Protein 2YHF (pdb70)

Organism: Homo sapiens (NCBI:txid9606)

Structure (mmCIF, N/CA/C/O backbone):
data_2YHF
#
_entry.id   2YHF
#
_cell.length_a   109.109
_cell.length_b   109.109
_cell.length_c   84.879
_cell.angle_alpha   90.00
_cell.angle_beta   90.00
_cell.angle_gamma   120.00
#
_symmetry.space_group_name_H-M   'P 31'
#
loop_
_entity.id
_entity.type
_entity.pdbx_description
1 polymer 'C-TYPE LECTIN DOMAIN FAMILY 5 MEMBER A'
2 water water
#
loop_
_atom_site.group_PDB
_atom_site.id
_atom_site.type_symbol
_atom_site.label_atom_id
_atom_site.label_alt_id
_atom_site.label_comp_id
_atom_site.label_asym_id
_atom_site.label_entity_id
_atom_site.label_seq_id
_atom_site.pdbx_PDB_ins_code
_atom_site.Cartn_x
_atom_site.Cartn_y
_atom_site.Cartn_z
_atom_site.occupancy
_atom_site.B_iso_or_equiv
_atom_site.auth_seq_id
_atom_site.auth_comp_id
_atom_site.auth_asym_id
_atom_site.auth_atom_id
_atom_site.pdbx_PDB_model_num
ATOM 1 N N . MET A 1 1 ? 15.292 -36.086 28.320 1.00 19.44 70 MET A N 1
ATOM 2 C CA . MET A 1 1 ? 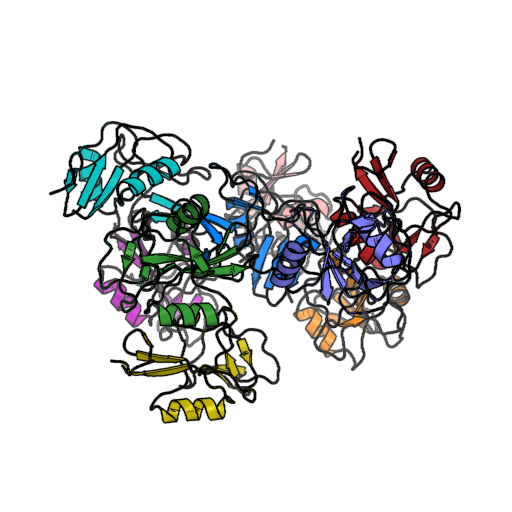16.311 -35.096 27.870 1.00 19.56 70 MET A CA 1
ATOM 3 C C . MET A 1 1 ? 17.565 -35.799 27.357 1.00 18.57 70 MET A C 1
ATOM 4 O O . MET A 1 1 ? 17.743 -37.009 27.559 1.00 18.15 70 MET A O 1
ATOM 9 N N . CYS A 1 2 ? 18.434 -35.032 26.700 1.00 17.72 71 CYS A N 1
ATOM 10 C CA . CYS A 1 2 ? 19.698 -35.551 26.198 1.00 17.06 71 CYS A CA 1
ATOM 11 C C . CYS A 1 2 ? 20.703 -35.673 27.343 1.00 16.67 71 CYS A C 1
ATOM 12 O O . CYS A 1 2 ? 20.471 -35.118 28.416 1.00 16.68 71 CYS A O 1
ATOM 15 N N . PRO A 1 3 ? 21.805 -36.425 27.138 1.00 16.29 72 PRO A N 1
ATOM 16 C CA . PRO A 1 3 ? 22.915 -36.398 28.098 1.00 15.91 72 PRO A CA 1
ATOM 17 C C . PRO A 1 3 ? 23.485 -34.989 28.280 1.00 15.56 72 PRO A C 1
ATOM 18 O O . PRO A 1 3 ? 23.267 -34.123 27.433 1.00 14.78 72 PRO A O 1
ATOM 22 N N . LYS A 1 4 ? 24.209 -34.768 29.376 1.00 15.26 73 LYS A N 1
ATOM 23 C CA . LYS A 1 4 ? 24.887 -33.490 29.602 1.00 15.17 73 LYS A CA 1
ATOM 24 C C . LYS A 1 4 ? 25.818 -33.157 28.435 1.00 15.02 73 LYS A C 1
ATOM 25 O O . LYS A 1 4 ? 26.545 -34.032 27.946 1.00 15.06 73 LYS A O 1
ATOM 31 N N . ASP A 1 5 ? 25.775 -31.893 28.007 1.00 15.00 74 ASP A N 1
ATOM 32 C CA . ASP A 1 5 ? 26.582 -31.353 26.893 1.00 15.01 74 ASP A CA 1
ATOM 33 C C . ASP A 1 5 ? 26.032 -31.660 25.489 1.00 14.69 74 ASP A C 1
ATOM 34 O O . ASP A 1 5 ? 26.603 -31.224 24.483 1.00 14.28 74 ASP A O 1
ATOM 39 N N . TRP A 1 6 ? 24.923 -32.400 25.434 1.00 14.34 75 TRP A N 1
ATOM 40 C CA . TRP A 1 6 ? 24.236 -32.711 24.175 1.00 14.25 75 TRP A CA 1
ATOM 41 C C . TRP A 1 6 ? 22.969 -31.869 24.052 1.00 14.49 75 TRP A C 1
ATOM 42 O O . TRP A 1 6 ? 22.415 -31.417 25.056 1.00 14.54 75 TRP A O 1
ATOM 53 N N . GLU A 1 7 ? 22.517 -31.649 22.823 1.00 14.79 76 GLU A N 1
ATOM 54 C CA . GLU A 1 7 ? 21.428 -30.716 22.570 1.00 15.18 76 GLU A CA 1
ATOM 55 C C . GLU A 1 7 ? 20.279 -31.376 21.813 1.00 15.84 76 GLU A C 1
ATOM 56 O O . GLU A 1 7 ? 20.486 -32.055 20.802 1.00 15.62 76 GLU A O 1
ATOM 62 N N . PHE A 1 8 ? 19.073 -31.166 22.334 1.00 16.08 77 PHE A N 1
ATOM 63 C CA . PHE A 1 8 ? 17.854 -31.806 21.849 1.00 16.81 77 PHE A CA 1
ATOM 64 C C . PHE A 1 8 ? 17.236 -31.095 20.650 1.00 16.85 77 PHE A C 1
ATOM 65 O O . PHE A 1 8 ? 17.136 -29.867 20.620 1.00 16.96 77 PHE A O 1
ATOM 73 N N . TYR A 1 9 ? 16.822 -31.887 19.665 1.00 17.43 78 TYR A N 1
ATOM 74 C CA . TYR A 1 9 ? 16.003 -31.402 18.562 1.00 18.18 78 TYR A CA 1
ATOM 75 C C . TYR A 1 9 ? 15.229 -32.568 17.958 1.00 18.40 78 TYR A C 1
ATOM 76 O O . TYR A 1 9 ? 15.820 -33.509 17.421 1.00 17.77 78 TYR A O 1
ATOM 85 N N . GLN A 1 10 ? 13.907 -32.501 18.096 1.00 18.92 79 GLN A N 1
ATOM 86 C CA . GLN A 1 10 ? 12.974 -33.474 17.532 1.00 19.50 79 GLN A CA 1
ATOM 87 C C . GLN A 1 10 ? 13.394 -34.936 17.743 1.00 19.35 79 GLN A C 1
ATOM 88 O O . GLN A 1 10 ? 13.695 -35.659 16.786 1.00 19.56 79 GLN A O 1
ATOM 94 N N . ALA A 1 11 ? 13.411 -35.346 19.011 1.00 18.73 80 ALA A N 1
ATOM 95 C CA . ALA A 1 11 ? 13.699 -36.730 19.435 1.00 18.32 80 ALA A CA 1
ATOM 96 C C . ALA A 1 11 ? 15.144 -37.195 19.204 1.00 18.07 80 ALA A C 1
ATOM 97 O O . ALA A 1 11 ? 15.466 -38.372 19.404 1.00 18.05 80 ALA A O 1
ATOM 99 N N . ARG A 1 12 ? 16.018 -36.273 18.807 1.00 17.70 81 ARG A N 1
ATOM 100 C CA . ARG A 1 12 ? 17.424 -36.601 18.609 1.00 17.39 81 ARG A CA 1
ATOM 101 C C . ARG A 1 12 ? 18.350 -35.699 19.419 1.00 16.82 81 ARG A C 1
ATOM 102 O O . ARG A 1 12 ? 17.981 -34.579 19.772 1.00 16.36 81 ARG A O 1
ATOM 110 N N . CYS A 1 13 ? 19.552 -36.201 19.703 1.00 15.79 82 CYS A N 1
ATOM 111 C CA . CYS A 1 13 ? 20.522 -35.488 20.527 1.00 15.39 82 CYS A CA 1
ATOM 112 C C . CYS A 1 13 ? 21.801 -35.182 19.749 1.00 14.96 82 CYS A C 1
ATOM 113 O O . CYS A 1 13 ? 22.406 -36.089 19.167 1.00 14.65 82 CYS A O 1
ATOM 116 N N . PHE A 1 14 ? 22.214 -33.915 19.763 1.00 14.52 83 PHE A N 1
ATOM 117 C CA . PHE A 1 14 ? 23.390 -33.480 19.009 1.00 14.62 83 PHE A CA 1
ATOM 118 C C . PHE A 1 14 ? 24.533 -32.988 19.898 1.00 14.38 83 PHE A C 1
ATOM 119 O O . PHE A 1 14 ? 24.307 -32.325 20.911 1.00 14.66 83 PHE A O 1
ATOM 127 N N . PHE A 1 15 ? 25.759 -33.315 19.493 1.00 14.10 84 PHE A N 1
ATOM 128 C CA . PHE A 1 15 ? 26.966 -32.895 20.191 1.00 13.83 84 PHE A CA 1
ATOM 129 C C . PHE A 1 15 ? 27.924 -32.170 19.252 1.00 13.68 84 PHE A C 1
ATOM 130 O O . PHE A 1 15 ? 28.321 -32.710 18.216 1.00 13.24 84 PHE A O 1
ATOM 138 N N . LEU A 1 16 ? 28.289 -30.946 19.628 1.00 13.59 85 LEU A N 1
ATOM 139 C CA . LEU A 1 16 ? 29.246 -30.141 18.876 1.00 13.43 85 LEU A CA 1
ATOM 140 C C . LEU A 1 16 ? 30.602 -30.146 19.578 1.00 13.59 85 LEU A C 1
ATOM 141 O O . LEU A 1 16 ? 30.744 -29.605 20.673 1.00 13.52 85 LEU A O 1
ATOM 146 N N . SER A 1 17 ? 31.600 -30.762 18.952 1.00 13.95 86 SER A N 1
ATOM 147 C CA . SER A 1 17 ? 32.920 -30.863 19.565 1.00 14.40 86 SER A CA 1
ATOM 148 C C . SER A 1 17 ? 33.627 -29.510 19.579 1.00 14.85 86 SER A C 1
ATOM 149 O O . SER A 1 17 ? 33.279 -28.604 18.818 1.00 14.49 86 SER A O 1
ATOM 152 N N . THR A 1 18 ? 34.596 -29.379 20.480 1.00 15.76 87 THR A N 1
ATOM 153 C CA . THR A 1 18 ? 35.521 -28.256 20.455 1.00 16.41 87 THR A CA 1
ATOM 154 C C . THR A 1 18 ? 36.819 -28.731 19.809 1.00 16.66 87 THR A C 1
ATOM 155 O O . THR A 1 18 ? 37.474 -27.976 19.087 1.00 16.81 87 THR A O 1
ATOM 159 N N . SER A 1 19 ? 37.158 -29.997 20.052 1.00 16.87 88 SER A N 1
ATOM 160 C CA . SER A 1 19 ? 38.343 -30.636 19.474 1.00 17.03 88 SER A CA 1
ATOM 161 C C . SER A 1 19 ? 38.189 -30.906 17.973 1.00 17.15 88 SER A C 1
ATOM 162 O O . SER A 1 19 ? 37.076 -31.164 17.494 1.00 16.91 88 SER A O 1
ATOM 165 N N . GLU A 1 20 ? 39.312 -30.853 17.251 1.00 17.00 89 GLU A N 1
ATOM 166 C CA . GLU A 1 20 ? 39.349 -31.126 15.814 1.00 17.24 89 GLU A CA 1
ATOM 167 C C . GLU A 1 20 ? 40.100 -32.424 15.533 1.00 16.51 89 GLU A C 1
ATOM 168 O O . GLU A 1 20 ? 41.076 -32.742 16.209 1.00 16.29 89 GLU A O 1
ATOM 174 N N . SER A 1 21 ? 39.633 -33.172 14.538 1.00 16.00 90 SER A N 1
ATOM 175 C CA . SER A 1 21 ? 40.322 -34.374 14.068 1.00 15.40 90 SER A CA 1
ATOM 176 C C . SER A 1 21 ? 39.860 -34.717 12.652 1.00 15.30 90 SER A C 1
ATOM 177 O O . SER A 1 21 ? 38.980 -34.051 12.106 1.00 15.11 90 SER A O 1
ATOM 180 N N . SER A 1 22 ? 40.453 -35.757 12.067 1.00 15.02 91 SER A N 1
ATOM 181 C CA . SER A 1 22 ? 40.090 -36.209 10.724 1.00 14.68 91 SER A CA 1
ATOM 182 C C . SER A 1 22 ? 38.685 -36.828 10.703 1.00 14.47 91 SER A C 1
ATOM 183 O O . SER A 1 22 ? 38.085 -37.033 11.762 1.00 14.20 91 SER A O 1
ATOM 186 N N . TRP A 1 23 ? 38.148 -37.121 9.515 1.00 13.87 92 TRP A N 1
ATOM 187 C CA . TRP A 1 23 ? 36.796 -37.692 9.448 1.00 13.61 92 TRP A CA 1
ATOM 188 C C . TRP A 1 23 ? 36.722 -39.028 10.184 1.00 13.78 92 TRP A C 1
ATOM 189 O O . TRP A 1 23 ? 35.818 -39.235 10.992 1.00 14.22 92 TRP A O 1
ATOM 200 N N . ASN A 1 24 ? 37.673 -39.924 9.914 1.00 14.41 93 ASN A N 1
ATOM 201 C CA . ASN A 1 24 ? 37.695 -41.251 10.545 1.00 14.36 93 ASN A CA 1
ATOM 202 C C . ASN A 1 24 ? 37.846 -41.177 12.058 1.00 14.88 93 ASN A C 1
ATOM 203 O O . ASN A 1 24 ? 37.184 -41.909 12.797 1.00 14.60 93 ASN A O 1
ATOM 208 N N . GLU A 1 25 ? 38.722 -40.281 12.499 1.00 14.97 94 GLU A N 1
ATOM 209 C CA . GLU A 1 25 ? 38.921 -40.017 13.913 1.00 15.50 94 GLU A CA 1
ATOM 210 C C . GLU A 1 25 ? 37.638 -39.464 14.541 1.00 14.93 94 GLU A C 1
ATOM 211 O O . GLU A 1 25 ? 37.319 -39.798 15.679 1.00 14.70 94 GLU A O 1
ATOM 217 N N . SER A 1 26 ? 36.905 -38.641 13.785 1.00 14.75 95 SER A N 1
ATOM 218 C CA . SER A 1 26 ? 35.624 -38.073 14.228 1.00 14.43 95 SER A CA 1
ATOM 219 C C . SER A 1 26 ? 34.559 -39.162 14.342 1.00 14.27 95 SER A C 1
ATOM 220 O O . SER A 1 26 ? 33.770 -39.177 15.289 1.00 13.78 95 SER A O 1
ATOM 223 N N . ARG A 1 27 ? 34.537 -40.054 13.351 1.00 14.50 96 ARG A N 1
ATOM 224 C CA . ARG A 1 27 ? 33.703 -41.257 13.373 1.00 14.94 96 ARG A CA 1
ATOM 225 C C . ARG A 1 27 ? 33.982 -42.076 14.643 1.00 15.12 96 ARG A C 1
ATOM 226 O O . ARG A 1 27 ? 33.052 -42.533 15.310 1.00 15.01 96 ARG A O 1
ATOM 234 N N . ASP A 1 28 ? 35.267 -42.253 14.961 1.00 15.48 97 ASP A N 1
ATOM 235 C CA . ASP A 1 28 ? 35.694 -42.977 16.163 1.00 15.87 97 ASP A CA 1
ATOM 236 C C . ASP A 1 28 ? 35.317 -42.262 17.464 1.00 16.01 97 ASP A C 1
ATOM 237 O O . ASP A 1 28 ? 34.890 -42.908 18.423 1.00 16.16 97 ASP A O 1
ATOM 242 N N . PHE A 1 29 ? 35.472 -40.937 17.495 1.00 16.12 98 PHE A N 1
ATOM 243 C CA . PHE A 1 29 ? 35.026 -40.148 18.650 1.00 16.73 98 PHE A CA 1
ATOM 244 C C . PHE A 1 29 ? 33.516 -40.272 18.890 1.00 16.45 98 PHE A C 1
ATOM 245 O O . PHE A 1 29 ? 33.093 -40.549 20.011 1.00 16.54 98 PHE A O 1
ATOM 253 N N . CYS A 1 30 ? 32.712 -40.086 17.842 1.00 16.23 99 CYS A N 1
ATOM 254 C CA . CYS A 1 30 ? 31.252 -40.193 17.967 1.00 15.80 99 CYS A CA 1
ATOM 255 C C . CYS A 1 30 ? 30.822 -41.581 18.420 1.00 16.18 99 CYS A C 1
ATOM 256 O O . CYS A 1 30 ? 29.959 -41.706 19.293 1.00 15.96 99 CYS A O 1
ATOM 259 N N . LYS A 1 31 ? 31.429 -42.618 17.838 1.00 16.52 100 LYS A N 1
ATOM 260 C CA . LYS A 1 31 ? 31.189 -43.998 18.259 1.00 17.47 100 LYS A CA 1
ATOM 261 C C . LYS A 1 31 ? 31.538 -44.188 19.740 1.00 17.47 100 LYS A C 1
ATOM 262 O O . LYS A 1 31 ? 30.847 -44.917 20.459 1.00 17.85 100 LYS A O 1
ATOM 268 N N . GLY A 1 32 ? 32.599 -43.516 20.185 1.00 17.84 101 GLY A N 1
ATOM 269 C CA . GLY A 1 32 ? 33.022 -43.545 21.586 1.00 18.17 101 GLY A CA 1
ATOM 270 C C . GLY A 1 32 ? 31.955 -43.039 22.541 1.00 18.32 101 GLY A C 1
ATOM 271 O O . GLY A 1 32 ? 32.027 -43.294 23.743 1.00 18.65 101 GLY A O 1
ATOM 272 N N . LYS A 1 33 ? 30.972 -42.323 21.996 1.00 18.14 102 LYS A N 1
ATOM 273 C CA . LYS A 1 33 ? 29.829 -41.812 22.753 1.00 18.47 102 LYS A CA 1
ATOM 274 C C . LYS A 1 33 ? 28.530 -42.483 22.303 1.00 17.78 102 LYS A C 1
ATOM 275 O O . LYS A 1 33 ? 27.434 -41.973 22.562 1.00 18.04 102 LYS A O 1
ATOM 281 N N . GLY A 1 34 ? 28.650 -43.616 21.612 1.00 16.98 103 GLY A N 1
ATOM 282 C CA . GLY A 1 34 ? 27.486 -44.369 21.150 1.00 16.24 103 GLY A CA 1
ATOM 283 C C . GLY A 1 34 ? 26.632 -43.595 20.162 1.00 16.05 103 GLY A C 1
ATOM 284 O O . GLY A 1 34 ? 25.401 -43.699 20.171 1.00 16.04 103 GLY A O 1
ATOM 285 N N . SER A 1 35 ? 27.298 -42.817 19.311 1.00 15.44 104 SER A N 1
ATOM 286 C CA . SER A 1 35 ? 26.632 -41.973 18.326 1.00 15.01 104 SER A CA 1
ATOM 287 C C . SER A 1 35 ? 27.281 -42.117 16.952 1.00 14.79 104 SER A C 1
ATOM 288 O O . SER A 1 35 ? 28.259 -42.852 16.786 1.00 14.57 104 SER A O 1
ATOM 291 N N . THR A 1 36 ? 26.732 -41.394 15.979 1.00 14.54 105 THR A N 1
ATOM 292 C CA . THR A 1 36 ? 27.280 -41.335 14.630 1.00 14.60 105 THR A CA 1
ATOM 293 C C . THR A 1 36 ? 27.360 -39.882 14.184 1.00 14.22 105 THR A C 1
ATOM 294 O O . THR A 1 36 ? 26.719 -39.011 14.773 1.00 14.59 105 THR A O 1
ATOM 298 N N . LEU A 1 37 ? 28.148 -39.613 13.149 1.00 13.90 106 LEU A N 1
ATOM 299 C CA . LEU A 1 37 ? 28.225 -38.261 12.602 1.00 13.45 106 LEU A CA 1
ATOM 300 C C . LEU A 1 37 ? 26.857 -37.841 12.050 1.00 12.86 106 LEU A C 1
ATOM 301 O O . LEU A 1 37 ? 26.149 -38.650 11.451 1.00 12.76 106 LEU A O 1
ATOM 306 N N . ALA A 1 38 ? 26.493 -36.584 12.287 1.00 12.05 107 ALA A N 1
ATOM 307 C CA . ALA A 1 38 ? 25.120 -36.095 12.108 1.00 11.43 107 ALA A CA 1
ATOM 308 C C . ALA A 1 38 ? 24.575 -36.215 10.687 1.00 11.29 107 ALA A C 1
ATOM 309 O O . ALA A 1 38 ? 25.266 -35.899 9.713 1.00 10.42 107 ALA A O 1
ATOM 311 N N . ILE A 1 39 ? 23.333 -36.678 10.590 1.00 11.40 108 ILE A N 1
ATOM 312 C CA . ILE A 1 39 ? 22.596 -36.687 9.324 1.00 11.95 108 ILE A CA 1
ATOM 313 C C . ILE A 1 39 ? 21.703 -35.449 9.280 1.00 12.25 108 ILE A C 1
ATOM 314 O O . ILE A 1 39 ? 20.786 -35.289 10.084 1.00 12.67 108 ILE A O 1
ATOM 319 N N . VAL A 1 40 ? 22.006 -34.571 8.336 1.00 12.38 109 VAL A N 1
ATOM 320 C CA . VAL A 1 40 ? 21.409 -33.244 8.267 1.00 12.57 109 VAL A CA 1
ATOM 321 C C . VAL A 1 40 ? 20.545 -33.180 7.000 1.00 13.15 109 VAL A C 1
ATOM 322 O O . VAL A 1 40 ? 20.801 -32.366 6.100 1.00 13.08 109 VAL A O 1
ATOM 326 N N . ASN A 1 41 ? 19.527 -34.045 6.942 1.00 13.61 110 ASN A N 1
ATOM 327 C CA . ASN A 1 41 ? 18.772 -34.298 5.697 1.00 14.52 110 ASN A CA 1
ATOM 328 C C . ASN A 1 41 ? 17.423 -33.575 5.507 1.00 15.15 110 ASN A C 1
ATOM 329 O O . ASN A 1 41 ? 16.631 -33.950 4.633 1.00 15.11 110 ASN A O 1
ATOM 334 N N . THR A 1 42 ? 17.169 -32.545 6.310 1.00 15.72 111 THR A N 1
ATOM 335 C CA . THR A 1 42 ? 15.974 -31.708 6.151 1.00 16.61 111 THR A CA 1
ATOM 336 C C . THR A 1 42 ? 16.351 -30.243 6.335 1.00 16.91 111 THR A C 1
ATOM 337 O O . THR A 1 42 ? 17.356 -29.953 6.991 1.00 17.23 111 THR A O 1
ATOM 341 N N . PRO A 1 43 ? 15.566 -29.314 5.742 1.00 17.14 112 PRO A N 1
ATOM 342 C CA . PRO A 1 43 ? 15.736 -27.875 5.972 1.00 17.44 112 PRO A CA 1
ATOM 343 C C . PRO A 1 43 ? 15.793 -27.523 7.458 1.00 17.68 112 PRO A C 1
ATOM 344 O O . PRO A 1 43 ? 16.627 -26.720 7.876 1.00 17.63 112 PRO A O 1
ATOM 348 N N . GLU A 1 44 ? 14.921 -28.150 8.242 1.00 17.61 113 GLU A N 1
ATOM 349 C CA . GLU A 1 44 ? 14.781 -27.861 9.669 1.00 17.89 113 GLU A CA 1
ATOM 350 C C . GLU A 1 44 ? 16.039 -28.238 10.459 1.00 17.35 113 GLU A C 1
ATOM 351 O O . GLU A 1 44 ? 16.493 -27.473 11.320 1.00 17.35 113 GLU A O 1
ATOM 357 N N . LYS A 1 45 ? 16.598 -29.408 10.150 1.00 16.97 114 LYS A N 1
ATOM 358 C CA . LYS A 1 45 ? 17.842 -29.895 10.761 1.00 16.44 114 LYS A CA 1
ATOM 359 C C . LYS A 1 45 ? 19.048 -29.043 10.373 1.00 16.33 114 LYS A C 1
ATOM 360 O O . LYS A 1 45 ? 19.861 -28.685 11.226 1.00 15.91 114 LYS A O 1
ATOM 366 N N . LEU A 1 46 ? 19.166 -28.718 9.085 1.00 16.02 115 LEU A N 1
ATOM 367 C CA . LEU A 1 46 ? 20.266 -27.865 8.628 1.00 16.14 115 LEU A CA 1
ATOM 368 C C . LEU A 1 46 ? 20.247 -26.523 9.360 1.00 16.23 115 LEU A C 1
ATOM 369 O O . LEU A 1 46 ? 21.278 -26.041 9.822 1.00 16.19 115 LEU A O 1
ATOM 374 N N . LYS A 1 47 ? 19.056 -25.949 9.483 1.00 16.30 116 LYS A N 1
ATOM 375 C CA . LYS A 1 47 ? 18.872 -24.669 10.149 1.00 16.55 116 LYS A CA 1
ATOM 376 C C . LYS A 1 47 ? 19.144 -24.749 11.660 1.00 16.04 116 LYS A C 1
ATOM 377 O O . LYS A 1 47 ? 19.792 -23.860 12.222 1.00 15.64 116 LYS A O 1
ATOM 383 N N . PHE A 1 48 ? 18.646 -25.804 12.306 1.00 15.63 117 PHE A N 1
ATOM 384 C CA . PHE A 1 48 ? 18.901 -26.013 13.737 1.00 15.52 117 PHE A CA 1
ATOM 385 C C . PHE A 1 48 ? 20.396 -26.015 14.048 1.00 15.27 117 PHE A C 1
ATOM 386 O O . PHE A 1 48 ? 20.840 -25.353 14.987 1.00 15.27 117 PHE A O 1
ATOM 394 N N . LEU A 1 49 ? 21.165 -26.749 13.248 1.00 14.72 118 LEU A N 1
ATOM 395 C CA . LEU A 1 49 ? 22.604 -26.860 13.466 1.00 14.90 118 LEU A CA 1
ATOM 396 C C . LEU A 1 49 ? 23.372 -25.597 13.082 1.00 15.29 118 LEU A C 1
ATOM 397 O O . LEU A 1 49 ? 24.223 -25.144 13.843 1.00 15.01 118 LEU A O 1
ATOM 402 N N . GLN A 1 50 ? 23.059 -25.012 11.924 1.00 16.06 119 GLN A N 1
ATOM 403 C CA . GLN A 1 50 ? 23.734 -23.775 11.491 1.00 16.50 119 GLN A CA 1
ATOM 404 C C . GLN A 1 50 ? 23.561 -22.647 12.509 1.00 17.44 119 GLN A C 1
ATOM 405 O O . GLN A 1 50 ? 24.460 -21.821 12.701 1.00 17.47 119 GLN A O 1
ATOM 411 N N . ASP A 1 51 ? 22.410 -22.635 13.172 1.00 18.12 120 ASP A N 1
ATOM 412 C CA . ASP A 1 51 ? 22.119 -21.628 14.192 1.00 19.29 120 ASP A CA 1
ATOM 413 C C . ASP A 1 51 ? 23.025 -21.693 15.422 1.00 19.79 120 ASP A C 1
ATOM 414 O O . ASP A 1 51 ? 23.192 -20.688 16.111 1.00 19.96 120 ASP A O 1
ATOM 419 N N . ILE A 1 52 ? 23.618 -22.859 15.686 1.00 20.46 121 ILE A N 1
ATOM 420 C CA . ILE A 1 52 ? 24.450 -23.048 16.883 1.00 20.91 121 ILE A CA 1
ATOM 421 C C . ILE A 1 52 ? 25.929 -23.359 16.605 1.00 21.82 121 ILE A C 1
ATOM 422 O O . ILE A 1 52 ? 26.752 -23.311 17.520 1.00 22.05 121 ILE A O 1
ATOM 427 N N . THR A 1 53 ? 26.269 -23.690 15.361 1.00 22.73 122 THR A N 1
ATOM 428 C CA . THR A 1 53 ? 27.676 -23.901 15.000 1.00 23.84 122 THR A CA 1
ATOM 429 C C . THR A 1 53 ? 28.417 -22.564 14.981 1.00 24.74 122 THR A C 1
ATOM 430 O O . THR A 1 53 ? 29.529 -22.449 15.508 1.00 25.32 122 THR A O 1
ATOM 434 N N . ASP A 1 54 ? 27.766 -21.564 14.387 1.00 25.47 123 ASP A N 1
ATOM 435 C CA . ASP A 1 54 ? 28.295 -20.207 14.205 1.00 26.15 123 ASP A CA 1
ATOM 436 C C . ASP A 1 54 ? 29.492 -20.127 13.241 1.00 25.94 123 ASP A C 1
ATOM 437 O O . ASP A 1 54 ? 29.313 -20.342 12.037 1.00 26.37 123 ASP A O 1
ATOM 442 N N . ALA A 1 55 ? 30.690 -19.846 13.760 1.00 25.59 124 ALA A N 1
ATOM 443 C CA . ALA A 1 55 ? 31.838 -19.462 12.916 1.00 24.97 124 ALA A CA 1
ATOM 444 C C . ALA A 1 55 ? 32.984 -20.480 12.820 1.00 24.50 124 ALA A C 1
ATOM 445 O O . ALA A 1 55 ? 34.148 -20.108 12.634 1.00 24.48 124 ALA A O 1
ATOM 447 N N . GLU A 1 56 ? 32.655 -21.762 12.939 1.00 23.77 125 GLU A N 1
ATOM 448 C CA . GLU A 1 56 ? 33.636 -22.829 12.725 1.00 22.90 125 GLU A CA 1
ATOM 449 C C . GLU A 1 56 ? 33.014 -23.925 11.847 1.00 21.77 125 GLU A C 1
ATOM 450 O O . GLU A 1 56 ? 31.788 -24.016 11.738 1.00 21.53 125 GLU A O 1
ATOM 456 N N . LYS A 1 57 ? 33.860 -24.746 11.222 1.00 20.79 126 LYS A N 1
ATOM 457 C CA . LYS A 1 57 ? 33.393 -25.802 10.310 1.00 19.68 126 LYS A CA 1
ATOM 458 C C . LYS A 1 57 ? 33.373 -27.179 10.981 1.00 18.52 126 LYS A C 1
ATOM 459 O O . LYS A 1 57 ? 34.276 -27.507 11.755 1.00 18.57 126 LYS A O 1
ATOM 465 N N . TYR A 1 58 ? 32.339 -27.969 10.684 1.00 16.75 127 TYR A N 1
ATOM 466 C CA . TYR A 1 58 ? 32.103 -29.255 11.352 1.00 15.45 127 TYR A CA 1
ATOM 467 C C . TYR A 1 58 ? 31.847 -30.404 10.369 1.00 14.56 127 TYR A C 1
ATOM 468 O O . TYR A 1 58 ? 30.959 -30.308 9.525 1.00 14.34 127 TYR A O 1
ATOM 477 N N . PHE A 1 59 ? 32.597 -31.498 10.508 1.00 13.87 128 PHE A N 1
ATOM 478 C CA . PHE A 1 59 ? 32.294 -32.736 9.784 1.00 13.24 128 PHE A CA 1
ATOM 479 C C . PHE A 1 59 ? 30.905 -33.232 10.161 1.00 12.66 128 PHE A C 1
ATOM 480 O O . PHE A 1 59 ? 30.523 -33.197 11.330 1.00 12.54 128 PHE A O 1
ATOM 488 N N . ILE A 1 60 ? 30.144 -33.667 9.162 1.00 12.32 129 ILE A N 1
ATOM 489 C CA . ILE A 1 60 ? 28.880 -34.366 9.404 1.00 11.81 129 ILE A CA 1
ATOM 490 C C . ILE A 1 60 ? 28.906 -35.726 8.699 1.00 11.46 129 ILE A C 1
ATOM 491 O O . ILE A 1 60 ? 29.910 -36.078 8.080 1.00 11.55 129 ILE A O 1
ATOM 496 N N . GLY A 1 61 ? 27.817 -36.482 8.812 1.00 10.91 130 GLY A N 1
ATOM 497 C CA . GLY A 1 61 ? 27.741 -37.842 8.281 1.00 11.13 130 GLY A CA 1
ATOM 498 C C . GLY A 1 61 ? 27.355 -37.869 6.815 1.00 11.17 130 GLY A C 1
ATOM 499 O O . GLY A 1 61 ? 26.343 -38.463 6.444 1.00 11.18 130 GLY A O 1
ATOM 500 N N . LEU A 1 62 ? 28.164 -37.204 5.994 1.00 11.10 131 LEU A N 1
ATOM 501 C CA . LEU A 1 62 ? 27.910 -37.061 4.563 1.00 11.47 131 LEU A CA 1
ATOM 502 C C . LEU A 1 62 ? 29.213 -37.299 3.829 1.00 11.53 131 LEU A C 1
ATOM 503 O O . LEU A 1 62 ? 30.206 -36.589 4.047 1.00 11.50 131 LEU A O 1
ATOM 508 N N . ILE A 1 63 ? 29.220 -38.311 2.967 1.00 11.79 132 ILE A N 1
ATOM 509 C CA . ILE A 1 63 ? 30.452 -38.706 2.284 1.00 12.24 132 ILE A CA 1
ATOM 510 C C . ILE A 1 63 ? 30.184 -39.006 0.818 1.00 12.40 132 ILE A C 1
ATOM 511 O O . ILE A 1 63 ? 29.059 -39.330 0.447 1.00 12.34 132 ILE A O 1
ATOM 516 N N . TYR A 1 64 ? 31.221 -38.871 -0.006 1.00 13.11 133 TYR A N 1
ATOM 517 C CA . TYR A 1 64 ? 31.122 -39.143 -1.438 1.00 13.70 133 TYR A CA 1
ATOM 518 C C . TYR A 1 64 ? 31.374 -40.617 -1.721 1.00 13.81 133 TYR A C 1
ATOM 519 O O . TYR A 1 64 ? 32.307 -41.213 -1.179 1.00 13.79 133 TYR A O 1
ATOM 528 N N . HIS A 1 65 ? 30.548 -41.188 -2.591 1.00 14.08 134 HIS A N 1
ATOM 529 C CA . HIS A 1 65 ? 30.691 -42.577 -3.000 1.00 14.45 134 HIS A CA 1
ATOM 530 C C . HIS A 1 65 ? 31.208 -42.695 -4.435 1.00 14.76 134 HIS A C 1
ATOM 531 O O . HIS A 1 65 ? 30.454 -42.620 -5.404 1.00 14.16 134 HIS A O 1
ATOM 538 N N . ARG A 1 66 ? 32.523 -42.849 -4.512 1.00 15.23 135 ARG A N 1
ATOM 539 C CA . ARG A 1 66 ? 33.303 -43.152 -5.709 1.00 16.43 135 ARG A CA 1
ATOM 540 C C . ARG A 1 66 ? 32.602 -44.062 -6.730 1.00 16.53 135 ARG A C 1
ATOM 541 O O . ARG A 1 66 ? 32.590 -43.783 -7.937 1.00 16.51 135 ARG A O 1
ATOM 549 N N . GLU A 1 67 ? 32.039 -45.153 -6.220 1.00 16.61 136 GLU A N 1
ATOM 550 C CA . GLU A 1 67 ? 31.463 -46.222 -7.023 1.00 17.07 136 GLU A CA 1
ATOM 551 C C . GLU A 1 67 ? 30.050 -45.907 -7.524 1.00 17.07 136 GLU A C 1
ATOM 552 O O . GLU A 1 67 ? 29.514 -46.629 -8.365 1.00 17.59 136 GLU A O 1
ATOM 558 N N . GLU A 1 68 ? 29.463 -44.833 -7.004 1.00 16.74 137 GLU A N 1
ATOM 559 C CA . GLU A 1 68 ? 28.084 -44.449 -7.312 1.00 16.76 137 GLU A CA 1
ATOM 560 C C . GLU A 1 68 ? 28.017 -43.109 -8.043 1.00 16.10 137 GLU A C 1
ATOM 561 O O . GLU A 1 68 ? 26.989 -42.778 -8.651 1.00 15.77 137 GLU A O 1
ATOM 567 N N . LYS A 1 69 ? 29.115 -42.350 -7.970 1.00 15.62 138 LYS A N 1
ATOM 568 C CA . LYS A 1 69 ? 29.182 -40.958 -8.454 1.00 15.27 138 LYS A CA 1
ATOM 569 C C . LYS A 1 69 ? 28.117 -40.063 -7.806 1.00 14.46 138 LYS A C 1
ATOM 570 O O . LYS A 1 69 ? 27.518 -39.193 -8.445 1.00 13.63 138 LYS A O 1
ATOM 576 N N . ARG A 1 70 ? 27.895 -40.300 -6.519 1.00 14.48 139 ARG A N 1
ATOM 577 C CA . ARG A 1 70 ? 27.005 -39.468 -5.713 1.00 13.90 139 ARG A CA 1
ATOM 578 C C . ARG A 1 70 ? 27.471 -39.417 -4.263 1.00 13.66 139 ARG A C 1
ATOM 579 O O . ARG A 1 70 ? 28.252 -40.267 -3.807 1.00 13.68 139 ARG A O 1
ATOM 587 N N . TRP A 1 71 ? 26.979 -38.408 -3.552 1.00 13.13 140 TRP A N 1
ATOM 588 C CA . TRP A 1 71 ? 27.135 -38.319 -2.113 1.00 12.86 140 TRP A CA 1
ATOM 589 C C . TRP A 1 71 ? 26.000 -39.118 -1.473 1.00 12.80 140 TRP A C 1
ATOM 590 O O . TRP A 1 71 ? 24.910 -39.234 -2.048 1.00 12.39 140 TRP A O 1
ATOM 601 N N . ARG A 1 72 ? 26.276 -39.690 -0.302 1.00 13.01 141 ARG A N 1
ATOM 602 C CA . ARG A 1 72 ? 25.276 -40.382 0.499 1.00 13.34 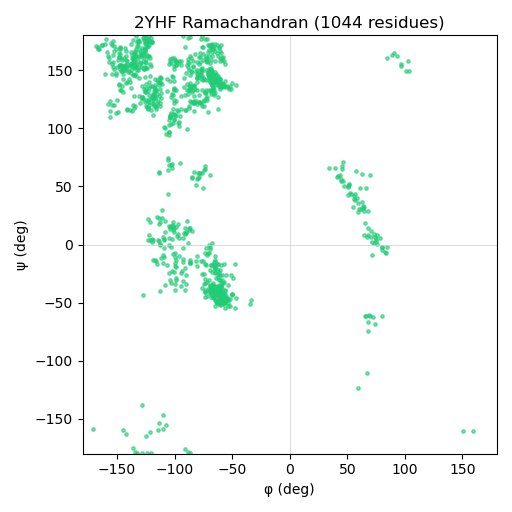141 ARG A CA 1
ATOM 603 C C . ARG A 1 72 ? 25.411 -39.984 1.959 1.00 13.07 141 ARG A C 1
ATOM 604 O O . ARG A 1 72 ? 26.516 -39.714 2.446 1.00 13.02 141 ARG A O 1
ATOM 612 N N . TRP A 1 73 ? 24.271 -39.930 2.642 1.00 12.61 142 TRP A N 1
ATOM 613 C CA . TRP A 1 73 ? 24.220 -39.898 4.097 1.00 12.58 142 TRP A CA 1
ATOM 614 C C . TRP A 1 73 ? 24.704 -41.243 4.650 1.00 12.96 142 TRP A C 1
ATOM 615 O O . TRP A 1 73 ? 24.493 -42.291 4.019 1.00 12.92 142 TRP A O 1
ATOM 626 N N . ILE A 1 74 ? 25.348 -41.216 5.818 1.00 13.17 143 ILE A N 1
ATOM 627 C CA . ILE A 1 74 ? 25.930 -42.445 6.390 1.00 13.64 143 ILE A CA 1
ATOM 628 C C . ILE A 1 74 ? 24.891 -43.438 6.945 1.00 14.20 143 ILE A C 1
ATOM 629 O O . ILE A 1 74 ? 25.251 -44.531 7.379 1.00 14.47 143 ILE A O 1
ATOM 634 N N . ASN A 1 75 ? 23.611 -43.062 6.916 1.00 14.79 144 ASN A N 1
ATOM 635 C CA . ASN A 1 75 ? 22.531 -44.015 7.182 1.00 15.61 144 ASN A CA 1
ATOM 636 C C . ASN A 1 75 ? 22.093 -44.753 5.904 1.00 16.27 144 ASN A C 1
ATOM 637 O O . ASN A 1 75 ? 21.043 -45.406 5.881 1.00 16.57 144 ASN A O 1
ATOM 642 N N . ASN A 1 76 ? 22.899 -44.626 4.848 1.00 16.68 145 ASN A N 1
ATOM 643 C CA . ASN A 1 76 ? 22.619 -45.249 3.554 1.00 17.09 145 ASN A CA 1
ATOM 644 C C . ASN A 1 76 ? 21.320 -44.712 2.946 1.00 17.12 145 ASN A C 1
ATOM 645 O O . ASN A 1 76 ? 20.344 -45.450 2.741 1.00 17.68 145 ASN A O 1
ATOM 650 N N . SER A 1 77 ? 21.304 -43.406 2.714 1.00 16.21 146 SER A N 1
ATOM 651 C CA . SER A 1 77 ? 20.304 -42.773 1.872 1.00 15.94 146 SER A CA 1
ATOM 652 C C . SER A 1 77 ? 21.060 -41.832 0.950 1.00 15.55 146 SER A C 1
ATOM 653 O O . SER A 1 77 ? 22.148 -41.366 1.308 1.00 15.50 146 SER A O 1
ATOM 656 N N . VAL A 1 78 ? 20.500 -41.561 -0.227 1.00 15.21 147 VAL A N 1
ATOM 657 C CA . VAL A 1 78 ? 21.136 -40.642 -1.176 1.00 15.01 147 VAL A CA 1
ATOM 658 C C . VAL A 1 78 ? 21.145 -39.226 -0.605 1.00 14.88 147 VAL A C 1
ATOM 659 O O . VAL A 1 78 ? 20.236 -38.846 0.136 1.00 14.93 147 VAL A O 1
ATOM 663 N N . PHE A 1 79 ? 22.183 -38.461 -0.931 1.00 14.82 148 PHE A N 1
ATOM 664 C CA . PHE A 1 79 ? 22.265 -37.066 -0.517 1.00 14.79 148 PHE A CA 1
ATOM 665 C C . PHE A 1 79 ? 21.206 -36.262 -1.254 1.00 14.87 148 PHE A C 1
ATOM 666 O O . PHE A 1 79 ? 21.064 -36.390 -2.468 1.00 14.96 148 PHE A O 1
ATOM 674 N N . ASN A 1 80 ? 20.473 -35.438 -0.511 1.00 14.94 149 ASN A N 1
ATOM 675 C CA . ASN A 1 80 ? 19.346 -34.680 -1.052 1.00 15.00 149 ASN A CA 1
ATOM 676 C C . ASN A 1 80 ? 19.585 -33.176 -1.190 1.00 15.23 149 ASN A C 1
ATOM 677 O O . ASN A 1 80 ? 18.650 -32.419 -1.459 1.00 15.41 149 ASN A O 1
ATOM 682 N N . GLY A 1 81 ? 20.833 -32.744 -1.018 1.00 15.60 150 GLY A N 1
ATOM 683 C CA . GLY A 1 81 ? 21.178 -31.325 -1.141 1.00 15.82 150 GLY A CA 1
ATOM 684 C C . GLY A 1 81 ? 22.233 -31.063 -2.200 1.00 16.33 150 GLY A C 1
ATOM 685 O O . GLY A 1 81 ? 22.466 -31.898 -3.077 1.00 16.45 150 GLY A O 1
ATOM 686 N N . ASN A 1 82 ? 22.868 -29.895 -2.115 1.00 16.94 151 ASN A N 1
ATOM 687 C CA . ASN A 1 82 ? 23.995 -29.555 -2.967 1.00 17.31 151 ASN A CA 1
ATOM 688 C C . ASN A 1 82 ? 25.248 -29.326 -2.133 1.00 17.52 151 ASN A C 1
ATOM 689 O O . ASN A 1 82 ? 25.210 -28.616 -1.133 1.00 17.47 151 ASN A O 1
ATOM 694 N N . VAL A 1 83 ? 26.351 -29.943 -2.550 1.00 18.00 152 VAL A N 1
ATOM 695 C CA . VAL A 1 83 ? 27.656 -29.745 -1.926 1.00 18.33 152 VAL A CA 1
ATOM 696 C C . VAL A 1 83 ? 28.439 -28.772 -2.809 1.00 18.90 152 VAL A C 1
ATOM 697 O O . VAL A 1 83 ? 28.469 -28.928 -4.032 1.00 18.93 152 VAL A O 1
ATOM 701 N N . THR A 1 84 ? 29.061 -27.772 -2.194 1.00 19.58 153 THR A N 1
ATOM 702 C CA . THR A 1 84 ? 29.866 -26.795 -2.933 1.00 20.51 153 THR A CA 1
ATOM 703 C C . THR A 1 84 ? 31.318 -27.243 -3.117 1.00 21.65 153 THR A C 1
ATOM 704 O O . THR A 1 84 ? 31.832 -28.061 -2.347 1.00 21.31 153 THR A O 1
ATOM 708 N N . ASN A 1 85 ? 31.961 -26.698 -4.153 1.00 22.98 154 ASN A N 1
ATOM 709 C CA . ASN A 1 85 ? 33.407 -26.812 -4.368 1.00 24.53 154 ASN A CA 1
ATOM 710 C C . ASN A 1 85 ? 33.939 -28.242 -4.432 1.00 25.04 154 ASN A C 1
ATOM 711 O O . ASN A 1 85 ? 34.981 -28.560 -3.849 1.00 25.04 154 ASN A O 1
ATOM 716 N N . GLN A 1 86 ? 33.213 -29.090 -5.155 1.00 25.80 155 GLN A N 1
ATOM 717 C CA . GLN A 1 86 ? 33.613 -30.474 -5.364 1.00 26.43 155 GLN A CA 1
ATOM 718 C C . GLN A 1 86 ? 34.830 -30.562 -6.283 1.00 27.32 155 GLN A C 1
ATOM 719 O O . GLN A 1 86 ? 34.988 -29.758 -7.207 1.00 27.72 155 GLN A O 1
ATOM 725 N N . ASN A 1 87 ? 35.702 -31.524 -5.996 1.00 28.04 156 ASN A N 1
ATOM 726 C CA . ASN A 1 87 ? 36.861 -31.816 -6.841 1.00 28.63 156 ASN A CA 1
ATOM 727 C C . ASN A 1 87 ? 37.278 -33.277 -6.675 1.00 28.85 156 ASN A C 1
ATOM 728 O O . ASN A 1 87 ? 36.978 -33.897 -5.649 1.00 29.17 156 ASN A O 1
ATOM 733 N N . GLN A 1 88 ? 37.969 -33.814 -7.678 1.00 28.87 157 GLN A N 1
ATOM 734 C CA . GLN A 1 88 ? 38.368 -35.228 -7.703 1.00 29.14 157 GLN A CA 1
ATOM 735 C C . GLN A 1 88 ? 39.012 -35.730 -6.398 1.00 28.48 157 GLN A C 1
ATOM 736 O O . GLN A 1 88 ? 39.083 -36.938 -6.163 1.00 28.67 157 GLN A O 1
ATOM 742 N N . ASN A 1 89 ? 39.453 -34.806 -5.546 1.00 27.76 158 ASN A N 1
ATOM 743 C CA . ASN A 1 89 ? 40.164 -35.170 -4.319 1.00 26.87 158 ASN A CA 1
ATOM 744 C C . ASN A 1 89 ? 39.313 -35.289 -3.043 1.00 25.64 158 ASN A C 1
ATOM 745 O O . ASN A 1 89 ? 39.599 -36.146 -2.203 1.00 25.86 158 ASN A O 1
ATOM 750 N N . PHE A 1 90 ? 38.293 -34.440 -2.883 1.00 23.81 159 PHE A N 1
ATOM 751 C CA . PHE A 1 90 ? 37.559 -34.373 -1.598 1.00 21.98 159 PHE A CA 1
ATOM 752 C C . PHE A 1 90 ? 36.355 -35.303 -1.532 1.00 20.89 159 PHE A C 1
ATOM 753 O O . PHE A 1 90 ? 35.486 -35.274 -2.405 1.00 20.48 159 PHE A O 1
ATOM 761 N N . ASN A 1 91 ? 36.300 -36.100 -0.466 1.00 19.57 160 ASN A N 1
ATOM 762 C CA . ASN A 1 91 ? 35.288 -37.138 -0.312 1.00 18.47 160 ASN A CA 1
ATOM 763 C C . ASN A 1 91 ? 34.445 -36.967 0.957 1.00 17.37 160 ASN A C 1
ATOM 764 O O . ASN A 1 91 ? 33.585 -37.798 1.273 1.00 16.39 160 ASN A O 1
ATOM 769 N N . CYS A 1 92 ? 34.703 -35.875 1.670 1.00 15.96 161 CYS A N 1
ATOM 770 C CA . CYS A 1 92 ? 33.982 -35.543 2.885 1.00 15.44 161 CYS A CA 1
ATOM 771 C C . CYS A 1 92 ? 33.340 -34.152 2.778 1.00 14.85 161 CYS A C 1
ATOM 772 O O . CYS A 1 92 ? 33.484 -33.470 1.758 1.00 14.66 161 CYS A O 1
ATOM 775 N N . ALA A 1 93 ? 32.599 -33.754 3.809 1.00 14.15 162 ALA A N 1
ATOM 776 C CA . ALA A 1 93 ? 31.889 -32.473 3.797 1.00 13.88 162 ALA A CA 1
ATOM 777 C C . ALA A 1 93 ? 31.681 -31.904 5.194 1.00 13.67 162 ALA A C 1
ATOM 778 O O . ALA A 1 93 ? 31.572 -32.654 6.171 1.00 13.51 162 ALA A O 1
ATOM 780 N N . THR A 1 94 ? 31.622 -30.574 5.265 1.00 13.35 163 THR A N 1
ATOM 781 C CA . THR A 1 94 ? 31.364 -29.851 6.510 1.00 13.27 163 THR A CA 1
ATOM 782 C C . THR A 1 94 ? 30.130 -28.940 6.388 1.00 13.41 163 THR A C 1
ATOM 783 O O . THR A 1 94 ? 29.675 -28.642 5.278 1.00 13.34 163 THR A O 1
ATOM 787 N N . ILE A 1 95 ? 29.579 -28.529 7.533 1.00 13.79 164 ILE A N 1
ATOM 788 C CA . ILE A 1 95 ? 28.672 -27.368 7.600 1.00 14.37 164 ILE A CA 1
ATOM 789 C C . ILE A 1 95 ? 29.215 -26.373 8.632 1.00 14.99 164 ILE A C 1
ATOM 790 O O . ILE A 1 95 ? 30.234 -26.645 9.262 1.00 14.88 164 ILE A O 1
ATOM 795 N N . GLY A 1 96 ? 28.541 -25.233 8.800 1.00 15.71 165 GLY A N 1
ATOM 796 C CA . GLY A 1 96 ? 29.002 -24.180 9.712 1.00 16.88 165 GLY A CA 1
ATOM 797 C C . GLY A 1 96 ? 29.778 -23.095 8.978 1.00 17.62 165 GLY A C 1
ATOM 798 O O . GLY A 1 96 ? 30.361 -23.355 7.923 1.00 17.81 165 GLY A O 1
ATOM 799 N N . LEU A 1 97 ? 29.777 -21.884 9.540 1.00 18.36 166 LEU A N 1
ATOM 800 C CA . LEU A 1 97 ? 30.384 -20.679 8.933 1.00 18.73 166 LEU A CA 1
ATOM 801 C C . LEU A 1 97 ? 29.647 -20.200 7.670 1.00 18.89 166 LEU A C 1
ATOM 802 O O . LEU A 1 97 ? 29.031 -19.127 7.672 1.00 19.16 166 LEU A O 1
ATOM 807 N N . THR A 1 98 ? 29.703 -20.998 6.606 1.00 18.58 167 THR A N 1
ATOM 808 C CA . THR A 1 98 ? 28.969 -20.720 5.373 1.00 18.52 167 THR A CA 1
ATOM 809 C C . THR A 1 98 ? 27.487 -21.049 5.543 1.00 18.55 167 THR A C 1
ATOM 810 O O . THR A 1 98 ? 27.059 -21.518 6.603 1.00 18.60 167 THR A O 1
ATOM 814 N N . LYS A 1 99 ? 26.712 -20.824 4.485 1.00 18.40 168 LYS A N 1
ATOM 815 C CA . LYS A 1 99 ? 25.291 -21.151 4.498 1.00 18.31 168 LYS A CA 1
ATOM 816 C C . LYS A 1 99 ? 25.018 -22.502 3.835 1.00 17.75 168 LYS A C 1
ATOM 817 O O . LYS A 1 99 ? 23.865 -22.898 3.687 1.00 17.73 168 LYS A O 1
ATOM 823 N N . THR A 1 100 ? 26.086 -23.221 3.495 1.00 17.15 169 THR A N 1
ATOM 824 C CA . THR A 1 100 ? 26.015 -24.374 2.588 1.00 16.49 169 THR A CA 1
ATOM 825 C C . THR A 1 100 ? 26.699 -25.643 3.112 1.00 15.90 169 THR A C 1
ATOM 826 O O . THR A 1 100 ? 27.436 -25.605 4.105 1.00 15.79 169 THR A O 1
ATOM 830 N N . PHE A 1 101 ? 26.425 -26.763 2.439 1.00 15.11 170 PHE A N 1
ATOM 831 C CA . PHE A 1 101 ? 27.221 -27.987 2.563 1.00 14.84 170 PHE A CA 1
ATOM 832 C C . PHE A 1 101 ? 28.473 -27.804 1.715 1.00 14.36 170 PHE A C 1
ATOM 833 O O . PHE A 1 101 ? 28.372 -27.454 0.536 1.00 14.33 170 PHE A O 1
ATOM 841 N N . ASP A 1 102 ? 29.645 -28.039 2.300 1.00 14.05 171 ASP A N 1
ATOM 842 C CA . ASP A 1 102 ? 30.914 -27.761 1.606 1.00 13.90 171 ASP A CA 1
ATOM 843 C C . ASP A 1 102 ? 31.866 -28.948 1.590 1.00 13.99 171 ASP A C 1
ATOM 844 O O . ASP A 1 102 ? 32.214 -29.488 2.641 1.00 14.09 171 ASP A O 1
ATOM 849 N N . ALA A 1 103 ? 32.314 -29.333 0.397 1.00 13.78 172 ALA A N 1
ATOM 850 C CA . ALA A 1 103 ? 33.280 -30.424 0.257 1.00 14.01 172 ALA A CA 1
ATOM 851 C C . ALA A 1 103 ? 34.556 -30.175 1.065 1.00 13.94 172 ALA A C 1
ATOM 852 O O . ALA A 1 103 ? 35.040 -29.047 1.164 1.00 14.19 172 ALA A O 1
ATOM 854 N N . ALA A 1 104 ? 35.080 -31.234 1.666 1.00 14.31 173 ALA A N 1
ATOM 855 C CA . ALA A 1 104 ? 36.300 -31.140 2.458 1.00 14.81 173 ALA A CA 1
ATOM 856 C C . ALA A 1 104 ? 37.129 -32.409 2.334 1.00 15.03 173 ALA A C 1
ATOM 857 O O . ALA A 1 104 ? 36.593 -33.490 2.065 1.00 15.41 173 ALA A O 1
ATOM 859 N N . SER A 1 105 ? 38.439 -32.269 2.523 1.00 15.20 174 SER A N 1
ATOM 860 C CA . SER A 1 105 ? 39.336 -33.415 2.583 1.00 15.66 174 SER A CA 1
ATOM 861 C C . SER A 1 105 ? 39.049 -34.206 3.846 1.00 15.85 174 SER A C 1
ATOM 862 O O . SER A 1 105 ? 38.959 -33.637 4.940 1.00 16.08 174 SER A O 1
ATOM 865 N N . CYS A 1 106 ? 38.914 -35.520 3.687 1.00 16.36 175 CYS A N 1
ATOM 866 C CA . CYS A 1 106 ? 38.651 -36.419 4.811 1.00 16.51 175 CYS A CA 1
ATOM 867 C C . CYS A 1 106 ? 39.822 -36.473 5.790 1.00 16.74 175 CYS A C 1
ATOM 868 O O . CYS A 1 106 ? 39.644 -36.849 6.951 1.00 16.68 175 CYS A O 1
ATOM 871 N N . ASP A 1 107 ? 41.000 -36.069 5.311 1.00 16.86 176 ASP A N 1
ATOM 872 C CA . ASP A 1 107 ? 42.263 -36.164 6.050 1.00 17.32 176 ASP A CA 1
ATOM 873 C C . ASP A 1 107 ? 42.613 -34.906 6.852 1.00 17.19 176 ASP A C 1
ATOM 874 O O . ASP A 1 107 ? 43.502 -34.936 7.709 1.00 16.92 176 ASP A O 1
ATOM 879 N N . ILE A 1 108 ? 41.927 -33.802 6.556 1.00 17.09 177 ILE A N 1
ATOM 880 C CA . ILE A 1 108 ? 42.106 -32.536 7.272 1.00 17.28 177 ILE A CA 1
ATOM 881 C C . ILE A 1 108 ? 41.296 -32.562 8.575 1.00 17.31 177 ILE A C 1
ATOM 882 O O . ILE A 1 108 ? 40.254 -33.221 8.657 1.00 16.91 177 ILE A O 1
ATOM 887 N N . SER A 1 109 ? 41.797 -31.857 9.588 1.00 17.45 178 SER A N 1
ATOM 888 C CA . SER A 1 109 ? 41.183 -31.817 10.913 1.00 17.70 178 SER A CA 1
ATOM 889 C C . SER A 1 109 ? 40.056 -30.795 11.009 1.00 17.43 178 SER A C 1
ATOM 890 O O . SER A 1 109 ? 40.249 -29.605 10.740 1.00 17.08 178 SER A O 1
ATOM 893 N N . TYR A 1 110 ? 38.875 -31.269 11.397 1.00 17.32 179 TYR A N 1
ATOM 894 C CA . TYR A 1 110 ? 37.752 -30.387 11.691 1.00 17.08 179 TYR A CA 1
ATOM 895 C C . TYR A 1 110 ? 37.084 -30.822 12.983 1.00 16.65 179 TYR A C 1
ATOM 896 O O . TYR A 1 110 ? 37.272 -31.954 13.436 1.00 16.00 179 TYR A O 1
ATOM 905 N N . ARG A 1 111 ? 36.295 -29.916 13.557 1.00 16.18 180 ARG A N 1
ATOM 906 C CA . ARG A 1 111 ? 35.349 -30.272 14.616 1.00 15.85 180 ARG A CA 1
ATOM 907 C C . ARG A 1 111 ? 34.285 -31.209 14.024 1.00 15.56 180 ARG A C 1
ATOM 908 O O . ARG A 1 111 ? 34.251 -31.434 12.813 1.00 15.27 180 ARG A O 1
ATOM 916 N N . ARG A 1 112 ? 33.423 -31.751 14.877 1.00 15.26 181 ARG A N 1
ATOM 917 C CA . ARG A 1 112 ? 32.451 -32.751 14.453 1.00 15.05 181 ARG A CA 1
ATOM 918 C C . ARG A 1 112 ? 31.121 -32.537 15.153 1.00 14.61 181 ARG A C 1
ATOM 919 O O . ARG A 1 112 ? 31.071 -31.990 16.265 1.00 14.80 181 ARG A O 1
ATOM 927 N N . ILE A 1 113 ? 30.048 -32.974 14.503 1.00 14.20 182 ILE A N 1
ATOM 928 C CA . ILE A 1 113 ? 28.739 -33.045 15.140 1.00 14.01 182 ILE A CA 1
ATOM 929 C C . ILE A 1 113 ? 28.322 -34.509 15.197 1.00 14.18 182 ILE A C 1
ATOM 930 O O . ILE A 1 113 ? 28.139 -35.159 14.151 1.00 13.41 182 ILE A O 1
ATOM 935 N N . CYS A 1 114 ? 28.181 -35.020 16.419 1.00 14.20 183 CYS A N 1
ATOM 936 C CA . CYS A 1 114 ? 27.676 -36.367 16.635 1.00 14.42 183 CYS A CA 1
ATOM 937 C C . CYS A 1 114 ? 26.177 -36.317 16.882 1.00 14.81 183 CYS A C 1
ATOM 938 O O . CYS A 1 114 ? 25.634 -35.287 17.288 1.00 14.75 183 CYS A O 1
ATOM 941 N N . GLU A 1 115 ? 25.514 -37.442 16.649 1.00 15.19 184 GLU A N 1
ATOM 942 C CA . GLU A 1 115 ? 24.070 -37.527 16.781 1.00 15.88 184 GLU A CA 1
ATOM 943 C C . GLU A 1 115 ? 23.667 -38.920 17.244 1.00 16.01 184 GLU A C 1
ATOM 944 O O . GLU A 1 115 ? 24.155 -39.930 16.719 1.00 15.76 184 GLU A O 1
ATOM 950 N N . LYS A 1 116 ? 22.786 -38.964 18.237 1.00 16.24 185 LYS A N 1
ATOM 951 C CA . LYS A 1 116 ? 22.139 -40.207 18.636 1.00 16.67 185 LYS A CA 1
ATOM 952 C C . LYS A 1 116 ? 20.686 -39.943 19.036 1.00 17.36 185 LYS A C 1
ATOM 953 O O . LYS A 1 116 ? 20.269 -38.791 19.159 1.00 17.09 185 LYS A O 1
ATOM 959 N N . ASN A 1 117 ? 19.918 -41.017 19.212 1.00 18.25 186 ASN A N 1
ATOM 960 C CA . ASN A 1 117 ? 18.541 -40.924 19.680 1.00 19.42 186 ASN A CA 1
ATOM 961 C C . ASN A 1 117 ? 18.434 -40.472 21.129 1.00 19.64 186 ASN A C 1
ATOM 962 O O . ASN A 1 117 ? 19.247 -40.859 21.966 1.00 19.41 186 ASN A O 1
ATOM 967 N N . ALA A 1 118 ? 17.433 -39.639 21.406 1.00 20.56 187 ALA A N 1
ATOM 968 C CA . ALA A 1 118 ? 17.098 -39.242 22.771 1.00 21.12 187 ALA A CA 1
ATOM 969 C C . ALA A 1 118 ? 16.468 -40.432 23.494 1.00 21.36 187 ALA A C 1
ATOM 970 O O . ALA A 1 118 ? 15.815 -41.268 22.870 1.00 21.48 187 ALA A O 1
ATOM 973 N N . MET B 1 1 ? 23.852 -33.843 56.108 1.00 18.73 70 MET B N 1
ATOM 974 C CA . MET B 1 1 ? 22.467 -33.305 56.186 1.00 18.86 70 MET B CA 1
ATOM 975 C C . MET B 1 1 ? 22.433 -31.857 55.702 1.00 17.94 70 MET B C 1
ATOM 976 O O . MET B 1 1 ? 23.362 -31.087 55.943 1.00 17.91 70 MET B O 1
ATOM 981 N N . CYS B 1 2 ? 21.366 -31.513 54.984 1.00 17.33 71 CYS B N 1
ATOM 982 C CA . CYS B 1 2 ? 21.169 -30.159 54.468 1.00 16.41 71 CYS B CA 1
ATOM 983 C C . CYS B 1 2 ? 20.797 -29.194 55.589 1.00 16.02 71 CYS B C 1
ATOM 984 O O . CYS B 1 2 ? 20.361 -29.633 56.653 1.00 15.64 71 CYS B O 1
ATOM 987 N N . PRO B 1 3 ? 20.974 -27.876 55.363 1.00 15.64 72 PRO B N 1
ATOM 988 C CA . PRO B 1 3 ? 20.456 -26.890 56.325 1.00 15.48 72 PRO B CA 1
ATOM 989 C C . PRO B 1 3 ? 18.943 -27.017 56.516 1.00 15.09 72 PRO B C 1
ATOM 990 O O . PRO B 1 3 ? 18.265 -27.578 55.654 1.00 14.18 72 PRO B O 1
ATOM 994 N N . LYS B 1 4 ? 18.433 -26.510 57.645 1.00 15.06 73 LYS B N 1
ATOM 995 C CA . LYS B 1 4 ? 16.988 -26.469 57.904 1.00 14.97 73 LYS B CA 1
ATOM 996 C C . LYS B 1 4 ? 16.228 -25.849 56.733 1.00 14.57 73 LYS B C 1
ATOM 997 O O . LYS B 1 4 ? 16.629 -24.808 56.204 1.00 14.61 73 LYS B O 1
ATOM 1003 N N . ASP B 1 5 ? 15.136 -26.508 56.347 1.00 14.46 74 ASP B N 1
ATOM 1004 C CA . ASP B 1 5 ? 14.251 -26.099 55.240 1.00 14.17 74 ASP B CA 1
ATOM 1005 C C . ASP B 1 5 ? 14.769 -26.462 53.839 1.00 13.85 74 ASP B C 1
ATOM 1006 O O . ASP B 1 5 ? 14.070 -26.237 52.847 1.00 13.52 74 ASP B O 1
ATOM 1011 N N . TRP B 1 6 ? 15.980 -27.012 53.761 1.00 13.40 75 TRP B N 1
ATOM 1012 C CA . TRP B 1 6 ? 16.523 -27.498 52.482 1.00 13.06 75 TRP B CA 1
ATOM 1013 C C . TRP B 1 6 ? 16.353 -29.014 52.367 1.00 12.98 75 TRP B C 1
ATOM 1014 O O . TRP B 1 6 ? 16.183 -29.705 53.373 1.00 12.87 75 TRP B O 1
ATOM 1025 N N . GLU B 1 7 ? 16.382 -29.524 51.138 1.00 12.50 76 GLU B N 1
ATOM 1026 C CA . GLU B 1 7 ? 16.092 -30.928 50.882 1.00 12.87 76 GLU B CA 1
ATOM 1027 C C . GLU B 1 7 ? 17.204 -31.624 50.099 1.00 13.38 76 GLU B C 1
ATOM 1028 O O . GLU B 1 7 ? 17.680 -31.112 49.077 1.00 13.29 76 GLU B O 1
ATOM 1034 N N . PHE B 1 8 ? 17.595 -32.795 50.592 1.00 13.60 77 PHE B N 1
ATOM 1035 C CA . PHE B 1 8 ? 18.737 -33.545 50.075 1.00 14.28 77 PHE B CA 1
ATOM 1036 C C . PHE B 1 8 ? 18.383 -34.370 48.847 1.00 14.66 77 PHE B C 1
ATOM 1037 O O . PHE B 1 8 ? 17.351 -35.050 48.816 1.00 14.18 77 PHE B O 1
ATOM 1045 N N . TYR B 1 9 ? 19.246 -34.294 47.835 1.00 15.19 78 TYR B N 1
ATOM 1046 C CA . TYR B 1 9 ? 19.214 -35.238 46.729 1.00 16.48 78 TYR B CA 1
ATOM 1047 C C . TYR B 1 9 ? 20.602 -35.374 46.124 1.00 16.78 78 TYR B C 1
ATOM 1048 O O . TYR B 1 9 ? 21.194 -34.384 45.693 1.00 16.31 78 TYR B O 1
ATOM 1057 N N . GLN B 1 10 ? 21.116 -36.603 46.160 1.00 17.54 79 GLN B N 1
ATOM 1058 C CA . GLN B 1 10 ? 22.394 -36.982 45.545 1.00 18.77 79 GLN B CA 1
ATOM 1059 C C . GLN B 1 10 ? 23.527 -35.972 45.780 1.00 18.56 79 GLN B C 1
ATOM 1060 O O . GLN B 1 10 ? 24.097 -35.414 44.835 1.00 18.76 79 GLN B O 1
ATOM 1066 N N . ALA B 1 11 ? 23.832 -35.760 47.061 1.00 18.32 80 ALA B N 1
ATOM 1067 C CA . ALA B 1 11 ? 24.923 -34.885 47.517 1.00 18.17 80 ALA B CA 1
ATOM 1068 C C . ALA B 1 11 ? 24.669 -33.387 47.305 1.00 17.91 80 ALA B C 1
ATOM 1069 O O . ALA B 1 11 ? 25.579 -32.576 47.456 1.00 18.06 80 ALA B O 1
ATOM 1071 N N . ARG B 1 12 ? 23.431 -33.025 46.967 1.00 17.45 81 ARG B N 1
ATOM 1072 C CA . ARG B 1 12 ? 23.055 -31.628 46.773 1.00 17.11 81 ARG B CA 1
ATOM 1073 C C . ARG B 1 12 ? 21.844 -31.254 47.615 1.00 16.52 81 ARG B C 1
ATOM 1074 O O . ARG B 1 12 ? 21.021 -32.110 47.948 1.00 15.90 81 ARG B O 1
ATOM 1082 N N . CYS B 1 13 ? 21.756 -29.976 47.968 1.00 15.87 82 CYS B N 1
ATOM 1083 C CA . CYS B 1 13 ? 20.652 -29.468 48.782 1.00 15.56 82 CYS B CA 1
ATOM 1084 C C . CYS B 1 13 ? 19.798 -28.476 47.993 1.00 15.31 82 CYS B C 1
ATOM 1085 O O . CYS B 1 13 ? 20.329 -27.538 47.398 1.00 15.03 82 CYS B O 1
ATOM 1088 N N . PHE B 1 14 ? 18.483 -28.695 47.996 1.00 14.97 83 PHE B N 1
ATOM 1089 C CA . PHE B 1 14 ? 17.532 -27.837 47.273 1.00 14.82 83 PHE B CA 1
ATOM 1090 C C . PHE B 1 14 ? 16.576 -27.075 48.200 1.00 14.60 83 PHE B C 1
ATOM 1091 O O . PHE B 1 14 ? 16.087 -27.623 49.188 1.00 14.31 83 PHE B O 1
ATOM 1099 N N . PHE B 1 15 ? 16.309 -25.815 47.863 1.00 14.50 84 PHE B N 1
ATOM 1100 C CA . PHE B 1 15 ? 15.303 -24.999 48.553 1.00 14.62 84 PHE B CA 1
ATOM 1101 C C . PHE B 1 15 ? 14.171 -24.570 47.615 1.00 14.77 84 PHE B C 1
ATOM 1102 O O . PHE B 1 15 ? 14.403 -23.885 46.619 1.00 14.58 84 PHE B O 1
ATOM 1110 N N . LEU B 1 16 ? 12.949 -24.985 47.933 1.00 15.16 85 LEU B N 1
ATOM 1111 C CA . LEU B 1 16 ? 11.770 -24.553 47.188 1.00 15.91 85 LEU B CA 1
ATOM 1112 C C . LEU B 1 16 ? 11.102 -23.438 47.970 1.00 16.07 85 LEU B C 1
ATOM 1113 O O . LEU B 1 16 ? 10.558 -23.669 49.054 1.00 15.83 85 LEU B O 1
ATOM 1118 N N . SER B 1 17 ? 11.161 -22.228 47.427 1.00 16.54 86 SER B N 1
ATOM 1119 C CA . SER B 1 17 ? 10.629 -21.063 48.123 1.00 17.08 86 SER B CA 1
ATOM 1120 C C . SER B 1 17 ? 9.107 -21.032 48.071 1.00 17.80 86 SER B C 1
ATOM 1121 O O . SER B 1 17 ? 8.489 -21.676 47.214 1.00 17.90 86 SER B O 1
ATOM 1124 N N . THR B 1 18 ? 8.510 -20.294 49.004 1.00 18.46 87 THR B N 1
ATOM 1125 C CA . THR B 1 18 ? 7.079 -19.980 48.929 1.00 19.05 87 THR B CA 1
ATOM 1126 C C . THR B 1 18 ? 6.884 -18.578 48.346 1.00 18.87 87 THR B C 1
ATOM 1127 O O . THR B 1 18 ? 5.892 -18.319 47.666 1.00 18.85 87 THR B O 1
ATOM 1131 N N . SER B 1 19 ? 7.847 -17.693 48.598 1.00 18.75 88 SER B N 1
ATOM 1132 C CA . SER B 1 19 ? 7.812 -16.331 48.057 1.00 18.95 88 SER B CA 1
ATOM 1133 C C . SER B 1 19 ? 8.069 -16.308 46.549 1.00 19.01 88 SER B C 1
ATOM 1134 O O . SER B 1 19 ? 8.855 -17.104 46.027 1.00 18.52 88 SER B O 1
ATOM 1137 N N . GLU B 1 20 ? 7.402 -15.375 45.874 1.00 19.07 89 GLU B N 1
ATOM 1138 C CA . GLU B 1 20 ? 7.434 -15.248 44.421 1.00 19.78 89 GLU B CA 1
ATOM 1139 C C . GLU B 1 20 ? 8.141 -13.944 44.033 1.00 19.30 89 GLU B C 1
ATOM 1140 O O . GLU B 1 20 ? 7.956 -12.917 44.678 1.00 19.22 89 GLU B O 1
ATOM 1146 N N . SER B 1 21 ? 8.968 -13.997 42.991 1.00 19.06 90 SER B N 1
ATOM 1147 C CA . SER B 1 21 ? 9.718 -12.822 42.531 1.00 18.58 90 SER B CA 1
ATOM 1148 C C . SER B 1 21 ? 10.246 -13.046 41.117 1.00 18.32 90 SER B C 1
ATOM 1149 O O . SER B 1 21 ? 10.145 -14.154 40.586 1.00 18.17 90 SER B O 1
ATOM 1152 N N . SER B 1 22 ? 10.797 -11.992 40.516 1.00 18.01 91 SER B N 1
ATOM 1153 C CA . SER B 1 22 ? 11.359 -12.062 39.169 1.00 17.83 91 SER B CA 1
ATOM 1154 C C . SER B 1 22 ? 12.615 -12.937 39.145 1.00 17.52 91 SER B C 1
ATOM 1155 O O . SER B 1 22 ? 13.109 -13.348 40.201 1.00 17.38 91 SER B O 1
ATOM 1158 N N . TRP B 1 23 ? 13.137 -13.211 37.949 1.00 17.11 92 TRP B N 1
ATOM 1159 C CA . TRP B 1 23 ? 14.301 -14.087 37.834 1.00 16.90 92 TRP B CA 1
ATOM 1160 C C . TRP B 1 23 ? 15.542 -13.468 38.472 1.00 16.86 92 TRP B C 1
ATOM 1161 O O . TRP B 1 23 ? 16.255 -14.141 39.214 1.00 17.17 92 TRP B O 1
ATOM 1172 N N . ASN B 1 24 ? 15.796 -12.193 38.185 1.00 17.21 93 ASN B N 1
ATOM 1173 C CA . ASN B 1 24 ? 16.938 -11.482 38.768 1.00 17.08 93 ASN B CA 1
ATOM 1174 C C . ASN B 1 24 ? 16.859 -11.461 40.289 1.00 17.42 93 ASN B C 1
ATOM 1175 O O . ASN B 1 24 ? 17.863 -11.641 40.977 1.00 17.55 93 ASN B O 1
ATOM 1180 N N . GLU B 1 25 ? 15.649 -11.240 40.795 1.00 17.74 94 GLU B N 1
ATOM 1181 C CA . GLU B 1 25 ? 15.372 -11.238 42.226 1.00 18.25 94 GLU B CA 1
ATOM 1182 C C . GLU B 1 25 ? 15.516 -12.650 42.809 1.00 17.60 94 GLU B C 1
ATOM 1183 O O . GLU B 1 25 ? 15.989 -12.809 43.929 1.00 17.56 94 GLU B O 1
ATOM 1189 N N . SER B 1 26 ? 15.105 -13.660 42.045 1.00 17.03 95 SER B N 1
ATOM 1190 C CA . SER B 1 26 ? 15.278 -15.055 42.453 1.00 16.78 95 SER B CA 1
ATOM 1191 C C . SER B 1 26 ? 16.761 -15.429 42.535 1.00 17.08 95 SER B C 1
ATOM 1192 O O . SER B 1 26 ? 17.200 -16.067 43.503 1.00 16.90 95 SER B O 1
ATOM 1195 N N . ARG B 1 27 ? 17.520 -15.008 41.520 1.00 16.86 96 ARG B N 1
ATOM 1196 C CA . ARG B 1 27 ? 18.973 -15.171 41.469 1.00 17.03 96 ARG B CA 1
ATOM 1197 C C . ARG B 1 27 ? 19.667 -14.599 42.706 1.00 17.03 96 ARG B C 1
ATOM 1198 O O . ARG B 1 27 ? 20.538 -15.246 43.287 1.00 17.04 96 ARG B O 1
ATOM 1206 N N . ASP B 1 28 ? 19.289 -13.380 43.086 1.00 17.23 97 ASP B N 1
ATOM 1207 C CA . ASP B 1 28 ? 19.922 -12.698 44.207 1.00 17.34 97 ASP B CA 1
ATOM 1208 C C . ASP B 1 28 ? 19.595 -13.387 45.541 1.00 17.31 97 ASP B C 1
ATOM 1209 O O . ASP B 1 28 ? 20.477 -13.558 46.378 1.00 16.69 97 ASP B O 1
ATOM 1214 N N . PHE B 1 29 ? 18.343 -13.814 45.700 1.00 17.66 98 PHE B N 1
ATOM 1215 C CA . PHE B 1 29 ? 17.908 -14.576 46.883 1.00 18.03 98 PHE B CA 1
ATOM 1216 C C . PHE B 1 29 ? 18.701 -15.872 47.082 1.00 17.92 98 PHE B C 1
ATOM 1217 O O . PHE B 1 29 ? 19.197 -16.138 48.184 1.00 17.84 98 PHE B O 1
ATOM 1225 N N . CYS B 1 30 ? 18.824 -16.673 46.022 1.00 17.78 99 CYS B N 1
ATOM 1226 C CA . CYS B 1 30 ? 19.640 -17.886 46.073 1.00 17.66 99 CYS B CA 1
ATOM 1227 C C . CYS B 1 30 ? 21.098 -17.554 46.410 1.00 18.42 99 CYS B C 1
ATOM 1228 O O . CYS B 1 30 ? 21.712 -18.219 47.252 1.00 17.98 99 CYS B O 1
ATOM 1231 N N . LYS B 1 31 ? 21.636 -16.523 45.748 1.00 19.08 100 LYS B N 1
ATOM 1232 C CA . LYS B 1 31 ? 23.001 -16.034 45.992 1.00 20.40 100 LYS B CA 1
ATOM 1233 C C . LYS B 1 31 ? 23.204 -15.663 47.463 1.00 19.98 100 LYS B C 1
ATOM 1234 O O . LYS B 1 31 ? 24.256 -15.949 48.047 1.00 20.44 100 LYS B O 1
ATOM 1240 N N . GLY B 1 32 ? 22.185 -15.044 48.053 1.00 19.81 101 GLY B N 1
ATOM 1241 C CA . GLY B 1 32 ? 22.218 -14.657 49.456 1.00 19.72 101 GLY B CA 1
ATOM 1242 C C . GLY B 1 32 ? 22.183 -15.821 50.432 1.00 19.71 101 GLY B C 1
ATOM 1243 O O . GLY B 1 32 ? 22.243 -15.610 51.647 1.00 20.01 101 GLY B O 1
ATOM 1244 N N . LYS B 1 33 ? 22.081 -17.044 49.908 1.00 19.34 102 LYS B N 1
ATOM 1245 C CA . LYS B 1 33 ? 22.147 -18.254 50.735 1.00 18.95 102 LYS B CA 1
ATOM 1246 C C . LYS B 1 33 ? 23.279 -19.179 50.300 1.00 18.47 102 LYS B C 1
ATOM 1247 O O . LYS B 1 33 ? 23.281 -20.363 50.624 1.00 18.41 102 LYS B O 1
ATOM 1253 N N . GLY B 1 34 ? 24.248 -18.630 49.570 1.00 18.36 103 GLY B N 1
ATOM 1254 C CA . GLY B 1 34 ? 25.404 -19.405 49.107 1.00 17.68 103 GLY B CA 1
ATOM 1255 C C . GLY B 1 34 ? 25.032 -20.456 48.079 1.00 17.46 103 GLY B C 1
ATOM 1256 O O . GLY B 1 34 ? 25.703 -21.488 47.966 1.00 17.42 103 GLY B O 1
ATOM 1257 N N . SER B 1 35 ? 23.965 -20.182 47.324 1.00 17.01 104 SER B N 1
ATOM 1258 C CA . SER B 1 35 ? 23.434 -21.114 46.331 1.00 16.30 104 SER B CA 1
ATOM 1259 C C . SER B 1 35 ? 23.171 -20.445 44.986 1.00 16.00 104 SER B C 1
ATOM 1260 O O . SER B 1 35 ? 23.329 -19.228 44.833 1.00 16.20 104 SER B O 1
ATOM 1263 N N . THR B 1 36 ? 22.766 -21.259 44.016 1.00 15.36 105 THR B N 1
ATOM 1264 C CA . THR B 1 36 ? 22.372 -20.776 42.700 1.00 15.07 105 THR B CA 1
ATOM 1265 C C . THR B 1 36 ? 21.012 -21.349 42.359 1.00 14.47 105 THR B C 1
ATOM 1266 O O . THR B 1 36 ? 20.558 -22.312 42.979 1.00 14.68 105 THR B O 1
ATOM 1270 N N . LEU B 1 37 ? 20.363 -20.766 41.362 1.00 14.12 106 LEU B N 1
ATOM 1271 C CA . LEU B 1 37 ? 19.140 -21.347 40.834 1.00 13.46 106 LEU B CA 1
ATOM 1272 C C . LEU B 1 37 ? 19.474 -22.733 40.276 1.00 12.98 106 LEU B C 1
ATOM 1273 O O . LEU B 1 37 ? 20.545 -22.937 39.675 1.00 12.72 106 LEU B O 1
ATOM 1278 N N . ALA B 1 38 ? 18.589 -23.692 40.529 1.00 12.25 107 ALA B N 1
ATOM 1279 C CA . ALA B 1 38 ? 18.905 -25.113 40.326 1.00 12.02 107 ALA B CA 1
ATOM 1280 C C . ALA B 1 38 ? 19.259 -25.475 38.891 1.00 11.79 107 ALA B C 1
ATOM 1281 O O . ALA B 1 38 ? 18.672 -24.962 37.937 1.00 11.38 107 ALA B O 1
ATOM 1283 N N . ILE B 1 39 ? 20.225 -26.374 38.762 1.00 12.08 108 ILE B N 1
ATOM 1284 C CA . ILE B 1 39 ? 20.611 -26.929 37.475 1.00 12.53 108 ILE B CA 1
ATOM 1285 C C . ILE B 1 39 ? 19.964 -28.308 37.360 1.00 12.80 108 ILE B C 1
ATOM 1286 O O . ILE B 1 39 ? 20.348 -29.259 38.045 1.00 12.92 108 ILE B O 1
ATOM 1291 N N . VAL B 1 40 ? 18.952 -28.391 36.503 1.00 12.57 109 VAL B N 1
ATOM 1292 C CA . VAL B 1 40 ? 18.097 -29.573 36.431 1.00 12.84 109 VAL B CA 1
ATOM 1293 C C . VAL B 1 40 ? 18.430 -30.378 35.163 1.00 13.26 109 VAL B C 1
ATOM 1294 O O . VAL B 1 40 ? 17.591 -30.533 34.264 1.00 13.75 109 VAL B O 1
ATOM 1298 N N . ASN B 1 41 ? 19.655 -30.899 35.114 1.00 13.60 110 ASN B N 1
ATOM 1299 C CA . ASN B 1 41 ? 20.240 -31.417 33.865 1.00 14.23 110 ASN B CA 1
ATOM 1300 C C . ASN B 1 41 ? 20.298 -32.939 33.704 1.00 14.57 110 ASN B C 1
ATOM 1301 O O . ASN B 1 41 ? 20.998 -33.457 32.819 1.00 14.70 110 ASN B O 1
ATOM 1306 N N . THR B 1 42 ? 19.573 -33.655 34.559 1.00 14.86 111 THR B N 1
ATOM 1307 C CA . THR B 1 42 ? 19.399 -35.103 34.410 1.00 15.33 111 THR B CA 1
ATOM 1308 C C . THR B 1 42 ? 17.922 -35.467 34.586 1.00 16.39 111 THR B C 1
ATOM 1309 O O . THR B 1 42 ? 17.179 -34.726 35.237 1.00 16.47 111 THR B O 1
ATOM 1313 N N . PRO B 1 43 ? 17.485 -36.600 33.994 1.00 17.04 112 PRO B N 1
ATOM 1314 C CA . PRO B 1 43 ? 16.116 -37.081 34.196 1.00 17.55 112 PRO B CA 1
ATOM 1315 C C . PRO B 1 43 ? 15.771 -37.295 35.679 1.00 17.69 112 PRO B C 1
ATOM 1316 O O . PRO B 1 43 ? 14.659 -36.983 36.098 1.00 17.47 112 PRO B O 1
ATOM 1320 N N . GLU B 1 44 ? 16.728 -37.817 36.444 1.00 18.08 113 GLU B N 1
ATOM 1321 C CA . GLU B 1 44 ? 16.561 -38.081 37.877 1.00 18.39 113 GLU B CA 1
ATOM 1322 C C . GLU B 1 44 ? 16.304 -36.795 38.668 1.00 17.88 113 GLU B C 1
ATOM 1323 O O . GLU B 1 44 ? 15.382 -36.741 39.490 1.00 17.85 113 GLU B O 1
ATOM 1329 N N . LYS B 1 45 ? 17.133 -35.778 38.424 1.00 17.36 114 LYS B N 1
ATOM 1330 C CA . LYS B 1 45 ? 16.997 -34.461 39.062 1.00 17.09 114 LYS B CA 1
ATOM 1331 C C . LYS B 1 45 ? 15.669 -33.797 38.730 1.00 16.67 114 LYS B C 1
ATOM 1332 O O . LYS B 1 45 ? 15.039 -33.183 39.593 1.00 16.32 114 LYS B O 1
ATOM 1338 N N . LEU B 1 46 ? 15.264 -33.898 37.465 1.00 16.20 115 LEU B N 1
ATOM 1339 C CA . LEU B 1 46 ? 13.993 -33.340 37.034 1.00 15.87 115 LEU B CA 1
ATOM 1340 C C . LEU B 1 46 ? 12.837 -34.058 37.719 1.00 15.58 115 LEU B C 1
ATOM 1341 O O . LEU B 1 46 ? 11.899 -33.418 38.169 1.00 15.58 115 LEU B O 1
ATOM 1346 N N . LYS B 1 47 ? 12.919 -35.387 37.786 1.00 15.55 116 LYS B N 1
ATOM 1347 C CA . LYS B 1 47 ? 11.895 -36.204 38.428 1.00 15.12 116 LYS B CA 1
ATOM 1348 C C . LYS B 1 47 ? 11.770 -35.866 39.917 1.00 14.57 116 LYS B C 1
ATOM 1349 O O . LYS B 1 47 ? 10.667 -35.639 40.408 1.00 14.29 116 LYS B O 1
ATOM 1355 N N . PHE B 1 48 ? 12.906 -35.821 40.611 1.00 14.29 117 PHE B N 1
ATOM 1356 C CA . PHE B 1 48 ? 12.952 -35.488 42.039 1.00 14.11 117 PHE B CA 1
ATOM 1357 C C . PHE B 1 48 ? 12.255 -34.163 42.346 1.00 13.97 117 PHE B C 1
ATOM 1358 O O . PHE B 1 48 ? 11.440 -34.085 43.267 1.00 13.96 117 PHE B O 1
ATOM 1366 N N . LEU B 1 49 ? 12.561 -33.129 41.567 1.00 13.91 118 LEU B N 1
ATOM 1367 C CA . LEU B 1 49 ? 12.006 -31.795 41.815 1.00 13.64 118 LEU B CA 1
ATOM 1368 C C . LEU B 1 49 ? 10.540 -31.685 41.423 1.00 14.42 118 LEU B C 1
ATOM 1369 O O . LEU B 1 49 ? 9.748 -31.057 42.130 1.00 13.97 118 LEU B O 1
ATOM 1374 N N . GLN B 1 50 ? 10.172 -32.313 40.307 1.00 14.78 119 GLN B N 1
ATOM 1375 C CA . GLN B 1 50 ? 8.783 -32.315 39.862 1.00 15.38 119 GLN B CA 1
ATOM 1376 C C . GLN B 1 50 ? 7.868 -32.960 40.894 1.00 16.01 119 GLN B C 1
ATOM 1377 O O . GLN B 1 50 ? 6.768 -32.464 41.148 1.00 15.92 119 GLN B O 1
ATOM 1383 N N . ASP B 1 51 ? 8.339 -34.055 41.486 1.00 16.50 120 ASP B N 1
ATOM 1384 C CA . ASP B 1 51 ? 7.595 -34.765 42.521 1.00 17.37 120 ASP B CA 1
ATOM 1385 C C . ASP B 1 51 ? 7.270 -33.922 43.752 1.00 18.00 120 ASP B C 1
ATOM 1386 O O . ASP B 1 51 ? 6.209 -34.097 44.348 1.00 17.72 120 ASP B O 1
ATOM 1391 N N . ILE B 1 52 ? 8.172 -33.017 44.134 1.00 18.73 121 ILE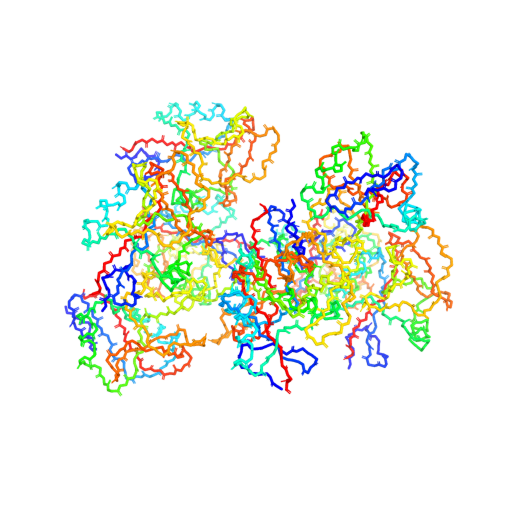 B N 1
ATOM 1392 C CA . ILE B 1 52 ? 7.961 -32.212 45.347 1.00 19.74 121 ILE B CA 1
ATOM 1393 C C . ILE B 1 52 ? 7.437 -30.799 45.099 1.00 20.68 121 ILE B C 1
ATOM 1394 O O . ILE B 1 52 ? 7.042 -30.117 46.049 1.00 20.87 121 ILE B O 1
ATOM 1399 N N . THR B 1 53 ? 7.437 -30.353 43.844 1.00 21.69 122 THR B N 1
ATOM 1400 C CA . THR B 1 53 ? 6.880 -29.039 43.529 1.00 22.94 122 THR B CA 1
ATOM 1401 C C . THR B 1 53 ? 5.381 -29.034 43.782 1.00 23.78 122 THR B C 1
ATOM 1402 O O . THR B 1 53 ? 4.699 -30.037 43.551 1.00 24.27 122 THR B O 1
ATOM 1406 N N . ASP B 1 54 ? 4.881 -27.908 44.285 1.00 24.42 123 ASP B N 1
ATOM 1407 C CA . ASP B 1 54 ? 3.450 -27.672 44.372 1.00 24.93 123 ASP B CA 1
ATOM 1408 C C . ASP B 1 54 ? 2.952 -27.524 42.948 1.00 25.09 123 ASP B C 1
ATOM 1409 O O . ASP B 1 54 ? 3.763 -27.438 42.017 1.00 25.51 123 ASP B O 1
ATOM 1414 N N . ALA B 1 55 ? 1.633 -27.504 42.767 1.00 24.92 124 ALA B N 1
ATOM 1415 C CA . ALA B 1 55 ? 1.044 -27.168 41.473 1.00 24.56 124 ALA B CA 1
ATOM 1416 C C . ALA B 1 55 ? 1.284 -25.680 41.202 1.00 24.31 124 ALA B C 1
ATOM 1417 O O . ALA B 1 55 ? 0.351 -24.883 41.067 1.00 24.28 124 ALA B O 1
ATOM 1419 N N . GLU B 1 56 ? 2.565 -25.320 41.162 1.00 23.74 125 GLU B N 1
ATOM 1420 C CA . GLU B 1 56 ? 3.015 -23.958 40.899 1.00 23.34 125 GLU B CA 1
ATOM 1421 C C . GLU B 1 56 ? 4.260 -24.057 40.040 1.00 22.51 125 GLU B C 1
ATOM 1422 O O . GLU B 1 56 ? 4.922 -25.099 40.016 1.00 22.71 125 GLU B O 1
ATOM 1428 N N . LYS B 1 57 ? 4.572 -22.973 39.341 1.00 21.64 126 LYS B N 1
ATOM 1429 C CA . LYS B 1 57 ? 5.759 -22.898 38.502 1.00 20.69 126 LYS B CA 1
ATOM 1430 C C . LYS B 1 57 ? 6.925 -22.324 39.310 1.00 19.45 126 LYS B C 1
ATOM 1431 O O . LYS B 1 57 ? 6.731 -21.444 40.155 1.00 19.18 126 LYS B O 1
ATOM 1437 N N . TYR B 1 58 ? 8.126 -22.841 39.061 1.00 17.96 127 TYR B N 1
ATOM 1438 C CA . TYR B 1 58 ? 9.330 -22.418 39.784 1.00 16.57 127 TYR B CA 1
ATOM 1439 C C . TYR B 1 58 ? 10.433 -22.034 38.801 1.00 15.93 127 TYR B C 1
ATOM 1440 O O . TYR B 1 58 ? 10.809 -22.851 37.960 1.00 15.13 127 TYR B O 1
ATOM 1449 N N . PHE B 1 59 ? 10.972 -20.822 38.927 1.00 15.09 128 PHE B N 1
ATOM 1450 C CA . PHE B 1 59 ? 12.211 -20.455 38.222 1.00 14.61 128 PHE B CA 1
ATOM 1451 C C . PHE B 1 59 ? 13.354 -21.393 38.613 1.00 14.15 128 PHE B C 1
ATOM 1452 O O . PHE B 1 59 ? 13.525 -21.708 39.798 1.00 13.80 128 PHE B O 1
ATOM 1460 N N . ILE B 1 60 ? 14.124 -21.829 37.616 1.00 13.36 129 ILE B N 1
ATOM 1461 C CA . ILE B 1 60 ? 15.371 -22.577 37.824 1.00 12.70 129 ILE B CA 1
ATOM 1462 C C . ILE B 1 60 ? 16.532 -21.876 37.100 1.00 12.74 129 ILE B C 1
ATOM 1463 O O . ILE B 1 60 ? 16.323 -20.863 36.432 1.00 11.83 129 ILE B O 1
ATOM 1468 N N . GLY B 1 61 ? 17.739 -22.419 37.242 1.00 12.55 130 GLY B N 1
ATOM 1469 C CA . GLY B 1 61 ? 18.945 -21.844 36.631 1.00 13.03 130 GLY B CA 1
ATOM 1470 C C . GLY B 1 61 ? 19.089 -22.169 35.157 1.00 13.12 130 GLY B C 1
ATOM 1471 O O . GLY B 1 61 ? 20.049 -22.819 34.746 1.00 13.45 130 GLY B O 1
ATOM 1472 N N . LEU B 1 62 ? 18.122 -21.712 34.369 1.00 13.43 131 LEU B N 1
ATOM 1473 C CA . LEU B 1 62 ? 18.054 -21.997 32.940 1.00 13.64 131 LEU B CA 1
ATOM 1474 C C . LEU B 1 62 ? 17.577 -20.761 32.182 1.00 13.80 131 LEU B C 1
ATOM 1475 O O . LEU B 1 62 ? 16.440 -20.303 32.368 1.00 13.77 131 LEU B O 1
ATOM 1480 N N . ILE B 1 63 ? 18.440 -20.228 31.323 1.00 14.13 132 ILE B N 1
ATOM 1481 C CA . ILE B 1 63 ? 18.127 -18.991 30.616 1.00 14.83 132 ILE B CA 1
ATOM 1482 C C . ILE B 1 63 ? 18.490 -19.046 29.124 1.00 14.98 132 ILE B C 1
ATOM 1483 O O . ILE B 1 63 ? 19.337 -19.847 28.705 1.00 14.82 132 ILE B O 1
ATOM 1488 N N . TYR B 1 64 ? 17.828 -18.200 28.335 1.00 15.55 133 TYR B N 1
ATOM 1489 C CA . TYR B 1 64 ? 18.063 -18.126 26.892 1.00 15.81 133 TYR B CA 1
ATOM 1490 C C . TYR B 1 64 ? 19.202 -17.166 26.577 1.00 16.20 133 TYR B C 1
ATOM 1491 O O . TYR B 1 64 ? 19.257 -16.057 27.113 1.00 16.27 133 TYR B O 1
ATOM 1500 N N . HIS B 1 65 ? 20.114 -17.607 25.713 1.00 16.52 134 HIS B N 1
ATOM 1501 C CA . HIS B 1 65 ? 21.224 -16.784 25.252 1.00 16.62 134 HIS B CA 1
ATOM 1502 C C . HIS B 1 65 ? 20.960 -16.302 23.820 1.00 17.10 134 HIS B C 1
ATOM 1503 O O . HIS B 1 65 ? 21.218 -17.027 22.855 1.00 16.19 134 HIS B O 1
ATOM 1510 N N . ARG B 1 66 ? 20.445 -15.078 23.701 1.00 17.45 135 ARG B N 1
ATOM 1511 C CA . ARG B 1 66 ? 20.106 -14.481 22.399 1.00 18.54 135 ARG B CA 1
ATOM 1512 C C . ARG B 1 66 ? 21.318 -14.337 21.464 1.00 18.40 135 ARG B C 1
ATOM 1513 O O . ARG B 1 66 ? 21.171 -14.327 20.238 1.00 18.58 135 ARG B O 1
ATOM 1521 N N . GLU B 1 67 ? 22.506 -14.237 22.054 1.00 18.48 136 GLU B N 1
ATOM 1522 C CA . GLU B 1 67 ? 23.754 -14.123 21.306 1.00 18.48 136 GLU B CA 1
ATOM 1523 C C . GLU B 1 67 ? 24.225 -15.464 20.712 1.00 18.19 136 GLU B C 1
ATOM 1524 O O . GLU B 1 67 ? 25.096 -15.490 19.838 1.00 18.38 136 GLU B O 1
ATOM 1530 N N . GLU B 1 68 ? 23.637 -16.565 21.181 1.00 17.71 137 GLU B N 1
ATOM 1531 C CA . GLU B 1 68 ? 24.025 -17.917 20.760 1.00 17.36 137 GLU B CA 1
ATOM 1532 C C . GLU B 1 68 ? 22.878 -18.679 20.081 1.00 16.60 137 GLU B C 1
ATOM 1533 O O . GLU B 1 68 ? 23.101 -19.727 19.462 1.00 16.52 137 GLU B O 1
ATOM 1539 N N . LYS B 1 69 ? 21.662 -18.151 20.213 1.00 15.51 138 LYS B N 1
ATOM 1540 C CA . LYS B 1 69 ? 20.435 -18.826 19.766 1.00 15.31 138 LYS B CA 1
ATOM 1541 C C . LYS B 1 69 ? 20.266 -20.216 20.392 1.00 14.53 138 LYS B C 1
ATOM 1542 O O . LYS B 1 69 ? 19.829 -21.168 19.747 1.00 14.45 138 LYS B O 1
ATOM 1548 N N . ARG B 1 70 ? 20.627 -20.307 21.668 1.00 14.08 139 ARG B N 1
ATOM 1549 C CA . ARG B 1 70 ? 20.380 -21.496 22.466 1.00 13.05 139 ARG B CA 1
ATOM 1550 C C . ARG B 1 70 ? 20.136 -21.126 23.918 1.00 13.04 139 ARG B C 1
ATOM 1551 O O . ARG B 1 70 ? 20.444 -20.007 24.355 1.00 12.55 139 ARG B O 1
ATOM 1559 N N . TRP B 1 71 ? 19.571 -22.080 24.652 1.00 12.43 140 TRP B N 1
ATOM 1560 C CA . TRP B 1 71 ? 19.447 -21.988 26.103 1.00 12.52 140 TRP B CA 1
ATOM 1561 C C . TRP B 1 71 ? 20.713 -22.540 26.767 1.00 12.30 140 TRP B C 1
ATOM 1562 O O . TRP B 1 71 ? 21.391 -23.422 26.208 1.00 12.25 140 TRP B O 1
ATOM 1573 N N . ARG B 1 72 ? 21.043 -22.002 27.942 1.00 12.57 141 ARG B N 1
ATOM 1574 C CA . ARG B 1 72 ? 22.137 -22.516 28.764 1.00 13.13 141 ARG B CA 1
ATOM 1575 C C . ARG B 1 72 ? 21.763 -22.614 30.239 1.00 12.93 141 ARG B C 1
ATOM 1576 O O . ARG B 1 72 ? 21.015 -21.777 30.776 1.00 12.56 141 ARG B O 1
ATOM 1584 N N . TRP B 1 73 ? 22.306 -23.637 30.890 1.00 12.54 142 TRP B N 1
ATOM 1585 C CA . TRP B 1 73 ? 22.302 -23.711 32.346 1.00 12.71 142 TRP B CA 1
ATOM 1586 C C . TRP B 1 73 ? 23.224 -22.615 32.888 1.00 12.95 142 TRP B C 1
ATOM 1587 O O . TRP B 1 73 ? 24.187 -22.213 32.215 1.00 12.74 142 TRP B O 1
ATOM 1598 N N . ILE B 1 74 ? 22.939 -22.136 34.095 1.00 13.50 143 ILE B N 1
ATOM 1599 C CA . ILE B 1 74 ? 23.689 -21.005 34.656 1.00 14.07 143 ILE B CA 1
ATOM 1600 C C . ILE B 1 74 ? 25.111 -21.329 35.130 1.00 14.33 143 ILE B C 1
ATOM 1601 O O . ILE B 1 74 ? 25.863 -20.416 35.464 1.00 14.14 143 ILE B O 1
ATOM 1606 N N . ASN B 1 75 ? 25.482 -22.613 35.133 1.00 15.23 144 ASN B N 1
ATOM 1607 C CA . ASN B 1 75 ? 26.885 -23.003 35.318 1.00 16.21 144 ASN B CA 1
ATOM 1608 C C . ASN B 1 75 ? 27.660 -22.966 33.994 1.00 16.49 144 ASN B C 1
ATOM 1609 O O . ASN B 1 75 ? 28.779 -23.483 33.898 1.00 16.69 144 ASN B O 1
ATOM 1614 N N . ASN B 1 76 ? 27.036 -22.369 32.981 1.00 16.92 145 ASN B N 1
ATOM 1615 C CA . ASN B 1 76 ? 27.622 -22.199 31.649 1.00 17.21 145 ASN B CA 1
ATOM 1616 C C . ASN B 1 76 ? 27.838 -23.526 30.920 1.00 17.20 145 ASN B C 1
ATOM 1617 O O . ASN B 1 76 ? 28.930 -23.807 30.410 1.00 18.04 145 ASN B O 1
ATOM 1622 N N . SER B 1 77 ? 26.803 -24.362 30.914 1.00 16.39 146 SER B N 1
ATOM 1623 C CA . SER B 1 77 ? 26.772 -25.545 30.063 1.00 15.88 146 SER B CA 1
ATOM 1624 C C . SER B 1 77 ? 25.522 -25.476 29.200 1.00 15.33 146 SER B C 1
ATOM 1625 O O . SER B 1 77 ? 24.526 -24.869 29.600 1.00 14.93 146 SER B O 1
ATOM 1628 N N . VAL B 1 78 ? 25.578 -26.085 28.021 1.00 14.37 147 VAL B N 1
ATOM 1629 C CA . VAL B 1 78 ? 24.441 -26.051 27.107 1.00 14.23 147 VAL B CA 1
ATOM 1630 C C . VAL B 1 78 ? 23.225 -26.762 27.694 1.00 14.02 147 VAL B C 1
ATOM 1631 O O . VAL B 1 78 ? 23.354 -27.775 28.389 1.00 13.50 147 VAL B O 1
ATOM 1635 N N . PHE B 1 79 ? 22.047 -26.207 27.428 1.00 14.04 148 PHE B N 1
ATOM 1636 C CA . PHE B 1 79 ? 20.799 -26.848 27.818 1.00 14.34 148 PHE B CA 1
ATOM 1637 C C . PHE B 1 79 ? 20.630 -28.165 27.068 1.00 14.83 148 PHE B C 1
ATOM 1638 O O . PHE B 1 79 ? 20.786 -28.215 25.842 1.00 15.23 148 PHE B O 1
ATOM 1646 N N . ASN B 1 80 ? 20.325 -29.227 27.813 1.00 15.20 149 ASN B N 1
ATOM 1647 C CA . ASN B 1 80 ? 20.251 -30.574 27.243 1.00 15.18 149 ASN B CA 1
ATOM 1648 C C . ASN B 1 80 ? 18.832 -31.109 27.042 1.00 15.61 149 ASN B C 1
ATOM 1649 O O . ASN B 1 80 ? 18.654 -32.217 26.534 1.00 15.67 149 ASN B O 1
ATOM 1654 N N . GLY B 1 81 ? 17.828 -30.313 27.408 1.00 15.96 150 GLY B N 1
ATOM 1655 C CA . GLY B 1 81 ? 16.431 -30.708 27.235 1.00 16.90 150 GLY B CA 1
ATOM 1656 C C . GLY B 1 81 ? 15.684 -29.933 26.159 1.00 17.47 150 GLY B C 1
ATOM 1657 O O . GLY B 1 81 ? 16.292 -29.363 25.244 1.00 17.42 150 GLY B O 1
ATOM 1658 N N . ASN B 1 82 ? 14.358 -29.930 26.270 1.00 18.07 151 ASN B N 1
ATOM 1659 C CA . ASN B 1 82 ? 13.484 -29.147 25.401 1.00 18.72 151 ASN B CA 1
ATOM 1660 C C . ASN B 1 82 ? 12.721 -28.125 26.231 1.00 18.99 151 ASN B C 1
ATOM 1661 O O . ASN B 1 82 ? 12.206 -28.453 27.298 1.00 19.22 151 ASN B O 1
ATOM 1666 N N . VAL B 1 83 ? 12.661 -26.886 25.750 1.00 19.27 152 VAL B N 1
ATOM 1667 C CA . VAL B 1 83 ? 11.832 -25.852 26.371 1.00 19.71 152 VAL B CA 1
ATOM 1668 C C . VAL B 1 83 ? 10.564 -25.691 25.530 1.00 20.28 152 VAL B C 1
ATOM 1669 O O . VAL B 1 83 ? 10.645 -25.530 24.311 1.00 19.84 152 VAL B O 1
ATOM 1673 N N . THR B 1 84 ? 9.402 -25.734 26.181 1.00 20.92 153 THR B N 1
ATOM 1674 C CA . THR B 1 84 ? 8.120 -25.603 25.481 1.00 22.08 153 THR B CA 1
ATOM 1675 C C . THR B 1 84 ? 7.680 -24.148 25.337 1.00 23.02 153 THR B C 1
ATOM 1676 O O . THR B 1 84 ? 8.125 -23.278 26.085 1.00 22.88 153 THR B O 1
ATOM 1680 N N . ASN B 1 85 ? 6.786 -23.916 24.377 1.00 24.31 154 ASN B N 1
ATOM 1681 C CA . ASN B 1 85 ? 6.181 -22.604 24.098 1.00 25.70 154 ASN B CA 1
ATOM 1682 C C . ASN B 1 85 ? 7.160 -21.423 24.079 1.00 26.18 154 ASN B C 1
ATOM 1683 O O . ASN B 1 85 ? 6.983 -20.427 24.788 1.00 26.13 154 ASN B O 1
ATOM 1688 N N . GLN B 1 86 ? 8.190 -21.557 23.250 1.00 26.99 155 GLN B N 1
ATOM 1689 C CA . GLN B 1 86 ? 9.194 -20.514 23.070 1.00 27.90 155 GLN B CA 1
ATOM 1690 C C . GLN B 1 86 ? 8.688 -19.413 22.136 1.00 28.62 155 GLN B C 1
ATOM 1691 O O . GLN B 1 86 ? 7.917 -19.680 21.207 1.00 28.73 155 GLN B O 1
ATOM 1697 N N . ASN B 1 87 ? 9.108 -18.177 22.398 1.00 29.39 156 ASN B N 1
ATOM 1698 C CA . ASN B 1 87 ? 8.847 -17.057 21.486 1.00 29.99 156 ASN B CA 1
ATOM 1699 C C . ASN B 1 87 ? 10.011 -16.053 21.463 1.00 30.34 156 ASN B C 1
ATOM 1700 O O . ASN B 1 87 ? 11.138 -16.403 21.825 1.00 30.57 156 ASN B O 1
ATOM 1705 N N . GLN B 1 88 ? 9.745 -14.822 21.027 1.00 30.58 157 GLN B N 1
ATOM 1706 C CA . GLN B 1 88 ? 10.779 -13.792 20.910 1.00 30.67 157 GLN B CA 1
ATOM 1707 C C . GLN B 1 88 ? 10.978 -13.033 22.223 1.00 30.00 157 GLN B C 1
ATOM 1708 O O . GLN B 1 88 ? 11.993 -12.358 22.407 1.00 30.19 157 GLN B O 1
ATOM 1714 N N . ASN B 1 89 ? 10.013 -13.157 23.133 1.00 29.20 158 ASN B N 1
ATOM 1715 C CA . ASN B 1 89 ? 9.977 -12.334 24.342 1.00 28.25 158 ASN B CA 1
ATOM 1716 C C . ASN B 1 89 ? 10.345 -13.042 25.645 1.00 27.13 158 ASN B C 1
ATOM 1717 O O . ASN B 1 89 ? 10.640 -12.375 26.640 1.00 27.28 158 ASN B O 1
ATOM 1722 N N . PHE B 1 90 ? 10.312 -14.377 25.654 1.00 25.58 159 PHE B N 1
ATOM 1723 C CA . PHE B 1 90 ? 10.610 -15.135 26.883 1.00 23.76 159 PHE B CA 1
ATOM 1724 C C . PHE B 1 90 ? 12.032 -15.687 26.891 1.00 22.65 159 PHE B C 1
ATOM 1725 O O . PHE B 1 90 ? 12.435 -16.415 25.978 1.00 22.05 159 PHE B O 1
ATOM 1733 N N . ASN B 1 91 ? 12.776 -15.346 27.940 1.00 21.07 160 ASN B N 1
ATOM 1734 C CA . ASN B 1 91 ? 14.190 -15.677 28.029 1.00 20.09 160 ASN B CA 1
ATOM 1735 C C . ASN B 1 91 ? 14.530 -16.493 29.277 1.00 19.24 160 ASN B C 1
ATOM 1736 O O . ASN B 1 91 ? 15.698 -16.802 29.534 1.00 18.84 160 ASN B O 1
ATOM 1741 N N . CYS B 1 92 ? 13.491 -16.837 30.034 1.00 18.37 161 CYS B N 1
ATOM 1742 C CA . CYS B 1 92 ? 13.612 -17.648 31.243 1.00 17.76 161 CYS B CA 1
ATOM 1743 C C . CYS B 1 92 ? 12.710 -18.877 31.159 1.00 17.56 161 CYS B C 1
ATOM 1744 O O . CYS B 1 92 ? 11.936 -19.028 30.205 1.00 17.69 161 CYS B O 1
ATOM 1747 N N . ALA B 1 93 ? 12.817 -19.764 32.146 1.00 16.89 162 ALA B N 1
ATOM 1748 C CA . ALA B 1 93 ? 12.107 -21.038 32.104 1.00 16.49 162 ALA B CA 1
ATOM 1749 C C . ALA B 1 93 ? 11.765 -21.562 33.498 1.00 16.42 162 ALA B C 1
ATOM 1750 O O . ALA B 1 93 ? 12.509 -21.345 34.455 1.00 16.28 162 ALA B O 1
ATOM 1752 N N . THR B 1 94 ? 10.621 -22.234 33.595 1.00 16.41 163 THR B N 1
ATOM 1753 C CA . THR B 1 94 ? 10.148 -22.797 34.862 1.00 16.63 163 THR B CA 1
ATOM 1754 C C . THR B 1 94 ? 9.930 -24.308 34.759 1.00 16.70 163 THR B C 1
ATOM 1755 O O . THR B 1 94 ? 9.841 -24.871 33.655 1.00 16.49 163 THR B O 1
ATOM 1759 N N . ILE B 1 95 ? 9.869 -24.959 35.919 1.00 16.74 164 ILE B N 1
ATOM 1760 C CA . ILE B 1 95 ? 9.340 -26.316 36.027 1.00 17.03 164 ILE B CA 1
ATOM 1761 C C . ILE B 1 95 ? 8.251 -26.314 37.106 1.00 17.49 164 ILE B C 1
ATOM 1762 O O . ILE B 1 95 ? 8.115 -25.340 37.851 1.00 17.29 164 ILE B O 1
ATOM 1767 N N . GLY B 1 96 ? 7.489 -27.399 37.187 1.00 17.92 165 GLY B N 1
ATOM 1768 C CA . GLY B 1 96 ? 6.366 -27.480 38.109 1.00 19.26 165 GLY B CA 1
ATOM 1769 C C . GLY B 1 96 ? 5.074 -27.293 37.347 1.00 19.95 165 GLY B C 1
ATOM 1770 O O . GLY B 1 96 ? 5.043 -26.594 36.328 1.00 19.94 165 GLY B O 1
ATOM 1771 N N . LEU B 1 97 ? 4.014 -27.937 37.832 1.00 20.68 166 LEU B N 1
ATOM 1772 C CA . LEU B 1 97 ? 2.696 -27.895 37.194 1.00 21.56 166 LEU B CA 1
ATOM 1773 C C . LEU B 1 97 ? 2.631 -28.861 36.004 1.00 21.50 166 LEU B C 1
ATOM 1774 O O . LEU B 1 97 ? 1.838 -29.797 36.012 1.00 21.75 166 LEU B O 1
ATOM 1779 N N . THR B 1 98 ? 3.474 -28.632 34.999 1.00 21.68 167 THR B N 1
ATOM 1780 C CA . THR B 1 98 ? 3.591 -29.511 33.835 1.00 21.73 167 THR B CA 1
ATOM 1781 C C . THR B 1 98 ? 4.686 -30.554 34.046 1.00 21.74 167 THR B C 1
ATOM 1782 O O . THR B 1 98 ? 5.356 -30.558 35.079 1.00 21.44 167 THR B O 1
ATOM 1786 N N . LYS B 1 99 ? 4.869 -31.424 33.051 1.00 21.70 168 LYS B N 1
ATOM 1787 C CA . LYS B 1 99 ? 5.946 -32.415 33.055 1.00 21.66 168 LYS B CA 1
ATOM 1788 C C . LYS B 1 99 ? 7.183 -31.876 32.329 1.00 21.05 168 LYS B C 1
ATOM 1789 O O . LYS B 1 99 ? 8.163 -32.598 32.151 1.00 20.98 168 LYS B O 1
ATOM 1795 N N . THR B 1 100 ? 7.134 -30.603 31.937 1.00 20.25 169 THR B N 1
ATOM 1796 C CA . THR B 1 100 ? 8.067 -30.046 30.956 1.00 19.57 169 THR B CA 1
ATOM 1797 C C . THR B 1 100 ? 8.775 -28.768 31.427 1.00 18.94 169 THR B C 1
ATOM 1798 O O . THR B 1 100 ? 8.287 -28.073 32.329 1.00 18.80 169 THR B O 1
ATOM 1802 N N . PHE B 1 101 ? 9.925 -28.468 30.816 1.00 18.06 170 PHE B N 1
ATOM 1803 C CA . PHE B 1 101 ? 10.557 -27.158 30.966 1.00 17.33 170 PHE B CA 1
ATOM 1804 C C . PHE B 1 101 ? 9.746 -26.180 30.129 1.00 17.31 170 PHE B C 1
ATOM 1805 O O . PHE B 1 101 ? 9.566 -26.393 28.926 1.00 16.84 170 PHE B O 1
ATOM 1813 N N . ASP B 1 102 ? 9.260 -25.110 30.749 1.00 17.11 171 ASP B N 1
ATOM 1814 C CA . ASP B 1 102 ? 8.346 -24.197 30.056 1.00 17.24 171 ASP B CA 1
ATOM 1815 C C . ASP B 1 102 ? 8.884 -22.780 30.018 1.00 17.04 171 ASP B C 1
ATOM 1816 O O . ASP B 1 102 ? 9.260 -22.238 31.049 1.00 17.45 171 ASP B O 1
ATOM 1821 N N . ALA B 1 103 ? 8.916 -22.178 28.829 1.00 17.23 172 ALA B N 1
ATOM 1822 C CA . ALA B 1 103 ? 9.385 -20.796 28.674 1.00 17.25 172 ALA B CA 1
ATOM 1823 C C . ALA B 1 103 ? 8.526 -19.815 29.474 1.00 17.13 172 ALA B C 1
ATOM 1824 O O . ALA B 1 103 ? 7.307 -19.974 29.569 1.00 17.43 172 ALA B O 1
ATOM 1826 N N . ALA B 1 104 ? 9.181 -18.813 30.051 1.00 16.94 173 ALA B N 1
ATOM 1827 C CA . ALA B 1 104 ? 8.530 -17.812 30.898 1.00 17.02 173 ALA B CA 1
ATOM 1828 C C . ALA B 1 104 ? 9.223 -16.458 30.764 1.00 17.08 173 ALA B C 1
ATOM 1829 O O . ALA B 1 104 ? 10.422 -16.394 30.482 1.00 16.97 173 ALA B O 1
ATOM 1831 N N . SER B 1 105 ? 8.466 -15.379 30.959 1.00 17.09 174 SER B N 1
ATOM 1832 C CA . SER B 1 105 ? 9.054 -14.048 31.061 1.00 17.30 174 SER B CA 1
ATOM 1833 C C . SER B 1 105 ? 9.896 -13.970 32.326 1.00 17.34 174 SER B C 1
ATOM 1834 O O . SER B 1 105 ? 9.461 -14.386 33.400 1.00 17.13 174 SER B O 1
ATOM 1837 N N . CYS B 1 106 ? 11.106 -13.443 32.181 1.00 17.71 175 CYS B N 1
ATOM 1838 C CA . CYS B 1 106 ? 12.024 -13.255 33.298 1.00 18.38 175 CYS B CA 1
ATOM 1839 C C . CYS B 1 106 ? 11.508 -12.231 34.311 1.00 18.91 175 CYS B C 1
ATOM 1840 O O . CYS B 1 106 ? 12.011 -12.148 35.432 1.00 18.83 175 CYS B O 1
ATOM 1843 N N . ASP B 1 107 ? 10.501 -11.460 33.904 1.00 19.93 176 ASP B N 1
ATOM 1844 C CA . ASP B 1 107 ? 10.005 -10.330 34.695 1.00 20.57 176 ASP B CA 1
ATOM 1845 C C . ASP B 1 107 ? 8.710 -10.625 35.464 1.00 20.91 176 ASP B C 1
ATOM 1846 O O . ASP B 1 107 ? 8.269 -9.813 36.278 1.00 21.13 176 ASP B O 1
ATOM 1851 N N . ILE B 1 108 ? 8.111 -11.786 35.200 1.00 21.06 177 ILE B N 1
ATOM 1852 C CA . ILE B 1 108 ? 6.953 -12.281 35.963 1.00 21.23 177 ILE B CA 1
ATOM 1853 C C . ILE B 1 108 ? 7.466 -12.904 37.265 1.00 20.88 177 ILE B C 1
ATOM 1854 O O . ILE B 1 108 ? 8.535 -13.529 37.282 1.00 20.57 177 ILE B O 1
ATOM 1859 N N . SER B 1 109 ? 6.714 -12.717 38.348 1.00 20.40 178 SER B N 1
ATOM 1860 C CA . SER B 1 109 ? 7.078 -13.258 39.655 1.00 19.81 178 SER B CA 1
ATOM 1861 C C . SER B 1 109 ? 6.633 -14.706 39.811 1.00 19.31 178 SER B C 1
ATOM 1862 O O . SER B 1 109 ? 5.450 -15.019 39.678 1.00 19.49 178 SER B O 1
ATOM 1865 N N . TYR B 1 110 ? 7.600 -15.581 40.079 1.00 18.68 179 TYR B N 1
ATOM 1866 C CA . TYR B 1 110 ? 7.340 -16.986 40.383 1.00 18.15 179 TYR B CA 1
ATOM 1867 C C . TYR B 1 110 ? 8.159 -17.388 41.603 1.00 17.50 179 TYR B C 1
ATOM 1868 O O . TYR B 1 110 ? 9.050 -16.649 42.027 1.00 17.28 179 TYR B O 1
ATOM 1877 N N . ARG B 1 111 ? 7.864 -18.563 42.156 1.00 17.23 180 ARG B N 1
ATOM 1878 C CA . ARG B 1 111 ? 8.714 -19.176 43.174 1.00 16.66 180 ARG B CA 1
ATOM 1879 C C . ARG B 1 111 ? 10.041 -19.597 42.534 1.00 16.48 180 ARG B C 1
ATOM 1880 O O . ARG B 1 111 ? 10.196 -19.556 41.310 1.00 15.80 180 ARG B O 1
ATOM 1888 N N . ARG B 1 112 ? 10.991 -20.013 43.362 1.00 15.96 181 ARG B N 1
ATOM 1889 C CA . ARG B 1 112 ? 12.306 -20.398 42.869 1.00 15.88 181 ARG B CA 1
ATOM 1890 C C . ARG B 1 112 ? 12.784 -21.689 43.528 1.00 15.32 181 ARG B C 1
ATOM 1891 O O . ARG B 1 112 ? 12.294 -22.077 44.586 1.00 15.50 181 ARG B O 1
ATOM 1899 N N . ILE B 1 113 ? 13.722 -22.365 42.875 1.00 14.67 182 ILE B N 1
ATOM 1900 C CA . ILE B 1 113 ? 14.453 -23.453 43.506 1.00 13.95 182 ILE B CA 1
ATOM 1901 C C . ILE B 1 113 ? 15.918 -23.066 43.526 1.00 13.56 182 ILE B C 1
ATOM 1902 O O . ILE B 1 113 ? 16.511 -22.796 42.467 1.00 12.89 182 ILE B O 1
ATOM 1907 N N . CYS B 1 114 ? 16.483 -23.006 44.729 1.00 13.02 183 CYS B N 1
ATOM 1908 C CA . CYS B 1 114 ? 17.913 -22.799 44.902 1.00 13.22 183 CYS B CA 1
ATOM 1909 C C . CYS B 1 114 ? 18.603 -24.130 45.144 1.00 13.40 183 CYS B C 1
ATOM 1910 O O . CYS B 1 114 ? 17.977 -25.091 45.603 1.00 12.76 183 CYS B O 1
ATOM 1913 N N . GLU B 1 115 ? 19.897 -24.171 44.846 1.00 13.82 184 GLU B N 1
ATOM 1914 C CA . GLU B 1 115 ? 20.666 -25.397 44.912 1.00 15.06 184 GLU B CA 1
ATOM 1915 C C . GLU B 1 115 ? 22.099 -25.112 45.340 1.00 15.50 184 GLU B C 1
ATOM 1916 O O . GLU B 1 115 ? 22.744 -24.209 44.805 1.00 15.36 184 GLU B O 1
ATOM 1922 N N . LYS B 1 116 ? 22.588 -25.895 46.299 1.00 16.33 185 LYS B N 1
ATOM 1923 C CA . LYS B 1 116 ? 24.007 -25.878 46.669 1.00 17.40 185 LYS B CA 1
ATOM 1924 C C . LYS B 1 116 ? 24.470 -27.259 47.123 1.00 18.20 185 LYS B C 1
ATOM 1925 O O . LYS B 1 116 ? 23.652 -28.159 47.331 1.00 18.76 185 LYS B O 1
ATOM 1931 N N . ASN B 1 117 ? 25.781 -27.432 47.249 1.00 19.05 186 ASN B N 1
ATOM 1932 C CA . ASN B 1 117 ? 26.345 -28.696 47.711 1.00 19.95 186 ASN B CA 1
ATOM 1933 C C . ASN B 1 117 ? 25.995 -29.024 49.158 1.00 19.80 186 ASN B C 1
ATOM 1934 O O . ASN B 1 117 ? 25.900 -28.134 50.006 1.00 19.58 186 ASN B O 1
ATOM 1939 N N . ALA B 1 118 ? 25.795 -30.312 49.420 1.00 20.41 187 ALA B N 1
ATOM 1940 C CA . ALA B 1 118 ? 25.609 -30.814 50.779 1.00 20.61 187 ALA B CA 1
ATOM 1941 C C . ALA B 1 118 ? 26.932 -30.769 51.539 1.00 20.84 187 ALA B C 1
ATOM 1942 O O . ALA B 1 118 ? 28.009 -30.814 50.940 1.00 20.68 187 ALA B O 1
ATOM 1945 N N . MET C 1 1 ? 17.115 -27.537 -0.001 1.00 19.05 70 MET C N 1
ATOM 1946 C CA . MET C 1 1 ? 17.422 -28.938 -0.394 1.00 19.15 70 MET C CA 1
ATOM 1947 C C . MET C 1 1 ? 16.182 -29.665 -0.904 1.00 18.07 70 MET C C 1
ATOM 1948 O O . MET C 1 1 ? 15.051 -29.218 -0.705 1.00 18.05 70 MET C O 1
ATOM 1953 N N . CYS C 1 2 ? 16.410 -30.792 -1.566 1.00 17.41 71 CYS C N 1
ATOM 1954 C CA . CYS C 1 2 ? 15.330 -31.642 -2.038 1.00 16.32 71 CYS C CA 1
ATOM 1955 C C . CYS C 1 2 ? 14.764 -32.468 -0.890 1.00 16.42 71 CYS C C 1
ATOM 1956 O O . CYS C 1 2 ? 15.420 -32.608 0.151 1.00 16.01 71 CYS C O 1
ATOM 1959 N N . PRO C 1 3 ? 13.539 -33.008 -1.067 1.00 15.94 72 PRO C N 1
ATOM 1960 C CA . PRO C 1 3 ? 12.989 -33.971 -0.118 1.00 15.90 72 PRO C CA 1
ATOM 1961 C C . PRO C 1 3 ? 13.883 -35.208 0.005 1.00 15.95 72 PRO C C 1
ATOM 1962 O O . PRO C 1 3 ? 14.710 -35.465 -0.874 1.00 15.47 72 PRO C O 1
ATOM 1966 N N . LYS C 1 4 ? 13.717 -35.950 1.095 1.00 15.82 73 LYS C N 1
ATOM 1967 C CA . LYS C 1 4 ? 14.470 -37.180 1.319 1.00 15.97 73 LYS C CA 1
ATOM 1968 C C . LYS C 1 4 ? 14.274 -38.145 0.149 1.00 15.80 73 LYS C C 1
ATOM 1969 O O . LYS C 1 4 ? 13.153 -38.317 -0.336 1.00 15.83 73 LYS C O 1
ATOM 1975 N N . ASP C 1 5 ? 15.375 -38.748 -0.297 1.00 16.02 74 ASP C N 1
ATOM 1976 C CA . ASP C 1 5 ? 15.397 -39.703 -1.422 1.00 16.27 74 ASP C CA 1
ATOM 1977 C C . ASP C 1 5 ? 15.442 -39.055 -2.802 1.00 15.94 74 ASP C C 1
ATOM 1978 O O . ASP C 1 5 ? 15.590 -39.751 -3.813 1.00 16.20 74 ASP C O 1
ATOM 1983 N N . TRP C 1 6 ? 15.315 -37.732 -2.839 1.00 15.89 75 TRP C N 1
ATOM 1984 C CA . TRP C 1 6 ? 15.396 -36.959 -4.083 1.00 15.32 75 TRP C CA 1
ATOM 1985 C C . TRP C 1 6 ? 16.775 -36.324 -4.215 1.00 15.48 75 TRP C C 1
ATOM 1986 O O . TRP C 1 6 ? 17.424 -36.040 -3.216 1.00 15.22 75 TRP C O 1
ATOM 1997 N N . GLU C 1 7 ? 17.214 -36.111 -5.456 1.00 15.67 76 GLU C N 1
ATOM 1998 C CA . GLU C 1 7 ? 18.583 -35.684 -5.740 1.00 15.52 76 GLU C CA 1
ATOM 1999 C C . GLU C 1 7 ? 18.614 -34.377 -6.525 1.00 16.12 76 GLU C C 1
ATOM 2000 O O . GLU C 1 7 ? 17.908 -34.218 -7.532 1.00 15.62 76 GLU C O 1
ATOM 2006 N N . PHE C 1 8 ? 19.443 -33.451 -6.049 1.00 16.33 77 PHE C N 1
ATOM 2007 C CA . PHE C 1 8 ? 19.479 -32.077 -6.540 1.00 17.20 77 PHE C CA 1
ATOM 2008 C C . PHE C 1 8 ? 20.401 -31.909 -7.736 1.00 17.61 77 PHE C C 1
ATOM 2009 O O . PHE C 1 8 ? 21.514 -32.433 -7.754 1.00 17.61 77 PHE C O 1
ATOM 2017 N N . TYR C 1 9 ? 19.922 -31.167 -8.728 1.00 18.42 78 TYR C N 1
ATOM 2018 C CA . TYR C 1 9 ? 20.743 -30.742 -9.853 1.00 19.39 78 TYR C CA 1
ATOM 2019 C C . TYR C 1 9 ? 20.132 -29.503 -10.509 1.00 19.77 78 TYR C C 1
ATOM 2020 O O . TYR C 1 9 ? 18.983 -29.526 -10.937 1.00 19.85 78 TYR C O 1
ATOM 2029 N N . GLN C 1 10 ? 20.905 -28.418 -10.537 1.00 20.41 79 GLN C N 1
ATOM 2030 C CA . GLN C 1 10 ? 20.531 -27.154 -11.192 1.00 21.08 79 GLN C CA 1
ATOM 2031 C C . GLN C 1 10 ? 19.102 -26.655 -10.887 1.00 20.66 79 GLN C C 1
ATOM 2032 O O . GLN C 1 10 ? 18.314 -26.394 -11.802 1.00 20.62 79 GLN C O 1
ATOM 2038 N N . ALA C 1 11 ? 18.792 -26.524 -9.596 1.00 20.37 80 ALA C N 1
ATOM 2039 C CA . ALA C 1 11 ? 17.502 -25.993 -9.104 1.00 20.09 80 ALA C CA 1
ATOM 2040 C C . ALA C 1 11 ? 16.308 -26.962 -9.218 1.00 19.86 80 ALA C C 1
ATOM 2041 O O . ALA C 1 11 ? 15.172 -26.596 -8.909 1.00 19.92 80 ALA C O 1
ATOM 2043 N N . ARG C 1 12 ? 16.581 -28.193 -9.645 1.00 19.43 81 ARG C N 1
ATOM 2044 C CA . ARG C 1 12 ? 15.549 -29.213 -9.846 1.00 18.98 81 ARG C CA 1
ATOM 2045 C C . ARG C 1 12 ? 15.855 -30.410 -8.956 1.00 18.35 81 ARG C C 1
ATOM 2046 O O . ARG C 1 12 ? 17.014 -30.641 -8.620 1.00 17.91 81 ARG C O 1
ATOM 2054 N N . CYS C 1 13 ? 14.818 -31.161 -8.582 1.00 17.90 82 CYS C N 1
ATOM 2055 C CA . CYS C 1 13 ? 14.960 -32.350 -7.731 1.00 17.43 82 CYS C CA 1
ATOM 2056 C C . CYS C 1 13 ? 14.515 -33.591 -8.506 1.00 17.43 82 CYS C C 1
ATOM 2057 O O . CYS C 1 13 ? 13.457 -33.565 -9.130 1.00 17.43 82 CYS C O 1
ATOM 2060 N N . PHE C 1 14 ? 15.316 -34.661 -8.467 1.00 17.21 83 PHE C N 1
ATOM 2061 C CA . PHE C 1 14 ? 15.031 -35.887 -9.232 1.00 17.22 83 PHE C CA 1
ATOM 2062 C C . PHE C 1 14 ? 14.800 -37.119 -8.353 1.00 17.09 83 PHE C C 1
ATOM 2063 O O . PHE C 1 14 ? 15.469 -37.298 -7.335 1.00 16.70 83 PHE C O 1
ATOM 2071 N N . PHE C 1 15 ? 13.862 -37.970 -8.768 1.00 16.76 84 PHE C N 1
ATOM 2072 C CA . PHE C 1 15 ? 13.569 -39.211 -8.060 1.00 16.39 84 PHE C CA 1
ATOM 2073 C C . PHE C 1 15 ? 13.725 -40.416 -8.978 1.00 16.47 84 PHE C C 1
ATOM 2074 O O . PHE C 1 15 ? 12.987 -40.555 -9.958 1.00 15.80 84 PHE C O 1
ATOM 2082 N N . LEU C 1 16 ? 14.684 -41.281 -8.646 1.00 16.48 85 LEU C N 1
ATOM 2083 C CA . LEU C 1 16 ? 14.904 -42.531 -9.371 1.00 17.02 85 LEU C CA 1
ATOM 2084 C C . LEU C 1 16 ? 14.193 -43.674 -8.649 1.00 17.19 85 LEU C C 1
ATOM 2085 O O . LEU C 1 16 ? 14.639 -44.128 -7.588 1.00 16.74 85 LEU C O 1
ATOM 2090 N N . SER C 1 17 ? 13.075 -44.119 -9.219 1.00 17.29 86 SER C N 1
ATOM 2091 C CA . SER C 1 17 ? 12.253 -45.159 -8.598 1.00 17.68 86 SER C CA 1
ATOM 2092 C C . SER C 1 17 ? 12.913 -46.532 -8.657 1.00 18.16 86 SER C C 1
ATOM 2093 O O . SER C 1 17 ? 13.807 -46.776 -9.469 1.00 18.02 86 SER C O 1
ATOM 2096 N N . THR C 1 18 ? 12.464 -47.415 -7.773 1.00 18.84 87 THR C N 1
ATOM 2097 C CA . THR C 1 18 ? 12.877 -48.809 -7.780 1.00 19.59 87 THR C CA 1
ATOM 2098 C C . THR C 1 18 ? 11.751 -49.667 -8.353 1.00 19.79 87 THR C C 1
ATOM 2099 O O . THR C 1 18 ? 12.007 -50.703 -8.969 1.00 20.12 87 THR C O 1
ATOM 2103 N N . SER C 1 19 ? 10.509 -49.230 -8.146 1.00 20.06 88 SER C N 1
ATOM 2104 C CA . SER C 1 19 ? 9.352 -49.897 -8.743 1.00 20.35 88 SER C CA 1
ATOM 2105 C C . SER C 1 19 ? 9.261 -49.643 -10.255 1.00 20.57 88 SER C C 1
ATOM 2106 O O . SER C 1 19 ? 9.714 -48.606 -10.751 1.00 20.38 88 SER C O 1
ATOM 2109 N N . GLU C 1 20 ? 8.689 -50.612 -10.965 1.00 20.61 89 GLU C N 1
ATOM 2110 C CA . GLU C 1 20 ? 8.489 -50.539 -12.408 1.00 21.20 89 GLU C CA 1
ATOM 2111 C C . GLU C 1 20 ? 6.999 -50.452 -12.708 1.00 20.60 89 GLU C C 1
ATOM 2112 O O . GLU C 1 20 ? 6.189 -51.067 -12.013 1.00 20.57 89 GLU C O 1
ATOM 2118 N N . SER C 1 21 ? 6.651 -49.683 -13.738 1.00 20.36 90 SER C N 1
ATOM 2119 C CA . SER C 1 21 ? 5.291 -49.643 -14.282 1.00 20.12 90 SER C CA 1
ATOM 2120 C C . SER C 1 21 ? 5.289 -49.076 -15.704 1.00 19.77 90 SER C C 1
ATOM 2121 O O . SER C 1 21 ? 6.319 -48.591 -16.185 1.00 19.72 90 SER C O 1
ATOM 2124 N N . SER C 1 22 ? 4.126 -49.131 -16.355 1.00 19.11 91 SER C N 1
ATOM 2125 C CA . SER C 1 22 ? 3.901 -48.522 -17.676 1.00 18.82 91 SER C CA 1
ATOM 2126 C C . SER C 1 22 ? 4.137 -47.001 -17.661 1.00 18.60 91 SER C C 1
ATOM 2127 O O . SER C 1 22 ? 4.309 -46.407 -16.591 1.00 18.83 91 SER C O 1
ATOM 2130 N N . TRP C 1 23 ? 4.133 -46.369 -18.837 1.00 18.00 92 TRP C N 1
ATOM 2131 C CA . TRP C 1 23 ? 4.405 -44.930 -18.908 1.00 17.27 92 TRP C CA 1
ATOM 2132 C C . TRP C 1 23 ? 3.334 -44.126 -18.181 1.00 17.48 92 TRP C C 1
ATOM 2133 O O . TRP C 1 23 ? 3.653 -43.267 -17.361 1.00 17.39 92 TRP C O 1
ATOM 2144 N N . ASN C 1 24 ? 2.067 -44.409 -18.483 1.00 17.85 93 ASN C N 1
ATOM 2145 C CA . ASN C 1 24 ? 0.944 -43.685 -17.880 1.00 17.67 93 ASN C CA 1
ATOM 2146 C C . ASN C 1 24 ? 0.906 -43.837 -16.364 1.00 17.72 93 ASN C C 1
ATOM 2147 O O . ASN C 1 24 ? 0.629 -42.879 -15.641 1.00 17.09 93 ASN C O 1
ATOM 2152 N N . GLU C 1 25 ? 1.197 -45.049 -15.900 1.00 17.94 94 GLU C N 1
ATOM 2153 C CA . GLU C 1 25 ? 1.276 -45.348 -14.474 1.00 18.29 94 GLU C CA 1
ATOM 2154 C C . GLU C 1 25 ? 2.440 -44.591 -13.831 1.00 17.97 94 GLU C C 1
ATOM 2155 O O . GLU C 1 25 ? 2.328 -44.129 -12.690 1.00 18.00 94 GLU C O 1
ATOM 2161 N N . SER C 1 26 ? 3.540 -44.444 -14.577 1.00 17.45 95 SER C N 1
ATOM 2162 C CA . SER C 1 26 ? 4.698 -43.671 -14.118 1.00 17.09 95 SER C CA 1
ATOM 2163 C C . SER C 1 26 ? 4.380 -42.175 -14.062 1.00 16.84 95 SER C C 1
ATOM 2164 O O . SER C 1 26 ? 4.798 -41.487 -13.133 1.00 17.00 95 SER C O 1
ATOM 2167 N N . ARG C 1 27 ? 3.646 -41.686 -15.062 1.00 16.63 96 ARG C N 1
ATOM 2168 C CA . ARG C 1 27 ? 3.087 -40.328 -15.051 1.00 16.53 96 ARG C CA 1
ATOM 2169 C C . ARG C 1 27 ? 2.283 -40.112 -13.767 1.00 16.24 96 ARG C C 1
ATOM 2170 O O . ARG C 1 27 ? 2.459 -39.106 -13.082 1.00 16.40 96 ARG C O 1
ATOM 2178 N N . ASP C 1 28 ? 1.426 -41.078 -13.438 1.00 15.83 97 ASP C N 1
ATOM 2179 C CA . ASP C 1 28 ? 0.577 -41.010 -12.249 1.00 15.70 97 ASP C CA 1
ATOM 2180 C C . ASP C 1 28 ? 1.361 -41.084 -10.943 1.00 15.50 97 ASP C C 1
ATOM 2181 O O . ASP C 1 28 ? 1.041 -40.379 -9.985 1.00 15.23 97 ASP C O 1
ATOM 2186 N N . PHE C 1 29 ? 2.368 -41.955 -10.909 1.00 15.29 98 PHE C N 1
ATOM 2187 C CA . PHE C 1 29 ? 3.261 -42.071 -9.759 1.00 15.78 98 PHE C CA 1
ATOM 2188 C C . PHE C 1 29 ? 4.002 -40.762 -9.479 1.00 15.15 98 PHE C C 1
ATOM 2189 O O . PHE C 1 29 ? 4.009 -40.289 -8.344 1.00 15.27 98 PHE C O 1
ATOM 2197 N N . CYS C 1 30 ? 4.614 -40.175 -10.511 1.00 14.67 99 CYS C N 1
ATOM 2198 C CA . CYS C 1 30 ? 5.276 -38.872 -10.375 1.00 14.20 99 CYS C CA 1
ATOM 2199 C C . CYS C 1 30 ? 4.288 -37.791 -9.937 1.00 14.09 99 CYS C C 1
ATOM 2200 O O . CYS C 1 30 ? 4.627 -36.938 -9.110 1.00 13.75 99 CYS C O 1
ATOM 2203 N N . LYS C 1 31 ? 3.064 -37.845 -10.467 1.00 14.10 100 LYS C N 1
ATOM 2204 C CA . LYS C 1 31 ? 2.003 -36.902 -10.084 1.00 14.42 100 LYS C CA 1
ATOM 2205 C C . LYS C 1 31 ? 1.674 -36.989 -8.587 1.00 14.30 100 LYS C C 1
ATOM 2206 O O . LYS C 1 31 ? 1.454 -35.971 -7.929 1.00 14.27 100 LYS C O 1
ATOM 2212 N N . GLY C 1 32 ? 1.649 -38.210 -8.058 1.00 14.12 101 GLY C N 1
ATOM 2213 C CA . GLY C 1 32 ? 1.380 -38.447 -6.646 1.00 14.36 101 GLY C CA 1
ATOM 2214 C C . GLY C 1 32 ? 2.407 -37.831 -5.716 1.00 14.64 101 GLY C C 1
ATOM 2215 O O . GLY C 1 32 ? 2.154 -37.677 -4.519 1.00 14.85 101 GLY C O 1
ATOM 2216 N N . LYS C 1 33 ? 3.566 -37.478 -6.271 1.00 14.59 102 LYS C N 1
ATOM 2217 C CA . LYS C 1 33 ? 4.622 -36.815 -5.515 1.00 14.93 102 LYS C CA 1
ATOM 2218 C C . LYS C 1 33 ? 4.855 -35.385 -6.012 1.00 14.60 102 LYS C C 1
ATOM 2219 O O . LYS C 1 33 ? 5.937 -34.811 -5.819 1.00 14.91 102 LYS C O 1
ATOM 2225 N N . GLY C 1 34 ? 3.835 -34.819 -6.654 1.00 14.26 103 GLY C N 1
ATOM 2226 C CA . GLY C 1 34 ? 3.858 -33.433 -7.109 1.00 13.80 103 GLY C CA 1
ATOM 2227 C C . GLY C 1 34 ? 4.920 -33.148 -8.154 1.00 13.72 103 GLY C C 1
ATOM 2228 O O . GLY C 1 34 ? 5.449 -32.032 -8.217 1.00 13.88 103 GLY C O 1
ATOM 2229 N N . SER C 1 35 ? 5.217 -34.158 -8.975 1.00 13.13 104 SER C N 1
ATOM 2230 C CA . SER C 1 35 ? 6.292 -34.094 -9.961 1.00 12.81 104 SER C CA 1
ATOM 2231 C C . SER C 1 35 ? 5.849 -34.588 -11.342 1.00 12.55 104 SER C C 1
ATOM 2232 O O . SER C 1 35 ? 4.741 -35.093 -11.512 1.00 12.90 104 SER C O 1
ATOM 2235 N N . THR C 1 36 ? 6.742 -34.453 -12.315 1.00 12.57 105 THR C N 1
ATOM 2236 C CA . THR C 1 36 ? 6.502 -34.920 -13.681 1.00 12.57 105 THR C CA 1
ATOM 2237 C C . THR C 1 36 ? 7.679 -35.782 -14.126 1.00 12.07 105 THR C C 1
ATOM 2238 O O . THR C 1 36 ? 8.744 -35.762 -13.502 1.00 11.62 105 THR C O 1
ATOM 2242 N N . LEU C 1 37 ? 7.485 -36.543 -15.198 1.00 11.86 106 LEU C N 1
ATOM 2243 C CA . LEU C 1 37 ? 8.561 -37.356 -15.753 1.00 11.38 106 LEU C CA 1
ATOM 2244 C C . LEU C 1 37 ? 9.634 -36.434 -16.344 1.00 11.26 106 LEU C C 1
ATOM 2245 O O . LEU C 1 37 ? 9.323 -35.420 -16.979 1.00 10.97 106 LEU C O 1
ATOM 2250 N N . ALA C 1 38 ? 10.895 -36.774 -16.085 1.00 11.03 107 ALA C N 1
ATOM 2251 C CA . ALA C 1 38 ? 12.010 -35.833 -16.229 1.00 10.59 107 ALA C CA 1
ATOM 2252 C C . ALA C 1 38 ? 12.266 -35.374 -17.662 1.00 10.77 107 ALA C C 1
ATOM 2253 O O . ALA C 1 38 ? 12.168 -36.162 -18.606 1.00 9.82 107 ALA C O 1
ATOM 2255 N N . ILE C 1 39 ? 12.567 -34.082 -17.796 1.00 10.98 108 ILE C N 1
ATOM 2256 C CA . ILE C 1 39 ? 12.977 -33.496 -19.067 1.00 11.66 108 ILE C CA 1
ATOM 2257 C C . ILE C 1 39 ? 14.502 -33.387 -19.129 1.00 11.89 108 ILE C C 1
ATOM 2258 O O . ILE C 1 39 ? 15.136 -32.673 -18.346 1.00 12.37 108 ILE C O 1
ATOM 2263 N N . VAL C 1 40 ? 15.074 -34.123 -20.069 1.00 12.05 109 VAL C N 1
ATOM 2264 C CA . VAL C 1 40 ? 16.508 -34.341 -20.137 1.00 12.08 109 VAL C CA 1
ATOM 2265 C C . VAL C 1 40 ? 17.040 -33.660 -21.405 1.00 12.64 109 VAL C C 1
ATOM 2266 O O . VAL C 1 40 ? 17.577 -34.326 -22.296 1.00 12.21 109 VAL C O 1
ATOM 2270 N N . ASN C 1 41 ? 16.890 -32.331 -21.467 1.00 13.25 110 ASN C N 1
ATOM 2271 C CA . ASN C 1 41 ? 17.118 -31.554 -22.705 1.00 13.81 110 ASN C CA 1
ATOM 2272 C C . ASN C 1 41 ? 18.455 -30.809 -22.849 1.00 14.20 110 ASN C C 1
ATOM 2273 O O . ASN C 1 41 ? 18.598 -29.946 -23.731 1.00 13.83 110 ASN C O 1
ATOM 2278 N N . THR C 1 42 ? 19.428 -31.134 -21.997 1.00 14.66 111 THR C N 1
ATOM 2279 C CA . THR C 1 42 ? 20.809 -30.663 -22.183 1.00 15.10 111 THR C CA 1
ATOM 2280 C C . THR C 1 42 ? 21.790 -31.835 -22.028 1.00 15.77 111 THR C C 1
ATOM 2281 O O . THR C 1 42 ? 21.445 -32.843 -21.402 1.00 15.54 111 THR C O 1
ATOM 2285 N N . PRO C 1 43 ? 23.011 -31.716 -22.598 1.00 16.23 112 PRO C N 1
ATOM 2286 C CA . PRO C 1 43 ? 24.016 -32.762 -22.374 1.00 16.83 112 PRO C CA 1
ATOM 2287 C C . PRO C 1 43 ? 24.388 -32.910 -20.900 1.00 17.14 112 PRO C C 1
ATOM 2288 O O . PRO C 1 43 ? 24.645 -34.025 -20.441 1.00 17.39 112 PRO C O 1
ATOM 2292 N N . GLU C 1 44 ? 24.397 -31.789 -20.179 1.00 17.57 113 GLU C N 1
ATOM 2293 C CA . GLU C 1 44 ? 24.681 -31.746 -18.746 1.00 17.86 113 GLU C CA 1
ATOM 2294 C C . GLU C 1 44 ? 23.661 -32.571 -17.948 1.00 17.64 113 GLU C C 1
ATOM 2295 O O . GLU C 1 44 ? 24.035 -33.350 -17.060 1.00 17.84 113 GLU C O 1
ATOM 2301 N N . LYS C 1 45 ? 22.379 -32.405 -18.275 1.00 17.28 114 LYS C N 1
ATOM 2302 C CA . LYS C 1 45 ? 21.297 -33.154 -17.612 1.00 16.87 114 LYS C CA 1
ATOM 2303 C C . LYS C 1 45 ? 21.359 -34.649 -17.925 1.00 16.27 114 LYS C C 1
ATOM 2304 O O . LYS C 1 45 ? 21.226 -35.484 -17.026 1.00 15.54 114 LYS C O 1
ATOM 2310 N N . LEU C 1 46 ? 21.562 -34.984 -19.199 1.00 15.78 115 LEU C N 1
ATOM 2311 C CA . LEU C 1 46 ? 21.733 -36.380 -19.595 1.00 15.79 115 LEU C CA 1
ATOM 2312 C C . LEU C 1 46 ? 22.864 -37.069 -18.838 1.00 16.16 115 LEU C C 1
ATOM 2313 O O . LEU C 1 46 ? 22.674 -38.173 -18.335 1.00 16.21 115 LEU C O 1
ATOM 2318 N N . LYS C 1 47 ? 24.026 -36.417 -18.756 1.00 16.55 116 LYS C N 1
ATOM 2319 C CA . LYS C 1 47 ? 25.185 -36.992 -18.062 1.00 16.90 116 LYS C CA 1
ATOM 2320 C C . LYS C 1 47 ? 24.903 -37.189 -16.581 1.00 16.56 116 LYS C C 1
ATOM 2321 O O . LYS C 1 47 ? 25.124 -38.272 -16.044 1.00 16.56 116 LYS C O 1
ATOM 2327 N N . PHE C 1 48 ? 24.404 -36.146 -15.926 1.00 16.72 117 PHE C N 1
ATOM 2328 C CA . PHE C 1 48 ? 24.033 -36.253 -14.517 1.00 16.52 117 PHE C CA 1
ATOM 2329 C C . PHE C 1 48 ? 23.186 -37.507 -14.277 1.00 16.53 117 PHE C C 1
ATOM 2330 O O . PHE C 1 48 ? 23.529 -38.350 -13.443 1.00 16.62 117 PHE C O 1
ATOM 2338 N N . LEU C 1 49 ? 22.097 -37.637 -15.029 1.00 16.26 118 LEU C N 1
ATOM 2339 C CA . LEU C 1 49 ? 21.153 -38.732 -14.829 1.00 16.39 118 LEU C CA 1
ATOM 2340 C C . LEU C 1 49 ? 21.723 -40.100 -15.194 1.00 16.76 118 LEU C C 1
ATOM 2341 O O . LEU C 1 49 ? 21.425 -41.085 -14.520 1.00 16.81 118 LEU C O 1
ATOM 2346 N N . GLN C 1 50 ? 22.557 -40.153 -16.233 1.00 16.90 119 GLN C N 1
ATOM 2347 C CA . GLN C 1 50 ? 23.204 -41.407 -16.642 1.00 17.25 119 GLN C CA 1
ATOM 2348 C C . GLN C 1 50 ? 24.212 -41.877 -15.600 1.00 17.92 119 GLN C C 1
ATOM 2349 O O . GLN C 1 50 ? 24.366 -43.079 -15.379 1.00 17.88 119 GLN C O 1
ATOM 2355 N N . ASP C 1 51 ? 24.888 -40.923 -14.963 1.00 18.36 120 ASP C N 1
ATOM 2356 C CA . ASP C 1 51 ? 25.866 -41.233 -13.926 1.00 19.59 120 ASP C CA 1
ATOM 2357 C C . ASP C 1 51 ? 25.263 -41.935 -12.712 1.00 20.11 120 ASP C C 1
ATOM 2358 O O . ASP C 1 51 ? 25.951 -42.705 -12.037 1.00 20.26 120 ASP C O 1
ATOM 2363 N N . ILE C 1 52 ? 23.984 -41.679 -12.445 1.00 21.03 121 ILE C N 1
ATOM 2364 C CA . ILE C 1 52 ? 23.326 -42.193 -11.231 1.00 22.13 121 ILE C CA 1
ATOM 2365 C C . ILE C 1 52 ? 22.294 -43.284 -11.489 1.00 23.07 121 ILE C C 1
ATOM 2366 O O . ILE C 1 52 ? 21.891 -43.988 -10.560 1.00 23.60 121 ILE C O 1
ATOM 2371 N N . THR C 1 53 ? 21.863 -43.418 -12.742 1.00 23.90 122 THR C N 1
ATOM 2372 C CA . THR C 1 53 ? 20.965 -44.501 -13.143 1.00 24.97 122 THR C CA 1
ATOM 2373 C C . THR C 1 53 ? 21.692 -45.847 -13.221 1.00 25.79 122 THR C C 1
ATOM 2374 O O . THR C 1 53 ? 21.102 -46.889 -12.917 1.00 26.44 122 THR C O 1
ATOM 2378 N N . ASP C 1 54 ? 22.963 -45.810 -13.628 1.00 26.42 123 ASP C N 1
ATOM 2379 C CA . ASP C 1 54 ? 23.785 -47.013 -13.841 1.00 27.14 123 ASP C CA 1
ATOM 2380 C C . ASP C 1 54 ? 23.199 -47.968 -14.893 1.00 26.93 123 ASP C C 1
ATOM 2381 O O . ASP C 1 54 ? 22.945 -47.560 -16.038 1.00 27.08 123 ASP C O 1
ATOM 2386 N N . ALA C 1 55 ? 22.967 -49.219 -14.480 1.00 26.48 124 ALA C N 1
ATOM 2387 C CA . ALA C 1 55 ? 22.604 -50.324 -15.377 1.00 25.80 124 ALA C CA 1
ATOM 2388 C C . ALA C 1 55 ? 21.128 -50.740 -15.317 1.00 25.35 124 ALA C C 1
ATOM 2389 O O . ALA C 1 55 ? 20.808 -51.934 -15.294 1.00 25.31 124 ALA C O 1
ATOM 2391 N N . GLU C 1 56 ? 20.236 -49.756 -15.288 1.00 24.65 125 GLU C N 1
ATOM 2392 C CA . GLU C 1 56 ? 18.800 -50.002 -15.404 1.00 24.06 125 GLU C CA 1
ATOM 2393 C C . GLU C 1 56 ? 18.213 -48.950 -16.333 1.00 23.11 125 GLU C C 1
ATOM 2394 O O . GLU C 1 56 ? 18.761 -47.858 -16.457 1.00 23.01 125 GLU C O 1
ATOM 2400 N N . LYS C 1 57 ? 17.101 -49.285 -16.980 1.00 22.26 126 LYS C N 1
ATOM 2401 C CA . LYS C 1 57 ? 16.438 -48.373 -17.910 1.00 21.16 126 LYS C CA 1
ATOM 2402 C C . LYS C 1 57 ? 15.239 -47.685 -17.251 1.00 20.09 126 LYS C C 1
ATOM 2403 O O . LYS C 1 57 ? 14.443 -48.334 -16.566 1.00 19.87 126 LYS C O 1
ATOM 2409 N N . TYR C 1 58 ? 15.136 -46.369 -17.454 1.00 18.41 127 TYR C N 1
ATOM 2410 C CA . TYR C 1 58 ? 14.102 -45.535 -16.828 1.00 17.15 127 TYR C CA 1
ATOM 2411 C C . TYR C 1 58 ? 13.310 -44.719 -17.851 1.00 16.25 127 TYR C C 1
ATOM 2412 O O . TYR C 1 58 ? 13.898 -44.066 -18.727 1.00 15.26 127 TYR C O 1
ATOM 2421 N N . PHE C 1 59 ? 11.984 -44.733 -17.710 1.00 15.21 128 PHE C N 1
ATOM 2422 C CA . PHE C 1 59 ? 11.116 -43.799 -18.430 1.00 14.38 128 PHE C CA 1
ATOM 2423 C C . PHE C 1 59 ? 11.438 -42.350 -18.046 1.00 13.82 128 PHE C C 1
ATOM 2424 O O . PHE C 1 59 ? 11.732 -42.052 -16.884 1.00 13.23 128 PHE C O 1
ATOM 2432 N N . ILE C 1 60 ? 11.373 -41.464 -19.038 1.00 13.22 129 ILE C N 1
ATOM 2433 C CA . ILE C 1 60 ? 11.478 -40.014 -18.839 1.00 12.58 129 ILE C CA 1
ATOM 2434 C C . ILE C 1 60 ? 10.332 -39.320 -19.587 1.00 12.12 129 ILE C C 1
ATOM 2435 O O . ILE C 1 60 ? 9.565 -39.981 -20.283 1.00 12.05 129 ILE C O 1
ATOM 2440 N N . GLY C 1 61 ? 10.218 -37.999 -19.438 1.00 11.70 130 GLY C N 1
ATOM 2441 C CA . GLY C 1 61 ? 9.128 -37.228 -20.041 1.00 11.00 130 GLY C CA 1
ATOM 2442 C C . GLY C 1 61 ? 9.335 -36.923 -21.512 1.00 10.86 130 GLY C C 1
ATOM 2443 O O . GLY C 1 61 ? 9.395 -35.754 -21.912 1.00 10.30 130 GLY C O 1
ATOM 2444 N N . LEU C 1 62 ? 9.425 -37.982 -22.313 1.00 10.68 131 LEU C N 1
ATOM 2445 C CA . LEU C 1 62 ? 9.722 -37.882 -23.737 1.00 10.88 131 LEU C CA 1
ATOM 2446 C C . LEU C 1 62 ? 8.846 -38.863 -24.507 1.00 11.16 131 LEU C C 1
ATOM 2447 O O . LEU C 1 62 ? 8.960 -40.079 -24.330 1.00 11.20 131 LEU C O 1
ATOM 2452 N N . ILE C 1 63 ? 7.966 -38.337 -25.351 1.00 11.31 132 ILE C N 1
ATOM 2453 C CA . ILE C 1 63 ? 7.019 -39.190 -26.072 1.00 11.58 132 ILE C CA 1
ATOM 2454 C C . ILE C 1 63 ? 6.892 -38.801 -27.541 1.00 12.13 132 ILE C C 1
ATOM 2455 O O . ILE C 1 63 ? 7.175 -37.657 -27.921 1.00 11.85 132 ILE C O 1
ATOM 2460 N N . TYR C 1 64 ? 6.472 -39.765 -28.357 1.00 13.01 133 TYR C N 1
ATOM 2461 C CA . TYR C 1 64 ? 6.353 -39.553 -29.791 1.00 13.37 133 TYR C CA 1
ATOM 2462 C C . TYR C 1 64 ? 4.998 -38.973 -30.134 1.00 13.77 133 TYR C C 1
ATOM 2463 O O . TYR C 1 64 ? 3.974 -39.456 -29.652 1.00 13.53 133 TYR C O 1
ATOM 2472 N N . HIS C 1 65 ? 5.002 -37.942 -30.978 1.00 14.34 134 HIS C N 1
ATOM 2473 C CA . HIS C 1 65 ? 3.767 -37.292 -31.413 1.00 14.56 134 HIS C CA 1
ATOM 2474 C C . HIS C 1 65 ? 3.380 -37.651 -32.848 1.00 14.79 134 HIS C C 1
ATOM 2475 O O . HIS C 1 65 ? 3.879 -37.081 -33.820 1.00 14.26 134 HIS C O 1
ATOM 2482 N N . ARG C 1 66 ? 2.490 -38.633 -32.923 1.00 15.05 135 ARG C N 1
ATOM 2483 C CA . ARG C 1 66 ? 1.798 -39.097 -34.121 1.00 15.87 135 ARG C CA 1
ATOM 2484 C C . ARG C 1 66 ? 1.467 -37.985 -35.123 1.00 15.55 135 ARG C C 1
ATOM 2485 O O . ARG C 1 66 ? 1.784 -38.076 -36.315 1.00 15.34 135 ARG C O 1
ATOM 2493 N N . GLU C 1 67 ? 0.837 -36.935 -34.609 1.00 15.37 136 GLU C N 1
ATOM 2494 C CA . GLU C 1 67 ? 0.289 -35.846 -35.405 1.00 15.49 136 GLU C CA 1
ATOM 2495 C C . GLU C 1 67 ? 1.353 -34.876 -35.938 1.00 15.27 136 GLU C C 1
ATOM 2496 O O . GLU C 1 67 ? 1.073 -34.062 -36.829 1.00 15.52 136 GLU C O 1
ATOM 2502 N N . GLU C 1 68 ? 2.561 -34.974 -35.391 1.00 14.71 137 GLU C N 1
ATOM 2503 C CA . GLU C 1 68 ? 3.659 -34.076 -35.728 1.00 14.30 137 GLU C CA 1
ATOM 2504 C C . GLU C 1 68 ? 4.826 -34.798 -36.401 1.00 13.37 137 GLU C C 1
ATOM 2505 O O . GLU C 1 68 ? 5.710 -34.157 -36.977 1.00 13.53 137 GLU C O 1
ATOM 2511 N N . LYS C 1 69 ? 4.825 -36.127 -36.319 1.00 13.06 138 LYS C N 1
ATOM 2512 C CA . LYS C 1 69 ? 5.932 -36.966 -36.803 1.00 12.61 138 LYS C CA 1
ATOM 2513 C C . LYS C 1 69 ? 7.253 -36.620 -36.126 1.00 12.03 138 LYS C C 1
ATOM 2514 O O . LYS C 1 69 ? 8.316 -36.595 -36.752 1.00 12.04 138 LYS C O 1
ATOM 2520 N N . ARG C 1 70 ? 7.176 -36.352 -34.834 1.00 11.84 139 ARG C N 1
ATOM 2521 C CA . ARG C 1 70 ? 8.368 -36.064 -34.054 1.00 11.18 139 ARG C CA 1
ATOM 2522 C C . ARG C 1 70 ? 8.140 -36.440 -32.591 1.00 10.93 139 ARG C C 1
ATOM 2523 O O . ARG C 1 70 ? 7.002 -36.639 -32.158 1.00 9.76 139 ARG C O 1
ATOM 2531 N N . TRP C 1 71 ? 9.238 -36.562 -31.853 1.00 10.65 140 TRP C N 1
ATOM 2532 C CA . TRP C 1 71 ? 9.187 -36.702 -30.407 1.00 10.77 140 TRP C CA 1
ATOM 2533 C C . TRP C 1 71 ? 9.082 -35.306 -29.771 1.00 10.86 140 TRP C C 1
ATOM 2534 O O . TRP C 1 71 ? 9.527 -34.316 -30.355 1.00 10.74 140 TRP C O 1
ATOM 2545 N N . ARG C 1 72 ? 8.479 -35.232 -28.588 1.00 11.41 141 ARG C N 1
ATOM 2546 C CA . ARG C 1 72 ? 8.368 -33.979 -27.840 1.00 12.14 141 ARG C CA 1
ATOM 2547 C C . ARG C 1 72 ? 8.597 -34.208 -26.353 1.00 12.08 141 ARG C C 1
ATOM 2548 O O . ARG C 1 72 ? 8.182 -35.235 -25.797 1.00 12.71 141 ARG C O 1
ATOM 2556 N N . TRP C 1 73 ? 9.266 -33.250 -25.717 1.00 11.80 142 TRP C N 1
ATOM 2557 C CA . TRP C 1 73 ? 9.364 -33.201 -24.261 1.00 11.84 142 TRP C CA 1
ATOM 2558 C C . TRP C 1 73 ? 7.992 -32.887 -23.686 1.00 12.17 142 TRP C C 1
ATOM 2559 O O . TRP C 1 73 ? 7.228 -32.107 -24.276 1.00 11.59 142 TRP C O 1
ATOM 2570 N N . ILE C 1 74 ? 7.666 -33.482 -22.537 1.00 12.81 143 ILE C N 1
ATOM 2571 C CA . ILE C 1 74 ? 6.319 -33.313 -21.967 1.00 13.52 143 ILE C CA 1
ATOM 2572 C C . ILE C 1 74 ? 6.034 -31.902 -21.425 1.00 13.87 143 ILE C C 1
ATOM 2573 O O . ILE C 1 74 ? 4.927 -31.629 -20.959 1.00 14.23 143 ILE C O 1
ATOM 2578 N N . ASN C 1 75 ? 7.020 -31.005 -21.511 1.00 14.56 144 ASN C N 1
ATOM 2579 C CA . ASN C 1 75 ? 6.793 -29.576 -21.255 1.00 15.17 144 ASN C CA 1
ATOM 2580 C C . ASN C 1 75 ? 6.405 -28.806 -22.517 1.00 15.52 144 ASN C C 1
ATOM 2581 O O . ASN C 1 75 ? 6.382 -27.570 -22.513 1.00 15.78 144 ASN C O 1
ATOM 2586 N N . ASN C 1 76 ? 6.104 -29.544 -23.588 1.00 15.48 145 ASN C N 1
ATOM 2587 C CA . ASN C 1 76 ? 5.638 -28.966 -24.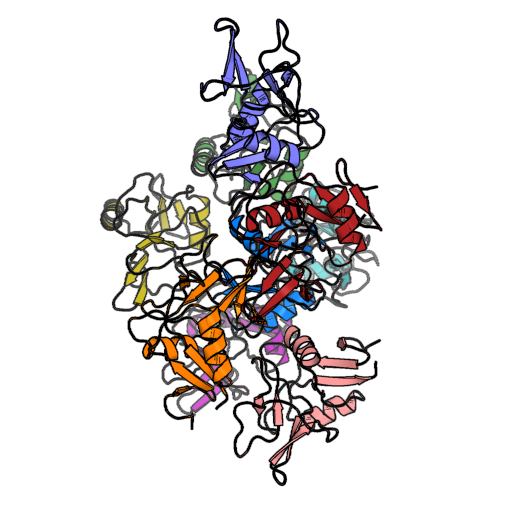848 1.00 15.53 145 ASN C CA 1
ATOM 2588 C C . ASN C 1 76 ? 6.783 -28.201 -25.510 1.00 14.74 145 ASN C C 1
ATOM 2589 O O . ASN C 1 76 ? 6.721 -26.991 -25.714 1.00 15.23 145 ASN C O 1
ATOM 2594 N N . SER C 1 77 ? 7.853 -28.927 -25.792 1.00 13.67 146 SER C N 1
ATOM 2595 C CA . SER C 1 77 ? 8.957 -28.425 -26.596 1.00 12.68 146 SER C CA 1
ATOM 2596 C C . SER C 1 77 ? 9.444 -29.590 -27.440 1.00 11.80 146 SER C C 1
ATOM 2597 O O . SER C 1 77 ? 9.336 -30.747 -27.017 1.00 11.17 146 SER C O 1
ATOM 2600 N N . VAL C 1 78 ? 9.978 -29.292 -28.624 1.00 11.08 147 VAL C N 1
ATOM 2601 C CA . VAL C 1 78 ? 10.461 -30.344 -29.522 1.00 10.37 147 VAL C CA 1
ATOM 2602 C C . VAL C 1 78 ? 11.648 -31.081 -28.912 1.00 10.45 147 VAL C C 1
ATOM 2603 O O . VAL C 1 78 ? 12.428 -30.495 -28.161 1.00 10.39 147 VAL C O 1
ATOM 2607 N N . PHE C 1 79 ? 11.771 -32.367 -29.230 1.00 10.47 148 PHE C N 1
ATOM 2608 C CA . PHE C 1 79 ? 12.880 -33.176 -28.749 1.00 10.99 148 PHE C CA 1
ATOM 2609 C C . PHE C 1 79 ? 14.160 -32.803 -29.492 1.00 11.45 148 PHE C C 1
ATOM 2610 O O . PHE C 1 79 ? 14.176 -32.761 -30.721 1.00 11.41 148 PHE C O 1
ATOM 2618 N N . ASN C 1 80 ? 15.228 -32.554 -28.740 1.00 11.87 149 ASN C N 1
ATOM 2619 C CA . ASN C 1 80 ? 16.462 -32.011 -29.313 1.00 12.26 149 ASN C CA 1
ATOM 2620 C C . ASN C 1 80 ? 17.612 -33.014 -29.468 1.00 12.98 149 ASN C C 1
ATOM 2621 O O . ASN C 1 80 ? 18.725 -32.640 -29.851 1.00 12.85 149 ASN C O 1
ATOM 2626 N N . GLY C 1 81 ? 17.337 -34.289 -29.184 1.00 13.51 150 GLY C N 1
ATOM 2627 C CA . GLY C 1 81 ? 18.342 -35.338 -29.336 1.00 14.06 150 GLY C CA 1
ATOM 2628 C C . GLY C 1 81 ? 18.028 -36.360 -30.416 1.00 14.54 150 GLY C C 1
ATOM 2629 O O . GLY C 1 81 ? 17.228 -36.111 -31.316 1.00 14.05 150 GLY C O 1
ATOM 2630 N N . ASN C 1 82 ? 18.667 -37.522 -30.311 1.00 15.69 151 ASN C N 1
ATOM 2631 C CA . ASN C 1 82 ? 18.379 -38.655 -31.179 1.00 16.69 151 ASN C CA 1
ATOM 2632 C C . ASN C 1 82 ? 17.823 -39.812 -30.352 1.00 17.32 151 ASN C C 1
ATOM 2633 O O . ASN C 1 82 ? 18.374 -40.144 -29.292 1.00 17.03 151 ASN C O 1
ATOM 2638 N N . VAL C 1 83 ? 16.717 -40.393 -30.819 1.00 17.62 152 VAL C N 1
ATOM 2639 C CA . VAL C 1 83 ? 16.176 -41.611 -30.221 1.00 18.49 152 VAL C CA 1
ATOM 2640 C C . VAL C 1 83 ? 16.598 -42.790 -31.090 1.00 19.26 152 VAL C C 1
ATOM 2641 O O . VAL C 1 83 ? 16.474 -42.737 -32.320 1.00 19.36 152 VAL C O 1
ATOM 2645 N N . THR C 1 84 ? 17.085 -43.845 -30.447 1.00 19.94 153 THR C N 1
ATOM 2646 C CA . THR C 1 84 ? 17.544 -45.041 -31.145 1.00 21.38 153 THR C CA 1
ATOM 2647 C C . THR C 1 84 ? 16.406 -46.028 -31.360 1.00 22.52 153 THR C C 1
ATOM 2648 O O . THR C 1 84 ? 15.410 -46.013 -30.626 1.00 22.32 153 THR C O 1
ATOM 2652 N N . ASN C 1 85 ? 16.580 -46.895 -32.356 1.00 24.11 154 ASN C N 1
ATOM 2653 C CA . ASN C 1 85 ? 15.665 -48.008 -32.626 1.00 25.83 154 ASN C CA 1
ATOM 2654 C C . ASN C 1 85 ? 14.183 -47.626 -32.566 1.00 26.46 154 ASN C C 1
ATOM 2655 O O . ASN C 1 85 ? 13.402 -48.209 -31.809 1.00 26.66 154 ASN C O 1
ATOM 2660 N N . GLN C 1 86 ? 13.815 -46.636 -33.372 1.00 27.18 155 GLN C N 1
ATOM 2661 C CA . GLN C 1 86 ? 12.430 -46.208 -33.497 1.00 27.86 155 GLN C CA 1
ATOM 2662 C C . GLN C 1 86 ? 11.639 -47.180 -34.373 1.00 28.79 155 GLN C C 1
ATOM 2663 O O . GLN C 1 86 ? 12.200 -47.824 -35.266 1.00 28.81 155 GLN C O 1
ATOM 2669 N N . ASN C 1 87 ? 10.340 -47.296 -34.093 1.00 29.80 156 ASN C N 1
ATOM 2670 C CA . ASN C 1 87 ? 9.412 -48.031 -34.965 1.00 30.54 156 ASN C CA 1
ATOM 2671 C C . ASN C 1 87 ? 7.971 -47.510 -34.866 1.00 30.93 156 ASN C C 1
ATOM 2672 O O . ASN C 1 87 ? 7.653 -46.685 -33.999 1.00 31.17 156 ASN C O 1
ATOM 2677 N N . GLN C 1 88 ? 7.114 -47.995 -35.762 1.00 31.16 157 GLN C N 1
ATOM 2678 C CA . GLN C 1 88 ? 5.716 -47.557 -35.858 1.00 31.39 157 GLN C CA 1
ATOM 2679 C C . GLN C 1 88 ? 4.920 -47.731 -34.555 1.00 30.79 157 GLN C C 1
ATOM 2680 O O . GLN C 1 88 ? 3.852 -47.131 -34.386 1.00 30.84 157 GLN C O 1
ATOM 2686 N N . ASN C 1 89 ? 5.446 -48.537 -33.635 1.00 30.11 158 ASN C N 1
ATOM 2687 C CA . ASN C 1 89 ? 4.684 -48.943 -32.454 1.00 29.18 158 ASN C CA 1
ATOM 2688 C C . ASN C 1 89 ? 5.129 -48.318 -31.127 1.00 27.90 158 ASN C C 1
ATOM 2689 O O . ASN C 1 89 ? 4.284 -48.046 -30.267 1.00 28.30 158 ASN C O 1
ATOM 2694 N N . PHE C 1 90 ? 6.434 -48.082 -30.959 1.00 25.86 159 PHE C N 1
ATOM 2695 C CA . PHE C 1 90 ? 6.948 -47.502 -29.708 1.00 23.61 159 PHE C CA 1
ATOM 2696 C C . PHE C 1 90 ? 6.818 -45.982 -29.697 1.00 22.29 159 PHE C C 1
ATOM 2697 O O . PHE C 1 90 ? 7.359 -45.290 -30.567 1.00 21.70 159 PHE C O 1
ATOM 2705 N N . ASN C 1 91 ? 6.114 -45.473 -28.692 1.00 20.38 160 ASN C N 1
ATOM 2706 C CA . ASN C 1 91 ? 5.813 -44.048 -28.593 1.00 19.02 160 ASN C CA 1
ATOM 2707 C C . ASN C 1 91 ? 6.401 -43.409 -27.339 1.00 17.93 160 ASN C C 1
ATOM 2708 O O . ASN C 1 91 ? 6.163 -42.234 -27.064 1.00 16.95 160 ASN C O 1
ATOM 2713 N N . CYS C 1 92 ? 7.154 -44.206 -26.582 1.00 16.61 161 CYS C N 1
ATOM 2714 C CA . CYS C 1 92 ? 7.830 -43.743 -25.374 1.00 16.02 161 CYS C CA 1
ATOM 2715 C C . CYS C 1 92 ? 9.343 -43.972 -25.481 1.00 15.47 161 CYS C C 1
ATOM 2716 O O . CYS C 1 92 ? 9.833 -44.475 -26.502 1.00 15.28 161 CYS C O 1
ATOM 2719 N N . ALA C 1 93 ? 10.083 -43.576 -24.446 1.00 14.95 162 ALA C N 1
ATOM 2720 C CA . ALA C 1 93 ? 11.544 -43.587 -24.496 1.00 14.82 162 ALA C CA 1
ATOM 2721 C C . ALA C 1 93 ? 12.177 -43.714 -23.112 1.00 14.78 162 ALA C C 1
ATOM 2722 O O . ALA C 1 93 ? 11.641 -43.203 -22.131 1.00 14.88 162 ALA C O 1
ATOM 2724 N N . THR C 1 94 ? 13.323 -44.394 -23.049 1.00 14.58 163 THR C N 1
ATOM 2725 C CA . THR C 1 94 ? 14.075 -44.542 -21.801 1.00 14.49 163 THR C CA 1
ATOM 2726 C C . THR C 1 94 ? 15.503 -43.981 -21.895 1.00 14.76 163 THR C C 1
ATOM 2727 O O . THR C 1 94 ? 16.036 -43.783 -22.996 1.00 15.27 163 THR C O 1
ATOM 2731 N N . ILE C 1 95 ? 16.101 -43.709 -20.735 1.00 14.66 164 ILE C N 1
ATOM 2732 C CA . ILE C 1 95 ? 17.554 -43.539 -20.627 1.00 15.05 164 ILE C CA 1
ATOM 2733 C C . ILE C 1 95 ? 18.100 -44.525 -19.594 1.00 15.66 164 ILE C C 1
ATOM 2734 O O . ILE C 1 95 ? 17.328 -45.196 -18.901 1.00 15.44 164 ILE C O 1
ATOM 2739 N N . GLY C 1 96 ? 19.423 -44.628 -19.507 1.00 16.37 165 GLY C N 1
ATOM 2740 C CA . GLY C 1 96 ? 20.053 -45.565 -18.585 1.00 17.52 165 GLY C CA 1
ATOM 2741 C C . GLY C 1 96 ? 20.536 -46.824 -19.283 1.00 18.45 165 GLY C C 1
ATOM 2742 O O . GLY C 1 96 ? 19.939 -47.264 -20.277 1.00 18.73 165 GLY C O 1
ATOM 2743 N N . LEU C 1 97 ? 21.610 -47.399 -18.737 1.00 18.98 166 LEU C N 1
ATOM 2744 C CA . LEU C 1 97 ? 22.314 -48.573 -19.286 1.00 19.25 166 LEU C CA 1
ATOM 2745 C C . LEU C 1 97 ? 23.138 -48.198 -20.512 1.00 19.06 166 LEU C C 1
ATOM 2746 O O . LEU C 1 97 ? 24.370 -48.212 -20.466 1.00 19.26 166 LEU C O 1
ATOM 2751 N N . THR C 1 98 ? 22.454 -47.853 -21.599 1.00 18.63 167 THR C N 1
ATOM 2752 C CA . THR C 1 98 ? 23.097 -47.316 -22.794 1.00 18.49 167 THR C CA 1
ATOM 2753 C C . THR C 1 98 ? 23.551 -45.869 -22.558 1.00 18.52 167 THR C C 1
ATOM 2754 O O . THR C 1 98 ? 23.299 -45.290 -21.491 1.00 18.61 167 THR C O 1
ATOM 2758 N N . LYS C 1 99 ? 24.209 -45.287 -23.559 1.00 18.39 168 LYS C N 1
ATOM 2759 C CA . LYS C 1 99 ? 24.591 -43.876 -23.518 1.00 18.33 168 LYS C CA 1
ATOM 2760 C C . LYS C 1 99 ? 23.576 -42.986 -24.263 1.00 17.89 168 LYS C C 1
ATOM 2761 O O . LYS C 1 99 ? 23.794 -41.782 -24.432 1.00 17.27 168 LYS C O 1
ATOM 2767 N N . THR C 1 100 ? 22.451 -43.580 -24.657 1.00 17.66 169 THR C N 1
ATOM 2768 C CA . THR C 1 100 ? 21.530 -42.961 -25.617 1.00 17.53 169 THR C CA 1
ATOM 2769 C C . THR C 1 100 ? 20.087 -42.855 -25.119 1.00 16.99 169 THR C C 1
ATOM 2770 O O . THR C 1 100 ? 19.735 -43.462 -24.108 1.00 16.92 169 THR C O 1
ATOM 2774 N N . PHE C 1 101 ? 19.270 -42.071 -25.832 1.00 16.56 170 PHE C N 1
ATOM 2775 C CA . PHE C 1 101 ? 17.811 -42.105 -25.691 1.00 15.92 170 PHE C CA 1
ATOM 2776 C C . PHE C 1 101 ? 17.296 -43.277 -26.522 1.00 15.55 170 PHE C C 1
ATOM 2777 O O . PHE C 1 101 ? 17.555 -43.348 -27.729 1.00 15.21 170 PHE C O 1
ATOM 2785 N N . ASP C 1 102 ? 16.564 -44.185 -25.883 1.00 14.86 171 ASP C N 1
ATOM 2786 C CA . ASP C 1 102 ? 16.124 -45.424 -26.530 1.00 14.84 171 ASP C CA 1
ATOM 2787 C C . ASP C 1 102 ? 14.602 -45.549 -26.573 1.00 14.77 171 ASP C C 1
ATOM 2788 O O . ASP C 1 102 ? 13.936 -45.444 -25.538 1.00 14.45 171 ASP C O 1
ATOM 2793 N N . ALA C 1 103 ? 14.050 -45.785 -27.763 1.00 14.64 172 ALA C N 1
ATOM 2794 C CA . ALA C 1 103 ? 12.598 -45.933 -27.912 1.00 14.92 172 ALA C CA 1
ATOM 2795 C C . ALA C 1 103 ? 12.087 -47.149 -27.145 1.00 15.04 172 ALA C C 1
ATOM 2796 O O . ALA C 1 103 ? 12.750 -48.185 -27.100 1.00 15.31 172 ALA C O 1
ATOM 2798 N N . ALA C 1 104 ? 10.913 -47.017 -26.537 1.00 15.33 173 ALA C N 1
ATOM 2799 C CA . ALA C 1 104 ? 10.325 -48.096 -25.746 1.00 15.82 173 ALA C CA 1
ATOM 2800 C C . ALA C 1 104 ? 8.799 -48.124 -25.840 1.00 16.35 173 ALA C C 1
ATOM 2801 O O . ALA C 1 104 ? 8.163 -47.092 -26.075 1.00 16.26 173 ALA C O 1
ATOM 2803 N N . SER C 1 105 ? 8.220 -49.314 -25.674 1.00 16.81 174 SER C N 1
ATOM 2804 C CA . SER C 1 105 ? 6.773 -49.451 -25.604 1.00 17.48 174 SER C CA 1
ATOM 2805 C C . SER C 1 105 ? 6.268 -48.756 -24.349 1.00 17.69 174 SER C C 1
ATOM 2806 O O . SER C 1 105 ? 6.783 -48.997 -23.254 1.00 17.51 174 SER C O 1
ATOM 2809 N N . CYS C 1 106 ? 5.271 -47.892 -24.525 1.00 18.21 175 CYS C N 1
ATOM 2810 C CA . CYS C 1 106 ? 4.619 -47.187 -23.421 1.00 18.62 175 CYS C CA 1
ATOM 2811 C C . CYS C 1 106 ? 3.879 -48.160 -22.503 1.00 19.29 175 CYS C C 1
ATOM 2812 O O . CYS C 1 106 ? 3.496 -47.811 -21.383 1.00 19.42 175 CYS C O 1
ATOM 2815 N N . ASP C 1 107 ? 3.681 -49.381 -22.989 1.00 19.86 176 ASP C N 1
ATOM 2816 C CA . ASP C 1 107 ? 2.923 -50.395 -22.261 1.00 20.46 176 ASP C CA 1
ATOM 2817 C C . ASP C 1 107 ? 3.817 -51.401 -21.522 1.00 20.46 176 ASP C C 1
ATOM 2818 O O . ASP C 1 107 ? 3.334 -52.216 -20.739 1.00 20.69 176 ASP C O 1
ATOM 2823 N N . ILE C 1 108 ? 5.123 -51.325 -21.757 1.00 20.42 177 ILE C N 1
ATOM 2824 C CA . ILE C 1 108 ? 6.073 -52.171 -21.036 1.00 20.38 177 ILE C CA 1
ATOM 2825 C C . ILE C 1 108 ? 6.454 -51.467 -19.732 1.00 20.11 177 ILE C C 1
ATOM 2826 O O . ILE C 1 108 ? 6.494 -50.236 -19.675 1.00 20.01 177 ILE C O 1
ATOM 2831 N N . SER C 1 109 ? 6.696 -52.248 -18.684 1.00 19.60 178 SER C N 1
ATOM 2832 C CA . SER C 1 109 ? 7.018 -51.693 -17.374 1.00 19.56 178 SER C CA 1
ATOM 2833 C C . SER C 1 109 ? 8.494 -51.337 -17.236 1.00 19.43 178 SER C C 1
ATOM 2834 O O . SER C 1 109 ? 9.364 -52.160 -17.510 1.00 19.77 178 SER C O 1
ATOM 2837 N N . TYR C 1 110 ? 8.761 -50.100 -16.819 1.00 19.25 179 TYR C N 1
ATOM 2838 C CA . TYR C 1 110 ? 10.109 -49.666 -16.489 1.00 18.91 179 TYR C CA 1
ATOM 2839 C C . TYR C 1 110 ? 10.099 -48.817 -15.222 1.00 18.59 179 TYR C C 1
ATOM 2840 O O . TYR C 1 110 ? 9.046 -48.351 -14.773 1.00 18.28 179 TYR C O 1
ATOM 2849 N N . ARG C 1 111 ? 11.285 -48.608 -14.660 1.00 18.29 180 ARG C N 1
ATOM 2850 C CA . ARG C 1 111 ? 11.471 -47.635 -13.588 1.00 17.99 180 ARG C CA 1
ATOM 2851 C C . ARG C 1 111 ? 11.257 -46.224 -14.167 1.00 17.58 180 ARG C C 1
ATOM 2852 O O . ARG C 1 111 ? 11.173 -46.060 -15.383 1.00 17.29 180 ARG C O 1
ATOM 2860 N N . ARG C 1 112 ? 11.155 -45.225 -13.297 1.00 17.12 181 ARG C N 1
ATOM 2861 C CA . ARG C 1 112 ? 10.837 -43.856 -13.708 1.00 17.20 181 ARG C CA 1
ATOM 2862 C C . ARG C 1 112 ? 11.786 -42.838 -13.077 1.00 16.47 181 ARG C C 1
ATOM 2863 O O . ARG C 1 112 ? 12.297 -43.041 -11.971 1.00 16.75 181 ARG C O 1
ATOM 2871 N N . ILE C 1 113 ? 12.016 -41.739 -13.782 1.00 15.79 182 ILE C N 1
ATOM 2872 C CA . ILE C 1 113 ? 12.652 -40.582 -13.171 1.00 14.78 182 ILE C CA 1
ATOM 2873 C C . ILE C 1 113 ? 11.628 -39.463 -13.118 1.00 14.78 182 ILE C C 1
ATOM 2874 O O . ILE C 1 113 ? 11.131 -39.006 -14.161 1.00 13.86 182 ILE C O 1
ATOM 2879 N N . CYS C 1 114 ? 11.329 -39.030 -11.896 1.00 14.18 183 CYS C N 1
ATOM 2880 C CA . CYS C 1 114 ? 10.456 -37.887 -11.680 1.00 14.36 183 CYS C CA 1
ATOM 2881 C C . CYS C 1 114 ? 11.280 -36.650 -11.391 1.00 14.33 183 CYS C C 1
ATOM 2882 O O . CYS C 1 114 ? 12.436 -36.738 -10.948 1.00 13.88 183 CYS C O 1
ATOM 2885 N N . GLU C 1 115 ? 10.668 -35.497 -11.626 1.00 14.60 184 GLU C N 1
ATOM 2886 C CA . GLU C 1 115 ? 11.355 -34.226 -11.501 1.00 15.26 184 GLU C CA 1
ATOM 2887 C C . GLU C 1 115 ? 10.396 -33.140 -11.046 1.00 15.78 184 GLU C C 1
ATOM 2888 O O . GLU C 1 115 ? 9.259 -33.062 -11.511 1.00 15.26 184 GLU C O 1
ATOM 2894 N N . LYS C 1 116 ? 10.866 -32.317 -10.114 1.00 16.60 185 LYS C N 1
ATOM 2895 C CA . LYS C 1 116 ? 10.129 -31.137 -9.676 1.00 17.57 185 LYS C CA 1
ATOM 2896 C C . LYS C 1 116 ? 11.085 -30.016 -9.259 1.00 18.63 185 LYS C C 1
ATOM 2897 O O . LYS C 1 116 ? 12.290 -30.242 -9.075 1.00 18.50 185 LYS C O 1
ATOM 2903 N N . ASN C 1 117 ? 10.545 -28.808 -9.140 1.00 19.67 186 ASN C N 1
ATOM 2904 C CA . ASN C 1 117 ? 11.314 -27.665 -8.670 1.00 21.43 186 ASN C CA 1
ATOM 2905 C C . ASN C 1 117 ? 11.820 -27.888 -7.258 1.00 21.75 186 ASN C C 1
ATOM 2906 O O . ASN C 1 117 ? 11.101 -28.425 -6.410 1.00 21.82 186 ASN C O 1
ATOM 2911 N N . ALA C 1 118 ? 13.064 -27.489 -7.021 1.00 22.78 187 ALA C N 1
ATOM 2912 C CA . ALA C 1 118 ? 13.620 -27.480 -5.677 1.00 23.32 187 ALA C CA 1
ATOM 2913 C C . ALA C 1 118 ? 12.867 -26.462 -4.830 1.00 23.97 187 ALA C C 1
ATOM 2914 O O . ALA C 1 118 ? 12.620 -25.338 -5.282 1.00 24.17 187 ALA C O 1
ATOM 2917 N N . MET D 1 1 ? 39.722 -2.632 1.160 1.00 22.31 70 MET D N 1
ATOM 2918 C CA . MET D 1 1 ? 38.409 -2.030 0.792 1.00 22.21 70 MET D CA 1
ATOM 2919 C C . MET D 1 1 ? 37.237 -2.794 1.394 1.00 21.64 70 MET D C 1
ATOM 2920 O O . MET D 1 1 ? 37.143 -4.018 1.258 1.00 21.69 70 MET D O 1
ATOM 2925 N N . CYS D 1 2 ? 36.347 -2.056 2.055 1.00 20.90 71 CYS D N 1
ATOM 2926 C CA . CYS D 1 2 ? 35.092 -2.600 2.566 1.00 20.35 71 CYS D CA 1
ATOM 2927 C C . CYS D 1 2 ? 34.082 -2.818 1.429 1.00 19.85 71 CYS D C 1
ATOM 2928 O O . CYS D 1 2 ? 34.262 -2.287 0.329 1.00 19.51 71 CYS D O 1
ATOM 2931 N N . PRO D 1 3 ? 33.020 -3.610 1.683 1.00 19.40 72 PRO D N 1
ATOM 2932 C CA . PRO D 1 3 ? 31.917 -3.708 0.723 1.00 19.02 72 PRO D CA 1
ATOM 2933 C C . PRO D 1 3 ? 31.257 -2.349 0.498 1.00 18.72 72 PRO D C 1
ATOM 2934 O O . PRO D 1 3 ? 31.411 -1.440 1.325 1.00 18.49 72 PRO D O 1
ATOM 2938 N N . LYS D 1 4 ? 30.532 -2.209 -0.613 1.00 18.25 73 LYS D N 1
ATOM 2939 C CA . LYS D 1 4 ? 29.814 -0.969 -0.909 1.00 17.79 73 LYS D CA 1
ATOM 2940 C C . LYS D 1 4 ? 28.922 -0.584 0.265 1.00 17.29 73 LYS D C 1
ATOM 2941 O O . LYS D 1 4 ? 28.243 -1.442 0.846 1.00 17.16 73 LYS D O 1
ATOM 2947 N N . ASP D 1 5 ? 28.951 0.703 0.613 1.00 16.71 74 ASP D N 1
ATOM 2948 C CA . ASP D 1 5 ? 28.123 1.280 1.684 1.00 16.32 74 ASP D CA 1
ATOM 2949 C C . ASP D 1 5 ? 28.588 0.915 3.105 1.00 16.01 74 ASP D C 1
ATOM 2950 O O . ASP D 1 5 ? 27.908 1.226 4.083 1.00 15.86 74 ASP D O 1
ATOM 2955 N N . TRP D 1 6 ? 29.734 0.240 3.208 1.00 15.68 75 TRP D N 1
ATOM 2956 C CA . TRP D 1 6 ? 30.389 -0.007 4.492 1.00 15.34 75 TRP D CA 1
ATOM 2957 C C . TRP D 1 6 ? 31.545 0.974 4.633 1.00 15.76 75 TRP D C 1
ATOM 2958 O O . TRP D 1 6 ? 32.200 1.312 3.647 1.00 15.97 75 TRP D O 1
ATOM 2969 N N . GLU D 1 7 ? 31.806 1.423 5.855 1.00 15.76 76 GLU D N 1
ATOM 2970 C CA . GLU D 1 7 ? 32.855 2.406 6.089 1.00 16.20 76 GLU D CA 1
ATOM 2971 C C . GLU D 1 7 ? 34.006 1.823 6.900 1.00 16.61 76 GLU D C 1
ATOM 2972 O O . GLU D 1 7 ? 33.790 1.093 7.873 1.00 16.90 76 GLU D O 1
ATOM 2978 N N . PHE D 1 8 ? 35.224 2.150 6.479 1.00 16.77 77 PHE D N 1
ATOM 2979 C CA . PHE D 1 8 ? 36.449 1.608 7.068 1.00 17.37 77 PHE D CA 1
ATOM 2980 C C . PHE D 1 8 ? 36.924 2.404 8.291 1.00 17.92 77 PHE D C 1
ATOM 2981 O O . PHE D 1 8 ? 36.923 3.637 8.284 1.00 17.66 77 PHE D O 1
ATOM 2989 N N . TYR D 1 9 ? 37.323 1.684 9.338 1.00 18.88 78 TYR D N 1
ATOM 2990 C CA . TYR D 1 9 ? 38.021 2.280 10.474 1.00 19.85 78 TYR D CA 1
ATOM 2991 C C . TYR D 1 9 ? 38.960 1.255 11.107 1.00 20.11 78 TYR D C 1
ATOM 2992 O O . TYR D 1 9 ? 38.536 0.158 11.475 1.00 19.91 78 TYR D O 1
ATOM 3001 N N . GLN D 1 10 ? 40.240 1.621 11.198 1.00 20.38 79 GLN D N 1
ATOM 3002 C CA . GLN D 1 10 ? 41.278 0.800 11.832 1.00 20.83 79 GLN D CA 1
ATOM 3003 C C . GLN D 1 10 ? 41.063 -0.708 11.652 1.00 20.60 79 GLN D C 1
ATOM 3004 O O . GLN D 1 10 ? 40.789 -1.435 12.616 1.00 20.64 79 GLN D O 1
ATOM 3010 N N . ALA D 1 11 ? 41.159 -1.145 10.394 1.00 20.20 80 ALA D N 1
ATOM 3011 C CA . ALA D 1 11 ? 41.095 -2.555 9.990 1.00 19.56 80 ALA D CA 1
ATOM 3012 C C . ALA D 1 11 ? 39.734 -3.233 10.176 1.00 19.36 80 ALA D C 1
ATOM 3013 O O . ALA D 1 11 ? 39.643 -4.461 10.104 1.00 19.14 80 ALA D O 1
ATOM 3015 N N . ARG D 1 12 ? 38.690 -2.430 10.394 1.00 18.62 81 ARG D N 1
ATOM 3016 C CA . ARG D 1 12 ? 37.319 -2.919 10.521 1.00 18.22 81 ARG D CA 1
ATOM 3017 C C . ARG D 1 12 ? 36.385 -2.188 9.548 1.00 17.88 81 ARG D C 1
ATOM 3018 O O . ARG D 1 12 ? 36.626 -1.028 9.192 1.00 17.52 81 ARG D O 1
ATOM 3026 N N . CYS D 1 13 ? 35.323 -2.875 9.130 1.00 17.34 82 CYS D N 1
ATOM 3027 C CA . CYS D 1 13 ? 34.295 -2.290 8.271 1.00 17.07 82 CYS D CA 1
ATOM 3028 C C . CYS D 1 13 ? 32.956 -2.236 8.997 1.00 16.48 82 CYS D C 1
ATOM 3029 O O . CYS D 1 13 ? 32.530 -3.224 9.611 1.00 16.28 82 CYS D O 1
ATOM 3032 N N . PHE D 1 14 ? 32.297 -1.080 8.927 1.00 15.74 83 PHE D N 1
ATOM 3033 C CA . PHE D 1 14 ? 31.026 -0.881 9.624 1.00 15.12 83 PHE D CA 1
ATOM 3034 C C . PHE D 1 14 ? 29.881 -0.554 8.679 1.00 14.83 83 PHE D C 1
ATOM 3035 O O . PHE D 1 14 ? 30.042 0.261 7.766 1.00 14.74 83 PHE D O 1
ATOM 3043 N N . PHE D 1 15 ? 28.732 -1.190 8.918 1.00 14.29 84 PHE D N 1
ATOM 3044 C CA . PHE D 1 15 ? 27.495 -0.917 8.186 1.00 14.22 84 PHE D CA 1
ATOM 3045 C C . PHE D 1 15 ? 26.451 -0.258 9.084 1.00 14.12 84 PHE D C 1
ATOM 3046 O O . PHE D 1 15 ? 26.123 -0.786 10.149 1.00 13.73 84 PHE D O 1
ATOM 3054 N N . LEU D 1 16 ? 25.933 0.884 8.639 1.00 14.13 85 LEU D N 1
ATOM 3055 C CA . LEU D 1 16 ? 24.883 1.609 9.356 1.00 14.64 85 LEU D CA 1
ATOM 3056 C C . LEU D 1 16 ? 23.550 1.376 8.654 1.00 14.65 85 LEU D C 1
ATOM 3057 O O . LEU D 1 16 ? 23.346 1.857 7.539 1.00 14.99 85 LEU D O 1
ATOM 3062 N N . SER D 1 17 ? 22.657 0.617 9.289 1.00 14.62 86 SER D N 1
ATOM 3063 C CA . SER D 1 17 ? 21.375 0.255 8.671 1.00 14.81 86 SER D CA 1
ATOM 3064 C C . SER D 1 17 ? 20.459 1.462 8.524 1.00 15.28 86 SER D C 1
ATOM 3065 O O . SER D 1 17 ? 20.530 2.391 9.332 1.00 14.88 86 SER D O 1
ATOM 3068 N N . THR D 1 18 ? 19.606 1.441 7.498 1.00 15.69 87 THR D N 1
ATOM 3069 C CA . THR D 1 18 ? 18.575 2.466 7.334 1.00 16.43 87 THR D CA 1
ATOM 3070 C C . THR D 1 18 ? 17.238 1.927 7.824 1.00 17.24 87 THR D C 1
ATOM 3071 O O . THR D 1 18 ? 16.342 2.696 8.182 1.00 17.32 87 THR D O 1
ATOM 3075 N N . SER D 1 19 ? 17.119 0.599 7.823 1.00 17.87 88 SER D N 1
ATOM 3076 C CA . SER D 1 19 ? 15.945 -0.089 8.334 1.00 18.53 88 SER D CA 1
ATOM 3077 C C . SER D 1 19 ? 16.067 -0.321 9.836 1.00 19.27 88 SER D C 1
ATOM 3078 O O . SER D 1 19 ? 17.164 -0.263 10.403 1.00 19.48 88 SER D O 1
ATOM 3081 N N . GLU D 1 20 ? 14.933 -0.591 10.470 1.00 19.89 89 GLU D N 1
ATOM 3082 C CA . GLU D 1 20 ? 14.865 -0.735 11.915 1.00 20.76 89 GLU D CA 1
ATOM 3083 C C . GLU D 1 20 ? 14.236 -2.074 12.273 1.00 20.47 89 GLU D C 1
ATOM 3084 O O . GLU D 1 20 ? 13.332 -2.549 11.580 1.00 20.75 89 GLU D O 1
ATOM 3090 N N . SER D 1 21 ? 14.723 -2.680 13.353 1.00 20.20 90 SER D N 1
ATOM 3091 C CA . SER D 1 21 ? 14.214 -3.967 13.819 1.00 19.86 90 SER D CA 1
ATOM 3092 C C . SER D 1 21 ? 14.707 -4.279 15.230 1.00 19.30 90 SER D C 1
ATOM 3093 O O . SER D 1 21 ? 15.608 -3.613 15.745 1.00 19.16 90 SER D O 1
ATOM 3096 N N . SER D 1 22 ? 14.111 -5.303 15.836 1.00 18.27 91 SER D N 1
ATOM 3097 C CA . SER D 1 22 ? 14.479 -5.766 17.168 1.00 17.46 91 SER D CA 1
ATOM 3098 C C . SER D 1 22 ? 15.899 -6.329 17.184 1.00 17.01 91 SER D C 1
ATOM 3099 O O . SER D 1 22 ? 16.484 -6.593 16.130 1.00 16.34 91 SER D O 1
ATOM 3102 N N . TRP D 1 23 ? 16.450 -6.523 18.380 1.00 16.31 92 TRP D N 1
ATOM 3103 C CA . TRP D 1 23 ? 17.825 -7.001 18.501 1.00 15.82 92 TRP D CA 1
ATOM 3104 C C . TRP D 1 23 ? 18.026 -8.372 17.839 1.00 16.16 92 TRP D C 1
ATOM 3105 O O . TRP D 1 23 ? 18.992 -8.573 17.090 1.00 15.40 92 TRP D O 1
ATOM 3116 N N . ASN D 1 24 ? 17.110 -9.301 18.112 1.00 16.38 93 ASN D N 1
ATOM 3117 C CA . ASN D 1 24 ? 17.190 -10.648 17.554 1.00 17.38 93 ASN D CA 1
ATOM 3118 C C . ASN D 1 24 ? 17.184 -10.646 16.025 1.00 17.69 93 ASN D C 1
ATOM 3119 O O . ASN D 1 24 ? 17.934 -11.387 15.400 1.00 17.69 93 ASN D O 1
ATOM 3124 N N . GLU D 1 25 ? 16.354 -9.787 15.439 1.00 18.13 94 GLU D N 1
ATOM 3125 C CA . GLU D 1 25 ? 16.304 -9.608 13.987 1.00 18.67 94 GLU D CA 1
ATOM 3126 C C . GLU D 1 25 ? 17.593 -8.991 13.453 1.00 18.54 94 GLU D C 1
ATOM 3127 O O . GLU D 1 25 ? 18.102 -9.407 12.408 1.00 18.51 94 GLU D O 1
ATOM 3133 N N . SER D 1 26 ? 18.118 -8.011 14.188 1.00 18.27 95 SER D N 1
ATOM 3134 C CA . SER D 1 26 ? 19.338 -7.297 13.803 1.00 17.82 95 SER D CA 1
ATOM 3135 C C . SER D 1 26 ? 20.562 -8.205 13.835 1.00 17.79 95 SER D C 1
ATOM 3136 O O . SER D 1 26 ? 21.438 -8.101 12.979 1.00 17.54 95 SER D O 1
ATOM 3139 N N . ARG D 1 27 ? 20.613 -9.091 14.829 1.00 17.88 96 ARG D N 1
ATOM 3140 C CA . ARG D 1 27 ? 21.648 -10.118 14.917 1.00 18.37 96 ARG D CA 1
ATOM 3141 C C . ARG D 1 27 ? 21.622 -11.020 13.675 1.00 18.30 96 ARG D C 1
ATOM 3142 O O . ARG D 1 27 ? 22.668 -11.315 13.099 1.00 18.23 96 ARG D O 1
ATOM 3150 N N . ASP D 1 28 ? 20.423 -11.446 13.277 1.00 18.90 97 ASP D N 1
ATOM 3151 C CA . ASP D 1 28 ? 20.233 -12.276 12.081 1.00 19.25 97 ASP D CA 1
ATOM 3152 C C . ASP D 1 28 ? 20.588 -11.514 10.795 1.00 19.30 97 ASP D C 1
ATOM 3153 O O . ASP D 1 28 ? 21.112 -12.095 9.838 1.00 18.83 97 ASP D O 1
ATOM 3158 N N . PHE D 1 29 ? 20.290 -10.214 10.795 1.00 19.26 98 PHE D N 1
ATOM 3159 C CA . PHE D 1 29 ? 20.593 -9.300 9.691 1.00 19.33 98 PHE D CA 1
ATOM 3160 C C . PHE D 1 29 ? 22.100 -9.213 9.414 1.00 18.96 98 PHE D C 1
ATOM 3161 O O . PHE D 1 29 ? 22.546 -9.392 8.278 1.00 18.74 98 PHE D O 1
ATOM 3169 N N . CYS D 1 30 ? 22.877 -8.944 10.459 1.00 18.58 99 CYS D N 1
ATOM 3170 C CA . CYS D 1 30 ? 24.322 -8.822 10.327 1.00 18.38 99 CYS D CA 1
ATOM 3171 C C . CYS D 1 30 ? 24.962 -10.156 9.922 1.00 18.77 99 CYS D C 1
ATOM 3172 O O . CYS D 1 30 ? 25.902 -10.180 9.118 1.00 18.82 99 CYS D O 1
ATOM 3175 N N . LYS D 1 31 ? 24.433 -11.250 10.475 1.00 18.98 100 LYS D N 1
ATOM 3176 C CA . LYS D 1 31 ? 24.893 -12.610 10.179 1.00 19.72 100 LYS D CA 1
ATOM 3177 C C . LYS D 1 31 ? 24.801 -12.918 8.688 1.00 19.44 100 LYS D C 1
ATOM 3178 O O . LYS D 1 31 ? 25.724 -13.494 8.104 1.00 19.71 100 LYS D O 1
ATOM 3184 N N . GLY D 1 32 ? 23.680 -12.534 8.084 1.00 19.49 101 GLY D N 1
ATOM 3185 C CA . GLY D 1 32 ? 23.449 -12.741 6.660 1.00 19.27 101 GLY D CA 1
ATOM 3186 C C . GLY D 1 32 ? 24.429 -12.000 5.769 1.00 19.24 101 GLY D C 1
ATOM 3187 O O . GLY D 1 32 ? 24.602 -12.363 4.599 1.00 19.34 101 GLY D O 1
ATOM 3188 N N . LYS D 1 33 ? 25.056 -10.958 6.319 1.00 18.82 102 LYS D N 1
ATOM 3189 C CA . LYS D 1 33 ? 26.064 -10.179 5.601 1.00 18.82 102 LYS D CA 1
ATOM 3190 C C . LYS D 1 33 ? 27.478 -10.557 6.031 1.00 18.52 102 LYS D C 1
ATOM 3191 O O . LYS D 1 33 ? 28.418 -9.783 5.825 1.00 18.51 102 LYS D O 1
ATOM 3197 N N . GLY D 1 34 ? 27.621 -11.741 6.629 1.00 18.16 103 GLY D N 1
ATOM 3198 C CA . GLY D 1 34 ? 28.923 -12.249 7.081 1.00 18.06 103 GLY D CA 1
ATOM 3199 C C . GLY D 1 34 ? 29.552 -11.423 8.193 1.00 17.85 103 GLY D C 1
ATOM 3200 O O . GLY D 1 34 ? 30.778 -11.324 8.289 1.00 17.93 103 GLY D O 1
ATOM 3201 N N . SER D 1 35 ? 28.708 -10.846 9.043 1.00 17.63 104 SER D N 1
ATOM 3202 C CA . SER D 1 35 ? 29.165 -9.894 10.052 1.00 17.19 104 SER D CA 1
ATOM 3203 C C . SER D 1 35 ? 28.527 -10.152 11.411 1.00 16.95 104 SER D C 1
ATOM 3204 O O . SER D 1 35 ? 27.804 -11.138 11.591 1.00 17.16 104 SER D O 1
ATOM 3207 N N . THR D 1 36 ? 28.816 -9.273 12.368 1.00 16.66 105 THR D N 1
ATOM 3208 C CA . THR D 1 36 ? 28.174 -9.302 13.685 1.00 16.59 105 THR D CA 1
ATOM 3209 C C . THR D 1 36 ? 27.762 -7.877 14.044 1.00 16.29 105 THR D C 1
ATOM 3210 O O . THR D 1 36 ? 28.234 -6.916 13.423 1.00 16.04 105 THR D O 1
ATOM 3214 N N . LEU D 1 37 ? 26.881 -7.738 15.035 1.00 15.84 106 LEU D N 1
ATOM 3215 C CA . LEU D 1 37 ? 26.608 -6.427 15.612 1.00 15.37 106 LEU D CA 1
ATOM 3216 C C . LEU D 1 37 ? 27.905 -5.908 16.222 1.00 15.02 106 LEU D C 1
ATOM 3217 O O . LEU D 1 37 ? 28.712 -6.690 16.723 1.00 14.88 106 LEU D O 1
ATOM 3222 N N . ALA D 1 38 ? 28.111 -4.597 16.145 1.00 14.62 107 ALA D N 1
ATOM 3223 C CA . ALA D 1 38 ? 29.421 -3.994 16.394 1.00 14.11 107 ALA D CA 1
ATOM 3224 C C . ALA D 1 38 ? 29.912 -4.123 17.833 1.00 14.17 107 ALA D C 1
ATOM 3225 O O . ALA D 1 38 ? 29.137 -3.973 18.785 1.00 13.96 107 ALA D O 1
ATOM 3227 N N . ILE D 1 39 ? 31.208 -4.407 17.957 1.00 14.11 108 ILE D N 1
ATOM 3228 C CA . ILE D 1 39 ? 31.917 -4.415 19.235 1.00 14.20 108 ILE D CA 1
ATOM 3229 C C . ILE D 1 39 ? 32.604 -3.053 19.398 1.00 14.27 108 ILE D C 1
ATOM 3230 O O . ILE D 1 39 ? 33.651 -2.802 18.802 1.00 14.12 108 ILE D O 1
ATOM 3235 N N . VAL D 1 40 ? 32.002 -2.181 20.207 1.00 14.35 109 VAL D N 1
ATOM 3236 C CA . VAL D 1 40 ? 32.480 -0.811 20.375 1.00 14.83 109 VAL D CA 1
ATOM 3237 C C . VAL D 1 40 ? 33.244 -0.681 21.704 1.00 15.22 109 VAL D C 1
ATOM 3238 O O . VAL D 1 40 ? 32.792 -0.014 22.645 1.00 15.24 109 VAL D O 1
ATOM 3242 N N . ASN D 1 41 ? 34.411 -1.315 21.764 1.00 15.76 110 ASN D N 1
ATOM 3243 C CA . ASN D 1 41 ? 35.142 -1.475 23.024 1.00 16.00 110 ASN D CA 1
ATOM 3244 C C . ASN D 1 41 ? 36.331 -0.527 23.253 1.00 16.50 110 ASN D C 1
ATOM 3245 O O . ASN D 1 41 ? 37.153 -0.760 24.145 1.00 16.46 110 ASN D O 1
ATOM 3250 N N . THR D 1 42 ? 36.414 0.545 22.462 1.00 17.17 111 THR D N 1
ATOM 3251 C CA . THR D 1 42 ? 37.377 1.628 22.712 1.00 17.88 111 THR D CA 1
ATOM 3252 C C . THR D 1 42 ? 36.708 2.992 22.573 1.00 18.31 111 THR D C 1
ATOM 3253 O O . THR D 1 42 ? 35.721 3.124 21.843 1.00 18.26 111 THR D O 1
ATOM 3257 N N . PRO D 1 43 ? 37.236 4.014 23.277 1.00 18.74 112 PRO D N 1
ATOM 3258 C CA . PRO D 1 43 ? 36.709 5.368 23.102 1.00 19.04 112 PRO D CA 1
ATOM 3259 C C . PRO D 1 43 ? 36.821 5.862 21.658 1.00 19.16 112 PRO D C 1
ATOM 3260 O O . PRO D 1 43 ? 35.977 6.639 21.208 1.00 19.26 112 PRO D O 1
ATOM 3264 N N . GLU D 1 44 ? 37.847 5.398 20.949 1.00 19.19 113 GLU D N 1
ATOM 3265 C CA . GLU D 1 44 ? 38.096 5.789 19.563 1.00 19.71 113 GLU D CA 1
ATOM 3266 C C . GLU D 1 44 ? 37.065 5.179 18.606 1.00 19.58 113 GLU D C 1
ATOM 3267 O O . GLU D 1 44 ? 36.637 5.828 17.642 1.00 19.66 113 GLU D O 1
ATOM 3273 N N . LYS D 1 45 ? 36.680 3.930 18.874 1.00 19.26 114 LYS D N 1
ATOM 3274 C CA . LYS D 1 45 ? 35.626 3.252 18.123 1.00 19.17 114 LYS D CA 1
ATOM 3275 C C . LYS D 1 45 ? 34.282 3.909 18.409 1.00 19.00 114 LYS D C 1
ATOM 3276 O O . LYS D 1 45 ? 33.479 4.102 17.490 1.00 18.64 114 LYS D O 1
ATOM 3282 N N . LEU D 1 46 ? 34.054 4.262 19.679 1.00 18.66 115 LEU D N 1
ATOM 3283 C CA . LEU D 1 46 ? 32.833 4.956 20.085 1.00 18.73 115 LEU D CA 1
ATOM 3284 C C . LEU D 1 46 ? 32.700 6.285 19.353 1.00 18.60 115 LEU D C 1
ATOM 3285 O O . LEU D 1 46 ? 31.632 6.594 18.818 1.00 18.24 115 LEU D O 1
ATOM 3290 N N . LYS D 1 47 ? 33.792 7.048 19.325 1.00 18.54 116 LYS D N 1
ATOM 3291 C CA . LYS D 1 47 ? 33.827 8.369 18.693 1.00 18.83 116 LYS D CA 1
ATOM 3292 C C . LYS D 1 47 ? 33.535 8.278 17.200 1.00 18.50 116 LYS D C 1
ATOM 3293 O O . LYS D 1 47 ? 32.678 9.006 16.682 1.00 18.24 116 LYS D O 1
ATOM 3299 N N . PHE D 1 48 ? 34.262 7.390 16.521 1.00 18.20 117 PHE D N 1
ATOM 3300 C CA . PHE D 1 48 ? 34.083 7.170 15.092 1.00 17.98 117 PHE D CA 1
ATOM 3301 C C . PHE D 1 48 ? 32.617 6.909 14.757 1.00 17.95 117 PHE D C 1
ATOM 3302 O O . PHE D 1 48 ? 32.037 7.582 13.902 1.00 17.73 117 PHE D O 1
ATOM 3310 N N . LEU D 1 49 ? 32.021 5.941 15.444 1.00 17.40 118 LEU D N 1
ATOM 3311 C CA . LEU D 1 49 ? 30.657 5.536 15.145 1.00 17.69 118 LEU D CA 1
ATOM 3312 C C . LEU D 1 49 ? 29.647 6.624 15.486 1.00 18.04 118 LEU D C 1
ATOM 3313 O O . LEU D 1 49 ? 28.711 6.856 14.734 1.00 18.25 118 LEU D O 1
ATOM 3318 N N . GLN D 1 50 ? 29.853 7.296 16.616 1.00 18.73 119 GLN D N 1
ATOM 3319 C CA . GLN D 1 50 ? 29.027 8.446 16.978 1.00 18.88 119 GLN D CA 1
ATOM 3320 C C . GLN D 1 50 ? 29.068 9.504 15.870 1.00 19.44 119 GLN D C 1
ATOM 3321 O O . GLN D 1 50 ? 28.028 10.046 15.486 1.00 19.53 119 GLN D O 1
ATOM 3327 N N . ASP D 1 51 ? 30.262 9.752 15.334 1.00 19.44 120 ASP D N 1
ATOM 3328 C CA . ASP D 1 51 ? 30.459 10.741 14.271 1.00 20.20 120 ASP D CA 1
ATOM 3329 C C . ASP D 1 51 ? 29.803 10.375 12.934 1.00 20.00 120 ASP D C 1
ATOM 3330 O O . ASP D 1 51 ? 29.257 11.246 12.253 1.00 19.85 120 ASP D O 1
ATOM 3335 N N . ILE D 1 52 ? 29.857 9.098 12.556 1.00 20.07 121 ILE D N 1
ATOM 3336 C CA . ILE D 1 52 ? 29.315 8.679 11.255 1.00 20.20 121 ILE D CA 1
ATOM 3337 C C . ILE D 1 52 ? 27.809 8.352 11.281 1.00 20.43 121 ILE D C 1
ATOM 3338 O O . ILE D 1 52 ? 27.173 8.289 10.230 1.00 20.75 121 ILE D O 1
ATOM 3343 N N . THR D 1 53 ? 27.241 8.163 12.472 1.00 20.69 122 THR D N 1
ATOM 3344 C CA . THR D 1 53 ? 25.811 7.853 12.595 1.00 20.89 122 THR D CA 1
ATOM 3345 C C . THR D 1 53 ? 24.908 9.079 12.463 1.00 21.31 122 THR D C 1
ATOM 3346 O O . THR D 1 53 ? 25.331 10.204 12.719 1.00 21.45 122 THR D O 1
ATOM 3350 N N . ASP D 1 54 ? 23.664 8.838 12.051 1.00 21.50 123 ASP D N 1
ATOM 3351 C CA . ASP D 1 54 ? 22.601 9.838 12.105 1.00 21.77 123 ASP D CA 1
ATOM 3352 C C . ASP D 1 54 ? 22.238 10.113 13.570 1.00 21.75 123 ASP D C 1
ATOM 3353 O O . ASP D 1 54 ? 22.707 9.415 14.475 1.00 21.89 123 ASP D O 1
ATOM 3358 N N . ALA D 1 55 ? 21.401 11.120 13.803 1.00 21.44 124 ALA D N 1
ATOM 3359 C CA . ALA D 1 55 ? 20.943 11.438 15.156 1.00 21.49 124 ALA D CA 1
ATOM 3360 C C . ALA D 1 55 ? 19.871 10.439 15.612 1.00 21.24 124 ALA D C 1
ATOM 3361 O O . ALA D 1 55 ? 18.728 10.814 15.871 1.00 21.29 124 ALA D O 1
ATOM 3363 N N . GLU D 1 56 ? 20.251 9.163 15.692 1.00 20.98 125 GLU D N 1
ATOM 3364 C CA . GLU D 1 56 ? 19.320 8.078 16.020 1.00 20.95 125 GLU D CA 1
ATOM 3365 C C . GLU D 1 56 ? 19.994 7.040 16.917 1.00 20.31 125 GLU D C 1
ATOM 3366 O O . GLU D 1 56 ? 21.215 6.984 16.998 1.00 20.26 125 GLU D O 1
ATOM 3372 N N . LYS D 1 57 ? 19.189 6.213 17.578 1.00 19.74 126 LYS D N 1
ATOM 3373 C CA . LYS D 1 57 ? 19.706 5.098 18.367 1.00 19.16 126 LYS D CA 1
ATOM 3374 C C . LYS D 1 57 ? 19.971 3.892 17.463 1.00 18.30 126 LYS D C 1
ATOM 3375 O O . LYS D 1 57 ? 19.163 3.581 16.584 1.00 17.96 126 LYS D O 1
ATOM 3381 N N . TYR D 1 58 ? 21.109 3.234 17.682 1.00 17.33 127 TYR D N 1
ATOM 3382 C CA . TYR D 1 58 ? 21.536 2.072 16.898 1.00 16.70 127 TYR D CA 1
ATOM 3383 C C . TYR D 1 58 ? 21.897 0.905 17.821 1.00 16.16 127 TYR D C 1
ATOM 3384 O O . TYR D 1 58 ? 22.726 1.069 18.721 1.00 15.82 127 TYR D O 1
ATOM 3393 N N . PHE D 1 59 ? 21.301 -0.266 17.597 1.00 15.57 128 PHE D N 1
ATOM 3394 C CA . PHE D 1 59 ? 21.744 -1.486 18.290 1.00 15.30 128 PHE D CA 1
ATOM 3395 C C . PHE D 1 59 ? 23.202 -1.825 17.954 1.00 15.06 128 PHE D C 1
ATOM 3396 O O . PHE D 1 59 ? 23.637 -1.700 16.801 1.00 14.82 128 PHE D O 1
ATOM 3404 N N . ILE D 1 60 ? 23.939 -2.259 18.972 1.00 14.50 129 ILE D N 1
ATOM 3405 C CA . ILE D 1 60 ? 25.301 -2.783 18.820 1.00 14.02 129 ILE D CA 1
ATOM 3406 C C . ILE D 1 60 ? 25.404 -4.145 19.512 1.00 13.62 129 ILE D C 1
ATOM 3407 O O . ILE D 1 60 ? 24.422 -4.628 20.072 1.00 13.43 129 ILE D O 1
ATOM 3412 N N . GLY D 1 61 ? 26.584 -4.755 19.479 1.00 13.34 130 GLY D N 1
ATOM 3413 C CA . GLY D 1 61 ? 26.755 -6.129 19.970 1.00 13.67 130 GLY D CA 1
ATOM 3414 C C . GLY D 1 61 ? 26.997 -6.191 21.466 1.00 13.68 130 GLY D C 1
ATOM 3415 O O . GLY D 1 61 ? 28.012 -6.729 21.910 1.00 13.84 130 GLY D O 1
ATOM 3416 N N . LEU D 1 62 ? 26.053 -5.642 22.227 1.00 13.85 131 LEU D N 1
ATOM 3417 C CA . LEU D 1 62 ? 26.193 -5.436 23.670 1.00 14.10 131 LEU D CA 1
ATOM 3418 C C . LEU D 1 62 ? 24.913 -5.827 24.395 1.00 14.54 131 LEU D C 1
ATOM 3419 O O . LEU D 1 62 ? 23.864 -5.202 24.210 1.00 14.63 131 LEU D O 1
ATOM 3424 N N . ILE D 1 63 ? 25.001 -6.860 25.229 1.00 14.87 132 ILE D N 1
ATOM 3425 C CA . ILE D 1 63 ? 23.811 -7.415 25.877 1.00 15.15 132 ILE D CA 1
ATOM 3426 C C . ILE D 1 63 ? 24.046 -7.751 27.357 1.00 15.63 132 ILE D C 1
ATOM 3427 O O . ILE D 1 63 ? 25.180 -7.998 27.775 1.00 15.53 132 ILE D O 1
ATOM 3432 N N . TYR D 1 64 ? 22.969 -7.737 28.139 1.00 16.30 133 TYR D N 1
ATOM 3433 C CA . TYR D 1 64 ? 23.057 -8.022 29.571 1.00 16.95 133 TYR D CA 1
ATOM 3434 C C . TYR D 1 64 ? 23.021 -9.521 29.834 1.00 17.42 133 TYR D C 1
ATOM 3435 O O . TYR D 1 64 ? 22.181 -10.246 29.288 1.00 17.21 133 TYR D O 1
ATOM 3444 N N . HIS D 1 65 ? 23.942 -9.985 30.675 1.00 18.04 134 HIS D N 1
ATOM 3445 C CA . HIS D 1 65 ? 23.939 -11.375 31.095 1.00 18.58 134 HIS D CA 1
ATOM 3446 C C . HIS D 1 65 ? 23.424 -11.490 32.525 1.00 18.96 134 HIS D C 1
ATOM 3447 O O . HIS D 1 65 ? 24.180 -11.329 33.486 1.00 18.56 134 HIS D O 1
ATOM 3454 N N . ARG D 1 66 ? 22.122 -11.752 32.638 1.00 19.59 135 ARG D N 1
ATOM 3455 C CA . ARG D 1 66 ? 21.426 -11.869 33.922 1.00 20.41 135 ARG D CA 1
ATOM 3456 C C . ARG D 1 66 ? 22.151 -12.813 34.870 1.00 20.56 135 ARG D C 1
ATOM 3457 O O . ARG D 1 66 ? 22.307 -12.508 36.048 1.00 20.89 135 ARG D O 1
ATOM 3465 N N . GLU D 1 67 ? 22.603 -13.945 34.332 1.00 20.80 136 GLU D N 1
ATOM 3466 C CA . GLU D 1 67 ? 23.266 -14.993 35.102 1.00 21.24 136 GLU D CA 1
ATOM 3467 C C . GLU D 1 67 ? 24.609 -14.552 35.695 1.00 21.02 136 GLU D C 1
ATOM 3468 O O . GLU D 1 67 ? 25.087 -15.139 36.670 1.00 21.43 136 GLU D O 1
ATOM 3474 N N . GLU D 1 68 ? 25.195 -13.514 35.106 1.00 20.65 137 GLU D N 1
ATOM 3475 C CA . GLU D 1 68 ? 26.524 -13.029 35.472 1.00 20.55 137 GLU D CA 1
ATOM 3476 C C . GLU D 1 68 ? 26.466 -11.677 36.181 1.00 20.06 137 GLU D C 1
ATOM 3477 O O . GLU D 1 68 ? 27.484 -11.197 36.685 1.00 19.81 137 GLU D O 1
ATOM 3483 N N . LYS D 1 69 ? 25.281 -11.068 36.189 1.00 19.45 138 LYS D N 1
ATOM 3484 C CA . LYS D 1 69 ? 25.078 -9.713 36.706 1.00 19.60 138 LYS D CA 1
ATOM 3485 C C . LYS D 1 69 ? 26.008 -8.697 36.036 1.00 19.06 138 LYS D C 1
ATOM 3486 O O . LYS D 1 69 ? 26.434 -7.723 36.664 1.00 18.97 138 LYS D O 1
ATOM 3492 N N . ARG D 1 70 ? 26.331 -8.938 34.763 1.00 18.60 139 ARG D N 1
ATOM 3493 C CA . ARG D 1 70 ? 27.158 -8.014 33.984 1.00 17.94 139 ARG D CA 1
ATOM 3494 C C . ARG D 1 70 ? 26.714 -7.946 32.527 1.00 17.89 139 ARG D C 1
ATOM 3495 O O . ARG D 1 70 ? 26.018 -8.841 32.037 1.00 17.57 139 ARG D O 1
ATOM 3503 N N . TRP D 1 71 ? 27.122 -6.877 31.852 1.00 17.37 140 TRP D N 1
ATOM 3504 C CA . TRP D 1 71 ? 27.016 -6.778 30.393 1.00 17.36 140 TRP D CA 1
ATOM 3505 C C . TRP D 1 71 ? 28.224 -7.442 29.734 1.00 17.10 140 TRP D C 1
ATOM 3506 O O . TRP D 1 71 ? 29.321 -7.440 30.297 1.00 16.65 140 TRP D O 1
ATOM 3517 N N . ARG D 1 72 ? 28.019 -8.006 28.544 1.00 17.04 141 ARG D N 1
ATOM 3518 C CA . ARG D 1 72 ? 29.112 -8.574 27.749 1.00 17.48 141 ARG D CA 1
ATOM 3519 C C . ARG D 1 72 ? 29.026 -8.155 26.286 1.00 16.96 141 ARG D C 1
ATOM 3520 O O . ARG D 1 72 ? 27.927 -7.989 25.747 1.00 16.77 141 ARG D O 1
ATOM 3528 N N . TRP D 1 73 ? 30.187 -7.990 25.650 1.00 16.68 142 TRP D N 1
ATOM 3529 C CA . TRP D 1 73 ? 30.260 -7.867 24.196 1.00 16.24 142 TRP D CA 1
ATOM 3530 C C . TRP D 1 73 ? 29.921 -9.235 23.635 1.00 16.57 142 TRP D C 1
ATOM 3531 O O . TRP D 1 73 ? 30.293 -10.254 24.234 1.00 16.43 142 TRP D O 1
ATOM 3542 N N . ILE D 1 74 ? 29.220 -9.276 22.500 1.00 17.01 143 ILE D N 1
ATOM 3543 C CA . ILE D 1 74 ? 28.768 -10.569 21.967 1.00 17.85 143 ILE D CA 1
ATOM 3544 C C . ILE D 1 74 ? 29.902 -11.466 21.444 1.00 18.15 143 ILE D C 1
ATOM 3545 O O . ILE D 1 74 ? 29.656 -12.610 21.055 1.00 18.09 143 ILE D O 1
ATOM 3550 N N . ASN D 1 75 ? 31.133 -10.951 21.457 1.00 18.66 144 ASN D N 1
ATOM 3551 C CA . ASN D 1 75 ? 32.316 -11.756 21.137 1.00 19.66 144 ASN D CA 1
ATOM 3552 C C . ASN D 1 75 ? 32.868 -12.486 22.364 1.00 20.29 144 ASN D C 1
ATOM 3553 O O . ASN D 1 75 ? 33.999 -12.999 22.340 1.00 20.50 144 ASN D O 1
ATOM 3558 N N . ASN D 1 76 ? 32.055 -12.528 23.422 1.00 20.70 145 ASN D N 1
ATOM 3559 C CA . ASN D 1 76 ? 32.425 -13.106 24.716 1.00 21.30 145 ASN D CA 1
ATOM 3560 C C . ASN D 1 76 ? 33.665 -12.453 25.331 1.00 21.03 145 ASN D C 1
ATOM 3561 O O . ASN D 1 76 ? 34.720 -13.078 25.482 1.00 21.59 145 ASN D O 1
ATOM 3566 N N . SER D 1 77 ? 33.526 -11.167 25.629 1.00 20.56 146 SER D N 1
ATOM 3567 C CA . SER D 1 77 ? 34.467 -10.420 26.459 1.00 20.07 146 SER D CA 1
ATOM 3568 C C . SER D 1 77 ? 33.610 -9.526 27.339 1.00 19.50 146 SER D C 1
ATOM 3569 O O . SER D 1 77 ? 32.522 -9.121 26.924 1.00 19.37 146 SER D O 1
ATOM 3572 N N . VAL D 1 78 ? 34.077 -9.225 28.550 1.00 18.72 147 VAL D N 1
ATOM 3573 C CA . VAL D 1 78 ? 33.288 -8.402 29.464 1.00 18.10 147 VAL D CA 1
ATOM 3574 C C . VAL D 1 78 ? 33.176 -6.969 28.949 1.00 17.71 147 VAL D C 1
ATOM 3575 O O . VAL D 1 78 ? 34.094 -6.466 28.298 1.00 17.33 147 VAL D O 1
ATOM 3579 N N . PHE D 1 79 ? 32.043 -6.331 29.233 1.00 17.65 148 PHE D N 1
ATOM 3580 C CA . PHE D 1 79 ? 31.808 -4.945 28.837 1.00 17.58 148 PHE D CA 1
ATOM 3581 C C . PHE D 1 79 ? 32.690 -4.012 29.658 1.00 17.98 148 PHE D C 1
ATOM 3582 O O . PHE D 1 79 ? 32.761 -4.138 30.883 1.00 18.10 148 PHE D O 1
ATOM 3590 N N . ASN D 1 80 ? 33.343 -3.073 28.976 1.00 18.06 149 ASN D N 1
ATOM 3591 C CA . ASN D 1 80 ? 34.338 -2.198 29.605 1.00 18.41 149 ASN D CA 1
ATOM 3592 C C . ASN D 1 80 ? 33.922 -0.734 29.774 1.00 18.86 149 ASN D C 1
ATOM 3593 O O . ASN D 1 80 ? 34.713 0.095 30.226 1.00 19.24 149 ASN D O 1
ATOM 3598 N N . GLY D 1 81 ? 32.685 -0.417 29.405 1.00 19.45 150 GLY D N 1
ATOM 3599 C CA . GLY D 1 81 ? 32.152 0.928 29.592 1.00 20.08 150 GLY D CA 1
ATOM 3600 C C . GLY D 1 81 ? 31.121 1.021 30.702 1.00 20.77 150 GLY D C 1
ATOM 3601 O O . GLY D 1 81 ? 31.097 0.196 31.625 1.00 20.67 150 GLY D O 1
ATOM 3602 N N . ASN D 1 82 ? 30.256 2.025 30.585 1.00 21.40 151 ASN D N 1
ATOM 3603 C CA . ASN D 1 82 ? 29.201 2.304 31.545 1.00 22.14 151 ASN D CA 1
ATOM 3604 C C . ASN D 1 82 ? 27.880 2.428 30.790 1.00 22.68 151 ASN D C 1
ATOM 3605 O O . ASN D 1 82 ? 27.792 3.178 29.823 1.00 22.78 151 ASN D O 1
ATOM 3610 N N . VAL D 1 83 ? 26.872 1.672 31.211 1.00 23.25 152 VAL D N 1
ATOM 3611 C CA . VAL D 1 83 ? 25.568 1.689 30.548 1.00 24.13 152 VAL D CA 1
ATOM 3612 C C . VAL D 1 83 ? 24.630 2.600 31.323 1.00 24.71 152 VAL D C 1
ATOM 3613 O O . VAL D 1 83 ? 24.410 2.402 32.521 1.00 24.78 152 VAL D O 1
ATOM 3617 N N . THR D 1 84 ? 24.080 3.601 30.643 1.00 25.46 153 THR D N 1
ATOM 3618 C CA . THR D 1 84 ? 23.166 4.529 31.302 1.00 26.19 153 THR D CA 1
ATOM 3619 C C . THR D 1 84 ? 21.760 3.956 31.409 1.00 26.86 153 THR D C 1
ATOM 3620 O O . THR D 1 84 ? 21.380 3.065 30.643 1.00 26.59 153 THR D O 1
ATOM 3624 N N . ASN D 1 85 ? 21.010 4.480 32.378 1.00 27.84 154 ASN D N 1
ATOM 3625 C CA . ASN D 1 85 ? 19.583 4.217 32.542 1.00 28.90 154 ASN D CA 1
ATOM 3626 C C . ASN D 1 85 ? 19.220 2.731 32.549 1.00 29.44 154 ASN D C 1
ATOM 3627 O O . ASN D 1 85 ? 18.333 2.273 31.817 1.00 29.54 154 ASN D O 1
ATOM 3632 N N . GLN D 1 86 ? 19.932 1.987 33.389 1.00 30.11 155 GLN D N 1
ATOM 3633 C CA . GLN D 1 86 ? 19.673 0.571 33.572 1.00 30.93 155 GLN D CA 1
ATOM 3634 C C . GLN D 1 86 ? 18.443 0.384 34.454 1.00 31.62 155 GLN D C 1
ATOM 3635 O O . GLN D 1 86 ? 18.163 1.202 35.336 1.00 31.77 155 GLN D O 1
ATOM 3641 N N . ASN D 1 87 ? 17.700 -0.682 34.178 1.00 32.43 156 ASN D N 1
ATOM 3642 C CA . ASN D 1 87 ? 16.608 -1.144 35.033 1.00 33.07 156 ASN D CA 1
ATOM 3643 C C . ASN D 1 87 ? 16.395 -2.639 34.793 1.00 33.35 156 ASN D C 1
ATOM 3644 O O . ASN D 1 87 ? 17.001 -3.210 33.887 1.00 33.62 156 ASN D O 1
ATOM 3649 N N . GLN D 1 88 ? 15.533 -3.262 35.591 1.00 33.59 157 GLN D N 1
ATOM 3650 C CA . GLN D 1 88 ? 15.308 -4.708 35.518 1.00 33.77 157 GLN D CA 1
ATOM 3651 C C . GLN D 1 88 ? 14.894 -5.226 34.129 1.00 33.42 157 GLN D C 1
ATOM 3652 O O . GLN D 1 88 ? 15.151 -6.387 33.795 1.00 33.91 157 GLN D O 1
ATOM 3658 N N . ASN D 1 89 ? 14.275 -4.368 33.321 1.00 32.68 158 ASN D N 1
ATOM 3659 C CA . ASN D 1 89 ? 13.657 -4.812 32.066 1.00 31.84 158 ASN D CA 1
ATOM 3660 C C . ASN D 1 89 ? 14.536 -4.794 30.806 1.00 30.59 158 ASN D C 1
ATOM 3661 O O . ASN D 1 89 ? 14.282 -5.559 29.875 1.00 30.77 158 ASN D O 1
ATOM 3666 N N . PHE D 1 90 ? 15.550 -3.925 30.778 1.00 28.97 159 PHE D N 1
ATOM 3667 C CA . PHE D 1 90 ? 16.354 -3.703 29.561 1.00 26.97 159 PHE D CA 1
ATOM 3668 C C . PHE D 1 90 ? 17.623 -4.546 29.505 1.00 25.91 159 PHE D C 1
ATOM 3669 O O . PHE D 1 90 ? 18.525 -4.387 30.332 1.00 25.66 159 PHE D O 1
ATOM 3677 N N . ASN D 1 91 ? 17.700 -5.425 28.509 1.00 24.47 160 ASN D N 1
ATOM 3678 C CA . ASN D 1 91 ? 18.851 -6.314 28.361 1.00 23.10 160 ASN D CA 1
ATOM 3679 C C . ASN D 1 91 ? 19.688 -6.066 27.104 1.00 22.05 160 ASN D C 1
ATOM 3680 O O . ASN D 1 91 ? 20.649 -6.791 26.833 1.00 21.80 160 ASN D O 1
ATOM 3685 N N . CYS D 1 92 ? 19.325 -5.033 26.351 1.00 20.74 161 CYS D N 1
ATOM 3686 C CA . CYS D 1 92 ? 20.080 -4.628 25.167 1.00 19.98 161 CYS D CA 1
ATOM 3687 C C . CYS D 1 92 ? 20.567 -3.182 25.319 1.00 19.39 161 CYS D C 1
ATOM 3688 O O . CYS D 1 92 ? 20.284 -2.529 26.327 1.00 19.23 161 CYS D O 1
ATOM 3691 N N . ALA D 1 93 ? 21.316 -2.690 24.336 1.00 18.67 162 ALA D N 1
ATOM 3692 C CA . ALA D 1 93 ? 21.896 -1.349 24.422 1.00 18.03 162 ALA D CA 1
ATOM 3693 C C . ALA D 1 93 ? 22.153 -0.721 23.056 1.00 17.84 162 ALA D C 1
ATOM 3694 O O . ALA D 1 93 ? 22.390 -1.426 22.069 1.00 17.26 162 ALA D O 1
ATOM 3696 N N . THR D 1 94 ? 22.123 0.610 23.025 1.00 17.70 163 THR D N 1
ATOM 3697 C CA . THR D 1 94 ? 22.333 1.380 21.799 1.00 17.75 163 THR D CA 1
ATOM 3698 C C . THR D 1 94 ? 23.408 2.455 21.964 1.00 17.96 163 THR D C 1
ATOM 3699 O O . THR D 1 94 ? 23.789 2.801 23.087 1.00 17.77 163 THR D O 1
ATOM 3703 N N . ILE D 1 95 ? 23.900 2.957 20.831 1.00 17.80 164 ILE D N 1
ATOM 3704 C CA . ILE D 1 95 ? 24.679 4.198 20.779 1.00 18.05 164 ILE D CA 1
ATOM 3705 C C . ILE D 1 95 ? 24.071 5.110 19.716 1.00 18.73 164 ILE D C 1
ATOM 3706 O O . ILE D 1 95 ? 23.231 4.669 18.927 1.00 18.64 164 ILE D O 1
ATOM 3711 N N . GLY D 1 96 ? 24.513 6.366 19.691 1.00 19.58 165 GLY D N 1
ATOM 3712 C CA . GLY D 1 96 ? 24.014 7.357 18.733 1.00 20.80 165 GLY D CA 1
ATOM 3713 C C . GLY D 1 96 ? 23.040 8.283 19.430 1.00 21.59 165 GLY D C 1
ATOM 3714 O O . GLY D 1 96 ? 22.466 7.914 20.461 1.00 21.90 165 GLY D O 1
ATOM 3715 N N . LEU D 1 97 ? 22.849 9.477 18.867 1.00 22.33 166 LEU D N 1
ATOM 3716 C CA . LEU D 1 97 ? 22.020 10.532 19.468 1.00 22.88 166 LEU D CA 1
ATOM 3717 C C . LEU D 1 97 ? 22.669 11.111 20.730 1.00 23.22 166 LEU D C 1
ATOM 3718 O O . LEU D 1 97 ? 22.977 12.306 20.782 1.00 23.70 166 LEU D O 1
ATOM 3723 N N . THR D 1 98 ? 22.871 10.259 21.733 1.00 23.28 167 THR D N 1
ATOM 3724 C CA . THR D 1 98 ? 23.577 10.627 22.960 1.00 23.48 167 THR D CA 1
ATOM 3725 C C . THR D 1 98 ? 25.077 10.382 22.796 1.00 23.34 167 THR D C 1
ATOM 3726 O O . THR D 1 98 ? 25.521 9.890 21.755 1.00 23.60 167 THR D O 1
ATOM 3730 N N . LYS D 1 99 ? 25.849 10.726 23.823 1.00 23.07 168 LYS D N 1
ATOM 3731 C CA . LYS D 1 99 ? 27.288 10.480 23.822 1.00 22.96 168 LYS D CA 1
ATOM 3732 C C . LYS D 1 99 ? 27.631 9.175 24.557 1.00 22.35 168 LYS D C 1
ATOM 3733 O O . LYS D 1 99 ? 28.807 8.834 24.727 1.00 21.82 168 LYS D O 1
ATOM 3739 N N . THR D 1 100 ? 26.593 8.438 24.957 1.00 21.58 169 THR D N 1
ATOM 3740 C CA . THR D 1 100 ? 26.736 7.324 25.889 1.00 20.80 169 THR D CA 1
ATOM 3741 C C . THR D 1 100 ? 26.163 5.988 25.384 1.00 20.67 169 THR D C 1
ATOM 3742 O O . THR D 1 100 ? 25.414 5.946 24.395 1.00 20.11 169 THR D O 1
ATOM 3746 N N . PHE D 1 101 ? 26.529 4.905 26.071 1.00 20.10 170 PHE D N 1
ATOM 3747 C CA . PHE D 1 101 ? 25.865 3.607 25.910 1.00 19.89 170 PHE D CA 1
ATOM 3748 C C . PHE D 1 101 ? 24.561 3.624 26.701 1.00 20.00 170 PHE D C 1
ATOM 3749 O O . PHE D 1 101 ? 24.564 3.854 27.917 1.00 19.69 170 PHE D O 1
ATOM 3757 N N . ASP D 1 102 ? 23.450 3.378 26.018 1.00 19.78 171 ASP D N 1
ATOM 3758 C CA .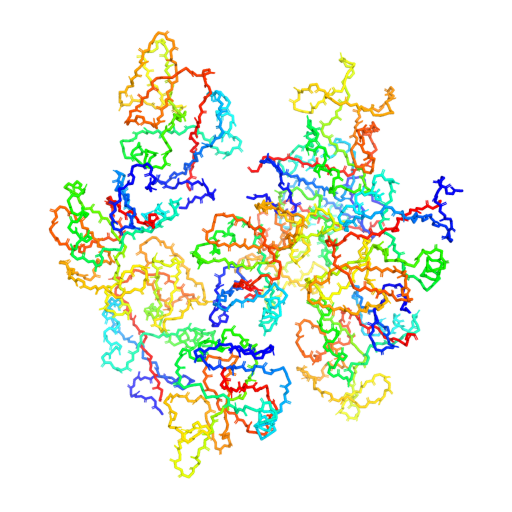 ASP D 1 102 ? 22.139 3.468 26.656 1.00 20.04 171 ASP D CA 1
ATOM 3759 C C . ASP D 1 102 ? 21.402 2.141 26.673 1.00 20.18 171 ASP D C 1
ATOM 3760 O O . ASP D 1 102 ? 21.216 1.509 25.631 1.00 20.12 171 ASP D O 1
ATOM 3765 N N . ALA D 1 103 ? 20.978 1.731 27.862 1.00 20.26 172 ALA D N 1
ATOM 3766 C CA . ALA D 1 103 ? 20.138 0.551 28.018 1.00 20.65 172 ALA D CA 1
ATOM 3767 C C . ALA D 1 103 ? 18.864 0.693 27.186 1.00 20.64 172 ALA D C 1
ATOM 3768 O O . ALA D 1 103 ? 18.251 1.763 27.136 1.00 20.67 172 ALA D O 1
ATOM 3770 N N . ALA D 1 104 ? 18.495 -0.387 26.510 1.00 20.72 173 ALA D N 1
ATOM 3771 C CA . ALA D 1 104 ? 17.338 -0.381 25.634 1.00 20.92 173 ALA D CA 1
ATOM 3772 C C . ALA D 1 104 ? 16.668 -1.745 25.630 1.00 21.19 173 ALA D C 1
ATOM 3773 O O . ALA D 1 104 ? 17.308 -2.770 25.912 1.00 21.52 173 ALA D O 1
ATOM 3775 N N . SER D 1 105 ? 15.371 -1.752 25.334 1.00 21.48 174 SER D N 1
ATOM 3776 C CA . SER D 1 105 ? 14.624 -2.993 25.188 1.00 21.67 174 SER D CA 1
ATOM 3777 C C . SER D 1 105 ? 15.104 -3.734 23.946 1.00 21.65 174 SER D C 1
ATOM 3778 O O . SER D 1 105 ? 15.351 -3.122 22.904 1.00 21.56 174 SER D O 1
ATOM 3781 N N . CYS D 1 106 ? 15.241 -5.050 24.072 1.00 21.74 175 CYS D N 1
ATOM 3782 C CA . CYS D 1 106 ? 15.680 -5.903 22.968 1.00 21.80 175 CYS D CA 1
ATOM 3783 C C . CYS D 1 106 ? 14.596 -6.086 21.913 1.00 22.36 175 CYS D C 1
ATOM 3784 O O . CYS D 1 106 ? 14.880 -6.511 20.793 1.00 22.22 175 CYS D O 1
ATOM 3787 N N . ASP D 1 107 ? 13.359 -5.764 22.282 1.00 22.92 176 ASP D N 1
ATOM 3788 C CA . ASP D 1 107 ? 12.194 -6.028 21.441 1.00 23.69 176 ASP D CA 1
ATOM 3789 C C . ASP D 1 107 ? 11.709 -4.809 20.636 1.00 23.61 176 ASP D C 1
ATOM 3790 O O . ASP D 1 107 ? 10.910 -4.952 19.705 1.00 23.96 176 ASP D O 1
ATOM 3795 N N . ILE D 1 108 ? 12.196 -3.622 20.993 1.00 23.39 177 ILE D N 1
ATOM 3796 C CA . ILE D 1 108 ? 11.897 -2.396 20.247 1.00 23.16 177 ILE D CA 1
ATOM 3797 C C . ILE D 1 108 ? 12.783 -2.346 19.003 1.00 22.88 177 ILE D C 1
ATOM 3798 O O . ILE D 1 108 ? 13.922 -2.830 19.022 1.00 22.59 177 ILE D O 1
ATOM 3803 N N . SER D 1 109 ? 12.243 -1.779 17.926 1.00 22.27 178 SER D N 1
ATOM 3804 C CA . SER D 1 109 ? 12.956 -1.658 16.665 1.00 21.94 178 SER D CA 1
ATOM 3805 C C . SER D 1 109 ? 13.807 -0.396 16.615 1.00 21.39 178 SER D C 1
ATOM 3806 O O . SER D 1 109 ? 13.303 0.712 16.807 1.00 21.13 178 SER D O 1
ATOM 3809 N N . TYR D 1 110 ? 15.104 -0.590 16.375 1.00 20.80 179 TYR D N 1
ATOM 3810 C CA . TYR D 1 110 ? 16.046 0.499 16.152 1.00 20.35 179 TYR D CA 1
ATOM 3811 C C . TYR D 1 110 ? 16.883 0.187 14.924 1.00 20.10 179 TYR D C 1
ATOM 3812 O O . TYR D 1 110 ? 16.849 -0.930 14.405 1.00 20.09 179 TYR D O 1
ATOM 3821 N N . ARG D 1 111 ? 17.651 1.174 14.477 1.00 19.46 180 ARG D N 1
ATOM 3822 C CA . ARG D 1 111 ? 18.685 0.940 13.484 1.00 19.21 180 ARG D CA 1
ATOM 3823 C C . ARG D 1 111 ? 19.762 0.066 14.120 1.00 18.69 180 ARG D C 1
ATOM 3824 O O . ARG D 1 111 ? 19.744 -0.174 15.336 1.00 18.21 180 ARG D O 1
ATOM 3832 N N . ARG D 1 112 ? 20.666 -0.453 13.297 1.00 18.11 181 ARG D N 1
ATOM 3833 C CA . ARG D 1 112 ? 21.689 -1.379 13.773 1.00 17.91 181 ARG D CA 1
ATOM 3834 C C . ARG D 1 112 ? 23.005 -1.201 13.022 1.00 17.55 181 ARG D C 1
ATOM 3835 O O . ARG D 1 112 ? 23.013 -0.796 11.859 1.00 17.91 181 ARG D O 1
ATOM 3843 N N . ILE D 1 113 ? 24.109 -1.467 13.714 1.00 16.74 182 ILE D N 1
ATOM 3844 C CA . ILE D 1 113 ? 25.445 -1.359 13.145 1.00 16.07 182 ILE D CA 1
ATOM 3845 C C . ILE D 1 113 ? 26.077 -2.738 13.112 1.00 15.96 182 ILE D C 1
ATOM 3846 O O . ILE D 1 113 ? 26.200 -3.391 14.153 1.00 15.36 182 ILE D O 1
ATOM 3851 N N . CYS D 1 114 ? 26.455 -3.181 11.914 1.00 15.51 183 CYS D N 1
ATOM 3852 C CA . CYS D 1 114 ? 27.185 -4.434 11.747 1.00 15.59 183 CYS D CA 1
ATOM 3853 C C . CYS D 1 114 ? 28.676 -4.177 11.595 1.00 15.55 183 CYS D C 1
ATOM 3854 O O . CYS D 1 114 ? 29.093 -3.106 11.148 1.00 15.61 183 CYS D O 1
ATOM 3857 N N . GLU D 1 115 ? 29.470 -5.175 11.959 1.00 16.22 184 GLU D N 1
ATOM 3858 C CA . GLU D 1 115 ? 30.913 -5.088 11.854 1.00 16.67 184 GLU D CA 1
ATOM 3859 C C . GLU D 1 115 ? 31.528 -6.384 11.339 1.00 17.30 184 GLU D C 1
ATOM 3860 O O . GLU D 1 115 ? 31.108 -7.486 11.704 1.00 17.22 184 GLU D O 1
ATOM 3866 N N . LYS D 1 116 ? 32.527 -6.234 10.479 1.00 17.80 185 LYS D N 1
ATOM 3867 C CA . LYS D 1 116 ? 33.387 -7.346 10.098 1.00 19.04 185 LYS D CA 1
ATOM 3868 C C . LYS D 1 116 ? 34.795 -6.849 9.810 1.00 19.60 185 LYS D C 1
ATOM 3869 O O . LYS D 1 116 ? 35.049 -5.635 9.752 1.00 19.59 185 LYS D O 1
ATOM 3875 N N . ASN D 1 117 ? 35.720 -7.788 9.660 1.00 20.62 186 ASN D N 1
ATOM 3876 C CA . ASN D 1 117 ? 37.094 -7.415 9.405 1.00 21.26 186 ASN D CA 1
ATOM 3877 C C . ASN D 1 117 ? 37.261 -6.814 8.020 1.00 21.26 186 ASN D C 1
ATOM 3878 O O . ASN D 1 117 ? 36.641 -7.272 7.059 1.00 20.99 186 ASN D O 1
ATOM 3883 N N . ALA D 1 118 ? 38.083 -5.769 7.935 1.00 21.53 187 ALA D N 1
ATOM 3884 C CA . ALA D 1 118 ? 38.379 -5.127 6.653 1.00 21.84 187 ALA D CA 1
ATOM 3885 C C . ALA D 1 118 ? 39.158 -6.065 5.745 1.00 22.02 187 ALA D C 1
ATOM 3886 O O . ALA D 1 118 ? 39.794 -7.007 6.221 1.00 21.94 187 ALA D O 1
ATOM 3889 N N . MET E 1 1 ? 41.542 -66.680 0.676 1.00 23.65 70 MET E N 1
ATOM 3890 C CA . MET E 1 1 ? 40.237 -65.970 0.588 1.00 23.97 70 MET E CA 1
ATOM 3891 C C . MET E 1 1 ? 39.167 -66.725 1.347 1.00 23.35 70 MET E C 1
ATOM 3892 O O . MET E 1 1 ? 39.208 -67.955 1.445 1.00 23.79 70 MET E O 1
ATOM 3897 N N . CYS E 1 2 ? 38.206 -65.973 1.869 1.00 22.68 71 CYS E N 1
ATOM 3898 C CA . CYS E 1 2 ? 36.976 -66.528 2.399 1.00 21.98 71 CYS E CA 1
ATOM 3899 C C . CYS E 1 2 ? 35.990 -66.780 1.263 1.00 21.69 71 CYS E C 1
ATOM 3900 O O . CYS E 1 2 ? 36.191 -66.274 0.154 1.00 21.57 71 CYS E O 1
ATOM 3903 N N . PRO E 1 3 ? 34.936 -67.584 1.521 1.00 21.40 72 PRO E N 1
ATOM 3904 C CA . PRO E 1 3 ? 33.836 -67.723 0.561 1.00 20.89 72 PRO E CA 1
ATOM 3905 C C . PRO E 1 3 ? 33.153 -66.386 0.298 1.00 20.32 72 PRO E C 1
ATOM 3906 O O . PRO E 1 3 ? 33.239 -65.474 1.128 1.00 19.79 72 PRO E O 1
ATOM 3910 N N . LYS E 1 4 ? 32.472 -66.278 -0.841 1.00 19.73 73 LYS E N 1
ATOM 3911 C CA . LYS E 1 4 ? 31.731 -65.066 -1.188 1.00 19.45 73 LYS E CA 1
ATOM 3912 C C . LYS E 1 4 ? 30.788 -64.645 -0.063 1.00 19.05 73 LYS E C 1
ATOM 3913 O O . LYS E 1 4 ? 30.104 -65.483 0.528 1.00 19.39 73 LYS E O 1
ATOM 3919 N N . ASP E 1 5 ? 30.770 -63.344 0.225 1.00 18.54 74 ASP E N 1
ATOM 3920 C CA . ASP E 1 5 ? 29.915 -62.745 1.261 1.00 17.87 74 ASP E CA 1
ATOM 3921 C C . ASP E 1 5 ? 30.412 -63.000 2.694 1.00 17.44 74 ASP E C 1
ATOM 3922 O O . ASP E 1 5 ? 29.790 -62.559 3.663 1.00 17.27 74 ASP E O 1
ATOM 3927 N N . TRP E 1 6 ? 31.529 -63.712 2.825 1.00 16.71 75 TRP E N 1
ATOM 3928 C CA . TRP E 1 6 ? 32.133 -63.962 4.136 1.00 16.49 75 TRP E CA 1
ATOM 3929 C C . TRP E 1 6 ? 33.344 -63.054 4.328 1.00 16.49 75 TRP E C 1
ATOM 3930 O O . TRP E 1 6 ? 33.924 -62.581 3.353 1.00 16.33 75 TRP E O 1
ATOM 3941 N N . GLU E 1 7 ? 33.703 -62.781 5.580 1.00 16.58 76 GLU E N 1
ATOM 3942 C CA . GLU E 1 7 ? 34.747 -61.792 5.867 1.00 16.87 76 GLU E CA 1
ATOM 3943 C C . GLU E 1 7 ? 35.898 -62.382 6.669 1.00 17.83 76 GLU E C 1
ATOM 3944 O O . GLU E 1 7 ? 35.688 -63.095 7.651 1.00 17.71 76 GLU E O 1
ATOM 3950 N N . PHE E 1 8 ? 37.114 -62.061 6.237 1.00 18.96 77 PHE E N 1
ATOM 3951 C CA . PHE E 1 8 ? 38.333 -62.635 6.790 1.00 20.25 77 PHE E CA 1
ATOM 3952 C C . PHE E 1 8 ? 38.843 -61.883 8.016 1.00 20.90 77 PHE E C 1
ATOM 3953 O O . PHE E 1 8 ? 38.911 -60.651 8.020 1.00 21.01 77 PHE E O 1
ATOM 3961 N N . TYR E 1 9 ? 39.184 -62.640 9.056 1.00 21.75 78 TYR E N 1
ATOM 3962 C CA . TYR E 1 9 ? 39.965 -62.124 10.175 1.00 22.91 78 TYR E CA 1
ATOM 3963 C C . TYR E 1 9 ? 40.718 -63.264 10.835 1.00 23.28 78 TYR E C 1
ATOM 3964 O O . TYR E 1 9 ? 40.108 -64.236 11.298 1.00 23.22 78 TYR E O 1
ATOM 3973 N N . GLN E 1 10 ? 42.046 -63.137 10.837 1.00 23.59 79 GLN E N 1
ATOM 3974 C CA . GLN E 1 10 ? 42.972 -64.067 11.499 1.00 23.99 79 GLN E CA 1
ATOM 3975 C C . GLN E 1 10 ? 42.656 -65.550 11.261 1.00 23.79 79 GLN E C 1
ATOM 3976 O O . GLN E 1 10 ? 42.255 -66.265 12.181 1.00 23.96 79 GLN E O 1
ATOM 3982 N N . ALA E 1 11 ? 42.831 -65.982 10.011 1.00 23.82 80 ALA E N 1
ATOM 3983 C CA . ALA E 1 11 ? 42.627 -67.375 9.557 1.00 23.83 80 ALA E CA 1
ATOM 3984 C C . ALA E 1 11 ? 41.190 -67.909 9.640 1.00 23.89 80 ALA E C 1
ATOM 3985 O O . ALA E 1 11 ? 40.953 -69.102 9.424 1.00 24.00 80 ALA E O 1
ATOM 3987 N N . ARG E 1 12 ? 40.233 -67.037 9.943 1.00 23.66 81 ARG E N 1
ATOM 3988 C CA . ARG E 1 12 ? 38.841 -67.463 10.067 1.00 23.33 81 ARG E CA 1
ATOM 3989 C C . ARG E 1 12 ? 37.913 -66.587 9.233 1.00 22.75 81 ARG E C 1
ATOM 3990 O O . ARG E 1 12 ? 38.223 -65.426 8.966 1.00 22.55 81 ARG E O 1
ATOM 3998 N N . CYS E 1 13 ? 36.787 -67.160 8.812 1.00 21.80 82 CYS E N 1
ATOM 3999 C CA . CYS E 1 13 ? 35.795 -66.450 8.003 1.00 21.22 82 CYS E CA 1
ATOM 4000 C C . CYS E 1 13 ? 34.492 -66.263 8.768 1.00 20.65 82 CYS E C 1
ATOM 4001 O O . CYS E 1 13 ? 34.054 -67.162 9.484 1.00 20.48 82 CYS E O 1
ATOM 4004 N N . PHE E 1 14 ? 33.889 -65.088 8.609 1.00 20.25 83 PHE E N 1
ATOM 4005 C CA . PHE E 1 14 ? 32.702 -64.687 9.366 1.00 19.96 83 PHE E CA 1
ATOM 4006 C C . PHE E 1 14 ? 31.556 -64.279 8.443 1.00 19.99 83 PHE E C 1
ATOM 4007 O O . PHE E 1 14 ? 31.771 -63.602 7.440 1.00 19.91 83 PHE E O 1
ATOM 4015 N N . PHE E 1 15 ? 30.342 -64.705 8.775 1.00 19.86 84 PHE E N 1
ATOM 4016 C CA . PHE E 1 15 ? 29.166 -64.281 8.027 1.00 19.96 84 PHE E CA 1
ATOM 4017 C C . PHE E 1 15 ? 28.201 -63.527 8.912 1.00 20.06 84 PHE E C 1
ATOM 4018 O O . PHE E 1 15 ? 27.582 -64.104 9.818 1.00 19.77 84 PHE E O 1
ATOM 4026 N N . LEU E 1 16 ? 28.080 -62.234 8.639 1.00 20.06 85 LEU E N 1
ATOM 4027 C CA . LEU E 1 16 ? 27.107 -61.391 9.311 1.00 20.33 85 LEU E CA 1
ATOM 4028 C C . LEU E 1 16 ? 25.833 -61.444 8.496 1.00 20.49 85 LEU E C 1
ATOM 4029 O O . LEU E 1 16 ? 25.805 -61.014 7.338 1.00 20.29 85 LEU E O 1
ATOM 4034 N N . SER E 1 17 ? 24.783 -61.994 9.098 1.00 20.61 86 SER E N 1
ATOM 4035 C CA . SER E 1 17 ? 23.508 -62.155 8.411 1.00 20.98 86 SER E CA 1
ATOM 4036 C C . SER E 1 17 ? 22.699 -60.864 8.394 1.00 21.61 86 SER E C 1
ATOM 4037 O O . SER E 1 17 ? 22.790 -60.043 9.305 1.00 21.53 86 SER E O 1
ATOM 4040 N N . THR E 1 18 ? 21.900 -60.705 7.346 1.00 22.51 87 THR E N 1
ATOM 4041 C CA . THR E 1 18 ? 20.915 -59.634 7.301 1.00 23.09 87 THR E CA 1
ATOM 4042 C C . THR E 1 18 ? 19.575 -60.114 7.864 1.00 23.28 87 THR E C 1
ATOM 4043 O O . THR E 1 18 ? 18.913 -59.380 8.593 1.00 23.30 87 THR E O 1
ATOM 4047 N N . SER E 1 19 ? 19.203 -61.357 7.559 1.00 23.69 88 SER E N 1
ATOM 4048 C CA . SER E 1 19 ? 17.947 -61.933 8.045 1.00 24.20 88 SER E CA 1
ATOM 4049 C C . SER E 1 19 ? 17.968 -62.242 9.540 1.00 24.55 88 SER E C 1
ATOM 4050 O O . SER E 1 19 ? 19.031 -62.441 10.137 1.00 24.37 88 SER E O 1
ATOM 4053 N N . GLU E 1 20 ? 16.770 -62.308 10.116 1.00 24.78 89 GLU E N 1
ATOM 4054 C CA . GLU E 1 20 ? 16.569 -62.581 11.530 1.00 25.28 89 GLU E CA 1
ATOM 4055 C C . GLU E 1 20 ? 15.888 -63.931 11.727 1.00 25.03 89 GLU E C 1
ATOM 4056 O O . GLU E 1 20 ? 14.981 -64.288 10.971 1.00 25.44 89 GLU E O 1
ATOM 4062 N N . SER E 1 21 ? 16.333 -64.673 12.741 1.00 24.70 90 SER E N 1
ATOM 4063 C CA . SER E 1 21 ? 15.755 -65.977 13.094 1.00 24.09 90 SER E CA 1
ATOM 4064 C C . SER E 1 21 ? 16.077 -66.346 14.544 1.00 23.78 90 SER E C 1
ATOM 4065 O O . SER E 1 21 ? 16.945 -65.724 15.162 1.00 23.64 90 SER E O 1
ATOM 4068 N N . SER E 1 22 ? 15.383 -67.353 15.081 1.00 23.11 91 SER E N 1
ATOM 4069 C CA . SER E 1 22 ? 15.625 -67.815 16.456 1.00 22.40 91 SER E CA 1
ATOM 4070 C C . SER E 1 22 ? 16.999 -68.470 16.576 1.00 21.82 91 SER E C 1
ATOM 4071 O O . SER E 1 22 ? 17.631 -68.780 15.562 1.00 21.64 91 SER E O 1
ATOM 4074 N N . TRP E 1 23 ? 17.466 -68.669 17.809 1.00 21.37 92 TRP E N 1
ATOM 4075 C CA . TRP E 1 23 ? 18.791 -69.241 18.039 1.00 20.79 92 TRP E CA 1
ATOM 4076 C C . TRP E 1 23 ? 18.944 -70.612 17.376 1.00 21.14 92 TRP E C 1
ATOM 4077 O O . TRP E 1 23 ? 19.941 -70.852 16.693 1.00 20.50 92 TRP E O 1
ATOM 4088 N N . ASN E 1 24 ? 17.962 -71.495 17.587 1.00 21.60 93 ASN E N 1
ATOM 4089 C CA . ASN E 1 24 ? 17.958 -72.834 16.985 1.00 22.25 93 ASN E CA 1
ATOM 4090 C C . ASN E 1 24 ? 18.041 -72.765 15.466 1.00 22.30 93 ASN E C 1
ATOM 4091 O O . ASN E 1 24 ? 18.802 -73.503 14.839 1.00 22.33 93 ASN E O 1
ATOM 4096 N N . GLU E 1 25 ? 17.253 -71.861 14.887 1.00 22.71 94 GLU E N 1
ATOM 4097 C CA . GLU E 1 25 ? 17.248 -71.619 13.452 1.00 22.99 94 GLU E CA 1
ATOM 4098 C C . GLU E 1 25 ? 18.603 -71.105 12.967 1.00 22.54 94 GLU E C 1
ATOM 4099 O O . GLU E 1 25 ? 19.106 -71.562 11.934 1.00 22.51 94 GLU E O 1
ATOM 4105 N N . SER E 1 26 ? 19.195 -70.177 13.725 1.00 21.72 95 SER E N 1
ATOM 4106 C CA . SER E 1 26 ? 20.523 -69.631 13.417 1.00 21.37 95 SER E CA 1
ATOM 4107 C C . SER E 1 26 ? 21.602 -70.704 13.459 1.00 21.32 95 SER E C 1
ATOM 4108 O O . SER E 1 26 ? 22.461 -70.757 12.582 1.00 21.09 95 SER E O 1
ATOM 4111 N N . ARG E 1 27 ? 21.548 -71.557 14.482 1.00 21.46 96 ARG E N 1
ATOM 4112 C CA . ARG E 1 27 ? 22.462 -72.689 14.591 1.00 21.85 96 ARG E CA 1
ATOM 4113 C C . ARG E 1 27 ? 22.373 -73.585 13.352 1.00 21.92 96 ARG E C 1
ATOM 4114 O O . ARG E 1 27 ? 23.400 -74.026 12.826 1.00 21.67 96 ARG E O 1
ATOM 4122 N N . ASP E 1 28 ? 21.148 -73.840 12.893 1.00 22.32 97 ASP E N 1
ATOM 4123 C CA . ASP E 1 28 ? 20.925 -74.651 11.693 1.00 23.04 97 ASP E CA 1
ATOM 4124 C C . ASP E 1 28 ? 21.475 -73.987 10.431 1.00 23.20 97 ASP E C 1
ATOM 4125 O O . ASP E 1 28 ? 22.048 -74.665 9.575 1.00 23.23 97 ASP E O 1
ATOM 4130 N N . PHE E 1 29 ? 21.306 -72.667 10.329 1.00 23.52 98 PHE E N 1
ATOM 4131 C CA . PHE E 1 29 ? 21.819 -71.897 9.186 1.00 23.92 98 PHE E CA 1
ATOM 4132 C C . PHE E 1 29 ? 23.336 -72.001 9.039 1.00 23.67 98 PHE E C 1
ATOM 4133 O O . PHE E 1 29 ? 23.841 -72.274 7.950 1.00 23.86 98 PHE E O 1
ATOM 4141 N N . CYS E 1 30 ? 24.055 -71.774 10.136 1.00 23.18 99 CYS E N 1
ATOM 4142 C CA . CYS E 1 30 ? 25.511 -71.836 10.130 1.00 22.83 99 CYS E CA 1
ATOM 4143 C C . CYS E 1 30 ? 26.003 -73.252 9.806 1.00 23.16 99 CYS E C 1
ATOM 4144 O O . CYS E 1 30 ? 26.940 -73.425 9.014 1.00 22.96 99 CYS E O 1
ATOM 4147 N N . LYS E 1 31 ? 25.358 -74.255 10.406 1.00 23.23 100 LYS E N 1
ATOM 4148 C CA . LYS E 1 31 ? 25.720 -75.662 10.196 1.00 23.37 100 LYS E CA 1
ATOM 4149 C C . LYS E 1 31 ? 25.660 -76.053 8.720 1.00 23.25 100 LYS E C 1
ATOM 4150 O O . LYS E 1 31 ? 26.574 -76.710 8.207 1.00 22.94 100 LYS E O 1
ATOM 4156 N N . GLY E 1 32 ? 24.587 -75.636 8.049 1.00 23.28 101 GLY E N 1
ATOM 4157 C CA . GLY E 1 32 ? 24.395 -75.899 6.621 1.00 23.34 101 GLY E CA 1
ATOM 4158 C C . GLY E 1 32 ? 25.382 -75.177 5.721 1.00 23.36 101 GLY E C 1
ATOM 4159 O O . GLY E 1 32 ? 25.306 -75.290 4.494 1.00 23.30 101 GLY E O 1
ATOM 4160 N N . LYS E 1 33 ? 26.298 -74.425 6.333 1.00 23.13 102 LYS E N 1
ATOM 4161 C CA . LYS E 1 33 ? 27.388 -73.759 5.616 1.00 22.85 102 LYS E CA 1
ATOM 4162 C C . LYS E 1 33 ? 28.746 -74.185 6.169 1.00 22.51 102 LYS E C 1
ATOM 4163 O O . LYS E 1 33 ? 29.744 -73.487 5.997 1.00 22.89 102 LYS E O 1
ATOM 4169 N N . GLY E 1 34 ? 28.779 -75.340 6.831 1.00 21.94 103 GLY E N 1
ATOM 4170 C CA . GLY E 1 34 ? 30.009 -75.860 7.425 1.00 21.32 103 GLY E CA 1
ATOM 4171 C C . GLY E 1 34 ? 30.621 -74.919 8.443 1.00 20.76 103 GLY E C 1
ATOM 4172 O O . GLY E 1 34 ? 31.847 -74.816 8.547 1.00 20.44 103 GLY E O 1
ATOM 4173 N N . SER E 1 35 ? 29.757 -74.227 9.184 1.00 20.33 104 SER E N 1
ATOM 4174 C CA . SER E 1 35 ? 30.184 -73.259 10.182 1.00 19.85 104 SER E CA 1
ATOM 4175 C C . SER E 1 35 ? 29.386 -73.400 11.469 1.00 19.55 104 SER E C 1
ATOM 4176 O O . SER E 1 35 ? 28.460 -74.217 11.564 1.00 19.97 104 SER E O 1
ATOM 4179 N N . THR E 1 36 ? 29.767 -72.607 12.462 1.00 18.76 105 THR E N 1
ATOM 4180 C CA . THR E 1 36 ? 29.056 -72.544 13.734 1.00 18.22 105 THR E CA 1
ATOM 4181 C C . THR E 1 36 ? 28.792 -71.083 14.051 1.00 17.54 105 THR E C 1
ATOM 4182 O O . THR E 1 36 ? 29.386 -70.194 13.432 1.00 16.97 105 THR E O 1
ATOM 4186 N N . LEU E 1 37 ? 27.907 -70.839 15.014 1.00 16.86 106 LEU E N 1
ATOM 4187 C CA . LEU E 1 37 ? 27.735 -69.503 15.564 1.00 16.30 106 LEU E CA 1
ATOM 4188 C C . LEU E 1 37 ? 29.049 -69.086 16.215 1.00 15.88 106 LEU E C 1
ATOM 4189 O O . LEU E 1 37 ? 29.728 -69.904 16.838 1.00 15.91 106 LEU E O 1
ATOM 4194 N N . ALA E 1 38 ? 29.404 -67.818 16.041 1.00 15.38 107 ALA E N 1
ATOM 4195 C CA . ALA E 1 38 ? 30.745 -67.321 16.333 1.00 14.94 107 ALA E CA 1
ATOM 4196 C C . ALA E 1 38 ? 31.167 -67.452 17.795 1.00 14.73 107 ALA E C 1
ATOM 4197 O O . ALA E 1 38 ? 30.388 -67.187 18.710 1.00 14.62 107 ALA E O 1
ATOM 4199 N N . ILE E 1 39 ? 32.410 -67.877 17.988 1.00 14.74 108 ILE E N 1
ATOM 4200 C CA . ILE E 1 39 ? 33.034 -67.924 19.308 1.00 14.59 108 ILE E CA 1
ATOM 4201 C C . ILE E 1 39 ? 33.869 -66.650 19.465 1.00 14.66 108 ILE E C 1
ATOM 4202 O O . ILE E 1 39 ? 34.935 -66.513 18.873 1.00 14.38 108 ILE E O 1
ATOM 4207 N N . VAL E 1 40 ? 33.348 -65.709 20.247 1.00 14.75 109 VAL E N 1
ATOM 4208 C CA . VAL E 1 40 ? 33.949 -64.384 20.367 1.00 14.96 109 VAL E CA 1
ATOM 4209 C C . VAL E 1 40 ? 34.727 -64.306 21.691 1.00 15.30 109 VAL E C 1
ATOM 4210 O O . VAL E 1 40 ? 34.381 -63.540 22.596 1.00 14.92 109 VAL E O 1
ATOM 4214 N N . ASN E 1 41 ? 35.787 -65.107 21.786 1.00 15.81 110 ASN E N 1
ATOM 4215 C CA . ASN E 1 41 ? 36.478 -65.334 23.060 1.00 16.44 110 ASN E CA 1
ATOM 4216 C C . ASN E 1 41 ? 37.800 -64.582 23.240 1.00 16.90 110 ASN E C 1
ATOM 4217 O O . ASN E 1 41 ? 38.588 -64.909 24.126 1.00 16.77 110 ASN E O 1
ATOM 4222 N N . THR E 1 42 ? 38.032 -63.576 22.399 1.00 17.69 111 THR E N 1
ATOM 4223 C CA . THR E 1 42 ? 39.146 -62.634 22.578 1.00 18.56 111 THR E CA 1
ATOM 4224 C C . THR E 1 42 ? 38.656 -61.193 22.370 1.00 19.13 111 THR E C 1
ATOM 4225 O O . THR E 1 42 ? 37.666 -60.977 21.653 1.00 19.03 111 THR E O 1
ATOM 4229 N N . PRO E 1 43 ? 39.329 -60.207 23.007 1.00 19.75 112 PRO E N 1
ATOM 4230 C CA . PRO E 1 43 ? 38.973 -58.798 22.807 1.00 20.27 112 PRO E CA 1
ATOM 4231 C C . PRO E 1 43 ? 39.128 -58.373 21.347 1.00 20.48 112 PRO E C 1
ATOM 4232 O O . PRO E 1 43 ? 38.323 -57.594 20.844 1.00 20.41 112 PRO E O 1
ATOM 4236 N N . GLU E 1 44 ? 40.153 -58.905 20.688 1.00 21.06 113 GLU E N 1
ATOM 4237 C CA . GLU E 1 44 ? 40.435 -58.606 19.283 1.00 21.72 113 GLU E CA 1
ATOM 4238 C C . GLU E 1 44 ? 39.328 -59.108 18.343 1.00 21.48 113 GLU E C 1
ATOM 4239 O O . GLU E 1 44 ? 38.926 -58.388 17.432 1.00 21.20 113 GLU E O 1
ATOM 4245 N N . LYS E 1 45 ? 38.836 -60.329 18.575 1.00 21.15 114 LYS E N 1
ATOM 4246 C CA . LYS E 1 45 ? 37.703 -60.875 17.807 1.00 20.74 114 LYS E CA 1
ATOM 4247 C C . LYS E 1 45 ? 36.433 -60.082 18.059 1.00 20.31 114 LYS E C 1
ATOM 4248 O O . LYS E 1 45 ? 35.656 -59.820 17.135 1.00 20.03 114 LYS E O 1
ATOM 4254 N N . LEU E 1 46 ? 36.218 -59.732 19.325 1.00 19.76 115 LEU E N 1
ATOM 4255 C CA . LEU E 1 46 ? 35.086 -58.917 19.741 1.00 19.22 115 LEU E CA 1
ATOM 4256 C C . LEU E 1 46 ? 35.093 -57.553 19.058 1.00 19.37 115 LEU E C 1
ATOM 4257 O O . LEU E 1 46 ? 34.078 -57.134 18.495 1.00 19.33 115 LEU E O 1
ATOM 4262 N N . LYS E 1 47 ? 36.238 -56.875 19.109 1.00 19.63 116 LYS E N 1
ATOM 4263 C CA . LYS E 1 47 ? 36.394 -55.546 18.506 1.00 19.86 116 LYS E CA 1
ATOM 4264 C C . LYS E 1 47 ? 36.235 -55.596 16.989 1.00 19.89 116 LYS E C 1
ATOM 4265 O O . LYS E 1 47 ? 35.564 -54.735 16.411 1.00 20.05 116 LYS E O 1
ATOM 4271 N N . PHE E 1 48 ? 36.832 -56.605 16.353 1.00 19.72 117 PHE E N 1
ATOM 4272 C CA . PHE E 1 48 ? 36.703 -56.785 14.899 1.00 19.54 117 PHE E CA 1
ATOM 4273 C C . PHE E 1 48 ? 35.232 -56.886 14.504 1.00 19.18 117 PHE E C 1
ATOM 4274 O O . PHE E 1 48 ? 34.795 -56.228 13.556 1.00 19.39 117 PHE E O 1
ATOM 4282 N N . LEU E 1 49 ? 34.474 -57.699 15.238 1.00 18.55 118 LEU E N 1
ATOM 4283 C CA . LEU E 1 49 ? 33.052 -57.884 14.947 1.00 18.19 118 LEU E CA 1
ATOM 4284 C C . LEU E 1 49 ? 32.191 -56.661 15.271 1.00 18.29 118 LEU E C 1
ATOM 4285 O O . LEU E 1 49 ? 31.286 -56.324 14.504 1.00 18.09 118 LEU E O 1
ATOM 4290 N N . GLN E 1 50 ? 32.471 -56.000 16.394 1.00 18.25 119 GLN E N 1
ATOM 4291 C CA . GLN E 1 50 ? 31.712 -54.801 16.789 1.00 18.39 119 GLN E CA 1
ATOM 4292 C C . GLN E 1 50 ? 31.885 -53.665 15.778 1.00 18.79 119 GLN E C 1
ATOM 4293 O O . GLN E 1 50 ? 30.945 -52.908 15.517 1.00 19.09 119 GLN E O 1
ATOM 4299 N N . ASP E 1 51 ? 33.090 -53.569 15.220 1.00 18.87 120 ASP E N 1
ATOM 4300 C CA . ASP E 1 51 ? 33.429 -52.596 14.185 1.00 19.00 120 ASP E CA 1
ATOM 4301 C C . ASP E 1 51 ? 32.618 -52.740 12.897 1.00 18.95 120 ASP E C 1
ATOM 4302 O O . ASP E 1 51 ? 32.386 -51.747 12.204 1.00 18.94 120 ASP E O 1
ATOM 4307 N N . ILE E 1 52 ? 32.207 -53.967 12.570 1.00 18.66 121 ILE E N 1
ATOM 4308 C CA . ILE E 1 52 ? 31.499 -54.231 11.303 1.00 18.62 121 ILE E CA 1
ATOM 4309 C C . ILE E 1 52 ? 30.011 -54.570 11.434 1.00 18.88 121 ILE E C 1
ATOM 4310 O O . ILE E 1 52 ? 29.295 -54.619 10.427 1.00 18.57 121 ILE E O 1
ATOM 4315 N N . THR E 1 53 ? 29.541 -54.811 12.659 1.00 18.84 122 THR E N 1
ATOM 4316 C CA . THR E 1 53 ? 28.114 -55.071 12.865 1.00 19.13 122 THR E CA 1
ATOM 4317 C C . THR E 1 53 ? 27.292 -53.810 12.613 1.00 19.52 122 THR E C 1
ATOM 4318 O O . THR E 1 53 ? 27.786 -52.692 12.786 1.00 19.44 122 THR E O 1
ATOM 4322 N N . ASP E 1 54 ? 26.046 -53.995 12.185 1.00 19.85 123 ASP E N 1
ATOM 4323 C CA . ASP E 1 54 ? 25.092 -52.898 12.123 1.00 20.08 123 ASP E CA 1
ATOM 4324 C C . ASP E 1 54 ? 24.626 -52.614 13.549 1.00 20.16 123 ASP E C 1
ATOM 4325 O O . ASP E 1 54 ? 24.920 -53.388 14.464 1.00 20.05 123 ASP E O 1
ATOM 4330 N N . ALA E 1 55 ? 23.900 -51.514 13.741 1.00 19.99 124 ALA E N 1
ATOM 4331 C CA . ALA E 1 55 ? 23.379 -51.157 15.059 1.00 19.84 124 ALA E CA 1
ATOM 4332 C C . ALA E 1 55 ? 22.202 -52.069 15.393 1.00 19.70 124 ALA E C 1
ATOM 4333 O O . ALA E 1 55 ? 21.061 -51.625 15.521 1.00 19.04 124 ALA E O 1
ATOM 4335 N N . GLU E 1 56 ? 22.507 -53.362 15.516 1.00 19.75 125 GLU E N 1
ATOM 4336 C CA . GLU E 1 56 ? 21.507 -54.414 15.682 1.00 19.75 125 GLU E CA 1
ATOM 4337 C C . GLU E 1 56 ? 22.084 -55.536 16.536 1.00 19.24 125 GLU E C 1
ATOM 4338 O O . GLU E 1 56 ? 23.307 -55.652 16.683 1.00 19.13 125 GLU E O 1
ATOM 4344 N N . LYS E 1 57 ? 21.202 -56.366 17.082 1.00 18.69 126 LYS E N 1
ATOM 4345 C CA . LYS E 1 57 ? 21.614 -57.510 17.889 1.00 18.42 126 LYS E CA 1
ATOM 4346 C C . LYS E 1 57 ? 21.882 -58.749 17.024 1.00 17.77 126 LYS E C 1
ATOM 4347 O O . LYS E 1 57 ? 21.083 -59.091 16.142 1.00 18.01 126 LYS E O 1
ATOM 4353 N N . TYR E 1 58 ? 23.013 -59.406 17.282 1.00 16.78 127 TYR E N 1
ATOM 4354 C CA . TYR E 1 58 ? 23.404 -60.633 16.583 1.00 15.69 127 TYR E CA 1
ATOM 4355 C C . TYR E 1 58 ? 23.625 -61.776 17.574 1.00 15.25 127 TYR E C 1
ATOM 4356 O O . TYR E 1 58 ? 24.468 -61.648 18.466 1.00 14.77 127 TYR E O 1
ATOM 4365 N N . PHE E 1 59 ? 22.907 -62.890 17.405 1.00 14.58 128 PHE E N 1
ATOM 4366 C CA . PHE E 1 59 ? 23.229 -64.126 18.134 1.00 14.45 128 PHE E CA 1
ATOM 4367 C C . PHE E 1 59 ? 24.659 -64.572 17.834 1.00 14.07 128 PHE E C 1
ATOM 4368 O O . PHE E 1 59 ? 25.102 -64.543 16.674 1.00 14.02 128 PHE E O 1
ATOM 4376 N N . ILE E 1 60 ? 25.372 -64.977 18.883 1.00 13.46 129 ILE E N 1
ATOM 4377 C CA . ILE E 1 60 ? 26.657 -65.668 18.748 1.00 12.90 129 ILE E CA 1
ATOM 4378 C C . ILE E 1 60 ? 26.570 -67.040 19.418 1.00 12.69 129 ILE E C 1
ATOM 4379 O O . ILE E 1 60 ? 25.519 -67.400 19.939 1.00 12.68 129 ILE E O 1
ATOM 4384 N N . GLY E 1 61 ? 27.660 -67.801 19.390 1.00 12.60 130 GLY E N 1
ATOM 4385 C CA . GLY E 1 61 ? 27.669 -69.177 19.908 1.00 12.58 130 GLY E CA 1
ATOM 4386 C C . GLY E 1 61 ? 27.884 -69.256 21.408 1.00 12.64 130 GLY E C 1
ATOM 4387 O O . GLY E 1 61 ? 28.865 -69.844 21.878 1.00 12.88 130 GLY E O 1
ATOM 4388 N N . LEU E 1 62 ? 26.950 -68.675 22.156 1.00 12.58 131 LEU E N 1
ATOM 4389 C CA . LEU E 1 62 ? 27.106 -68.496 23.597 1.00 12.72 131 LEU E CA 1
ATOM 4390 C C . LEU E 1 62 ? 25.784 -68.731 24.293 1.00 12.68 131 LEU E C 1
ATOM 4391 O O . LEU E 1 62 ? 24.827 -67.991 24.077 1.00 12.48 131 LEU E O 1
ATOM 4396 N N . ILE E 1 63 ? 25.729 -69.760 25.132 1.00 12.95 132 ILE E N 1
ATOM 4397 C CA . ILE E 1 63 ? 24.483 -70.117 25.806 1.00 13.22 132 ILE E CA 1
ATOM 4398 C C . ILE E 1 63 ? 24.697 -70.413 27.292 1.00 13.12 132 ILE E C 1
ATOM 4399 O O . ILE E 1 63 ? 25.806 -70.744 27.719 1.00 12.35 132 ILE E O 1
ATOM 4404 N N . TYR E 1 64 ? 23.623 -70.272 28.066 1.00 13.39 133 TYR E N 1
ATOM 4405 C CA . TYR E 1 64 ? 23.648 -70.523 29.502 1.00 14.14 133 TYR E CA 1
ATOM 4406 C C . TYR E 1 64 ? 23.264 -71.965 29.792 1.00 14.33 133 TYR E C 1
ATOM 4407 O O . TYR E 1 64 ? 22.304 -72.496 29.219 1.00 15.05 133 TYR E O 1
ATOM 4416 N N . HIS E 1 65 ? 24.025 -72.593 30.682 1.00 14.62 134 HIS E N 1
ATOM 4417 C CA . HIS E 1 65 ? 23.766 -73.956 31.111 1.00 14.35 134 HIS E CA 1
ATOM 4418 C C . HIS E 1 65 ? 23.246 -73.927 32.536 1.00 14.42 134 HIS E C 1
ATOM 4419 O O . HIS E 1 65 ? 24.017 -73.797 33.489 1.00 13.19 134 HIS E O 1
ATOM 4426 N N . ARG E 1 66 ? 21.927 -74.047 32.656 1.00 14.67 135 ARG E N 1
ATOM 4427 C CA . ARG E 1 66 ? 21.221 -73.906 33.932 1.00 15.62 135 ARG E CA 1
ATOM 4428 C C . ARG E 1 66 ? 21.620 -74.947 34.977 1.00 15.84 135 ARG E C 1
ATOM 4429 O O . ARG E 1 66 ? 21.503 -74.700 36.178 1.00 15.99 135 ARG E O 1
ATOM 4437 N N . GLU E 1 67 ? 22.092 -76.105 34.520 1.00 16.46 136 GLU E N 1
ATOM 4438 C CA . GLU E 1 67 ? 22.473 -77.190 35.420 1.00 16.87 136 GLU E CA 1
ATOM 4439 C C . GLU E 1 67 ? 23.784 -76.903 36.151 1.00 16.87 136 GLU E C 1
ATOM 4440 O O . GLU E 1 67 ? 23.973 -77.354 37.281 1.00 16.85 136 GLU E O 1
ATOM 4446 N N . GLU E 1 68 ? 24.668 -76.135 35.512 1.00 16.88 137 GLU E N 1
ATOM 4447 C CA . GLU E 1 68 ? 25.958 -75.787 36.103 1.00 17.26 137 GLU E CA 1
ATOM 4448 C C . GLU E 1 68 ? 26.114 -74.292 36.438 1.00 17.07 137 GLU E C 1
ATOM 4449 O O . GLU E 1 68 ? 27.181 -73.864 36.889 1.00 16.78 137 GLU E O 1
ATOM 4455 N N . LYS E 1 69 ? 25.054 -73.511 36.218 1.00 16.82 138 LYS E N 1
ATOM 4456 C CA . LYS E 1 69 ? 25.044 -72.072 36.533 1.00 16.99 138 LYS E CA 1
ATOM 4457 C C . LYS E 1 69 ? 26.252 -71.316 35.955 1.00 16.68 138 LYS E C 1
ATOM 4458 O O . LYS E 1 69 ? 26.962 -70.591 36.661 1.00 16.77 138 LYS E O 1
ATOM 4464 N N . ARG E 1 70 ? 26.491 -71.509 34.666 1.00 16.28 139 ARG E N 1
ATOM 4465 C CA . ARG E 1 70 ? 27.500 -70.751 33.948 1.00 15.76 139 ARG E CA 1
ATOM 4466 C C . ARG E 1 70 ? 27.160 -70.760 32.472 1.00 15.43 139 ARG E C 1
ATOM 4467 O O . ARG E 1 70 ? 26.381 -71.599 32.012 1.00 15.22 139 ARG E O 1
ATOM 4475 N N . TRP E 1 71 ? 27.735 -69.802 31.753 1.00 15.04 140 TRP E N 1
ATOM 4476 C CA . TRP E 1 71 ? 27.680 -69.760 30.300 1.00 14.57 140 TRP E CA 1
ATOM 4477 C C . TRP E 1 71 ? 28.845 -70.556 29.721 1.00 14.61 140 TRP E C 1
ATOM 4478 O O . TRP E 1 71 ? 29.901 -70.681 30.353 1.00 14.02 140 TRP E O 1
ATOM 4489 N N . ARG E 1 72 ? 28.646 -71.088 28.519 1.00 14.44 141 ARG E N 1
ATOM 4490 C CA . ARG E 1 72 ? 29.720 -71.729 27.761 1.00 14.69 141 ARG E CA 1
ATOM 4491 C C . ARG E 1 72 ? 29.648 -71.323 26.297 1.00 14.62 141 ARG E C 1
ATOM 4492 O O . ARG E 1 72 ? 28.564 -71.063 25.774 1.00 14.58 141 ARG E O 1
ATOM 4500 N N . TRP E 1 73 ? 30.805 -71.283 25.643 1.00 14.73 142 TRP E N 1
ATOM 4501 C CA . TRP E 1 73 ? 30.866 -71.235 24.182 1.00 14.85 142 TRP E CA 1
ATOM 4502 C C . TRP E 1 73 ? 30.375 -72.555 23.599 1.00 14.97 142 TRP E C 1
ATOM 4503 O O . TRP E 1 73 ? 30.382 -73.585 24.281 1.00 14.43 142 TRP E O 1
ATOM 4514 N N . ILE E 1 74 ? 29.957 -72.531 22.335 1.00 15.52 143 ILE E N 1
ATOM 4515 C CA . ILE E 1 74 ? 29.401 -73.733 21.692 1.00 16.13 143 ILE E CA 1
ATOM 4516 C C . ILE E 1 74 ? 30.423 -74.848 21.389 1.00 16.19 143 ILE E C 1
ATOM 4517 O O . ILE E 1 74 ? 30.043 -75.957 20.990 1.00 16.50 143 ILE E O 1
ATOM 4522 N N . ASN E 1 75 ? 31.706 -74.556 21.588 1.00 16.40 144 ASN E N 1
ATOM 4523 C CA . ASN E 1 75 ? 32.745 -75.587 21.497 1.00 16.79 144 ASN E CA 1
ATOM 4524 C C . ASN E 1 75 ? 33.007 -76.225 22.860 1.00 17.29 144 ASN E C 1
ATOM 4525 O O . ASN E 1 75 ? 33.972 -76.980 23.038 1.00 17.53 144 ASN E O 1
ATOM 4530 N N . ASN E 1 76 ? 32.137 -75.890 23.812 1.00 17.80 145 ASN E N 1
ATOM 4531 C CA . ASN E 1 76 ? 32.123 -76.456 25.165 1.00 18.25 145 ASN E CA 1
ATOM 4532 C C . ASN E 1 76 ? 33.087 -75.790 26.158 1.00 18.21 145 ASN E C 1
ATOM 4533 O O . ASN E 1 76 ? 33.038 -76.070 27.363 1.00 18.43 145 ASN E O 1
ATOM 4538 N N . SER E 1 77 ? 33.938 -74.888 25.667 1.00 17.67 146 SER E N 1
ATOM 4539 C CA . SER E 1 77 ? 34.823 -74.120 26.548 1.00 17.16 146 SER E CA 1
ATOM 4540 C C . SER E 1 77 ? 34.016 -73.147 27.414 1.00 16.62 146 SER E C 1
ATOM 4541 O O . SER E 1 77 ? 32.954 -72.677 26.999 1.00 16.10 146 SER E O 1
ATOM 4544 N N . VAL E 1 78 ? 34.512 -72.867 28.621 1.00 16.05 147 VAL E N 1
ATOM 4545 C CA . VAL E 1 78 ? 33.816 -71.956 29.535 1.00 15.59 147 VAL E CA 1
ATOM 4546 C C . VAL E 1 78 ? 33.834 -70.527 28.993 1.00 15.39 147 VAL E C 1
ATOM 4547 O O . VAL E 1 78 ? 34.805 -70.104 28.359 1.00 15.12 147 VAL E O 1
ATOM 4551 N N . PHE E 1 79 ? 32.746 -69.802 29.229 1.00 15.36 148 PHE E N 1
ATOM 4552 C CA . PHE E 1 79 ? 32.650 -68.401 28.836 1.00 15.52 148 PHE E CA 1
ATOM 4553 C C . PHE E 1 79 ? 33.597 -67.542 29.676 1.00 15.80 148 PHE E C 1
ATOM 4554 O O . PHE E 1 79 ? 33.592 -67.617 30.912 1.00 15.59 148 PHE E O 1
ATOM 4562 N N . ASN E 1 80 ? 34.395 -66.722 28.998 1.00 15.90 149 ASN E N 1
ATOM 4563 C CA . ASN E 1 80 ? 35.466 -65.966 29.652 1.00 16.40 149 ASN E CA 1
ATOM 4564 C C . ASN E 1 80 ? 35.193 -64.479 29.904 1.00 17.21 149 ASN E C 1
ATOM 4565 O O . ASN E 1 80 ? 36.023 -63.784 30.490 1.00 17.67 149 ASN E O 1
ATOM 4570 N N . GLY E 1 81 ? 34.033 -63.988 29.476 1.00 17.90 150 GLY E N 1
ATOM 4571 C CA . GLY E 1 81 ? 33.683 -62.592 29.704 1.00 18.69 150 GLY E CA 1
ATOM 4572 C C . GLY E 1 81 ? 32.566 -62.416 30.714 1.00 19.45 150 GLY E C 1
ATOM 4573 O O . GLY E 1 81 ? 32.423 -63.205 31.657 1.00 19.79 150 GLY E O 1
ATOM 4574 N N . ASN E 1 82 ? 31.758 -61.385 30.495 1.00 19.94 151 ASN E N 1
ATOM 4575 C CA . ASN E 1 82 ? 30.631 -61.074 31.360 1.00 20.35 151 ASN E CA 1
ATOM 4576 C C . ASN E 1 82 ? 29.389 -60.756 30.532 1.00 20.86 151 ASN E C 1
ATOM 4577 O O . ASN E 1 82 ? 29.444 -59.912 29.639 1.00 20.90 151 ASN E O 1
ATOM 4582 N N . VAL E 1 83 ? 28.282 -61.435 30.838 1.00 21.18 152 VAL E N 1
ATOM 4583 C CA . VAL E 1 83 ? 27.001 -61.209 30.167 1.00 21.79 152 VAL E CA 1
ATOM 4584 C C . VAL E 1 83 ? 26.154 -60.207 30.965 1.00 22.27 152 VAL E C 1
ATOM 4585 O O . VAL E 1 83 ? 25.952 -60.384 32.169 1.00 21.95 152 VAL E O 1
ATOM 4589 N N . THR E 1 84 ? 25.666 -59.168 30.291 1.00 23.05 153 THR E N 1
ATOM 4590 C CA . THR E 1 84 ? 24.819 -58.154 30.931 1.00 24.07 153 THR E CA 1
ATOM 4591 C C . THR E 1 84 ? 23.352 -58.581 30.988 1.00 25.05 153 THR E C 1
ATOM 4592 O O . THR E 1 84 ? 22.912 -59.428 30.205 1.00 25.19 153 THR E O 1
ATOM 4596 N N . ASN E 1 85 ? 22.609 -57.974 31.914 1.00 26.21 154 ASN E N 1
ATOM 4597 C CA . ASN E 1 85 ? 21.160 -58.173 32.064 1.00 27.63 154 ASN E CA 1
ATOM 4598 C C . ASN E 1 85 ? 20.712 -59.636 32.126 1.00 27.91 154 ASN E C 1
ATOM 4599 O O . ASN E 1 85 ? 19.788 -60.048 31.421 1.00 27.91 154 ASN E O 1
ATOM 4604 N N . GLN E 1 86 ? 21.377 -60.409 32.981 1.00 28.50 155 GLN E N 1
ATOM 4605 C CA . GLN E 1 86 ? 21.040 -61.817 33.188 1.00 29.13 155 GLN E CA 1
ATOM 4606 C C . GLN E 1 86 ? 19.740 -61.953 33.984 1.00 29.55 155 GLN E C 1
ATOM 4607 O O . GLN E 1 86 ? 19.474 -61.167 34.896 1.00 29.61 155 GLN E O 1
ATOM 4613 N N . ASN E 1 87 ? 18.923 -62.934 33.607 1.00 30.12 156 ASN E N 1
ATOM 4614 C CA . ASN E 1 87 ? 17.693 -63.269 34.335 1.00 30.59 156 ASN E CA 1
ATOM 4615 C C . ASN E 1 87 ? 17.330 -64.740 34.112 1.00 30.83 156 ASN E C 1
ATOM 4616 O O . ASN E 1 87 ? 17.983 -65.424 33.318 1.00 31.25 156 ASN E O 1
ATOM 4621 N N . GLN E 1 88 ? 16.290 -65.217 34.798 1.00 30.81 157 GLN E N 1
ATOM 4622 C CA . GLN E 1 88 ? 15.931 -66.640 34.793 1.00 30.69 157 GLN E CA 1
ATOM 4623 C C . GLN E 1 88 ? 15.405 -67.133 33.443 1.00 30.17 157 GLN E C 1
ATOM 4624 O O . GLN E 1 88 ? 15.379 -68.340 33.185 1.00 30.30 157 GLN E O 1
ATOM 4630 N N . ASN E 1 89 ? 15.005 -66.202 32.581 1.00 29.49 158 ASN E N 1
ATOM 4631 C CA . ASN E 1 89 ? 14.341 -66.551 31.322 1.00 28.79 158 ASN E CA 1
ATOM 4632 C C . ASN E 1 89 ? 15.237 -66.556 30.073 1.00 27.68 158 ASN E C 1
ATOM 4633 O O . ASN E 1 89 ? 14.872 -67.148 29.053 1.00 27.76 158 ASN E O 1
ATOM 4638 N N . PHE E 1 90 ? 16.388 -65.885 30.149 1.00 26.26 159 PHE E N 1
ATOM 4639 C CA . PHE E 1 90 ? 17.270 -65.716 28.990 1.00 24.78 159 PHE E CA 1
ATOM 4640 C C . PHE E 1 90 ? 18.448 -66.688 29.036 1.00 23.70 159 PHE E C 1
ATOM 4641 O O . PHE E 1 90 ? 19.283 -66.624 29.945 1.00 23.62 159 PHE E O 1
ATOM 4649 N N . ASN E 1 91 ? 18.512 -67.583 28.052 1.00 22.07 160 ASN E N 1
ATOM 4650 C CA . ASN E 1 91 ? 19.562 -68.601 28.001 1.00 20.64 160 ASN E CA 1
ATOM 4651 C C . ASN E 1 91 ? 20.538 -68.432 26.838 1.00 19.55 160 ASN E C 1
ATOM 4652 O O . ASN E 1 91 ? 21.476 -69.215 26.684 1.00 18.99 160 ASN E O 1
ATOM 4657 N N . CYS E 1 92 ? 20.309 -67.401 26.031 1.00 18.22 161 CYS E N 1
ATOM 4658 C CA . CYS E 1 92 ? 21.145 -67.092 24.877 1.00 17.00 161 CYS E CA 1
ATOM 4659 C C . CYS E 1 92 ? 21.772 -65.697 25.029 1.00 16.34 161 CYS E C 1
ATOM 4660 O O . CYS E 1 92 ? 21.470 -64.977 25.984 1.00 15.95 161 CYS E O 1
ATOM 4663 N N . ALA E 1 93 ? 22.661 -65.333 24.107 1.00 15.56 162 ALA E N 1
ATOM 4664 C CA . ALA E 1 93 ? 23.377 -64.053 24.177 1.00 15.32 162 ALA E CA 1
ATOM 4665 C C . ALA E 1 93 ? 23.631 -63.450 22.797 1.00 15.19 162 ALA E C 1
ATOM 4666 O O . ALA E 1 93 ? 23.740 -64.178 21.810 1.00 14.70 162 ALA E O 1
ATOM 4668 N N . THR E 1 94 ? 23.732 -62.119 22.745 1.00 15.23 163 THR E N 1
ATOM 4669 C CA . THR E 1 94 ? 24.010 -61.391 21.504 1.00 15.36 163 THR E CA 1
ATOM 4670 C C . THR E 1 94 ? 25.151 -60.376 21.678 1.00 15.37 163 THR E C 1
ATOM 4671 O O . THR E 1 94 ? 25.521 -60.020 22.802 1.00 15.18 163 THR E O 1
ATOM 4675 N N . ILE E 1 95 ? 25.729 -59.952 20.558 1.00 15.23 164 ILE E N 1
ATOM 4676 C CA . ILE E 1 95 ? 26.584 -58.768 20.511 1.00 15.71 164 ILE E CA 1
ATOM 4677 C C . ILE E 1 95 ? 26.045 -57.820 19.436 1.00 16.35 164 ILE E C 1
ATOM 4678 O O . ILE E 1 95 ? 25.121 -58.174 18.690 1.00 16.37 164 ILE E O 1
ATOM 4683 N N . GLY E 1 96 ? 26.615 -56.622 19.363 1.00 16.84 165 GLY E N 1
ATOM 4684 C CA . GLY E 1 96 ? 26.149 -55.607 18.425 1.00 17.18 165 GLY E CA 1
ATOM 4685 C C . GLY E 1 96 ? 25.186 -54.640 19.088 1.00 17.52 165 GLY E C 1
ATOM 4686 O O . GLY E 1 96 ? 24.531 -54.985 20.072 1.00 17.44 165 GLY E O 1
ATOM 4687 N N . LEU E 1 97 ? 25.103 -53.432 18.533 1.00 17.82 166 LEU E N 1
ATOM 4688 C CA . LEU E 1 97 ? 24.304 -52.328 19.082 1.00 18.04 166 LEU E CA 1
ATOM 4689 C C . LEU E 1 97 ? 24.942 -51.740 20.351 1.00 18.16 166 LEU E C 1
ATOM 4690 O O . LEU E 1 97 ? 25.323 -50.570 20.369 1.00 18.34 166 LEU E O 1
ATOM 4695 N N . THR E 1 98 ? 25.060 -52.556 21.396 1.00 18.14 167 THR E N 1
ATOM 4696 C CA . THR E 1 98 ? 25.782 -52.177 22.613 1.00 18.48 167 THR E CA 1
ATOM 4697 C C . THR E 1 98 ? 27.271 -52.492 22.469 1.00 18.77 167 THR E C 1
ATOM 4698 O O . THR E 1 98 ? 27.720 -53.005 21.435 1.00 18.75 167 THR E O 1
ATOM 4702 N N . LYS E 1 99 ? 28.036 -52.200 23.515 1.00 19.04 168 LYS E N 1
ATOM 4703 C CA . LYS E 1 99 ? 29.453 -52.547 23.536 1.00 19.69 168 LYS E CA 1
ATOM 4704 C C . LYS E 1 99 ? 29.705 -53.802 24.382 1.00 19.31 168 LYS E C 1
ATOM 4705 O O . LYS E 1 99 ? 30.852 -54.140 24.680 1.00 19.61 168 LYS E O 1
ATOM 4711 N N . THR E 1 100 ? 28.625 -54.502 24.732 1.00 19.08 169 THR E N 1
ATOM 4712 C CA . THR E 1 100 ? 28.683 -55.611 25.693 1.00 18.55 169 THR E CA 1
ATOM 4713 C C . THR E 1 100 ? 28.092 -56.939 25.189 1.00 18.20 169 THR E C 1
ATOM 4714 O O . THR E 1 100 ? 27.347 -56.958 24.205 1.00 17.87 169 THR E O 1
ATOM 4718 N N . PHE E 1 101 ? 28.442 -58.044 25.862 1.00 17.30 170 PHE E N 1
ATOM 4719 C CA . PHE E 1 101 ? 27.750 -59.328 25.686 1.00 17.28 170 PHE E CA 1
ATOM 4720 C C . PHE E 1 101 ? 26.424 -59.262 26.432 1.00 17.12 170 PHE E C 1
ATOM 4721 O O . PHE E 1 101 ? 26.416 -59.088 27.651 1.00 17.33 170 PHE E O 1
ATOM 4729 N N . ASP E 1 102 ? 25.307 -59.411 25.721 1.00 16.83 171 ASP E N 1
ATOM 4730 C CA . ASP E 1 102 ? 23.982 -59.228 26.333 1.00 16.84 171 ASP E CA 1
ATOM 4731 C C . ASP E 1 102 ? 23.110 -60.481 26.325 1.00 16.83 171 ASP E C 1
ATOM 4732 O O . ASP E 1 102 ? 22.911 -61.099 25.275 1.00 16.75 171 ASP E O 1
ATOM 4737 N N . ALA E 1 103 ? 22.574 -60.832 27.493 1.00 16.79 172 ALA E N 1
ATOM 4738 C CA . ALA E 1 103 ? 21.615 -61.931 27.613 1.00 17.18 172 ALA E CA 1
ATOM 4739 C C . ALA E 1 103 ? 20.383 -61.665 26.756 1.00 17.39 172 ALA E C 1
ATOM 4740 O O . ALA E 1 103 ? 19.872 -60.545 26.696 1.00 16.96 172 ALA E O 1
ATOM 4742 N N . ALA E 1 104 ? 19.929 -62.712 26.081 1.00 17.59 173 ALA E N 1
ATOM 4743 C CA . ALA E 1 104 ? 18.825 -62.606 25.152 1.00 18.10 173 ALA E CA 1
ATOM 4744 C C . ALA E 1 104 ? 17.975 -63.866 25.199 1.00 18.32 173 ALA E C 1
ATOM 4745 O O . ALA E 1 104 ? 18.465 -64.952 25.534 1.00 18.56 173 ALA E O 1
ATOM 4747 N N . SER E 1 105 ? 16.701 -63.708 24.858 1.00 18.79 174 SER E N 1
ATOM 4748 C CA . SER E 1 105 ? 15.798 -64.836 24.686 1.00 19.28 174 SER E CA 1
ATOM 4749 C C . SER E 1 105 ? 16.234 -65.664 23.474 1.00 19.35 174 SER E C 1
ATOM 4750 O O . SER E 1 105 ? 16.556 -65.111 22.418 1.00 19.29 174 SER E O 1
ATOM 4753 N N . CYS E 1 106 ? 16.244 -66.984 23.641 1.00 19.46 175 CYS E N 1
ATOM 4754 C CA . CYS E 1 106 ? 16.637 -67.908 22.579 1.00 19.89 175 CYS E CA 1
ATOM 4755 C C . CYS E 1 106 ? 15.575 -68.016 21.488 1.00 20.30 175 CYS E C 1
ATOM 4756 O O . CYS E 1 106 ? 15.864 -68.471 20.379 1.00 20.44 175 CYS E O 1
ATOM 4759 N N . ASP E 1 107 ? 14.357 -67.589 21.817 1.00 20.97 176 ASP E N 1
ATOM 4760 C CA . ASP E 1 107 ? 13.183 -67.783 20.960 1.00 21.59 176 ASP E CA 1
ATOM 4761 C C . ASP E 1 107 ? 12.889 -66.603 20.040 1.00 21.57 176 ASP E C 1
ATOM 4762 O O . ASP E 1 107 ? 12.275 -66.779 18.987 1.00 22.12 176 ASP E O 1
ATOM 4767 N N . ILE E 1 108 ? 13.338 -65.412 20.439 1.00 21.32 177 ILE E N 1
ATOM 4768 C CA . ILE E 1 108 ? 13.148 -64.180 19.665 1.00 21.05 177 ILE E CA 1
ATOM 4769 C C . ILE E 1 108 ? 14.103 -64.160 18.464 1.00 20.46 177 ILE E C 1
ATOM 4770 O O . ILE E 1 108 ? 15.256 -64.591 18.570 1.00 20.23 177 ILE E O 1
ATOM 4775 N N . SER E 1 109 ? 13.612 -63.667 17.330 1.00 19.84 178 SER E N 1
ATOM 4776 C CA . SER E 1 109 ? 14.401 -63.598 16.098 1.00 19.89 178 SER E CA 1
ATOM 4777 C C . SER E 1 109 ? 15.401 -62.450 16.097 1.00 19.60 178 SER E C 1
ATOM 4778 O O . SER E 1 109 ? 15.018 -61.285 16.231 1.00 19.26 178 SER E O 1
ATOM 4781 N N . TYR E 1 110 ? 16.679 -62.790 15.939 1.00 19.49 179 TYR E N 1
ATOM 4782 C CA . TYR E 1 110 ? 17.738 -61.797 15.738 1.00 19.36 179 TYR E CA 1
ATOM 4783 C C . TYR E 1 110 ? 18.599 -62.190 14.545 1.00 19.28 179 TYR E C 1
ATOM 4784 O O . TYR E 1 110 ? 18.441 -63.275 13.979 1.00 19.53 179 TYR E O 1
ATOM 4793 N N . ARG E 1 111 ? 19.529 -61.317 14.175 1.00 19.15 180 ARG E N 1
ATOM 4794 C CA . ARG E 1 111 ? 20.564 -61.674 13.209 1.00 18.94 180 ARG E CA 1
ATOM 4795 C C . ARG E 1 111 ? 21.550 -62.647 13.864 1.00 18.58 180 ARG E C 1
ATOM 4796 O O . ARG E 1 111 ? 21.471 -62.896 15.071 1.00 18.14 180 ARG E O 1
ATOM 4804 N N . ARG E 1 112 ? 22.463 -63.196 13.066 1.00 18.26 181 ARG E N 1
ATOM 4805 C CA . ARG E 1 112 ? 23.458 -64.150 13.550 1.00 18.39 181 ARG E CA 1
ATOM 4806 C C . ARG E 1 112 ? 24.841 -63.839 12.984 1.00 18.13 181 ARG E C 1
ATOM 4807 O O . ARG E 1 112 ? 24.966 -63.137 11.976 1.00 18.19 181 ARG E O 1
ATOM 4815 N N . ILE E 1 113 ? 25.872 -64.359 13.648 1.00 17.88 182 ILE E N 1
ATOM 4816 C CA . ILE E 1 113 ? 27.221 -64.393 13.096 1.00 17.76 182 ILE E CA 1
ATOM 4817 C C . ILE E 1 113 ? 27.712 -65.842 13.100 1.00 17.88 182 ILE E C 1
ATOM 4818 O O . ILE E 1 113 ? 27.808 -66.482 14.161 1.00 17.24 182 ILE E O 1
ATOM 4823 N N . CYS E 1 114 ? 27.990 -66.357 11.903 1.00 17.86 183 CYS E N 1
ATOM 4824 C CA . CYS E 1 114 ? 28.584 -67.680 11.736 1.00 18.06 183 CYS E CA 1
ATOM 4825 C C . CYS E 1 114 ? 30.081 -67.526 11.578 1.00 18.30 183 CYS E C 1
ATOM 4826 O O . CYS E 1 114 ? 30.554 -66.467 11.164 1.00 18.43 183 CYS E O 1
ATOM 4829 N N . GLU E 1 115 ? 30.814 -68.598 11.872 1.00 18.78 184 GLU E N 1
ATOM 4830 C CA . GLU E 1 115 ? 32.266 -68.610 11.811 1.00 19.25 184 GLU E CA 1
ATOM 4831 C C . GLU E 1 115 ? 32.823 -69.988 11.434 1.00 19.74 184 GLU E C 1
ATOM 4832 O O . GLU E 1 115 ? 32.356 -71.019 11.923 1.00 19.19 184 GLU E O 1
ATOM 4838 N N . LYS E 1 116 ? 33.830 -69.989 10.564 1.00 20.25 185 LYS E N 1
ATOM 4839 C CA . LYS E 1 116 ? 34.533 -71.214 10.179 1.00 21.07 185 LYS E CA 1
ATOM 4840 C C . LYS E 1 116 ? 35.965 -70.890 9.767 1.00 21.66 185 LYS E C 1
ATOM 4841 O O . LYS E 1 116 ? 36.305 -69.726 9.556 1.00 21.72 185 LYS E O 1
ATOM 4847 N N . ASN E 1 117 ? 36.800 -71.921 9.663 1.00 22.58 186 ASN E N 1
ATOM 4848 C CA . ASN E 1 117 ? 38.186 -71.746 9.245 1.00 23.51 186 ASN E CA 1
ATOM 4849 C C . ASN E 1 117 ? 38.281 -71.262 7.807 1.00 23.91 186 ASN E C 1
ATOM 4850 O O . ASN E 1 117 ? 37.463 -71.636 6.960 1.00 23.59 186 ASN E O 1
ATOM 4855 N N . ALA E 1 118 ? 39.272 -70.416 7.540 1.00 24.64 187 ALA E N 1
ATOM 4856 C CA . ALA E 1 118 ? 39.561 -69.987 6.174 1.00 25.33 187 ALA E CA 1
ATOM 4857 C C . ALA E 1 118 ? 40.178 -71.152 5.411 1.00 25.80 187 ALA E C 1
ATOM 4858 O O . ALA E 1 118 ? 40.778 -72.037 6.023 1.00 26.00 187 ALA E O 1
ATOM 4861 N N . MET F 1 1 ? 31.971 -65.909 -27.193 1.00 25.47 70 MET F N 1
ATOM 4862 C CA . MET F 1 1 ? 33.299 -65.263 -27.404 1.00 25.79 70 MET F CA 1
ATOM 4863 C C . MET F 1 1 ? 33.308 -63.847 -26.830 1.00 25.23 70 MET F C 1
ATOM 4864 O O . MET F 1 1 ? 32.319 -63.121 -26.940 1.00 25.29 70 MET F O 1
ATOM 4869 N N . CYS F 1 2 ? 34.431 -63.467 -26.221 1.00 24.66 71 CYS F N 1
ATOM 4870 C CA . CYS F 1 2 ? 34.629 -62.111 -25.717 1.00 24.15 71 CYS F CA 1
ATOM 4871 C C . CYS F 1 2 ? 34.839 -61.136 -26.871 1.00 23.95 71 CYS F C 1
ATOM 4872 O O . CYS F 1 2 ? 35.222 -61.558 -27.966 1.00 23.55 71 CYS F O 1
ATOM 4875 N N . PRO F 1 3 ? 34.582 -59.830 -26.635 1.00 23.61 72 PRO F N 1
ATOM 4876 C CA . PRO F 1 3 ? 34.984 -58.796 -27.588 1.00 23.35 72 PRO F CA 1
ATOM 4877 C C . PRO F 1 3 ? 36.485 -58.837 -27.854 1.00 22.91 72 PRO F C 1
ATOM 4878 O O . PRO F 1 3 ? 37.245 -59.356 -27.033 1.00 23.09 72 PRO F O 1
ATOM 4882 N N . LYS F 1 4 ? 36.904 -58.291 -28.990 1.00 22.41 73 LYS F N 1
ATOM 4883 C CA . LYS F 1 4 ? 38.323 -58.220 -29.329 1.00 21.87 73 LYS F CA 1
ATOM 4884 C C . LYS F 1 4 ? 39.117 -57.533 -28.219 1.00 21.54 73 LYS F C 1
ATOM 4885 O O . LYS F 1 4 ? 38.688 -56.510 -27.682 1.00 21.49 73 LYS F O 1
ATOM 4891 N N . ASP F 1 5 ? 40.268 -58.117 -27.890 1.00 21.12 74 ASP F N 1
ATOM 4892 C CA . ASP F 1 5 ? 41.213 -57.588 -26.898 1.00 21.06 74 ASP F CA 1
ATOM 4893 C C . ASP F 1 5 ? 40.816 -57.896 -25.446 1.00 20.83 74 ASP F C 1
ATOM 4894 O O . ASP F 1 5 ? 41.554 -57.567 -24.513 1.00 20.31 74 ASP F O 1
ATOM 4899 N N . TRP F 1 6 ? 39.661 -58.549 -25.288 1.00 20.53 75 TRP F N 1
ATOM 4900 C CA . TRP F 1 6 ? 39.164 -59.039 -23.998 1.00 20.41 75 TRP F CA 1
ATOM 4901 C C . TRP F 1 6 ? 39.436 -60.538 -23.864 1.00 20.50 75 TRP F C 1
ATOM 4902 O O . TRP F 1 6 ? 39.525 -61.249 -24.869 1.00 20.10 75 TRP F O 1
ATOM 4913 N N . GLU F 1 7 ? 39.560 -61.012 -22.624 1.00 20.37 76 GLU F N 1
ATOM 4914 C CA . GLU F 1 7 ? 39.987 -62.389 -22.356 1.00 20.66 76 GLU F CA 1
ATOM 4915 C C . GLU F 1 7 ? 39.001 -63.161 -21.472 1.00 21.03 76 GLU F C 1
ATOM 4916 O O . GLU F 1 7 ? 38.535 -62.658 -20.441 1.00 20.75 76 GLU F O 1
ATOM 4922 N N . PHE F 1 8 ? 38.718 -64.393 -21.889 1.00 21.33 77 PHE F N 1
ATOM 4923 C CA . PHE F 1 8 ? 37.690 -65.245 -21.285 1.00 21.64 77 PHE F CA 1
ATOM 4924 C C . PHE F 1 8 ? 38.176 -66.008 -20.055 1.00 21.92 77 PHE F C 1
ATOM 4925 O O . PHE F 1 8 ? 39.276 -66.564 -20.052 1.00 21.63 77 PHE F O 1
ATOM 4933 N N . TYR F 1 9 ? 37.339 -66.033 -19.016 1.00 22.60 78 TYR F N 1
ATOM 4934 C CA . TYR F 1 9 ? 37.534 -66.919 -17.864 1.00 23.22 78 TYR F CA 1
ATOM 4935 C C . TYR F 1 9 ? 36.216 -67.193 -17.142 1.00 23.33 78 TYR F C 1
ATOM 4936 O O . TYR F 1 9 ? 35.530 -66.265 -16.716 1.00 23.10 78 TYR F O 1
ATOM 4945 N N . GLN F 1 10 ? 35.875 -68.477 -17.026 1.00 23.66 79 GLN F N 1
ATOM 4946 C CA . GLN F 1 10 ? 34.681 -68.932 -16.298 1.00 24.13 79 GLN F CA 1
ATOM 4947 C C . GLN F 1 10 ? 33.452 -68.050 -16.532 1.00 23.92 79 GLN F C 1
ATOM 4948 O O . GLN F 1 10 ? 32.880 -67.495 -15.590 1.00 23.89 79 GLN F O 1
ATOM 4954 N N . ALA F 1 11 ? 33.072 -67.924 -17.805 1.00 23.52 80 ALA F N 1
ATOM 4955 C CA . ALA F 1 11 ? 31.916 -67.126 -18.250 1.00 23.36 80 ALA F CA 1
ATOM 4956 C C . ALA F 1 11 ? 32.026 -65.608 -18.035 1.00 23.01 80 ALA F C 1
ATOM 4957 O O . ALA F 1 11 ? 31.023 -64.897 -18.075 1.00 22.88 80 ALA F O 1
ATOM 4959 N N . ARG F 1 12 ? 33.242 -65.109 -17.837 1.00 22.75 81 ARG F N 1
ATOM 4960 C CA . ARG F 1 12 ? 33.458 -63.665 -17.717 1.00 22.46 81 ARG F CA 1
ATOM 4961 C C . ARG F 1 12 ? 34.493 -63.192 -18.726 1.00 21.96 81 ARG F C 1
ATOM 4962 O O . ARG F 1 12 ? 35.373 -63.956 -19.104 1.00 22.13 81 ARG F O 1
ATOM 4970 N N . CYS F 1 13 ? 34.385 -61.934 -19.149 1.00 21.62 82 CYS F N 1
ATOM 4971 C CA . CYS F 1 13 ? 35.399 -61.310 -20.004 1.00 21.32 82 CYS F CA 1
ATOM 4972 C C . CYS F 1 13 ? 36.132 -60.189 -19.278 1.00 20.77 82 CYS F C 1
ATOM 4973 O O . CYS F 1 13 ? 35.513 -59.324 -18.648 1.00 20.78 82 CYS F O 1
ATOM 4976 N N . PHE F 1 14 ? 37.456 -60.201 -19.396 1.00 20.25 83 PHE F N 1
ATOM 4977 C CA . PHE F 1 14 ? 38.314 -59.259 -18.682 1.00 19.70 83 PHE F CA 1
ATOM 4978 C C . PHE F 1 14 ? 39.161 -58.443 -19.647 1.00 19.34 83 PHE F C 1
ATOM 4979 O O . PHE F 1 14 ? 39.588 -58.953 -20.686 1.00 19.24 83 PHE F O 1
ATOM 4987 N N . PHE F 1 15 ? 39.394 -57.179 -19.300 1.00 18.62 84 PHE F N 1
ATOM 4988 C CA . PHE F 1 15 ? 40.267 -56.308 -20.077 1.00 18.54 84 PHE F CA 1
ATOM 4989 C C . PHE F 1 15 ? 41.405 -55.749 -19.237 1.00 18.50 84 PHE F C 1
ATOM 4990 O O . PHE F 1 15 ? 41.178 -55.014 -18.271 1.00 17.90 84 PHE F O 1
ATOM 4998 N N . LEU F 1 16 ? 42.628 -56.088 -19.631 1.00 18.29 85 LEU F N 1
ATOM 4999 C CA . LEU F 1 16 ? 43.822 -55.603 -18.956 1.00 18.60 85 LEU F CA 1
ATOM 5000 C C . LEU F 1 16 ? 44.396 -54.416 -19.723 1.00 19.12 85 LEU F C 1
ATOM 5001 O O . LEU F 1 16 ? 44.889 -54.570 -20.842 1.00 18.68 85 LEU F O 1
ATOM 5006 N N . SER F 1 17 ? 44.319 -53.233 -19.116 1.00 19.79 86 SER F N 1
ATOM 5007 C CA . SER F 1 17 ? 44.751 -51.993 -19.766 1.00 20.44 86 SER F CA 1
ATOM 5008 C C . SER F 1 17 ? 46.268 -51.818 -19.775 1.00 21.19 86 SER F C 1
ATOM 5009 O O . SER F 1 17 ? 46.980 -52.393 -18.945 1.00 21.18 86 SER F O 1
ATOM 5012 N N . THR F 1 18 ? 46.747 -51.016 -20.725 1.00 21.80 87 THR F N 1
ATOM 5013 C CA . THR F 1 18 ? 48.134 -50.570 -20.748 1.00 22.64 87 THR F CA 1
ATOM 5014 C C . THR F 1 18 ? 48.215 -49.125 -20.268 1.00 22.64 87 THR F C 1
ATOM 5015 O O . THR F 1 18 ? 49.193 -48.731 -19.637 1.00 22.85 87 THR F O 1
ATOM 5019 N N . SER F 1 19 ? 47.176 -48.346 -20.559 1.00 23.07 88 SER F N 1
ATOM 5020 C CA . SER F 1 19 ? 47.096 -46.965 -20.090 1.00 23.52 88 SER F CA 1
ATOM 5021 C C . SER F 1 19 ? 46.894 -46.895 -18.575 1.00 23.51 88 SER F C 1
ATOM 5022 O O . SER F 1 19 ? 46.396 -47.840 -17.953 1.00 23.53 88 SER F O 1
ATOM 5025 N N . GLU F 1 20 ? 47.289 -45.765 -18.001 1.00 23.60 89 GLU F N 1
ATOM 5026 C CA . GLU F 1 20 ? 47.265 -45.545 -16.564 1.00 23.77 89 GLU F CA 1
ATOM 5027 C C . GLU F 1 20 ? 46.411 -44.323 -16.249 1.00 23.32 89 GLU F C 1
ATOM 5028 O O . GLU F 1 20 ? 46.466 -43.325 -16.968 1.00 23.38 89 GLU F O 1
ATOM 5034 N N . SER F 1 21 ? 45.628 -44.410 -15.172 1.00 22.57 90 SER F N 1
ATOM 5035 C CA . SER F 1 21 ? 44.753 -43.320 -14.732 1.00 21.80 90 SER F CA 1
ATOM 5036 C C . SER F 1 21 ? 44.246 -43.564 -13.308 1.00 21.12 90 SER F C 1
ATOM 5037 O O . SER F 1 21 ? 44.398 -44.664 -12.768 1.00 21.14 90 SER F O 1
ATOM 5040 N N . SER F 1 22 ? 43.646 -42.532 -12.714 1.00 20.26 91 SER F N 1
ATOM 5041 C CA . SER F 1 22 ? 43.112 -42.600 -11.351 1.00 19.37 91 SER F CA 1
ATOM 5042 C C . SER F 1 22 ? 41.946 -43.582 -11.274 1.00 18.90 91 SER F C 1
ATOM 5043 O O . SER F 1 22 ? 41.422 -44.018 -12.306 1.00 18.51 91 SER F O 1
ATOM 5046 N N . TRP F 1 23 ? 41.521 -43.908 -10.054 1.00 17.97 92 TRP F N 1
ATOM 5047 C CA . TRP F 1 23 ? 40.399 -44.823 -9.879 1.00 17.18 92 TRP F CA 1
ATOM 5048 C C . TRP F 1 23 ? 39.121 -44.307 -10.546 1.00 17.27 92 TRP F C 1
ATOM 5049 O O . TRP F 1 23 ? 38.444 -45.064 -11.242 1.00 16.82 92 TRP F O 1
ATOM 5060 N N . ASN F 1 24 ? 38.792 -43.033 -10.327 1.00 17.57 93 ASN F N 1
ATOM 5061 C CA . ASN F 1 24 ? 37.597 -42.431 -10.920 1.00 18.03 93 ASN F CA 1
ATOM 5062 C C . ASN F 1 24 ? 37.654 -42.487 -12.447 1.00 18.47 93 ASN F C 1
ATOM 5063 O O . ASN F 1 24 ? 36.676 -42.845 -13.112 1.00 18.35 93 ASN F O 1
ATOM 5068 N N . GLU F 1 25 ? 38.819 -42.144 -12.985 1.00 18.94 94 GLU F N 1
ATOM 5069 C CA . GLU F 1 25 ? 39.074 -42.206 -14.418 1.00 19.49 94 GLU F CA 1
ATOM 5070 C C . GLU F 1 25 ? 38.998 -43.642 -14.942 1.00 19.20 94 GLU F C 1
ATOM 5071 O O . GLU F 1 25 ? 38.451 -43.881 -16.022 1.00 19.47 94 GLU F O 1
ATOM 5077 N N . SER F 1 26 ? 39.528 -44.590 -14.167 1.00 18.77 95 SER F N 1
ATOM 5078 C CA . SER F 1 26 ? 39.496 -46.011 -14.521 1.00 18.40 95 SER F CA 1
ATOM 5079 C C . SER F 1 26 ? 38.070 -46.546 -14.526 1.00 18.66 95 SER F C 1
ATOM 5080 O O . SER F 1 26 ? 37.697 -47.331 -15.395 1.00 18.70 95 SER F O 1
ATOM 5083 N N . ARG F 1 27 ? 37.288 -46.126 -13.534 1.00 18.91 96 ARG F N 1
ATOM 5084 C CA . ARG F 1 27 ? 35.864 -46.436 -13.442 1.00 19.30 96 ARG F CA 1
ATOM 5085 C C . ARG F 1 27 ? 35.129 -45.969 -14.702 1.00 19.43 96 ARG F C 1
ATOM 5086 O O . ARG F 1 27 ? 34.324 -46.711 -15.273 1.00 19.43 96 ARG F O 1
ATOM 5094 N N . ASP F 1 28 ? 35.432 -44.748 -15.138 1.00 19.92 97 ASP F N 1
ATOM 5095 C CA . ASP F 1 28 ? 34.818 -44.157 -16.333 1.00 20.52 97 ASP F CA 1
ATOM 5096 C C . ASP F 1 28 ? 35.230 -44.847 -17.627 1.00 20.86 97 ASP F C 1
ATOM 5097 O O . ASP F 1 28 ? 34.428 -44.960 -18.557 1.00 21.01 97 ASP F O 1
ATOM 5102 N N . PHE F 1 29 ? 36.478 -45.303 -17.681 1.00 21.39 98 PHE F N 1
ATOM 5103 C CA . PHE F 1 29 ? 36.978 -46.040 -18.838 1.00 21.65 98 PHE F CA 1
ATOM 5104 C C . PHE F 1 29 ? 36.280 -47.388 -19.007 1.00 21.38 98 PHE F C 1
ATOM 5105 O O . PHE F 1 29 ? 35.910 -47.753 -20.126 1.00 21.23 98 PHE F O 1
ATOM 5113 N N . CYS F 1 30 ? 36.089 -48.118 -17.904 1.00 20.87 99 CYS F N 1
ATOM 5114 C CA . CYS F 1 30 ? 35.370 -49.395 -17.955 1.00 20.84 99 CYS F CA 1
ATOM 5115 C C . CYS F 1 30 ? 33.888 -49.195 -18.316 1.00 21.23 99 CYS F C 1
ATOM 5116 O O . CYS F 1 30 ? 33.339 -49.939 -19.136 1.00 21.05 99 CYS F O 1
ATOM 5119 N N . LYS F 1 31 ? 33.261 -48.192 -17.695 1.00 21.79 100 LYS F N 1
ATOM 5120 C CA . LYS F 1 31 ? 31.867 -47.796 -17.959 1.00 22.62 100 LYS F CA 1
ATOM 5121 C C . LYS F 1 31 ? 31.597 -47.576 -19.446 1.00 22.60 100 LYS F C 1
ATOM 5122 O O . LYS F 1 31 ? 30.591 -48.052 -19.978 1.00 22.86 100 LYS F O 1
ATOM 5128 N N . GLY F 1 32 ? 32.497 -46.845 -20.100 1.00 22.52 101 GLY F N 1
ATOM 5129 C CA . GLY F 1 32 ? 32.371 -46.519 -21.520 1.00 22.59 101 GLY F CA 1
ATOM 5130 C C . GLY F 1 32 ? 32.453 -47.714 -22.452 1.00 22.62 101 GLY F C 1
ATOM 5131 O O . GLY F 1 32 ? 32.182 -47.581 -23.650 1.00 22.73 101 GLY F O 1
ATOM 5132 N N . LYS F 1 33 ? 32.825 -48.875 -21.905 1.00 22.07 102 LYS F N 1
ATOM 5133 C CA . LYS F 1 33 ? 32.852 -50.129 -22.660 1.00 21.93 102 LYS F CA 1
ATOM 5134 C C . LYS F 1 33 ? 31.839 -51.117 -22.101 1.00 21.77 102 LYS F C 1
ATOM 5135 O O . LYS F 1 33 ? 31.981 -52.337 -22.264 1.00 21.98 102 LYS F O 1
ATOM 5141 N N . GLY F 1 34 ? 30.822 -50.582 -21.428 1.00 21.31 103 GLY F N 1
ATOM 5142 C CA . GLY F 1 34 ? 29.739 -51.391 -20.875 1.00 20.73 103 GLY F CA 1
ATOM 5143 C C . GLY F 1 34 ? 30.210 -52.381 -19.829 1.00 20.18 103 GLY F C 1
ATOM 5144 O O . GLY F 1 34 ? 29.628 -53.462 -19.679 1.00 20.21 103 GLY F O 1
ATOM 5145 N N . SER F 1 35 ? 31.272 -52.012 -19.114 1.00 19.49 104 SER F N 1
ATOM 5146 C CA . SER F 1 35 ? 31.872 -52.886 -18.110 1.00 18.75 104 SER F CA 1
ATOM 5147 C C . SER F 1 35 ? 32.109 -52.156 -16.786 1.00 18.55 104 SER F C 1
ATOM 5148 O O . SER F 1 35 ? 31.873 -50.946 -16.680 1.00 18.48 104 SER F O 1
ATOM 5151 N N . THR F 1 36 ? 32.560 -52.907 -15.781 1.00 18.07 105 THR F N 1
ATOM 5152 C CA . THR F 1 36 ? 32.912 -52.348 -14.476 1.00 17.65 105 THR F CA 1
ATOM 5153 C C . THR F 1 36 ? 34.339 -52.765 -14.121 1.00 17.24 105 THR F C 1
ATOM 5154 O O . THR F 1 36 ? 34.917 -53.632 -14.779 1.00 16.99 105 THR F O 1
ATOM 5158 N N . LEU F 1 37 ? 34.905 -52.140 -13.089 1.00 16.76 106 LEU F N 1
ATOM 5159 C CA . LEU F 1 37 ? 36.186 -52.572 -12.552 1.00 16.12 106 LEU F CA 1
ATOM 5160 C C . LEU F 1 37 ? 36.024 -53.959 -11.935 1.00 15.92 106 LEU F C 1
ATOM 5161 O O . LEU F 1 37 ? 34.995 -54.250 -11.324 1.00 15.81 106 LEU F O 1
ATOM 5166 N N . ALA F 1 38 ? 37.025 -54.819 -12.127 1.00 15.65 107 ALA F N 1
ATOM 5167 C CA . ALA F 1 38 ? 36.891 -56.258 -11.875 1.00 15.31 107 ALA F CA 1
ATOM 5168 C C . ALA F 1 38 ? 36.550 -56.634 -10.430 1.00 15.17 107 ALA F C 1
ATOM 5169 O O . ALA F 1 38 ? 37.082 -56.054 -9.482 1.00 14.87 107 ALA F O 1
ATOM 5171 N N . ILE F 1 39 ? 35.654 -57.607 -10.290 1.00 15.19 108 ILE F N 1
ATOM 5172 C CA . ILE F 1 39 ? 35.311 -58.194 -9.000 1.00 15.27 108 ILE F CA 1
ATOM 5173 C C . ILE F 1 39 ? 36.040 -59.526 -8.897 1.00 15.47 108 ILE F C 1
ATOM 5174 O O . ILE F 1 39 ? 35.678 -60.508 -9.551 1.00 15.57 108 ILE F O 1
ATOM 5179 N N . VAL F 1 40 ? 37.097 -59.532 -8.092 1.00 15.27 109 VAL F N 1
ATOM 5180 C CA . VAL F 1 40 ? 38.017 -60.656 -8.029 1.00 15.50 109 VAL F CA 1
ATOM 5181 C C . VAL F 1 40 ? 37.752 -61.433 -6.739 1.00 15.80 109 VAL F C 1
ATOM 5182 O O . VAL F 1 40 ? 38.577 -61.444 -5.825 1.00 15.37 109 VAL F O 1
ATOM 5186 N N . ASN F 1 41 ? 36.590 -62.083 -6.683 1.00 16.47 110 ASN F N 1
ATOM 5187 C CA . ASN F 1 41 ? 36.074 -62.622 -5.421 1.00 17.18 110 ASN F CA 1
ATOM 5188 C C . ASN F 1 41 ? 36.252 -64.123 -5.154 1.00 17.85 110 ASN F C 1
ATOM 5189 O O . ASN F 1 41 ? 35.660 -64.658 -4.205 1.00 17.88 110 ASN F O 1
ATOM 5194 N N . THR F 1 42 ? 37.061 -64.797 -5.976 1.00 18.42 111 THR F N 1
ATOM 5195 C CA . THR F 1 42 ? 37.419 -66.210 -5.758 1.00 19.01 111 THR F CA 1
ATOM 5196 C C . THR F 1 42 ? 38.925 -66.415 -5.938 1.00 19.32 111 THR F C 1
ATOM 5197 O O . THR F 1 42 ? 39.566 -65.642 -6.647 1.00 19.19 111 THR F O 1
ATOM 5201 N N . PRO F 1 43 ? 39.498 -67.459 -5.302 1.00 20.05 112 PRO F N 1
ATOM 5202 C CA . PRO F 1 43 ? 40.928 -67.736 -5.502 1.00 20.39 112 PRO F CA 1
ATOM 5203 C C . PRO F 1 43 ? 41.275 -68.040 -6.969 1.00 20.83 112 PRO F C 1
ATOM 5204 O O . PRO F 1 43 ? 42.382 -67.725 -7.419 1.00 20.67 112 PRO F O 1
ATOM 5208 N N . GLU F 1 44 ? 40.321 -68.619 -7.698 1.00 21.10 113 GLU F N 1
ATOM 5209 C CA . GLU F 1 44 ? 40.489 -68.930 -9.121 1.00 21.67 113 GLU F CA 1
ATOM 5210 C C . GLU F 1 44 ? 40.635 -67.657 -9.949 1.00 21.35 113 GLU F C 1
ATOM 5211 O O . GLU F 1 44 ? 41.584 -67.518 -10.725 1.00 21.49 113 GLU F O 1
ATOM 5217 N N . LYS F 1 45 ? 39.687 -66.735 -9.780 1.00 21.08 114 LYS F N 1
ATOM 5218 C CA . LYS F 1 45 ? 39.711 -65.447 -10.473 1.00 20.87 114 LYS F CA 1
ATOM 5219 C C . LYS F 1 45 ? 41.017 -64.709 -10.205 1.00 20.60 114 LYS F C 1
ATOM 5220 O O . LYS F 1 45 ? 41.669 -64.222 -11.138 1.00 20.32 114 LYS F O 1
ATOM 5226 N N . LEU F 1 46 ? 41.405 -64.652 -8.933 1.00 19.95 115 LEU F N 1
ATOM 5227 C CA . LEU F 1 46 ? 42.635 -63.982 -8.529 1.00 19.88 115 LEU F CA 1
ATOM 5228 C C . LEU F 1 46 ? 43.854 -64.571 -9.238 1.00 19.75 115 LEU F C 1
ATOM 5229 O O . LEU F 1 46 ? 44.645 -63.834 -9.832 1.00 19.64 115 LEU F O 1
ATOM 5234 N N . LYS F 1 47 ? 43.980 -65.895 -9.179 1.00 19.87 116 LYS F N 1
ATOM 5235 C CA . LYS F 1 47 ? 45.057 -66.629 -9.847 1.00 20.02 116 LYS F CA 1
ATOM 5236 C C . LYS F 1 47 ? 45.092 -66.337 -11.345 1.00 19.98 116 LYS F C 1
ATOM 5237 O O . LYS F 1 47 ? 46.148 -66.017 -11.894 1.00 20.04 116 LYS F O 1
ATOM 5243 N N . PHE F 1 48 ? 43.940 -66.448 -12.002 1.00 19.80 117 PHE F N 1
ATOM 5244 C CA . PHE F 1 48 ? 43.866 -66.191 -13.440 1.00 19.95 117 PHE F CA 1
ATOM 5245 C C . PHE F 1 48 ? 44.432 -64.809 -13.788 1.00 19.79 117 PHE F C 1
ATOM 5246 O O . PHE F 1 48 ? 45.297 -64.690 -14.657 1.00 19.78 117 PHE F O 1
ATOM 5254 N N . LEU F 1 49 ? 43.966 -63.777 -13.086 1.00 19.42 118 LEU F N 1
ATOM 5255 C CA . LEU F 1 49 ? 44.407 -62.410 -13.360 1.00 19.36 118 LEU F CA 1
ATOM 5256 C C . LEU F 1 49 ? 45.877 -62.167 -13.019 1.00 19.44 118 LEU F C 1
ATOM 5257 O O . LEU F 1 49 ? 46.583 -61.499 -13.773 1.00 19.32 118 LEU F O 1
ATOM 5262 N N . GLN F 1 50 ? 46.335 -62.717 -11.896 1.00 19.51 119 GLN F N 1
ATOM 5263 C CA . GLN F 1 50 ? 47.737 -62.589 -11.494 1.00 19.76 119 GLN F CA 1
ATOM 5264 C C . GLN F 1 50 ? 48.681 -63.267 -12.492 1.00 20.03 119 GLN F C 1
ATOM 5265 O O . GLN F 1 50 ? 49.826 -62.848 -12.654 1.00 20.51 119 GLN F O 1
ATOM 5271 N N . ASP F 1 51 ? 48.188 -64.301 -13.169 1.00 20.07 120 ASP F N 1
ATOM 5272 C CA . ASP F 1 51 ? 48.997 -65.041 -14.142 1.00 20.20 120 ASP F CA 1
ATOM 5273 C C . ASP F 1 51 ? 49.234 -64.309 -15.460 1.00 20.19 120 ASP F C 1
ATOM 5274 O O . ASP F 1 51 ? 50.228 -64.578 -16.146 1.00 19.88 120 ASP F O 1
ATOM 5279 N N . ILE F 1 52 ? 48.326 -63.397 -15.814 1.00 20.42 121 ILE F N 1
ATOM 5280 C CA . ILE F 1 52 ? 48.396 -62.694 -17.107 1.00 20.59 121 ILE F CA 1
ATOM 5281 C C . ILE F 1 52 ? 48.716 -61.202 -16.998 1.00 21.03 121 ILE F C 1
ATOM 5282 O O . ILE F 1 52 ? 49.003 -60.557 -18.007 1.00 21.53 121 ILE F O 1
ATOM 5287 N N . THR F 1 53 ? 48.665 -60.656 -15.782 1.00 21.01 122 THR F N 1
ATOM 5288 C CA . THR F 1 53 ? 49.060 -59.270 -15.561 1.00 20.98 122 THR F CA 1
ATOM 5289 C C . THR F 1 53 ? 50.562 -59.099 -15.774 1.00 21.40 122 THR F C 1
ATOM 5290 O O . THR F 1 53 ? 51.341 -60.033 -15.554 1.00 21.49 122 THR F O 1
ATOM 5294 N N . ASP F 1 54 ? 50.960 -57.912 -16.223 1.00 21.39 123 ASP F N 1
ATOM 5295 C CA . ASP F 1 54 ? 52.369 -57.539 -16.218 1.00 21.85 123 ASP F CA 1
ATOM 5296 C C . ASP F 1 54 ? 52.786 -57.198 -14.788 1.00 21.77 123 ASP F C 1
ATOM 5297 O O . ASP F 1 54 ? 51.933 -57.104 -13.899 1.00 21.66 123 ASP F O 1
ATOM 5302 N N . ALA F 1 55 ? 54.089 -57.031 -14.564 1.00 21.65 124 ALA F N 1
ATOM 5303 C CA . ALA F 1 55 ? 54.607 -56.715 -13.235 1.00 21.64 124 ALA F CA 1
ATOM 5304 C C . ALA F 1 55 ? 54.302 -55.262 -12.881 1.00 21.66 124 ALA F C 1
ATOM 5305 O O . ALA F 1 55 ? 55.207 -54.439 -12.734 1.00 21.93 124 ALA F O 1
ATOM 5307 N N . GLU F 1 56 ? 53.009 -54.967 -12.756 1.00 21.37 125 GLU F N 1
ATOM 5308 C CA . GLU F 1 56 ? 52.507 -53.617 -12.516 1.00 21.03 125 GLU F CA 1
ATOM 5309 C C . GLU F 1 56 ? 51.272 -53.704 -11.622 1.00 20.39 125 GLU F C 1
ATOM 5310 O O . GLU F 1 56 ? 50.633 -54.758 -11.536 1.00 19.88 125 GLU F O 1
ATOM 5316 N N . LYS F 1 57 ? 50.950 -52.594 -10.958 1.00 19.81 126 LYS F N 1
ATOM 5317 C CA . LYS F 1 57 ? 49.731 -52.483 -10.170 1.00 19.20 126 LYS F CA 1
ATOM 5318 C C . LYS F 1 57 ? 48.536 -52.183 -11.084 1.00 18.30 126 LYS F C 1
ATOM 5319 O O . LYS F 1 57 ? 48.615 -51.305 -11.955 1.00 18.27 126 LYS F O 1
ATOM 5325 N N . TYR F 1 58 ? 47.445 -52.922 -10.884 1.00 16.99 127 TYR F N 1
ATOM 5326 C CA . TYR F 1 58 ? 46.191 -52.708 -11.617 1.00 16.01 127 TYR F CA 1
ATOM 5327 C C . TYR F 1 58 ? 45.059 -52.438 -10.620 1.00 15.41 127 TYR F C 1
ATOM 5328 O O . TYR F 1 58 ? 44.834 -53.250 -9.719 1.00 14.66 127 TYR F O 1
ATOM 5337 N N . PHE F 1 59 ? 44.357 -51.313 -10.778 1.00 14.85 128 PHE F N 1
ATOM 5338 C CA . PHE F 1 59 ? 43.098 -51.079 -10.054 1.00 14.66 128 PHE F CA 1
ATOM 5339 C C . PHE F 1 59 ? 42.075 -52.166 -10.383 1.00 14.12 128 PHE F C 1
ATOM 5340 O O . PHE F 1 59 ? 41.939 -52.581 -11.547 1.00 13.67 128 PHE F O 1
ATOM 5348 N N . ILE F 1 60 ? 41.351 -52.607 -9.351 1.00 13.38 129 ILE F N 1
ATOM 5349 C CA . ILE F 1 60 ? 40.192 -53.493 -9.501 1.00 12.55 129 ILE F CA 1
ATOM 5350 C C . ILE F 1 60 ? 38.986 -52.868 -8.796 1.00 12.17 129 ILE F C 1
ATOM 5351 O O . ILE F 1 60 ? 39.108 -51.803 -8.197 1.00 11.90 129 ILE F O 1
ATOM 5356 N N . GLY F 1 61 ? 37.830 -53.518 -8.879 1.00 11.93 130 GLY F N 1
ATOM 5357 C CA . GLY F 1 61 ? 36.594 -52.969 -8.324 1.00 12.20 130 GLY F CA 1
ATOM 5358 C C . GLY F 1 61 ? 36.458 -53.185 -6.825 1.00 12.00 130 GLY F C 1
ATOM 5359 O O . GLY F 1 61 ? 35.472 -53.768 -6.363 1.00 11.94 130 GLY F O 1
ATOM 5360 N N . LEU F 1 62 ? 37.444 -52.707 -6.071 1.00 12.18 131 LEU F N 1
ATOM 5361 C CA . LEU F 1 62 ? 37.513 -52.936 -4.627 1.00 12.32 131 LEU F CA 1
ATOM 5362 C C . LEU F 1 62 ? 37.882 -51.646 -3.893 1.00 12.50 131 LEU F C 1
ATOM 5363 O O . LEU F 1 62 ? 38.966 -51.107 -4.080 1.00 12.19 131 LEU F O 1
ATOM 5368 N N . ILE F 1 63 ? 36.984 -51.164 -3.041 1.00 12.96 132 ILE F N 1
ATOM 5369 C CA . ILE F 1 63 ? 37.195 -49.885 -2.373 1.00 13.36 132 ILE F CA 1
ATOM 5370 C C . ILE F 1 63 ? 36.796 -49.944 -0.897 1.00 13.70 132 ILE F C 1
ATOM 5371 O O . ILE F 1 63 ? 35.981 -50.772 -0.496 1.00 13.62 132 ILE F O 1
ATOM 5376 N N . TYR F 1 64 ? 37.390 -49.064 -0.101 1.00 14.48 133 TYR F N 1
ATOM 5377 C CA . TYR F 1 64 ? 37.125 -49.016 1.332 1.00 15.39 133 TYR F CA 1
ATOM 5378 C C . TYR F 1 64 ? 35.917 -48.133 1.630 1.00 15.48 133 TYR F C 1
ATOM 5379 O O . TYR F 1 64 ? 35.755 -47.070 1.031 1.00 15.56 133 TYR F O 1
ATOM 5388 N N . HIS F 1 65 ? 35.073 -48.584 2.553 1.00 15.50 134 HIS F N 1
ATOM 5389 C CA . HIS F 1 65 ? 33.930 -47.797 3.002 1.00 15.56 134 HIS F CA 1
ATOM 5390 C C . HIS F 1 65 ? 34.173 -47.321 4.435 1.00 15.51 134 HIS F C 1
ATOM 5391 O O . HIS F 1 65 ? 33.999 -48.077 5.390 1.00 14.97 134 HIS F O 1
ATOM 5398 N N . ARG F 1 66 ? 34.577 -46.060 4.559 1.00 15.59 135 ARG F N 1
ATOM 5399 C CA . ARG F 1 66 ? 35.029 -45.485 5.833 1.00 16.18 135 ARG F CA 1
ATOM 5400 C C . ARG F 1 66 ? 33.936 -45.402 6.898 1.00 16.29 135 ARG F C 1
ATOM 5401 O O . ARG F 1 66 ? 34.229 -45.372 8.097 1.00 16.14 135 ARG F O 1
ATOM 5409 N N . GLU F 1 67 ? 32.682 -45.354 6.459 1.00 16.47 136 GLU F N 1
ATOM 5410 C CA . GLU F 1 67 ? 31.572 -45.179 7.385 1.00 17.29 136 GLU F CA 1
ATOM 5411 C C . GLU F 1 67 ? 31.191 -46.486 8.067 1.00 17.30 136 GLU F C 1
ATOM 5412 O O . GLU F 1 67 ? 30.540 -46.474 9.117 1.00 17.87 136 GLU F O 1
ATOM 5418 N N . GLU F 1 68 ? 31.611 -47.605 7.480 1.00 17.20 137 GLU F N 1
ATOM 5419 C CA . GLU F 1 68 ? 31.342 -48.926 8.054 1.00 17.21 137 GLU F CA 1
ATOM 5420 C C . GLU F 1 68 ? 32.601 -49.743 8.397 1.00 16.61 137 GLU F C 1
ATOM 5421 O O . GLU F 1 68 ? 32.492 -50.881 8.852 1.00 16.78 137 GLU F O 1
ATOM 5427 N N . LYS F 1 69 ? 33.783 -49.158 8.181 1.00 16.46 138 LYS F N 1
ATOM 5428 C CA . LYS F 1 69 ? 35.076 -49.796 8.488 1.00 16.17 138 LYS F CA 1
ATOM 5429 C C . LYS F 1 69 ? 35.273 -51.163 7.818 1.00 15.94 138 LYS F C 1
ATOM 5430 O O . LYS F 1 69 ? 35.773 -52.106 8.438 1.00 16.01 138 LYS F O 1
ATOM 5436 N N . ARG F 1 70 ? 34.863 -51.266 6.557 1.00 15.58 139 ARG F N 1
ATOM 5437 C CA . ARG F 1 70 ? 35.090 -52.476 5.768 1.00 14.90 139 ARG F CA 1
ATOM 5438 C C . ARG F 1 70 ? 35.249 -52.139 4.292 1.00 14.45 139 ARG F C 1
ATOM 5439 O O . ARG F 1 70 ? 34.810 -51.085 3.833 1.00 14.11 139 ARG F O 1
ATOM 5447 N N . TRP F 1 71 ? 35.884 -53.048 3.565 1.00 14.17 140 TRP F N 1
ATOM 5448 C CA . TRP F 1 71 ? 36.021 -52.948 2.121 1.00 13.89 140 TRP F CA 1
ATOM 5449 C C . TRP F 1 71 ? 34.836 -53.639 1.462 1.00 13.75 140 TRP F C 1
ATOM 5450 O O . TRP F 1 71 ? 34.294 -54.602 2.001 1.00 13.41 140 TRP F O 1
ATOM 5461 N N . ARG F 1 72 ? 34.424 -53.135 0.303 1.00 13.75 141 ARG F N 1
ATOM 5462 C CA . ARG F 1 72 ? 33.378 -53.788 -0.490 1.00 14.09 141 ARG F CA 1
ATOM 5463 C C . ARG F 1 72 ? 33.791 -53.876 -1.950 1.00 13.86 141 ARG F C 1
ATOM 5464 O O . ARG F 1 72 ? 34.462 -52.977 -2.466 1.00 13.82 141 ARG F O 1
ATOM 5472 N N . TRP F 1 73 ? 33.389 -54.959 -2.611 1.00 14.06 142 TRP F N 1
ATOM 5473 C CA . TRP F 1 73 ? 33.418 -55.012 -4.073 1.00 14.21 142 TRP F CA 1
ATOM 5474 C C . TRP F 1 73 ? 32.436 -53.977 -4.602 1.00 14.69 142 TRP F C 1
ATOM 5475 O O . TRP F 1 73 ? 31.506 -53.569 -3.894 1.00 14.76 142 TRP F O 1
ATOM 5486 N N . ILE F 1 74 ? 32.631 -53.545 -5.843 1.00 15.18 143 ILE F N 1
ATOM 5487 C CA . ILE F 1 74 ? 31.811 -52.461 -6.393 1.00 15.67 143 ILE F CA 1
ATOM 5488 C C . ILE F 1 74 ? 30.353 -52.829 -6.709 1.00 15.47 143 ILE F C 1
ATOM 5489 O O . ILE F 1 74 ? 29.547 -51.954 -7.015 1.00 15.38 143 ILE F O 1
ATOM 5494 N N . ASN F 1 75 ? 30.016 -54.113 -6.635 1.00 15.89 144 ASN F N 1
ATOM 5495 C CA . ASN F 1 75 ? 28.614 -54.534 -6.741 1.00 16.42 144 ASN F CA 1
ATOM 5496 C C . ASN F 1 75 ? 27.923 -54.574 -5.374 1.00 16.99 144 ASN F C 1
ATOM 5497 O O . ASN F 1 75 ? 26.809 -55.095 -5.245 1.00 16.63 144 ASN F O 1
ATOM 5502 N N . ASN F 1 76 ? 28.623 -54.034 -4.371 1.00 17.51 145 ASN F N 1
ATOM 5503 C CA . ASN F 1 76 ? 28.141 -53.864 -2.991 1.00 18.07 145 ASN F CA 1
ATOM 5504 C C . ASN F 1 76 ? 28.288 -55.061 -2.061 1.00 17.86 145 ASN F C 1
ATOM 5505 O O . ASN F 1 76 ? 27.950 -54.981 -0.868 1.00 18.23 145 ASN F O 1
ATOM 5510 N N . SER F 1 77 ? 28.797 -56.169 -2.593 1.00 17.24 146 SER F N 1
ATOM 5511 C CA . SER F 1 77 ? 29.058 -57.347 -1.785 1.00 16.96 146 SER F CA 1
ATOM 5512 C C . SER F 1 77 ? 30.301 -57.108 -0.918 1.00 16.98 146 SER F C 1
ATOM 5513 O O . SER F 1 77 ? 31.251 -56.456 -1.362 1.00 16.83 146 SER F O 1
ATOM 5516 N N . VAL F 1 78 ? 30.287 -57.614 0.318 1.00 16.58 147 VAL F N 1
ATOM 5517 C CA . VAL F 1 78 ? 31.418 -57.403 1.231 1.00 16.33 147 VAL F CA 1
ATOM 5518 C C . VAL F 1 78 ? 32.688 -58.067 0.700 1.00 16.46 147 VAL F C 1
ATOM 5519 O O . VAL F 1 78 ? 32.625 -59.104 0.038 1.00 16.20 147 VAL F O 1
ATOM 5523 N N . PHE F 1 79 ? 33.832 -57.451 0.974 1.00 16.83 148 PHE F N 1
ATOM 5524 C CA . PHE F 1 79 ? 35.121 -58.007 0.578 1.00 17.04 148 PHE F CA 1
ATOM 5525 C C . PHE F 1 79 ? 35.425 -59.273 1.377 1.00 17.42 148 PHE F C 1
ATOM 5526 O O . PHE F 1 79 ? 35.273 -59.295 2.602 1.00 17.00 148 PHE F O 1
ATOM 5534 N N . ASN F 1 80 ? 35.844 -60.320 0.668 1.00 17.47 149 ASN F N 1
ATOM 5535 C CA . ASN F 1 80 ? 36.051 -61.641 1.267 1.00 17.85 149 ASN F CA 1
ATOM 5536 C C . ASN F 1 80 ? 37.514 -62.068 1.392 1.00 18.23 149 ASN F C 1
ATOM 5537 O O . ASN F 1 80 ? 37.806 -63.187 1.817 1.00 18.42 149 ASN F O 1
ATOM 5542 N N . GLY F 1 81 ? 38.433 -61.172 1.041 1.00 18.97 150 GLY F N 1
ATOM 5543 C CA . GLY F 1 81 ? 39.863 -61.472 1.133 1.00 19.74 150 GLY F CA 1
ATOM 5544 C C . GLY F 1 81 ? 40.583 -60.636 2.174 1.00 20.54 150 GLY F C 1
ATOM 5545 O O . GLY F 1 81 ? 39.975 -60.168 3.142 1.00 20.73 150 GLY F O 1
ATOM 5546 N N . ASN F 1 82 ? 41.883 -60.438 1.968 1.00 21.20 151 ASN F N 1
ATOM 5547 C CA . ASN F 1 82 ? 42.688 -59.604 2.858 1.00 21.91 151 ASN F CA 1
ATOM 5548 C C . ASN F 1 82 ? 43.416 -58.509 2.079 1.00 22.28 151 ASN F C 1
ATOM 5549 O O . ASN F 1 82 ? 44.033 -58.789 1.050 1.00 22.47 151 ASN F O 1
ATOM 5554 N N . VAL F 1 83 ? 43.331 -57.267 2.554 1.00 22.64 152 VAL F N 1
ATOM 5555 C CA . VAL F 1 83 ? 44.055 -56.159 1.922 1.00 23.12 152 VAL F CA 1
ATOM 5556 C C . VAL F 1 83 ? 45.285 -55.795 2.747 1.00 23.53 152 VAL F C 1
ATOM 5557 O O . VAL F 1 83 ? 45.182 -55.543 3.954 1.00 23.57 152 VAL F O 1
ATOM 5561 N N . THR F 1 84 ? 46.440 -55.764 2.087 1.00 23.95 153 THR F N 1
ATOM 5562 C CA . THR F 1 84 ? 47.715 -55.451 2.741 1.00 24.67 153 THR F CA 1
ATOM 5563 C C . THR F 1 84 ? 47.983 -53.946 2.824 1.00 25.43 153 THR F C 1
ATOM 5564 O O . THR F 1 84 ? 47.395 -53.158 2.080 1.00 25.27 153 THR F O 1
ATOM 5568 N N . ASN F 1 85 ? 48.884 -53.572 3.734 1.00 26.30 154 ASN F N 1
ATOM 5569 C CA . ASN F 1 85 ? 49.398 -52.204 3.862 1.00 27.31 154 ASN F CA 1
ATOM 5570 C C . ASN F 1 85 ? 48.322 -51.114 3.941 1.00 27.60 154 ASN F C 1
ATOM 5571 O O . ASN F 1 85 ? 48.436 -50.053 3.322 1.00 27.56 154 ASN F O 1
ATOM 5576 N N . GLN F 1 86 ? 47.281 -51.391 4.721 1.00 27.87 155 GLN F N 1
ATOM 5577 C CA . GLN F 1 86 ? 46.213 -50.428 4.948 1.00 28.37 155 GLN F CA 1
ATOM 5578 C C . GLN F 1 86 ? 46.698 -49.259 5.809 1.00 28.76 155 GLN F C 1
ATOM 5579 O O . GLN F 1 86 ? 47.588 -49.422 6.656 1.00 28.76 155 GLN F O 1
ATOM 5585 N N . ASN F 1 87 ? 46.127 -48.083 5.558 1.00 29.08 156 ASN F N 1
ATOM 5586 C CA . ASN F 1 87 ? 46.371 -46.883 6.363 1.00 29.44 156 ASN F CA 1
ATOM 5587 C C . ASN F 1 87 ? 45.218 -45.899 6.184 1.00 29.56 156 ASN F C 1
ATOM 5588 O O . ASN F 1 87 ? 44.461 -46.005 5.215 1.00 29.79 156 ASN F O 1
ATOM 5593 N N . GLN F 1 88 ? 45.097 -44.936 7.099 1.00 29.49 157 GLN F N 1
ATOM 5594 C CA . GLN F 1 88 ? 43.949 -44.018 7.122 1.00 29.29 157 GLN F CA 1
ATOM 5595 C C . GLN F 1 88 ? 43.635 -43.381 5.767 1.00 29.01 157 GLN F C 1
ATOM 5596 O O . GLN F 1 88 ? 42.479 -43.065 5.484 1.00 29.25 157 GLN F O 1
ATOM 5602 N N . ASN F 1 89 ? 44.661 -43.214 4.935 1.00 28.35 158 ASN F N 1
ATOM 5603 C CA . ASN F 1 89 ? 44.538 -42.442 3.701 1.00 27.85 158 ASN F CA 1
ATOM 5604 C C . ASN F 1 89 ? 44.114 -43.230 2.463 1.00 26.80 158 ASN F C 1
ATOM 5605 O O . ASN F 1 89 ? 43.408 -42.685 1.609 1.00 27.17 158 ASN F O 1
ATOM 5610 N N . PHE F 1 90 ? 44.536 -44.495 2.361 1.00 25.34 159 PHE F N 1
ATOM 5611 C CA . PHE F 1 90 ? 44.270 -45.299 1.156 1.00 23.76 159 PHE F CA 1
ATOM 5612 C C . PHE F 1 90 ? 42.883 -45.930 1.168 1.00 22.68 159 PHE F C 1
ATOM 5613 O O . PHE F 1 90 ? 42.544 -46.694 2.073 1.00 22.65 159 PHE F O 1
ATOM 5621 N N . ASN F 1 91 ? 42.093 -45.623 0.144 1.00 21.43 160 ASN F N 1
ATOM 5622 C CA . ASN F 1 91 ? 40.707 -46.092 0.067 1.00 20.08 160 ASN F CA 1
ATOM 5623 C C . ASN F 1 91 ? 40.434 -46.960 -1.159 1.00 19.30 160 ASN F C 1
ATOM 5624 O O . ASN F 1 91 ? 39.293 -47.363 -1.408 1.00 19.19 160 ASN F O 1
ATOM 5629 N N . CYS F 1 92 ? 41.490 -47.248 -1.912 1.00 18.19 161 CYS F N 1
ATOM 5630 C CA . CYS F 1 92 ? 41.404 -48.117 -3.081 1.00 17.27 161 CYS F CA 1
ATOM 5631 C C . CYS F 1 92 ? 42.385 -49.294 -2.969 1.00 17.04 161 CYS F C 1
ATOM 5632 O O . CYS F 1 92 ? 43.176 -49.371 -2.020 1.00 16.93 161 CYS F O 1
ATOM 5635 N N . ALA F 1 93 ? 42.319 -50.215 -3.931 1.00 16.58 162 ALA F N 1
ATOM 5636 C CA . ALA F 1 93 ? 43.155 -51.420 -3.914 1.00 16.08 162 ALA F CA 1
ATOM 5637 C C . ALA F 1 93 ? 43.565 -51.890 -5.306 1.00 15.95 162 ALA F C 1
ATOM 5638 O O . ALA F 1 93 ? 42.819 -51.711 -6.274 1.00 15.09 162 ALA F O 1
ATOM 5640 N N . THR F 1 94 ? 44.747 -52.507 -5.377 1.00 15.89 163 THR F N 1
ATOM 5641 C CA . THR F 1 94 ? 45.303 -53.054 -6.621 1.00 16.65 163 THR F CA 1
ATOM 5642 C C . THR F 1 94 ? 45.630 -54.541 -6.482 1.00 16.88 163 THR F C 1
ATOM 5643 O O . THR F 1 94 ? 45.696 -55.065 -5.367 1.00 16.56 163 THR F O 1
ATOM 5647 N N . ILE F 1 95 ? 45.807 -55.211 -7.621 1.00 17.47 164 ILE F N 1
ATOM 5648 C CA . ILE F 1 95 ? 46.476 -56.523 -7.685 1.00 18.07 164 ILE F CA 1
ATOM 5649 C C . ILE F 1 95 ? 47.607 -56.469 -8.720 1.00 18.62 164 ILE F C 1
ATOM 5650 O O . ILE F 1 95 ? 47.828 -55.431 -9.345 1.00 18.73 164 ILE F O 1
ATOM 5655 N N . GLY F 1 96 ? 48.316 -57.583 -8.899 1.00 19.27 165 GLY F N 1
ATOM 5656 C CA . GLY F 1 96 ? 49.438 -57.640 -9.841 1.00 20.10 165 GLY F CA 1
ATOM 5657 C C . GLY F 1 96 ? 50.717 -57.131 -9.198 1.00 20.60 165 GLY F C 1
ATOM 5658 O O . GLY F 1 96 ? 50.670 -56.407 -8.201 1.00 20.91 165 GLY F O 1
ATOM 5659 N N . LEU F 1 97 ? 51.858 -57.499 -9.782 1.00 21.23 166 LEU F N 1
ATOM 5660 C CA . LEU F 1 97 ? 53.195 -57.235 -9.212 1.00 21.45 166 LEU F CA 1
ATOM 5661 C C . LEU F 1 97 ? 53.434 -58.074 -7.953 1.00 21.48 166 LEU F C 1
ATOM 5662 O O . LEU F 1 97 ? 54.354 -58.896 -7.913 1.00 21.95 166 LEU F O 1
ATOM 5667 N N . THR F 1 98 ? 52.597 -57.883 -6.938 1.00 21.20 167 THR F N 1
ATOM 5668 C CA . THR F 1 98 ? 52.584 -58.766 -5.774 1.00 20.86 167 THR F CA 1
ATOM 5669 C C . THR F 1 98 ? 51.629 -59.927 -6.043 1.00 20.86 167 THR F C 1
ATOM 5670 O O . THR F 1 98 ? 51.035 -60.015 -7.121 1.00 20.77 167 THR F O 1
ATOM 5674 N N . LYS F 1 99 ? 51.483 -60.817 -5.066 1.00 20.66 168 LYS F N 1
ATOM 5675 C CA . LYS F 1 99 ? 50.486 -61.876 -5.155 1.00 20.55 168 LYS F CA 1
ATOM 5676 C C . LYS F 1 99 ? 49.366 -61.634 -4.139 1.00 20.15 168 LYS F C 1
ATOM 5677 O O . LYS F 1 99 ? 48.642 -62.559 -3.759 1.00 20.38 168 LYS F O 1
ATOM 5683 N N . THR F 1 100 ? 49.216 -60.373 -3.733 1.00 19.38 169 THR F N 1
ATOM 5684 C CA . THR F 1 100 ? 48.225 -59.973 -2.725 1.00 18.60 169 THR F CA 1
ATOM 5685 C C . THR F 1 100 ? 47.321 -58.820 -3.195 1.00 18.10 169 THR F C 1
ATOM 5686 O O . THR F 1 100 ? 47.616 -58.150 -4.191 1.00 18.05 169 THR F O 1
ATOM 5690 N N . PHE F 1 101 ? 46.211 -58.612 -2.483 1.00 17.66 170 PHE F N 1
ATOM 5691 C CA . PHE F 1 101 ? 45.409 -57.394 -2.622 1.00 17.31 170 PHE F CA 1
ATOM 5692 C C . PHE F 1 101 ? 46.119 -56.281 -1.843 1.00 17.16 170 PHE F C 1
ATOM 5693 O O . PHE F 1 101 ? 46.359 -56.425 -0.635 1.00 17.09 170 PHE F O 1
ATOM 5701 N N . ASP F 1 102 ? 46.455 -55.185 -2.522 1.00 17.01 171 ASP F N 1
ATOM 5702 C CA . ASP F 1 102 ? 47.253 -54.100 -1.920 1.00 17.37 171 ASP F CA 1
ATOM 5703 C C . ASP F 1 102 ? 46.519 -52.767 -1.837 1.00 17.48 171 ASP F C 1
ATOM 5704 O O . ASP F 1 102 ? 46.054 -52.247 -2.857 1.00 17.55 171 ASP F O 1
ATOM 5709 N N . ALA F 1 103 ? 46.455 -52.189 -0.637 1.00 17.17 172 ALA F N 1
ATOM 5710 C CA . ALA F 1 103 ? 45.869 -50.859 -0.469 1.00 16.86 172 ALA F CA 1
ATOM 5711 C C . ALA F 1 103 ? 46.602 -49.827 -1.327 1.00 16.86 172 ALA F C 1
ATOM 5712 O O . ALA F 1 103 ? 47.832 -49.831 -1.409 1.00 16.63 172 ALA F O 1
ATOM 5714 N N . ALA F 1 104 ? 45.838 -48.959 -1.982 1.00 17.15 173 ALA F N 1
ATOM 5715 C CA . ALA F 1 104 ? 46.411 -47.965 -2.888 1.00 17.30 173 ALA F CA 1
ATOM 5716 C C . ALA F 1 104 ? 45.694 -46.634 -2.777 1.00 17.29 173 ALA F C 1
ATOM 5717 O O . ALA F 1 104 ? 44.544 -46.580 -2.342 1.00 17.38 173 ALA F O 1
ATOM 5719 N N . SER F 1 105 ? 46.372 -45.559 -3.176 1.00 17.25 174 SER F N 1
ATOM 5720 C CA . SER F 1 105 ? 45.718 -44.263 -3.289 1.00 17.42 174 SER F CA 1
ATOM 5721 C C . SER F 1 105 ? 44.807 -44.272 -4.508 1.00 17.53 174 SER F C 1
ATOM 5722 O O . SER F 1 105 ? 45.208 -44.711 -5.595 1.00 17.28 174 SER F O 1
ATOM 5725 N N . CYS F 1 106 ? 43.578 -43.798 -4.316 1.00 17.66 175 CYS F N 1
ATOM 5726 C CA . CYS F 1 106 ? 42.607 -43.711 -5.399 1.00 17.96 175 CYS F CA 1
ATOM 5727 C C . CYS F 1 106 ? 43.033 -42.682 -6.438 1.00 18.61 175 CYS F C 1
ATOM 5728 O O . CYS F 1 106 ? 42.620 -42.756 -7.593 1.00 18.55 175 CYS F O 1
ATOM 5731 N N . ASP F 1 107 ? 43.866 -41.737 -6.009 1.00 19.08 176 ASP F N 1
ATOM 5732 C CA . ASP F 1 107 ? 44.236 -40.581 -6.822 1.00 19.70 176 ASP F CA 1
ATOM 5733 C C . ASP F 1 107 ? 45.520 -40.779 -7.652 1.00 19.78 176 ASP F C 1
ATOM 5734 O O . ASP F 1 107 ? 45.808 -39.975 -8.537 1.00 20.26 176 ASP F O 1
ATOM 5739 N N . ILE F 1 108 ? 46.280 -41.838 -7.368 1.00 19.81 177 ILE F N 1
ATOM 5740 C CA . ILE F 1 108 ? 47.462 -42.194 -8.174 1.00 20.24 177 ILE F CA 1
ATOM 5741 C C . ILE F 1 108 ? 47.044 -42.943 -9.447 1.00 20.17 177 ILE F C 1
ATOM 5742 O O . ILE F 1 108 ? 46.104 -43.728 -9.428 1.00 20.01 177 ILE F O 1
ATOM 5747 N N . SER F 1 109 ? 47.749 -42.683 -10.544 1.00 20.28 178 SER F N 1
ATOM 5748 C CA . SER F 1 109 ? 47.475 -43.333 -11.821 1.00 20.28 178 SER F CA 1
ATOM 5749 C C . SER F 1 109 ? 48.078 -44.734 -11.922 1.00 20.21 178 SER F C 1
ATOM 5750 O O . SER F 1 109 ? 49.295 -44.923 -11.793 1.00 20.66 178 SER F O 1
ATOM 5753 N N . TYR F 1 110 ? 47.208 -45.714 -12.139 1.00 20.00 179 TYR F N 1
ATOM 5754 C CA . TYR F 1 110 ? 47.617 -47.100 -12.328 1.00 19.95 179 TYR F CA 1
ATOM 5755 C C . TYR F 1 110 ? 46.869 -47.685 -13.516 1.00 19.65 179 TYR F C 1
ATOM 5756 O O . TYR F 1 110 ? 45.875 -47.116 -13.970 1.00 19.39 179 TYR F O 1
ATOM 5765 N N . ARG F 1 111 ? 47.336 -48.832 -14.008 1.00 19.43 180 ARG F N 1
ATOM 5766 C CA . ARG F 1 111 ? 46.571 -49.605 -14.985 1.00 19.44 180 ARG F CA 1
ATOM 5767 C C . ARG F 1 111 ? 45.305 -50.154 -14.315 1.00 18.89 180 ARG F C 1
ATOM 5768 O O . ARG F 1 111 ? 45.156 -50.054 -13.094 1.00 18.61 180 ARG F O 1
ATOM 5776 N N . ARG F 1 112 ? 44.389 -50.700 -15.112 1.00 18.44 181 ARG F N 1
ATOM 5777 C CA . ARG F 1 112 ? 43.100 -51.188 -14.612 1.00 18.17 181 ARG F CA 1
ATOM 5778 C C . ARG F 1 112 ? 42.718 -52.538 -15.234 1.00 17.99 181 ARG F C 1
ATOM 5779 O O . ARG F 1 112 ? 43.255 -52.930 -16.281 1.00 18.16 181 ARG F O 1
ATOM 5787 N N . ILE F 1 113 ? 41.804 -53.241 -14.568 1.00 17.33 182 ILE F N 1
ATOM 5788 C CA . ILE F 1 113 ? 41.179 -54.445 -15.105 1.00 17.09 182 ILE F CA 1
ATOM 5789 C C . ILE F 1 113 ? 39.662 -54.245 -15.117 1.00 17.13 182 ILE F C 1
ATOM 5790 O O . ILE F 1 113 ? 39.041 -54.043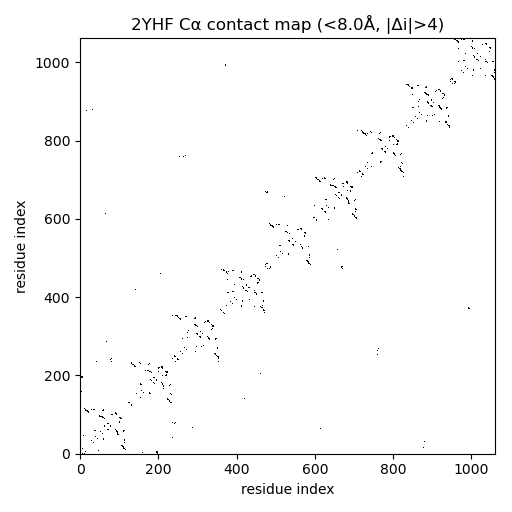 -14.062 1.00 16.83 182 ILE F O 1
ATOM 5795 N N . CYS F 1 114 ? 39.084 -54.269 -16.317 1.00 16.82 183 CYS F N 1
ATOM 5796 C CA . CYS F 1 114 ? 37.634 -54.179 -16.494 1.00 16.94 183 CYS F CA 1
ATOM 5797 C C . CYS F 1 114 ? 37.042 -55.569 -16.646 1.00 17.37 183 CYS F C 1
ATOM 5798 O O . CYS F 1 114 ? 37.739 -56.508 -17.062 1.00 17.07 183 CYS F O 1
ATOM 5801 N N . GLU F 1 115 ? 35.752 -55.687 -16.334 1.00 17.90 184 GLU F N 1
ATOM 5802 C CA . GLU F 1 115 ? 35.035 -56.954 -16.412 1.00 18.49 184 GLU F CA 1
ATOM 5803 C C . GLU F 1 115 ? 33.569 -56.805 -16.864 1.00 18.97 184 GLU F C 1
ATOM 5804 O O . GLU F 1 115 ? 32.881 -55.850 -16.497 1.00 18.67 184 GLU F O 1
ATOM 5810 N N . LYS F 1 116 ? 33.113 -57.764 -17.665 1.00 19.61 185 LYS F N 1
ATOM 5811 C CA . LYS F 1 116 ? 31.700 -57.891 -18.027 1.00 20.51 185 LYS F CA 1
ATOM 5812 C C . LYS F 1 116 ? 31.369 -59.340 -18.390 1.00 21.30 185 LYS F C 1
ATOM 5813 O O . LYS F 1 116 ? 32.268 -60.186 -18.491 1.00 21.42 185 LYS F O 1
ATOM 5819 N N . ASN F 1 117 ? 30.081 -59.628 -18.571 1.00 22.08 186 ASN F N 1
ATOM 5820 C CA . ASN F 1 117 ? 29.642 -60.997 -18.825 1.00 23.03 186 ASN F CA 1
ATOM 5821 C C . ASN F 1 117 ? 30.099 -61.494 -20.190 1.00 23.15 186 ASN F C 1
ATOM 5822 O O . ASN F 1 117 ? 30.103 -60.737 -21.161 1.00 23.42 186 ASN F O 1
ATOM 5827 N N . ALA F 1 118 ? 30.488 -62.766 -20.254 1.00 23.58 187 ALA F N 1
ATOM 5828 C CA . ALA F 1 118 ? 30.877 -63.385 -21.518 1.00 23.74 187 ALA F CA 1
ATOM 5829 C C . ALA F 1 118 ? 29.650 -63.704 -22.362 1.00 24.10 187 ALA F C 1
ATOM 5830 O O . ALA F 1 118 ? 28.534 -63.774 -21.846 1.00 24.18 187 ALA F O 1
ATOM 5833 N N . MET G 1 1 ? -1.467 -65.604 -7.799 1.00 35.70 70 MET G N 1
ATOM 5834 C CA . MET G 1 1 ? -0.860 -64.235 -7.749 1.00 35.50 70 MET G CA 1
ATOM 5835 C C . MET G 1 1 ? -1.895 -63.121 -7.551 1.00 34.96 70 MET G C 1
ATOM 5836 O O . MET G 1 1 ? -3.075 -63.388 -7.308 1.00 35.15 70 MET G O 1
ATOM 5841 N N . CYS G 1 2 ? -1.440 -61.875 -7.659 1.00 34.09 71 CYS G N 1
ATOM 5842 C CA . CYS G 1 2 ? -2.232 -60.720 -7.242 1.00 33.07 71 CYS G CA 1
ATOM 5843 C C . CYS G 1 2 ? -3.345 -60.336 -8.213 1.00 32.89 71 CYS G C 1
ATOM 5844 O O . CYS G 1 2 ? -3.212 -60.545 -9.423 1.00 32.98 71 CYS G O 1
ATOM 5847 N N . PRO G 1 3 ? -4.454 -59.781 -7.680 1.00 32.50 72 PRO G N 1
ATOM 5848 C CA . PRO G 1 3 ? -5.486 -59.198 -8.529 1.00 32.30 72 PRO G CA 1
ATOM 5849 C C . PRO G 1 3 ? -4.977 -57.916 -9.181 1.00 32.22 72 PRO G C 1
ATOM 5850 O O . PRO G 1 3 ? -3.933 -57.385 -8.781 1.00 31.95 72 PRO G O 1
ATOM 5854 N N . LYS G 1 4 ? -5.707 -57.425 -10.178 1.00 32.02 73 LYS G N 1
ATOM 5855 C CA . LYS G 1 4 ? -5.336 -56.188 -10.849 1.00 31.97 73 LYS G CA 1
ATOM 5856 C C . LYS G 1 4 ? -5.341 -55.029 -9.850 1.00 31.50 73 LYS G C 1
ATOM 5857 O O . LYS G 1 4 ? -6.220 -54.946 -8.984 1.00 31.60 73 LYS G O 1
ATOM 5863 N N . ASP G 1 5 ? -4.339 -54.156 -9.975 1.00 30.94 74 ASP G N 1
ATOM 5864 C CA . ASP G 1 5 ? -4.170 -52.976 -9.118 1.00 30.30 74 ASP G CA 1
ATOM 5865 C C . ASP G 1 5 ? -3.578 -53.290 -7.735 1.00 29.58 74 ASP G C 1
ATOM 5866 O O . ASP G 1 5 ? -3.489 -52.409 -6.880 1.00 29.50 74 ASP G O 1
ATOM 5871 N N . TRP G 1 6 ? -3.179 -54.546 -7.527 1.00 28.75 75 TRP G N 1
ATOM 5872 C CA . TRP G 1 6 ? -2.469 -54.955 -6.311 1.00 27.86 75 TRP G CA 1
ATOM 5873 C C . TRP G 1 6 ? -0.984 -55.138 -6.615 1.00 27.68 75 TRP G C 1
ATOM 5874 O O . TRP G 1 6 ? -0.599 -55.348 -7.767 1.00 27.46 75 TRP G O 1
ATOM 5885 N N . GLU G 1 7 ? -0.152 -55.061 -5.580 1.00 27.32 76 GLU G N 1
ATOM 5886 C CA . GLU G 1 7 ? 1.296 -55.074 -5.757 1.00 27.05 76 GLU G CA 1
ATOM 5887 C C . GLU G 1 7 ? 1.946 -56.303 -5.120 1.00 27.00 76 GLU G C 1
ATOM 5888 O O . GLU G 1 7 ? 1.854 -56.512 -3.904 1.00 26.72 76 GLU G O 1
ATOM 5894 N N . PHE G 1 8 ? 2.608 -57.107 -5.950 1.00 26.67 77 PHE G N 1
ATOM 5895 C CA . PHE G 1 8 ? 3.251 -58.330 -5.476 1.00 26.79 77 PHE G CA 1
ATOM 5896 C C . PHE G 1 8 ? 4.505 -58.048 -4.662 1.00 27.00 77 PHE G C 1
ATOM 5897 O O . PHE G 1 8 ? 5.381 -57.285 -5.083 1.00 26.89 77 PHE G O 1
ATOM 5905 N N . TYR G 1 9 ? 4.581 -58.681 -3.498 1.00 27.07 78 TYR G N 1
ATOM 5906 C CA . TYR G 1 9 ? 5.795 -58.673 -2.696 1.00 27.40 78 TYR G CA 1
ATOM 5907 C C . TYR G 1 9 ? 5.898 -59.968 -1.906 1.00 27.57 78 TYR G C 1
ATOM 5908 O O . TYR G 1 9 ? 5.082 -60.236 -1.021 1.00 27.53 78 TYR G O 1
ATOM 5917 N N . GLN G 1 10 ? 6.910 -60.763 -2.252 1.00 27.95 79 GLN G N 1
ATOM 5918 C CA . GLN G 1 10 ? 7.248 -62.009 -1.558 1.00 28.18 79 GLN G CA 1
ATOM 5919 C C . GLN G 1 10 ? 6.037 -62.840 -1.108 1.00 28.06 79 GLN G C 1
ATOM 5920 O O . GLN G 1 10 ? 5.789 -62.998 0.093 1.00 28.23 79 GLN G O 1
ATOM 5926 N N . ALA G 1 11 ? 5.291 -63.355 -2.086 1.00 27.82 80 ALA G N 1
ATOM 5927 C CA . ALA G 1 11 ? 4.149 -64.256 -1.854 1.00 27.63 80 ALA G CA 1
ATOM 5928 C C . ALA G 1 11 ? 2.893 -63.584 -1.280 1.00 27.65 80 ALA G C 1
ATOM 5929 O O . ALA G 1 11 ? 1.936 -64.269 -0.908 1.00 27.35 80 ALA G O 1
ATOM 5931 N N . ARG G 1 12 ? 2.893 -62.251 -1.221 1.00 27.58 81 ARG G N 1
ATOM 5932 C CA . ARG G 1 12 ? 1.714 -61.497 -0.784 1.00 27.50 81 ARG G CA 1
ATOM 5933 C C . ARG G 1 12 ? 1.421 -60.262 -1.645 1.00 26.86 81 ARG G C 1
ATOM 5934 O O . ARG G 1 12 ? 2.279 -59.795 -2.403 1.00 26.57 81 ARG G O 1
ATOM 5942 N N . CYS G 1 13 ? 0.194 -59.756 -1.521 1.00 26.11 82 CYS G N 1
ATOM 5943 C CA . CYS G 1 13 ? -0.311 -58.670 -2.354 1.00 25.40 82 CYS G CA 1
ATOM 5944 C C . CYS G 1 13 ? -0.689 -57.461 -1.513 1.00 24.49 82 CYS G C 1
ATOM 5945 O O . CYS G 1 13 ? -1.473 -57.573 -0.565 1.00 24.00 82 CYS G O 1
ATOM 5948 N N . PHE G 1 14 ? -0.135 -56.306 -1.869 1.00 23.42 83 PHE G N 1
ATOM 5949 C CA . PHE G 1 14 ? -0.491 -55.054 -1.209 1.00 22.53 83 PHE G CA 1
ATOM 5950 C C . PHE G 1 14 ? -1.412 -54.198 -2.076 1.00 22.09 83 PHE G C 1
ATOM 5951 O O . PHE G 1 14 ? -1.245 -54.121 -3.297 1.00 21.90 83 PHE G O 1
ATOM 5959 N N . PHE G 1 15 ? -2.389 -53.565 -1.438 1.00 21.61 84 PHE G N 1
ATOM 5960 C CA . PHE G 1 15 ? -3.255 -52.612 -2.115 1.00 21.23 84 PHE G CA 1
ATOM 5961 C C . PHE G 1 15 ? -3.100 -51.243 -1.475 1.00 21.16 84 PHE G C 1
ATOM 5962 O O . PHE G 1 15 ? -3.240 -51.095 -0.260 1.00 20.89 84 PHE G O 1
ATOM 5970 N N . LEU G 1 16 ? -2.803 -50.252 -2.308 1.00 20.81 85 LEU G N 1
ATOM 5971 C CA . LEU G 1 16 ? -2.667 -48.870 -1.867 1.00 20.98 85 LEU G CA 1
ATOM 5972 C C . LEU G 1 16 ? -3.900 -48.096 -2.309 1.00 20.77 85 LEU G C 1
ATOM 5973 O O . LEU G 1 16 ? -4.078 -47.815 -3.500 1.00 20.79 85 LEU G O 1
ATOM 5978 N N . SER G 1 17 ? -4.763 -47.768 -1.354 1.00 20.69 86 SER G N 1
ATOM 5979 C CA . SER G 1 17 ? -6.030 -47.116 -1.683 1.00 20.80 86 SER G CA 1
ATOM 5980 C C . SER G 1 17 ? -5.832 -45.686 -2.163 1.00 21.02 86 SER G C 1
ATOM 5981 O O . SER G 1 17 ? -4.868 -45.024 -1.794 1.00 20.92 86 SER G O 1
ATOM 5984 N N . THR G 1 18 ? -6.751 -45.228 -3.004 1.00 21.45 87 THR G N 1
ATOM 5985 C CA . THR G 1 18 ? -6.815 -43.824 -3.383 1.00 21.84 87 THR G CA 1
ATOM 5986 C C . THR G 1 18 ? -7.886 -43.124 -2.538 1.00 22.06 87 THR G C 1
ATOM 5987 O O . THR G 1 18 ? -7.789 -41.921 -2.271 1.00 21.95 87 THR G O 1
ATOM 5991 N N . SER G 1 19 ? -8.896 -43.890 -2.117 1.00 22.25 88 SER G N 1
ATOM 5992 C CA . SER G 1 19 ? -9.960 -43.394 -1.236 1.00 22.86 88 SER G CA 1
ATOM 5993 C C . SER G 1 19 ? -9.508 -43.328 0.226 1.00 23.21 88 SER G C 1
ATOM 5994 O O . SER G 1 19 ? -8.528 -43.972 0.609 1.00 23.42 88 SER G O 1
ATOM 5997 N N . GLU G 1 20 ? -10.235 -42.553 1.032 1.00 23.62 89 GLU G N 1
ATOM 5998 C CA . GLU G 1 20 ? -9.851 -42.266 2.422 1.00 24.23 89 GLU G CA 1
ATOM 5999 C C . GLU G 1 20 ? -10.969 -42.573 3.420 1.00 24.01 89 GLU G C 1
ATOM 6000 O O . GLU G 1 20 ? -12.148 -42.468 3.080 1.00 24.04 89 GLU G O 1
ATOM 6006 N N . SER G 1 21 ? -10.584 -42.932 4.649 1.00 23.82 90 SER G N 1
ATOM 6007 C CA . SER G 1 21 ? -11.529 -43.127 5.758 1.00 23.41 90 SER G CA 1
ATOM 6008 C C . SER G 1 21 ? -10.820 -43.246 7.114 1.00 23.37 90 SER G C 1
ATOM 6009 O O . SER G 1 21 ? -9.593 -43.337 7.180 1.00 23.40 90 SER G O 1
ATOM 6012 N N . SER G 1 22 ? -11.607 -43.238 8.189 1.00 23.14 91 SER G N 1
ATOM 6013 C CA . SER G 1 22 ? -11.104 -43.490 9.537 1.00 22.81 91 SER G CA 1
ATOM 6014 C C . SER G 1 22 ? -10.532 -44.906 9.609 1.00 22.77 91 SER G C 1
ATOM 6015 O O . SER G 1 22 ? -10.831 -45.748 8.755 1.00 22.63 91 SER G O 1
ATOM 6018 N N . TRP G 1 23 ? -9.718 -45.166 10.629 1.00 22.54 92 TRP G N 1
ATOM 6019 C CA . TRP G 1 23 ? -9.076 -46.466 10.779 1.00 22.29 92 TRP G CA 1
ATOM 6020 C C . TRP G 1 23 ? -10.082 -47.616 10.812 1.00 22.31 92 TRP G C 1
ATOM 6021 O O . TRP G 1 23 ? -9.887 -48.619 10.125 1.00 21.95 92 TRP G O 1
ATOM 6032 N N . ASN G 1 24 ? -11.146 -47.476 11.610 1.00 22.34 93 ASN G N 1
ATOM 6033 C CA . ASN G 1 24 ? -12.166 -48.525 11.721 1.00 22.56 93 ASN G CA 1
ATOM 6034 C C . ASN G 1 24 ? -12.778 -48.881 10.372 1.00 22.36 93 ASN G C 1
ATOM 6035 O O . ASN G 1 24 ? -12.920 -50.058 10.040 1.00 22.20 93 ASN G O 1
ATOM 6040 N N . GLU G 1 25 ? -13.120 -47.852 9.601 1.00 22.40 94 GLU G N 1
ATOM 6041 C CA . GLU G 1 25 ? -13.682 -48.019 8.265 1.00 22.64 94 GLU G CA 1
ATOM 6042 C C . GLU G 1 25 ? -12.640 -48.534 7.280 1.00 22.13 94 GLU G C 1
ATOM 6043 O O . GLU G 1 25 ? -12.982 -49.228 6.326 1.00 22.19 94 GLU G O 1
ATOM 6049 N N . SER G 1 26 ? -11.374 -48.181 7.515 1.00 21.60 95 SER G N 1
ATOM 6050 C CA . SER G 1 26 ? -10.257 -48.688 6.716 1.00 20.85 95 SER G CA 1
ATOM 6051 C C . SER G 1 26 ? -10.061 -50.184 6.942 1.00 20.71 95 SER G C 1
ATOM 6052 O O . SER G 1 26 ? -9.804 -50.927 5.997 1.00 20.04 95 SER G O 1
ATOM 6055 N N . ARG G 1 27 ? -10.187 -50.614 8.202 1.00 20.55 96 ARG G N 1
ATOM 6056 C CA . ARG G 1 27 ? -10.151 -52.029 8.556 1.00 21.03 96 ARG G CA 1
ATOM 6057 C C . ARG G 1 27 ? -11.231 -52.778 7.779 1.00 20.77 96 ARG G C 1
ATOM 6058 O O . ARG G 1 27 ? -10.971 -53.821 7.171 1.00 20.16 96 ARG G O 1
ATOM 6066 N N . ASP G 1 28 ? -12.434 -52.209 7.785 1.00 20.88 97 ASP G N 1
ATOM 6067 C CA . ASP G 1 28 ? -13.583 -52.796 7.105 1.00 21.26 97 ASP G CA 1
ATOM 6068 C C . ASP G 1 28 ? -13.434 -52.751 5.579 1.00 20.98 97 ASP G C 1
ATOM 6069 O O . ASP G 1 28 ? -13.817 -53.699 4.893 1.00 21.13 97 ASP G O 1
ATOM 6074 N N . PHE G 1 29 ? -12.866 -51.659 5.064 1.00 20.88 98 PHE G N 1
ATOM 6075 C CA . PHE G 1 29 ? -12.520 -51.546 3.639 1.00 20.75 98 PHE G CA 1
ATOM 6076 C C . PHE G 1 29 ? -11.656 -52.729 3.182 1.00 20.65 98 PHE G C 1
ATOM 6077 O O . PHE G 1 29 ? -11.993 -53.402 2.207 1.00 20.36 98 PHE G O 1
ATOM 6085 N N . CYS G 1 30 ? -10.552 -52.980 3.893 1.00 20.61 99 CYS G N 1
ATOM 6086 C CA . CYS G 1 30 ? -9.670 -54.117 3.595 1.00 20.27 99 CYS G CA 1
ATOM 6087 C C . CYS G 1 30 ? -10.383 -55.461 3.743 1.00 20.59 99 CYS G C 1
ATOM 6088 O O . CYS G 1 30 ? -10.266 -56.316 2.866 1.00 20.57 99 CYS G O 1
ATOM 6091 N N . LYS G 1 31 ? -11.120 -55.639 4.845 1.00 20.89 100 LYS G N 1
ATOM 6092 C CA . LYS G 1 31 ? -11.979 -56.824 5.032 1.00 21.45 100 LYS G CA 1
ATOM 6093 C C . LYS G 1 31 ? -12.869 -57.060 3.810 1.00 21.27 100 LYS G C 1
ATOM 6094 O O . LYS G 1 31 ? -13.034 -58.194 3.362 1.00 21.45 100 LYS G O 1
ATOM 6100 N N . GLY G 1 32 ? -13.424 -55.973 3.277 1.00 21.48 101 GLY G N 1
ATOM 6101 C CA . GLY G 1 32 ? -14.300 -56.015 2.105 1.00 21.45 101 GLY G CA 1
ATOM 6102 C C . GLY G 1 32 ? -13.625 -56.576 0.868 1.00 21.35 101 GLY G C 1
ATOM 6103 O O . GLY G 1 32 ? -14.296 -57.054 -0.045 1.00 21.47 101 GLY G O 1
ATOM 6104 N N . LYS G 1 33 ? -12.295 -56.522 0.851 1.00 20.97 102 LYS G N 1
ATOM 6105 C CA . LYS G 1 33 ? -11.496 -57.021 -0.264 1.00 20.73 102 LYS G CA 1
ATOM 6106 C C . LYS G 1 33 ? -10.750 -58.317 0.084 1.00 20.17 102 LYS G C 1
ATOM 6107 O O . LYS G 1 33 ? -9.773 -58.681 -0.572 1.00 20.18 102 LYS G O 1
ATOM 6113 N N . GLY G 1 34 ? -11.231 -59.014 1.109 1.00 19.87 103 GLY G N 1
ATOM 6114 C CA . GLY G 1 34 ? -10.642 -60.277 1.552 1.00 19.40 103 GLY G CA 1
ATOM 6115 C C . GLY G 1 34 ? -9.226 -60.127 2.080 1.00 19.06 103 GLY G C 1
ATOM 6116 O O . GLY G 1 34 ? -8.424 -61.065 2.006 1.00 19.02 103 GLY G O 1
ATOM 6117 N N . SER G 1 35 ? -8.925 -58.948 2.622 1.00 18.86 104 SER G N 1
ATOM 6118 C CA . SER G 1 35 ? -7.586 -58.641 3.114 1.00 18.78 104 SER G CA 1
ATOM 6119 C C . SER G 1 35 ? -7.606 -57.973 4.493 1.00 18.70 104 SER G C 1
ATOM 6120 O O . SER G 1 35 ? -8.672 -57.773 5.096 1.00 18.45 104 SER G O 1
ATOM 6123 N N . THR G 1 36 ? -6.413 -57.645 4.987 1.00 18.54 105 THR G N 1
ATOM 6124 C CA . THR G 1 36 ? -6.234 -57.029 6.299 1.00 18.95 105 THR G CA 1
ATOM 6125 C C . THR G 1 36 ? -5.359 -55.780 6.139 1.00 18.82 105 THR G C 1
ATOM 6126 O O . THR G 1 36 ? -4.597 -55.677 5.171 1.00 18.91 105 THR G O 1
ATOM 6130 N N . LEU G 1 37 ? -5.466 -54.831 7.069 1.00 18.74 106 LEU G N 1
ATOM 6131 C CA . LEU G 1 37 ? -4.560 -53.679 7.066 1.00 18.43 106 LEU G CA 1
ATOM 6132 C C . LEU G 1 37 ? -3.123 -54.167 7.173 1.00 18.44 106 LEU G C 1
ATOM 6133 O O . LEU G 1 37 ? -2.821 -55.050 7.978 1.00 18.72 106 LEU G O 1
ATOM 6138 N N . ALA G 1 38 ? -2.255 -53.588 6.347 1.00 18.43 107 ALA G N 1
ATOM 6139 C CA . ALA G 1 38 ? -0.907 -54.105 6.103 1.00 18.39 107 ALA G CA 1
ATOM 6140 C C . ALA G 1 38 ? -0.052 -54.208 7.353 1.00 18.50 107 ALA G C 1
ATOM 6141 O O . ALA G 1 38 ? -0.054 -53.315 8.194 1.00 18.41 107 ALA G O 1
ATOM 6143 N N . ILE G 1 39 ? 0.680 -55.311 7.453 1.00 18.87 108 ILE G N 1
ATOM 6144 C CA . ILE G 1 39 ? 1.697 -55.477 8.482 1.00 19.28 108 ILE G CA 1
ATOM 6145 C C . ILE G 1 39 ? 3.070 -55.293 7.837 1.00 19.66 108 ILE G C 1
ATOM 6146 O O . ILE G 1 39 ? 3.521 -56.122 7.044 1.00 19.52 108 ILE G O 1
ATOM 6151 N N . VAL G 1 40 ? 3.710 -54.177 8.174 1.00 20.16 109 VAL G N 1
ATOM 6152 C CA . VAL G 1 40 ? 4.964 -53.755 7.555 1.00 20.82 109 VAL G CA 1
ATOM 6153 C C . VAL G 1 40 ? 6.111 -54.051 8.531 1.00 21.27 109 VAL G C 1
ATOM 6154 O O . VAL G 1 40 ? 6.732 -53.136 9.078 1.00 20.99 109 VAL G O 1
ATOM 6158 N N . ASN G 1 41 ? 6.383 -55.341 8.737 1.00 21.95 110 ASN G N 1
ATOM 6159 C CA . ASN G 1 41 ? 7.247 -55.799 9.836 1.00 22.97 110 ASN G CA 1
ATOM 6160 C C . ASN G 1 41 ? 8.726 -56.074 9.496 1.00 23.36 110 ASN G C 1
ATOM 6161 O O . ASN G 1 41 ? 9.422 -56.749 10.257 1.00 23.65 110 ASN G O 1
ATOM 6166 N N . THR G 1 42 ? 9.191 -55.549 8.360 1.00 24.01 111 THR G N 1
ATOM 6167 C CA . THR G 1 42 ? 10.612 -55.555 7.992 1.00 24.29 111 THR G CA 1
ATOM 6168 C C . THR G 1 42 ? 10.958 -54.231 7.320 1.00 24.51 111 THR G C 1
ATOM 6169 O O . THR G 1 42 ? 10.078 -53.599 6.731 1.00 24.47 111 THR G O 1
ATOM 6173 N N . PRO G 1 43 ? 12.237 -53.799 7.405 1.00 24.85 112 PRO G N 1
ATOM 6174 C CA . PRO G 1 43 ? 12.687 -52.622 6.651 1.00 25.09 112 PRO G CA 1
ATOM 6175 C C . PRO G 1 43 ? 12.459 -52.745 5.140 1.00 25.26 112 PRO G C 1
ATOM 6176 O O . PRO G 1 43 ? 12.196 -51.736 4.475 1.00 25.34 112 PRO G O 1
ATOM 6180 N N . GLU G 1 44 ? 12.545 -53.969 4.619 1.00 25.43 113 GLU G N 1
ATOM 6181 C CA . GLU G 1 44 ? 12.357 -54.237 3.188 1.00 25.85 113 GLU G CA 1
ATOM 6182 C C . GLU G 1 44 ? 10.916 -53.997 2.736 1.00 25.51 113 GLU G C 1
ATOM 6183 O O . GLU G 1 44 ? 10.678 -53.499 1.634 1.00 25.44 113 GLU G O 1
ATOM 6189 N N . LYS G 1 45 ? 9.964 -54.359 3.593 1.00 25.21 114 LYS G N 1
ATOM 6190 C CA . LYS G 1 45 ? 8.548 -54.129 3.325 1.00 24.81 114 LYS G CA 1
ATOM 6191 C C . LYS G 1 45 ? 8.244 -52.639 3.329 1.00 24.89 114 LYS G C 1
ATOM 6192 O O . LYS G 1 45 ? 7.464 -52.156 2.501 1.00 24.58 114 LYS G O 1
ATOM 6198 N N . LEU G 1 46 ? 8.883 -51.921 4.254 1.00 24.79 115 LEU G N 1
ATOM 6199 C CA . LEU G 1 46 ? 8.740 -50.475 4.352 1.00 25.00 115 LEU G CA 1
ATOM 6200 C C . LEU G 1 46 ? 9.266 -49.786 3.096 1.00 24.89 115 LEU G C 1
ATOM 6201 O O . LEU G 1 46 ? 8.574 -48.953 2.510 1.00 25.22 115 LEU G O 1
ATOM 6206 N N . LYS G 1 47 ? 10.477 -50.160 2.684 1.00 24.85 116 LYS G N 1
ATOM 6207 C CA . LYS G 1 47 ? 11.119 -49.611 1.489 1.00 24.63 116 LYS G CA 1
ATOM 6208 C C . LYS G 1 47 ? 10.284 -49.856 0.223 1.00 24.02 116 LYS G C 1
ATOM 6209 O O . LYS G 1 47 ? 10.138 -48.960 -0.607 1.00 23.98 116 LYS G O 1
ATOM 6215 N N . PHE G 1 48 ? 9.734 -51.063 0.094 1.00 23.29 117 PHE G N 1
ATOM 6216 C CA . PHE G 1 48 ? 8.912 -51.435 -1.064 1.00 22.68 117 PHE G CA 1
ATOM 6217 C C . PHE G 1 48 ? 7.687 -50.536 -1.201 1.00 22.36 117 PHE G C 1
ATOM 6218 O O . PHE G 1 48 ? 7.371 -50.055 -2.290 1.00 21.97 117 PHE G O 1
ATOM 6226 N N . LEU G 1 49 ? 7.005 -50.316 -0.082 1.00 22.09 118 LEU G N 1
ATOM 6227 C CA . LEU G 1 49 ? 5.782 -49.523 -0.064 1.00 21.85 118 LEU G CA 1
ATOM 6228 C C . LEU G 1 49 ? 6.055 -48.030 -0.228 1.00 22.07 118 LEU G C 1
ATOM 6229 O O . LEU G 1 49 ? 5.329 -47.341 -0.944 1.00 21.66 118 LEU G O 1
ATOM 6234 N N . GLN G 1 50 ? 7.110 -47.544 0.427 1.00 22.49 119 GLN G N 1
ATOM 6235 C CA . GLN G 1 50 ? 7.491 -46.131 0.348 1.00 22.99 119 GLN G CA 1
ATOM 6236 C C . GLN G 1 50 ? 7.796 -45.661 -1.081 1.00 23.27 119 GLN G C 1
ATOM 6237 O O . GLN G 1 50 ? 7.646 -44.478 -1.390 1.00 23.60 119 GLN G O 1
ATOM 6243 N N . ASP G 1 51 ? 8.208 -46.583 -1.948 1.00 23.47 120 ASP G N 1
ATOM 6244 C CA . ASP G 1 51 ? 8.492 -46.232 -3.343 1.00 23.78 120 ASP G CA 1
ATOM 6245 C C . ASP G 1 51 ? 7.230 -45.968 -4.173 1.00 23.48 120 ASP G C 1
ATOM 6246 O O . ASP G 1 51 ? 7.251 -45.144 -5.090 1.00 23.45 120 ASP G O 1
ATOM 6251 N N . ILE G 1 52 ? 6.143 -46.673 -3.860 1.00 23.17 121 ILE G N 1
ATOM 6252 C CA . ILE G 1 52 ? 4.896 -46.554 -4.631 1.00 22.84 121 ILE G CA 1
ATOM 6253 C C . ILE G 1 52 ? 3.843 -45.655 -3.991 1.00 22.67 121 ILE G C 1
ATOM 6254 O O . ILE G 1 52 ? 2.894 -45.241 -4.661 1.00 22.77 121 ILE G O 1
ATOM 6259 N N . THR G 1 53 ? 4.015 -45.353 -2.703 1.00 22.49 122 THR G N 1
ATOM 6260 C CA . THR G 1 53 ? 3.131 -44.423 -2.003 1.00 22.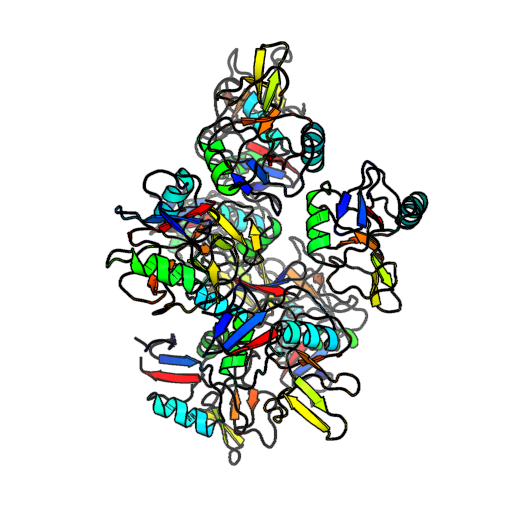26 122 THR G CA 1
ATOM 6261 C C . THR G 1 53 ? 3.256 -43.007 -2.557 1.00 22.29 122 THR G C 1
ATOM 6262 O O . THR G 1 53 ? 4.370 -42.509 -2.757 1.00 22.40 122 THR G O 1
ATOM 6266 N N . ASP G 1 54 ? 2.113 -42.370 -2.805 1.00 21.96 123 ASP G N 1
ATOM 6267 C CA . ASP G 1 54 ? 2.061 -40.931 -3.054 1.00 22.11 123 ASP G CA 1
ATOM 6268 C C . ASP G 1 54 ? 2.540 -40.207 -1.800 1.00 22.21 123 ASP G C 1
ATOM 6269 O O . ASP G 1 54 ? 2.609 -40.808 -0.726 1.00 22.54 123 ASP G O 1
ATOM 6274 N N . ALA G 1 55 ? 2.857 -38.921 -1.931 1.00 22.35 124 ALA G N 1
ATOM 6275 C CA . ALA G 1 55 ? 3.253 -38.109 -0.785 1.00 22.40 124 ALA G CA 1
ATOM 6276 C C . ALA G 1 55 ? 2.026 -37.789 0.073 1.00 22.42 124 ALA G C 1
ATOM 6277 O O . ALA G 1 55 ? 1.574 -36.644 0.148 1.00 22.51 124 ALA G O 1
ATOM 6279 N N . GLU G 1 56 ? 1.486 -38.834 0.700 1.00 22.53 125 GLU G N 1
ATOM 6280 C CA . GLU G 1 56 ? 0.286 -38.758 1.538 1.00 22.64 125 GLU G CA 1
ATOM 6281 C C . GLU G 1 56 ? 0.440 -39.768 2.667 1.00 22.12 125 GLU G C 1
ATOM 6282 O O . GLU G 1 56 ? 1.231 -40.708 2.552 1.00 22.04 125 GLU G O 1
ATOM 6288 N N . LYS G 1 57 ? -0.328 -39.589 3.743 1.00 21.58 126 LYS G N 1
ATOM 6289 C CA . LYS G 1 57 ? -0.317 -40.533 4.868 1.00 21.21 126 LYS G CA 1
ATOM 6290 C C . LYS G 1 57 ? -1.255 -41.721 4.628 1.00 20.46 126 LYS G C 1
ATOM 6291 O O . LYS G 1 57 ? -2.412 -41.539 4.250 1.00 20.35 126 LYS G O 1
ATOM 6297 N N . TYR G 1 58 ? -0.741 -42.930 4.849 1.00 19.89 127 TYR G N 1
ATOM 6298 C CA . TYR G 1 58 ? -1.506 -44.170 4.682 1.00 19.37 127 TYR G CA 1
ATOM 6299 C C . TYR G 1 58 ? -1.614 -44.935 6.004 1.00 19.15 127 TYR G C 1
ATOM 6300 O O . TYR G 1 58 ? -0.594 -45.212 6.638 1.00 18.82 127 TYR G O 1
ATOM 6309 N N . PHE G 1 59 ? -2.836 -45.290 6.409 1.00 18.88 128 PHE G N 1
ATOM 6310 C CA . PHE G 1 59 ? -3.035 -46.217 7.531 1.00 18.79 128 PHE G CA 1
ATOM 6311 C C . PHE G 1 59 ? -2.469 -47.604 7.211 1.00 18.57 128 PHE G C 1
ATOM 6312 O O . PHE G 1 59 ? -2.637 -48.110 6.097 1.00 18.32 128 PHE G O 1
ATOM 6320 N N . ILE G 1 60 ? -1.791 -48.199 8.192 1.00 18.48 129 ILE G N 1
ATOM 6321 C CA . ILE G 1 60 ? -1.384 -49.609 8.149 1.00 18.57 129 ILE G CA 1
ATOM 6322 C C . ILE G 1 60 ? -1.910 -50.315 9.409 1.00 18.67 129 ILE G C 1
ATOM 6323 O O . ILE G 1 60 ? -2.457 -49.663 10.300 1.00 18.76 129 ILE G O 1
ATOM 6328 N N . GLY G 1 61 ? -1.745 -51.634 9.494 1.00 18.67 130 GLY G N 1
ATOM 6329 C CA . GLY G 1 61 ? -2.249 -52.387 10.637 1.00 18.78 130 GLY G CA 1
ATOM 6330 C C . GLY G 1 61 ? -1.388 -52.311 11.893 1.00 19.06 130 GLY G C 1
ATOM 6331 O O . GLY G 1 61 ? -0.937 -53.338 12.408 1.00 18.58 130 GLY G O 1
ATOM 6332 N N . LEU G 1 62 ? -1.174 -51.091 12.381 1.00 19.21 131 LEU G N 1
ATOM 6333 C CA . LEU G 1 62 ? -0.340 -50.832 13.552 1.00 19.45 131 LEU G CA 1
ATOM 6334 C C . LEU G 1 62 ? -1.073 -49.934 14.547 1.00 20.08 131 LEU G C 1
ATOM 6335 O O . LEU G 1 62 ? -1.466 -48.812 14.217 1.00 19.62 131 LEU G O 1
ATOM 6340 N N . ILE G 1 63 ? -1.239 -50.441 15.768 1.00 21.05 132 ILE G N 1
ATOM 6341 C CA . ILE G 1 63 ? -2.073 -49.794 16.787 1.00 22.14 132 ILE G CA 1
ATOM 6342 C C . ILE G 1 63 ? -1.412 -49.756 18.172 1.00 23.06 132 ILE G C 1
ATOM 6343 O O . ILE G 1 63 ? -0.558 -50.588 18.495 1.00 22.83 132 ILE G O 1
ATOM 6348 N N . TYR G 1 64 ? -1.813 -48.783 18.986 1.00 24.51 133 TYR G N 1
ATOM 6349 C CA . TYR G 1 64 ? -1.269 -48.642 20.333 1.00 25.75 133 TYR G CA 1
ATOM 6350 C C . TYR G 1 64 ? -2.218 -49.219 21.377 1.00 26.78 133 TYR G C 1
ATOM 6351 O O . TYR G 1 64 ? -3.371 -48.799 21.478 1.00 26.69 133 TYR G O 1
ATOM 6360 N N . HIS G 1 65 ? -1.722 -50.188 22.143 1.00 28.07 134 HIS G N 1
ATOM 6361 C CA . HIS G 1 65 ? -2.460 -50.726 23.278 1.00 29.33 134 HIS G CA 1
ATOM 6362 C C . HIS G 1 65 ? -2.105 -49.894 24.518 1.00 30.13 134 HIS G C 1
ATOM 6363 O O . HIS G 1 65 ? -1.053 -50.089 25.139 1.00 29.95 134 HIS G O 1
ATOM 6370 N N . ARG G 1 66 ? -2.990 -48.958 24.858 1.00 31.10 135 ARG G N 1
ATOM 6371 C CA . ARG G 1 66 ? -2.705 -47.917 25.854 1.00 32.26 135 ARG G CA 1
ATOM 6372 C C . ARG G 1 66 ? -2.593 -48.407 27.307 1.00 32.74 135 ARG G C 1
ATOM 6373 O O . ARG G 1 66 ? -1.976 -47.738 28.147 1.00 32.90 135 ARG G O 1
ATOM 6381 N N . GLU G 1 67 ? -3.187 -49.565 27.597 1.00 33.20 136 GLU G N 1
ATOM 6382 C CA . GLU G 1 67 ? -3.073 -50.196 28.914 1.00 33.75 136 GLU G CA 1
ATOM 6383 C C . GLU G 1 67 ? -1.704 -50.862 29.067 1.00 33.67 136 GLU G C 1
ATOM 6384 O O . GLU G 1 67 ? -1.106 -50.843 30.150 1.00 33.76 136 GLU G O 1
ATOM 6390 N N . GLU G 1 68 ? -1.221 -51.442 27.970 1.00 33.43 137 GLU G N 1
ATOM 6391 C CA . GLU G 1 68 ? 0.053 -52.159 27.925 1.00 33.31 137 GLU G CA 1
ATOM 6392 C C . GLU G 1 68 ? 1.219 -51.207 27.638 1.00 32.84 137 GLU G C 1
ATOM 6393 O O . GLU G 1 68 ? 2.385 -51.567 27.829 1.00 32.97 137 GLU G O 1
ATOM 6399 N N . LYS G 1 69 ? 0.891 -49.997 27.182 1.00 32.25 138 LYS G N 1
ATOM 6400 C CA . LYS G 1 69 ? 1.883 -49.015 26.718 1.00 31.65 138 LYS G CA 1
ATOM 6401 C C . LYS G 1 69 ? 2.838 -49.606 25.668 1.00 31.03 138 LYS G C 1
ATOM 6402 O O . LYS G 1 69 ? 4.059 -49.396 25.720 1.00 30.97 138 LYS G O 1
ATOM 6408 N N . ARG G 1 70 ? 2.266 -50.345 24.719 1.00 30.16 139 ARG G N 1
ATOM 6409 C CA . ARG G 1 70 ? 3.033 -50.998 23.663 1.00 29.44 139 ARG G CA 1
ATOM 6410 C C . ARG G 1 70 ? 2.283 -50.966 22.325 1.00 28.52 139 ARG G C 1
ATOM 6411 O O . ARG G 1 70 ? 1.060 -51.148 22.275 1.00 28.27 139 ARG G O 1
ATOM 6419 N N . TRP G 1 71 ? 3.024 -50.706 21.250 1.00 27.44 140 TRP G N 1
ATOM 6420 C CA . TRP G 1 71 ? 2.488 -50.815 19.894 1.00 26.32 140 TRP G CA 1
ATOM 6421 C C . TRP G 1 71 ? 2.499 -52.273 19.457 1.00 25.95 140 TRP G C 1
ATOM 6422 O O . TRP G 1 71 ? 3.454 -53.010 19.732 1.00 25.82 140 TRP G O 1
ATOM 6433 N N . ARG G 1 72 ? 1.436 -52.683 18.775 1.00 25.23 141 ARG G N 1
ATOM 6434 C CA . ARG G 1 72 ? 1.341 -54.030 18.232 1.00 24.81 141 ARG G CA 1
ATOM 6435 C C . ARG G 1 72 ? 0.758 -54.011 16.820 1.00 24.20 141 ARG G C 1
ATOM 6436 O O . ARG G 1 72 ? -0.083 -53.169 16.501 1.00 23.87 141 ARG G O 1
ATOM 6444 N N . TRP G 1 73 ? 1.204 -54.944 15.984 1.00 23.80 142 TRP G N 1
ATOM 6445 C CA . TRP G 1 73 ? 0.582 -55.162 14.677 1.00 23.70 142 TRP G CA 1
ATOM 6446 C C . TRP G 1 73 ? -0.823 -55.710 14.896 1.00 23.80 142 TRP G C 1
ATOM 6447 O O . TRP G 1 73 ? -1.129 -56.192 15.986 1.00 23.90 142 TRP G O 1
ATOM 6458 N N . ILE G 1 74 ? -1.670 -55.631 13.871 1.00 24.21 143 ILE G N 1
ATOM 6459 C CA . ILE G 1 74 ? -3.082 -56.002 14.006 1.00 24.56 143 ILE G CA 1
ATOM 6460 C C . ILE G 1 74 ? -3.298 -57.483 14.308 1.00 24.60 143 ILE G C 1
ATOM 6461 O O . ILE G 1 74 ? -4.358 -57.869 14.808 1.00 24.73 143 ILE G O 1
ATOM 6466 N N . ASN G 1 75 ? -2.293 -58.300 14.009 1.00 24.97 144 ASN G N 1
ATOM 6467 C CA . ASN G 1 75 ? -2.333 -59.722 14.349 1.00 25.33 144 ASN G CA 1
ATOM 6468 C C . ASN G 1 75 ? -1.809 -59.993 15.765 1.00 25.49 144 ASN G C 1
ATOM 6469 O O . ASN G 1 75 ? -1.530 -61.142 16.130 1.00 25.63 144 ASN G O 1
ATOM 6474 N N . ASN G 1 76 ? -1.682 -58.916 16.544 1.00 25.73 145 ASN G N 1
ATOM 6475 C CA . ASN G 1 76 ? -1.215 -58.937 17.941 1.00 26.15 145 ASN G CA 1
ATOM 6476 C C . ASN G 1 76 ? 0.285 -59.184 18.130 1.00 26.50 145 ASN G C 1
ATOM 6477 O O . ASN G 1 76 ? 0.771 -59.235 19.265 1.00 26.50 145 ASN G O 1
ATOM 6482 N N . SER G 1 77 ? 1.013 -59.325 17.026 1.00 26.81 146 SER G N 1
ATOM 6483 C CA . SER G 1 77 ? 2.462 -59.505 17.090 1.00 27.17 146 SER G CA 1
ATOM 6484 C C . SER G 1 77 ? 3.146 -58.220 17.539 1.00 27.49 146 SER G C 1
ATOM 6485 O O . SER G 1 77 ? 2.733 -57.119 17.164 1.00 27.34 146 SER G O 1
ATOM 6488 N N . VAL G 1 78 ? 4.182 -58.382 18.357 1.00 27.97 147 VAL G N 1
ATOM 6489 C CA . VAL G 1 78 ? 4.973 -57.271 18.877 1.00 28.63 147 VAL G CA 1
ATOM 6490 C C . VAL G 1 78 ? 5.577 -56.436 17.747 1.00 28.74 147 VAL G C 1
ATOM 6491 O O . VAL G 1 78 ? 6.062 -56.974 16.749 1.00 28.71 147 VAL G O 1
ATOM 6495 N N . PHE G 1 79 ? 5.507 -55.119 17.909 1.00 29.06 148 PHE G N 1
ATOM 6496 C CA . PHE G 1 79 ? 6.112 -54.184 16.974 1.00 29.42 148 PHE G CA 1
ATOM 6497 C C . PHE G 1 79 ? 7.539 -53.857 17.417 1.00 29.74 148 PHE G C 1
ATOM 6498 O O . PHE G 1 79 ? 7.750 -53.291 18.497 1.00 29.91 148 PHE G O 1
ATOM 6506 N N . ASN G 1 80 ? 8.509 -54.247 16.593 1.00 30.03 149 ASN G N 1
ATOM 6507 C CA . ASN G 1 80 ? 9.911 -53.929 16.844 1.00 30.40 149 ASN G CA 1
ATOM 6508 C C . ASN G 1 80 ? 10.362 -52.785 15.941 1.00 30.49 149 ASN G C 1
ATOM 6509 O O . ASN G 1 80 ? 10.589 -52.965 14.742 1.00 30.53 149 ASN G O 1
ATOM 6514 N N . GLY G 1 81 ? 10.465 -51.600 16.533 1.00 30.46 150 GLY G N 1
ATOM 6515 C CA . GLY G 1 81 ? 10.755 -50.384 15.787 1.00 30.43 150 GLY G CA 1
ATOM 6516 C C . GLY G 1 81 ? 10.326 -49.150 16.548 1.00 30.31 150 GLY G C 1
ATOM 6517 O O . GLY G 1 81 ? 10.137 -49.192 17.767 1.00 30.41 150 GLY G O 1
ATOM 6518 N N . ASN G 1 82 ? 10.170 -48.045 15.827 1.00 30.15 151 ASN G N 1
ATOM 6519 C CA . ASN G 1 82 ? 9.797 -46.785 16.453 1.00 30.01 151 ASN G CA 1
ATOM 6520 C C . ASN G 1 82 ? 8.633 -46.090 15.759 1.00 29.71 151 ASN G C 1
ATOM 6521 O O . ASN G 1 82 ? 8.506 -46.134 14.531 1.00 29.69 151 ASN G O 1
ATOM 6526 N N . VAL G 1 83 ? 7.785 -45.454 16.560 1.00 29.43 152 VAL G N 1
ATOM 6527 C CA . VAL G 1 83 ? 6.718 -44.602 16.044 1.00 29.13 152 VAL G CA 1
ATOM 6528 C C . VAL G 1 83 ? 7.024 -43.163 16.455 1.00 29.28 152 VAL G C 1
ATOM 6529 O O . VAL G 1 83 ? 7.273 -42.886 17.631 1.00 29.18 152 VAL G O 1
ATOM 6533 N N . THR G 1 84 ? 7.022 -42.257 15.480 1.00 29.28 153 THR G N 1
ATOM 6534 C CA . THR G 1 84 ? 7.376 -40.862 15.729 1.00 29.54 153 THR G CA 1
ATOM 6535 C C . THR G 1 84 ? 6.196 -40.053 16.250 1.00 29.72 153 THR G C 1
ATOM 6536 O O . THR G 1 84 ? 5.041 -40.375 15.969 1.00 29.65 153 THR G O 1
ATOM 6540 N N . ASN G 1 85 ? 6.515 -38.994 16.994 1.00 29.99 154 ASN G N 1
ATOM 6541 C CA . ASN G 1 85 ? 5.550 -37.981 17.431 1.00 30.28 154 ASN G CA 1
ATOM 6542 C C . ASN G 1 85 ? 4.316 -38.543 18.148 1.00 30.33 154 ASN G C 1
ATOM 6543 O O . ASN G 1 85 ? 3.183 -38.118 17.899 1.00 30.20 154 ASN G O 1
ATOM 6548 N N . GLN G 1 86 ? 4.555 -39.503 19.040 1.00 30.38 155 GLN G N 1
ATOM 6549 C CA . GLN G 1 86 ? 3.499 -40.077 19.871 1.00 30.67 155 GLN G CA 1
ATOM 6550 C C . GLN G 1 86 ? 3.016 -39.041 20.884 1.00 30.93 155 GLN G C 1
ATOM 6551 O O . GLN G 1 86 ? 3.802 -38.222 21.363 1.00 30.92 155 GLN G O 1
ATOM 6557 N N . ASN G 1 87 ? 1.726 -39.072 21.201 1.00 31.12 156 ASN G N 1
ATOM 6558 C CA . ASN G 1 87 ? 1.196 -38.241 22.277 1.00 31.41 156 ASN G CA 1
ATOM 6559 C C . ASN G 1 87 ? 0.373 -39.045 23.287 1.00 31.62 156 ASN G C 1
ATOM 6560 O O . ASN G 1 87 ? 0.770 -40.152 23.670 1.00 31.96 156 ASN G O 1
ATOM 6565 N N . GLN G 1 88 ? -0.755 -38.492 23.722 1.00 31.58 157 GLN G N 1
ATOM 6566 C CA . GLN G 1 88 ? -1.650 -39.177 24.648 1.00 31.72 157 GLN G CA 1
ATOM 6567 C C . GLN G 1 88 ? -2.896 -39.713 23.943 1.00 31.47 157 GLN G C 1
ATOM 6568 O O . GLN G 1 88 ? -3.515 -40.676 24.401 1.00 31.58 157 GLN G O 1
ATOM 6574 N N . ASN G 1 89 ? -3.238 -39.089 22.818 1.00 30.94 158 ASN G N 1
ATOM 6575 C CA . ASN G 1 89 ? -4.501 -39.332 22.130 1.00 30.43 158 ASN G CA 1
ATOM 6576 C C . ASN G 1 89 ? -4.419 -40.283 20.935 1.00 29.82 158 ASN G C 1
ATOM 6577 O O . ASN G 1 89 ? -5.327 -41.093 20.732 1.00 29.80 158 ASN G O 1
ATOM 6582 N N . PHE G 1 90 ? -3.343 -40.185 20.152 1.00 28.78 159 PHE G N 1
ATOM 6583 C CA . PHE G 1 90 ? -3.202 -40.990 18.929 1.00 27.84 159 PHE G CA 1
ATOM 6584 C C . PHE G 1 90 ? -2.908 -42.450 19.244 1.00 27.17 159 PHE G C 1
ATOM 6585 O O . PHE G 1 90 ? -1.960 -42.760 19.963 1.00 27.06 159 PHE G O 1
ATOM 6593 N N . ASN G 1 91 ? -3.722 -43.344 18.695 1.00 26.39 160 ASN G N 1
ATOM 6594 C CA . ASN G 1 91 ? -3.540 -44.780 18.909 1.00 25.74 160 ASN G CA 1
ATOM 6595 C C . ASN G 1 91 ? -3.353 -45.556 17.603 1.00 25.00 160 ASN G C 1
ATOM 6596 O O . ASN G 1 91 ? -3.323 -46.788 17.594 1.00 24.51 160 ASN G O 1
ATOM 6601 N N . CYS G 1 92 ? -3.218 -44.810 16.508 1.00 24.47 161 CYS G N 1
ATOM 6602 C CA . CYS G 1 92 ? -3.018 -45.375 15.179 1.00 23.69 161 CYS G CA 1
ATOM 6603 C C . CYS G 1 92 ? -1.742 -44.810 14.543 1.00 23.44 161 CYS G C 1
ATOM 6604 O O . CYS G 1 92 ? -1.087 -43.935 15.118 1.00 23.28 161 CYS G O 1
ATOM 6607 N N . ALA G 1 93 ? -1.384 -45.318 13.365 1.00 22.81 162 ALA G N 1
ATOM 6608 C CA . ALA G 1 93 ? -0.102 -44.991 12.750 1.00 22.59 162 ALA G CA 1
ATOM 6609 C C . ALA G 1 93 ? -0.165 -45.052 11.228 1.00 22.41 162 ALA G C 1
ATOM 6610 O O . ALA G 1 93 ? -0.917 -45.843 10.657 1.00 22.20 162 ALA G O 1
ATOM 6612 N N . THR G 1 94 ? 0.618 -44.192 10.585 1.00 22.46 163 THR G N 1
ATOM 6613 C CA . THR G 1 94 ? 0.662 -44.117 9.127 1.00 22.41 163 THR G CA 1
ATOM 6614 C C . THR G 1 94 ? 2.086 -44.252 8.593 1.00 22.64 163 THR G C 1
ATOM 6615 O O . THR G 1 94 ? 3.062 -44.022 9.322 1.00 22.51 163 THR G O 1
ATOM 6619 N N . ILE G 1 95 ? 2.190 -44.659 7.329 1.00 22.68 164 ILE G N 1
ATOM 6620 C CA . ILE G 1 95 ? 3.418 -44.499 6.547 1.00 23.11 164 ILE G CA 1
ATOM 6621 C C . ILE G 1 95 ? 3.119 -43.625 5.329 1.00 23.38 164 ILE G C 1
ATOM 6622 O O . ILE G 1 95 ? 1.967 -43.262 5.084 1.00 23.44 164 ILE G O 1
ATOM 6627 N N . GLY G 1 96 ? 4.157 -43.290 4.571 1.00 23.82 165 GLY G N 1
ATOM 6628 C CA . GLY G 1 96 ? 4.019 -42.374 3.451 1.00 24.17 165 GLY G CA 1
ATOM 6629 C C . GLY G 1 96 ? 4.254 -40.954 3.923 1.00 24.70 165 GLY G C 1
ATOM 6630 O O . GLY G 1 96 ? 4.227 -40.674 5.131 1.00 24.62 165 GLY G O 1
ATOM 6631 N N . LEU G 1 97 ? 4.476 -40.059 2.964 1.00 24.95 166 LEU G N 1
ATOM 6632 C CA . LEU G 1 97 ? 4.836 -38.666 3.228 1.00 25.33 166 LEU G CA 1
ATOM 6633 C C . LEU G 1 97 ? 6.215 -38.551 3.895 1.00 25.51 166 LEU G C 1
ATOM 6634 O O . LEU G 1 97 ? 7.129 -37.948 3.328 1.00 25.43 166 LEU G O 1
ATOM 6639 N N . THR G 1 98 ? 6.356 -39.133 5.086 1.00 25.52 167 THR G N 1
ATOM 6640 C CA . THR G 1 98 ? 7.646 -39.230 5.758 1.00 25.67 167 THR G CA 1
ATOM 6641 C C . THR G 1 98 ? 8.338 -40.540 5.371 1.00 25.51 167 THR G C 1
ATOM 6642 O O . THR G 1 98 ? 7.834 -41.295 4.537 1.00 25.53 167 THR G O 1
ATOM 6646 N N . LYS G 1 99 ? 9.489 -40.801 5.984 1.00 25.33 168 LYS G N 1
ATOM 6647 C CA . LYS G 1 99 ? 10.193 -42.076 5.814 1.00 25.22 168 LYS G CA 1
ATOM 6648 C C . LYS G 1 99 ? 9.988 -43.016 7.008 1.00 24.64 168 LYS G C 1
ATOM 6649 O O . LYS G 1 99 ? 10.565 -44.107 7.060 1.00 24.26 168 LYS G O 1
ATOM 6655 N N . THR G 1 100 ? 9.144 -42.602 7.949 1.00 24.17 169 THR G N 1
ATOM 6656 C CA . THR G 1 100 ? 8.977 -43.329 9.211 1.00 23.78 169 THR G CA 1
ATOM 6657 C C . THR G 1 100 ? 7.537 -43.818 9.455 1.00 23.70 169 THR G C 1
ATOM 6658 O O . THR G 1 100 ? 6.631 -43.525 8.664 1.00 23.42 169 THR G O 1
ATOM 6662 N N . PHE G 1 101 ? 7.354 -44.587 10.535 1.00 23.55 170 PHE G N 1
ATOM 6663 C CA . PHE G 1 101 ? 6.030 -44.879 11.090 1.00 23.52 170 PHE G CA 1
ATOM 6664 C C . PHE G 1 101 ? 5.658 -43.700 11.985 1.00 23.71 170 PHE G C 1
ATOM 6665 O O . PHE G 1 101 ? 6.389 -43.391 12.934 1.00 23.60 170 PHE G O 1
ATOM 6673 N N . ASP G 1 102 ? 4.538 -43.042 11.691 1.00 23.70 171 ASP G N 1
ATOM 6674 C CA . ASP G 1 102 ? 4.131 -41.858 12.451 1.00 23.98 171 ASP G CA 1
ATOM 6675 C C . ASP G 1 102 ? 2.800 -42.067 13.153 1.00 23.82 171 ASP G C 1
ATOM 6676 O O . ASP G 1 102 ? 1.858 -42.588 12.555 1.00 23.57 171 ASP G O 1
ATOM 6681 N N . ALA G 1 103 ? 2.732 -41.654 14.418 1.00 23.49 172 ALA G N 1
ATOM 6682 C CA . ALA G 1 103 ? 1.488 -41.708 15.189 1.00 23.36 172 ALA G CA 1
ATOM 6683 C C . ALA G 1 103 ? 0.423 -40.817 14.562 1.00 23.12 172 ALA G C 1
ATOM 6684 O O . ALA G 1 103 ? 0.728 -39.743 14.040 1.00 23.04 172 ALA G O 1
ATOM 6686 N N . ALA G 1 104 ? -0.825 -41.278 14.616 1.00 23.08 173 ALA G N 1
ATOM 6687 C CA . ALA G 1 104 ? -1.939 -40.612 13.952 1.00 22.97 173 ALA G CA 1
ATOM 6688 C C . ALA G 1 104 ? -3.261 -40.932 14.647 1.00 23.06 173 ALA G C 1
ATOM 6689 O O . ALA G 1 104 ? -3.392 -41.966 15.310 1.00 22.81 173 ALA G O 1
ATOM 6691 N N . SER G 1 105 ? -4.234 -40.039 14.491 1.00 23.05 174 SER G N 1
ATOM 6692 C CA . SER G 1 105 ? -5.563 -40.242 15.051 1.00 23.29 174 SER G CA 1
ATOM 6693 C C . SER G 1 105 ? -6.322 -41.296 14.261 1.00 23.41 174 SER G C 1
ATOM 6694 O O . SER G 1 105 ? -6.374 -41.248 13.025 1.00 23.34 174 SER G O 1
ATOM 6697 N N . CYS G 1 106 ? -6.906 -42.244 14.988 1.00 23.28 175 CYS G N 1
ATOM 6698 C CA . CYS G 1 106 ? -7.690 -43.320 14.393 1.00 23.31 175 CYS G CA 1
ATOM 6699 C C . CYS G 1 106 ? -8.972 -42.782 13.746 1.00 23.41 175 CYS G C 1
ATOM 6700 O O . CYS G 1 106 ? -9.585 -43.455 12.914 1.00 23.17 175 CYS G O 1
ATOM 6703 N N . ASP G 1 107 ? -9.357 -41.563 14.128 1.00 23.51 176 ASP G N 1
ATOM 6704 C CA . ASP G 1 107 ? -10.626 -40.955 13.705 1.00 23.97 176 ASP G CA 1
ATOM 6705 C C . ASP G 1 107 ? -10.552 -40.122 12.420 1.00 23.85 176 ASP G C 1
ATOM 6706 O O . ASP G 1 107 ? -11.586 -39.877 11.787 1.00 24.12 176 ASP G O 1
ATOM 6711 N N . ILE G 1 108 ? -9.345 -39.691 12.047 1.00 23.46 177 ILE G N 1
ATOM 6712 C CA . ILE G 1 108 ? -9.125 -38.905 10.821 1.00 23.27 177 ILE G CA 1
ATOM 6713 C C . ILE G 1 108 ? -9.173 -39.812 9.585 1.00 22.81 177 ILE G C 1
ATOM 6714 O O . ILE G 1 108 ? -8.739 -40.963 9.641 1.00 22.99 177 ILE G O 1
ATOM 6719 N N . SER G 1 109 ? -9.697 -39.291 8.477 1.00 22.17 178 SER G N 1
ATOM 6720 C CA . SER G 1 109 ? -9.688 -40.027 7.214 1.00 21.76 178 SER G CA 1
ATOM 6721 C C . SER G 1 109 ? -8.317 -39.978 6.556 1.00 21.14 178 SER G C 1
ATOM 6722 O O . SER G 1 109 ? -7.780 -38.900 6.296 1.00 21.01 178 SER G O 1
ATOM 6725 N N . TYR G 1 110 ? -7.747 -41.157 6.322 1.00 20.59 179 TYR G N 1
ATOM 6726 C CA . TYR G 1 110 ? -6.536 -41.288 5.520 1.00 20.26 179 TYR G CA 1
ATOM 6727 C C . TYR G 1 110 ? -6.702 -42.429 4.531 1.00 19.93 179 TYR G C 1
ATOM 6728 O O . TYR G 1 110 ? -7.573 -43.287 4.698 1.00 19.52 179 TYR G O 1
ATOM 6737 N N . ARG G 1 111 ? -5.852 -42.436 3.506 1.00 19.51 180 ARG G N 1
ATOM 6738 C CA . ARG G 1 111 ? -5.711 -43.597 2.635 1.00 19.21 180 ARG G CA 1
ATOM 6739 C C . ARG G 1 111 ? -5.230 -44.778 3.487 1.00 19.01 180 ARG G C 1
ATOM 6740 O O . ARG G 1 111 ? -4.873 -44.603 4.661 1.00 18.56 180 ARG G O 1
ATOM 6748 N N . ARG G 1 112 ? -5.244 -45.976 2.910 1.00 18.52 181 ARG G N 1
ATOM 6749 C CA . ARG G 1 112 ? -4.869 -47.181 3.650 1.00 18.46 181 ARG G CA 1
ATOM 6750 C C . ARG G 1 112 ? -4.197 -48.208 2.754 1.00 18.30 181 ARG G C 1
ATOM 6751 O O . ARG G 1 112 ? -4.409 -48.215 1.537 1.00 18.24 181 ARG G O 1
ATOM 6759 N N . ILE G 1 113 ? -3.376 -49.062 3.364 1.00 18.12 182 ILE G N 1
ATOM 6760 C CA . ILE G 1 113 ? -2.738 -50.172 2.658 1.00 18.15 182 ILE G CA 1
ATOM 6761 C C . ILE G 1 113 ? -3.285 -51.512 3.162 1.00 18.38 182 ILE G C 1
ATOM 6762 O O . ILE G 1 113 ? -3.205 -51.816 4.356 1.00 18.38 182 ILE G O 1
ATOM 6767 N N . CYS G 1 114 ? -3.852 -52.295 2.246 1.00 18.48 183 CYS G N 1
ATOM 6768 C CA . CYS G 1 114 ? -4.358 -53.637 2.561 1.00 18.82 183 CYS G CA 1
ATOM 6769 C C . CYS G 1 114 ? -3.374 -54.721 2.112 1.00 18.94 183 CYS G C 1
ATOM 6770 O O . CYS G 1 114 ? -2.524 -54.477 1.252 1.00 18.77 183 CYS G O 1
ATOM 6773 N N . GLU G 1 115 ? -3.513 -55.917 2.684 1.00 19.36 184 GLU G N 1
ATOM 6774 C CA . GLU G 1 115 ? -2.582 -57.022 2.454 1.00 19.83 184 GLU G CA 1
ATOM 6775 C C . GLU G 1 115 ? -3.296 -58.377 2.458 1.00 20.35 184 GLU G C 1
ATOM 6776 O O . GLU G 1 115 ? -4.141 -58.640 3.318 1.00 20.10 184 GLU G O 1
ATOM 6782 N N . LYS G 1 116 ? -2.938 -59.237 1.504 1.00 21.24 185 LYS G N 1
ATOM 6783 C CA . LYS G 1 116 ? -3.446 -60.610 1.455 1.00 22.23 185 LYS G CA 1
ATOM 6784 C C . LYS G 1 116 ? -2.528 -61.548 0.667 1.00 22.98 185 LYS G C 1
ATOM 6785 O O . LYS G 1 116 ? -1.737 -61.099 -0.172 1.00 22.71 185 LYS G O 1
ATOM 6791 N N . ASN G 1 117 ? -2.640 -62.846 0.951 1.00 23.78 186 ASN G N 1
ATOM 6792 C CA . ASN G 1 117 ? -1.883 -63.886 0.249 1.00 25.01 186 ASN G CA 1
ATOM 6793 C C . ASN G 1 117 ? -1.986 -63.765 -1.261 1.00 25.44 186 ASN G C 1
ATOM 6794 O O . ASN G 1 117 ? -3.066 -63.492 -1.796 1.00 25.49 186 ASN G O 1
ATOM 6799 N N . ALA G 1 118 ? -0.862 -63.971 -1.941 1.00 25.93 187 ALA G N 1
ATOM 6800 C CA . ALA G 1 118 ? -0.865 -64.080 -3.393 1.00 26.58 187 ALA G CA 1
ATOM 6801 C C . ALA G 1 118 ? -1.433 -65.442 -3.771 1.00 26.87 187 ALA G C 1
ATOM 6802 O O . ALA G 1 118 ? -1.271 -66.412 -3.028 1.00 27.15 187 ALA G O 1
ATOM 6805 N N . MET H 1 1 ? 56.228 -30.505 20.332 1.00 34.56 70 MET H N 1
ATOM 6806 C CA . MET H 1 1 ? 55.468 -31.470 19.489 1.00 34.48 70 MET H CA 1
ATOM 6807 C C . MET H 1 1 ? 55.304 -32.806 20.210 1.00 33.83 70 MET H C 1
ATOM 6808 O O . MET H 1 1 ? 56.234 -33.295 20.861 1.00 33.92 70 MET H O 1
ATOM 6813 N N . CYS H 1 2 ? 54.114 -33.388 20.085 1.00 32.97 71 CYS H N 1
ATOM 6814 C CA . CYS H 1 2 ? 53.782 -34.632 20.771 1.00 32.07 71 CYS H CA 1
ATOM 6815 C C . CYS H 1 2 ? 54.025 -35.855 19.895 1.00 32.08 71 CYS H C 1
ATOM 6816 O O . CYS H 1 2 ? 53.989 -35.752 18.662 1.00 31.86 71 CYS H O 1
ATOM 6819 N N . PRO H 1 3 ? 54.268 -37.020 20.530 1.00 31.82 72 PRO H N 1
ATOM 6820 C CA . PRO H 1 3 ? 54.312 -38.272 19.784 1.00 31.80 72 PRO H CA 1
ATOM 6821 C C . PRO H 1 3 ? 52.963 -38.557 19.122 1.00 31.71 72 PRO H C 1
ATOM 6822 O O . PRO H 1 3 ? 51.969 -37.878 19.410 1.00 31.68 72 PRO H O 1
ATOM 6826 N N . LYS H 1 4 ? 52.934 -39.546 18.235 1.00 31.55 73 LYS H N 1
ATOM 6827 C CA . LYS H 1 4 ? 51.705 -39.910 17.543 1.00 31.38 73 LYS H CA 1
ATOM 6828 C C . LYS H 1 4 ? 50.697 -40.511 18.518 1.00 30.86 73 LYS H C 1
ATOM 6829 O O . LYS H 1 4 ? 51.061 -41.301 19.397 1.00 30.91 73 LYS H O 1
ATOM 6835 N N . ASP H 1 5 ? 49.438 -40.101 18.360 1.00 30.37 74 ASP H N 1
ATOM 6836 C CA . ASP H 1 5 ? 48.322 -40.524 19.216 1.00 29.63 74 ASP H CA 1
ATOM 6837 C C . ASP H 1 5 ? 48.313 -39.842 20.595 1.00 28.94 74 ASP H C 1
ATOM 6838 O O . ASP H 1 5 ? 47.524 -40.209 21.472 1.00 28.84 74 ASP H O 1
ATOM 6843 N N . TRP H 1 6 ? 49.190 -38.854 20.770 1.00 27.84 75 TRP H N 1
ATOM 6844 C CA . TRP H 1 6 ? 49.197 -37.990 21.951 1.00 26.88 75 TRP H CA 1
ATOM 6845 C C . TRP H 1 6 ? 48.566 -36.649 21.588 1.00 26.58 75 TRP H C 1
ATOM 6846 O O . TRP H 1 6 ? 48.487 -36.295 20.408 1.00 26.72 75 TRP H O 1
ATOM 6857 N N . GLU H 1 7 ? 48.135 -35.904 22.603 1.00 25.97 76 GLU H N 1
ATOM 6858 C CA . GLU H 1 7 ? 47.349 -34.685 22.419 1.00 25.31 76 GLU H CA 1
ATOM 6859 C C . GLU H 1 7 ? 48.027 -33.476 23.065 1.00 25.16 76 GLU H C 1
ATOM 6860 O O . GLU H 1 7 ? 48.249 -33.456 24.278 1.00 24.70 76 GLU H O 1
ATOM 6866 N N . PHE H 1 8 ? 48.341 -32.470 22.251 1.00 24.83 77 PHE H N 1
ATOM 6867 C CA . PHE H 1 8 ? 49.034 -31.275 22.733 1.00 24.63 77 PHE H CA 1
ATOM 6868 C C . PHE H 1 8 ? 48.103 -30.335 23.491 1.00 24.63 77 PHE H C 1
ATOM 6869 O O . PHE H 1 8 ? 47.003 -30.026 23.031 1.00 24.69 77 PHE H O 1
ATOM 6877 N N . TYR H 1 9 ? 48.562 -29.885 24.655 1.00 24.64 78 TYR H N 1
ATOM 6878 C CA . TYR H 1 9 ? 47.858 -28.873 25.432 1.00 24.83 78 TYR H CA 1
ATOM 6879 C C . TYR H 1 9 ? 48.848 -28.058 26.253 1.00 25.05 78 TYR H C 1
ATOM 6880 O O . TYR H 1 9 ? 49.461 -28.583 27.179 1.00 24.94 78 TYR H O 1
ATOM 6889 N N . GLN H 1 10 ? 48.991 -26.776 25.913 1.00 25.26 79 GLN H N 1
ATOM 6890 C CA . GLN H 1 10 ? 49.873 -25.856 26.644 1.00 25.52 79 GLN H CA 1
ATOM 6891 C C . GLN H 1 10 ? 51.225 -26.484 27.032 1.00 25.25 79 GLN H C 1
ATOM 6892 O O . GLN H 1 10 ? 51.574 -26.570 28.215 1.00 25.17 79 GLN H O 1
ATOM 6898 N N . ALA H 1 11 ? 51.974 -26.929 26.025 1.00 25.13 80 ALA H N 1
ATOM 6899 C CA . ALA H 1 11 ? 53.299 -27.550 26.212 1.00 24.98 80 ALA H CA 1
ATOM 6900 C C . ALA H 1 11 ? 53.309 -28.920 26.927 1.00 24.93 80 ALA H C 1
ATOM 6901 O O . ALA H 1 11 ? 54.380 -29.455 27.224 1.00 24.56 80 ALA H O 1
ATOM 6903 N N . ARG H 1 12 ? 52.125 -29.476 27.198 1.00 24.97 81 ARG H N 1
ATOM 6904 C CA . ARG H 1 12 ? 52.003 -30.843 27.722 1.00 24.94 81 ARG H CA 1
ATOM 6905 C C . ARG H 1 12 ? 51.538 -31.786 26.609 1.00 24.70 81 ARG H C 1
ATOM 6906 O O . ARG H 1 12 ? 50.972 -31.340 25.607 1.00 24.60 81 ARG H O 1
ATOM 6914 N N . CYS H 1 13 ? 51.777 -33.084 26.789 1.00 24.26 82 CYS H N 1
ATOM 6915 C CA . CYS H 1 13 ? 51.232 -34.110 25.896 1.00 23.91 82 CYS H CA 1
ATOM 6916 C C . CYS H 1 13 ? 50.423 -35.116 26.697 1.00 23.10 82 CYS H C 1
ATOM 6917 O O . CYS H 1 13 ? 50.933 -35.723 27.640 1.00 22.96 82 CYS H O 1
ATOM 6920 N N . PHE H 1 14 ? 49.163 -35.292 26.318 1.00 22.17 83 PHE H N 1
ATOM 6921 C CA . PHE H 1 14 ? 48.288 -36.254 26.980 1.00 21.18 83 PHE H CA 1
ATOM 6922 C C . PHE H 1 14 ? 48.056 -37.470 26.093 1.00 20.65 83 PHE H C 1
ATOM 6923 O O . PHE H 1 14 ? 47.945 -37.342 24.869 1.00 20.15 83 PHE H O 1
ATOM 6931 N N . PHE H 1 15 ? 47.988 -38.642 26.718 1.00 19.87 84 PHE H N 1
ATOM 6932 C CA . PHE H 1 15 ? 47.677 -39.886 26.016 1.00 19.79 84 PHE H CA 1
ATOM 6933 C C . PHE H 1 15 ? 46.477 -40.562 26.664 1.00 19.67 84 PHE H C 1
ATOM 6934 O O . PHE H 1 15 ? 46.513 -40.909 27.849 1.00 19.62 84 PHE H O 1
ATOM 6942 N N . LEU H 1 16 ? 45.414 -40.744 25.886 1.00 19.61 85 LEU H N 1
ATOM 6943 C CA . LEU H 1 16 ? 44.208 -41.410 26.380 1.00 19.48 85 LEU H CA 1
ATOM 6944 C C . LEU H 1 16 ? 44.208 -42.849 25.877 1.00 19.87 85 LEU H C 1
ATOM 6945 O O . LEU H 1 16 ? 44.112 -43.101 24.668 1.00 19.22 85 LEU H O 1
ATOM 6950 N N . SER H 1 17 ? 44.357 -43.788 26.807 1.00 19.81 86 SER H N 1
ATOM 6951 C CA . SER H 1 17 ? 44.516 -45.197 26.452 1.00 20.19 86 SER H CA 1
ATOM 6952 C C . SER H 1 17 ? 43.188 -45.823 26.061 1.00 20.51 86 SER H C 1
ATOM 6953 O O . SER H 1 17 ? 42.132 -45.415 26.547 1.00 20.55 86 SER H O 1
ATOM 6956 N N . THR H 1 18 ? 43.260 -46.808 25.169 1.00 20.73 87 THR H N 1
ATOM 6957 C CA . THR H 1 18 ? 42.141 -47.695 24.878 1.00 21.24 87 THR H CA 1
ATOM 6958 C C . THR H 1 18 ? 42.249 -48.936 25.761 1.00 21.45 87 THR H C 1
ATOM 6959 O O . THR H 1 18 ? 41.235 -49.523 26.151 1.00 21.69 87 THR H O 1
ATOM 6963 N N . SER H 1 19 ? 43.486 -49.328 26.074 1.00 21.36 88 SER H N 1
ATOM 6964 C CA . SER H 1 19 ? 43.748 -50.456 26.965 1.00 21.19 88 SER H CA 1
ATOM 6965 C C . SER H 1 19 ? 43.400 -50.118 28.416 1.00 21.30 88 SER H C 1
ATOM 6966 O O . SER H 1 19 ? 43.237 -48.954 28.777 1.00 21.18 88 SER H O 1
ATOM 6969 N N . GLU H 1 20 ? 43.316 -51.161 29.236 1.00 21.30 89 GLU H N 1
ATOM 6970 C CA . GLU H 1 20 ? 42.637 -51.111 30.515 1.00 21.36 89 GLU H CA 1
ATOM 6971 C C . GLU H 1 20 ? 43.474 -51.841 31.554 1.00 20.92 89 GLU H C 1
ATOM 6972 O O . GLU H 1 20 ? 43.970 -52.934 31.284 1.00 20.75 89 GLU H O 1
ATOM 6978 N N . SER H 1 21 ? 43.627 -51.242 32.736 1.00 20.43 90 SER H N 1
ATOM 6979 C CA . SER H 1 21 ? 44.296 -51.900 33.864 1.00 20.03 90 SER H CA 1
ATOM 6980 C C . SER H 1 21 ? 44.066 -51.173 35.193 1.00 19.72 90 SER H C 1
ATOM 6981 O O . SER H 1 21 ? 43.529 -50.061 35.218 1.00 19.56 90 SER H O 1
ATOM 6984 N N . SER H 1 22 ? 44.466 -51.823 36.288 1.00 19.32 91 SER H N 1
ATOM 6985 C CA . SER H 1 22 ? 44.440 -51.243 37.632 1.00 18.96 91 SER H CA 1
ATOM 6986 C C . SER H 1 22 ? 45.320 -49.989 37.717 1.00 18.84 91 SER H C 1
ATOM 6987 O O . SER H 1 22 ? 46.148 -49.746 36.832 1.00 18.67 91 SER H O 1
ATOM 6990 N N . TRP H 1 23 ? 45.157 -49.217 38.792 1.00 18.51 92 TRP H N 1
ATOM 6991 C CA . TRP H 1 23 ? 45.903 -47.974 38.970 1.00 18.47 92 TRP H CA 1
ATOM 6992 C C . TRP H 1 23 ? 47.412 -48.204 38.989 1.00 18.79 92 TRP H C 1
ATOM 6993 O O . TRP H 1 23 ? 48.160 -47.473 38.342 1.00 18.35 92 TRP H O 1
ATOM 7004 N N . ASN H 1 24 ? 47.850 -49.212 39.742 1.00 18.97 93 ASN H N 1
ATOM 7005 C CA . ASN H 1 24 ? 49.274 -49.537 39.820 1.00 19.79 93 ASN H CA 1
ATOM 7006 C C . ASN H 1 24 ? 49.856 -49.900 38.459 1.00 19.59 93 ASN H C 1
ATOM 7007 O O . ASN H 1 24 ? 50.935 -49.434 38.094 1.00 19.48 93 ASN H O 1
ATOM 7012 N N . GLU H 1 25 ? 49.122 -50.711 37.702 1.00 19.84 94 GLU H N 1
ATOM 7013 C CA . GLU H 1 25 ? 49.526 -51.083 36.347 1.00 20.20 94 GLU H CA 1
ATOM 7014 C C . GLU H 1 25 ? 49.438 -49.902 35.379 1.00 19.73 94 GLU H C 1
ATOM 7015 O O . GLU H 1 25 ? 50.270 -49.787 34.477 1.00 19.53 94 GLU H O 1
ATOM 7021 N N . SER H 1 26 ? 48.435 -49.039 35.578 1.00 19.35 95 SER H N 1
ATOM 7022 C CA . SER H 1 26 ? 48.284 -47.785 34.818 1.00 19.18 95 SER H CA 1
ATOM 7023 C C . SER H 1 26 ? 49.461 -46.832 35.039 1.00 19.20 95 SER H C 1
ATOM 7024 O O . SER H 1 26 ? 49.953 -46.211 34.094 1.00 18.62 95 SER H O 1
ATOM 7027 N N . ARG H 1 27 ? 49.898 -46.722 36.294 1.00 19.27 96 ARG H N 1
ATOM 7028 C CA . ARG H 1 27 ? 51.073 -45.929 36.658 1.00 19.73 96 ARG H CA 1
ATOM 7029 C C . ARG H 1 27 ? 52.291 -46.435 35.880 1.00 19.76 96 ARG H C 1
ATOM 7030 O O . ARG H 1 27 ? 52.998 -45.651 35.242 1.00 19.36 96 ARG H O 1
ATOM 7038 N N . ASP H 1 28 ? 52.505 -47.750 35.918 1.00 19.85 97 ASP H N 1
ATOM 7039 C CA . ASP H 1 28 ? 53.618 -48.395 35.207 1.00 20.41 97 ASP H CA 1
ATOM 7040 C C . ASP H 1 28 ? 53.480 -48.300 33.685 1.00 19.95 97 ASP H C 1
ATOM 7041 O O . ASP H 1 28 ? 54.482 -48.197 32.970 1.00 20.08 97 ASP H O 1
ATOM 7046 N N . PHE H 1 29 ? 52.241 -48.333 33.200 1.00 19.58 98 PHE H N 1
ATOM 7047 C CA . PHE H 1 29 ? 51.951 -48.136 31.777 1.00 19.55 98 PHE H CA 1
ATOM 7048 C C . PHE H 1 29 ? 52.456 -46.757 31.317 1.00 19.17 98 PHE H C 1
ATOM 7049 O O . PHE H 1 29 ? 53.119 -46.647 30.285 1.00 18.71 98 PHE H O 1
ATOM 7057 N N . CYS H 1 30 ? 52.164 -45.717 32.097 1.00 18.98 99 CYS H N 1
ATOM 7058 C CA . CYS H 1 30 ? 52.620 -44.369 31.762 1.00 18.73 99 CYS H CA 1
ATOM 7059 C C . CYS H 1 30 ? 54.136 -44.260 31.897 1.00 18.93 99 CYS H C 1
ATOM 7060 O O . CYS H 1 30 ? 54.802 -43.706 31.015 1.00 18.89 99 CYS H O 1
ATOM 7063 N N . LYS H 1 31 ? 54.674 -44.803 32.992 1.00 19.01 100 LYS H N 1
ATOM 7064 C CA . LYS H 1 31 ? 56.128 -44.901 33.203 1.00 19.31 100 LYS H CA 1
ATOM 7065 C C . LYS H 1 31 ? 56.834 -45.437 31.957 1.00 19.10 100 LYS H C 1
ATOM 7066 O O . LYS H 1 31 ? 57.848 -44.891 31.528 1.00 19.18 100 LYS H O 1
ATOM 7072 N N . GLY H 1 32 ? 56.274 -46.504 31.387 1.00 19.46 101 GLY H N 1
ATOM 7073 C CA . GLY H 1 32 ? 56.825 -47.167 30.200 1.00 19.65 101 GLY H CA 1
ATOM 7074 C C . GLY H 1 32 ? 56.832 -46.326 28.937 1.00 19.70 101 GLY H C 1
ATOM 7075 O O . GLY H 1 32 ? 57.530 -46.651 27.973 1.00 19.76 101 GLY H O 1
ATOM 7076 N N . LYS H 1 33 ? 56.041 -45.255 28.940 1.00 19.47 102 LYS H N 1
ATOM 7077 C CA . LYS H 1 33 ? 56.013 -44.295 27.839 1.00 19.51 102 LYS H CA 1
ATOM 7078 C C . LYS H 1 33 ? 56.741 -43.012 28.235 1.00 19.22 102 LYS H C 1
ATOM 7079 O O . LYS H 1 33 ? 56.600 -41.971 27.586 1.00 19.27 102 LYS H O 1
ATOM 7085 N N . GLY H 1 34 ? 57.522 -43.101 29.308 1.00 19.04 103 GLY H N 1
ATOM 7086 C CA . GLY H 1 34 ? 58.291 -41.966 29.819 1.00 19.23 103 GLY H CA 1
ATOM 7087 C C . GLY H 1 34 ? 57.400 -40.839 30.296 1.00 19.34 103 GLY H C 1
ATOM 7088 O O . GLY H 1 34 ? 57.761 -39.654 30.185 1.00 19.34 103 GLY H O 1
ATOM 7089 N N . SER H 1 35 ? 56.238 -41.219 30.828 1.00 19.38 104 SER H N 1
ATOM 7090 C CA . SER H 1 35 ? 55.222 -40.271 31.285 1.00 19.32 104 SER H CA 1
ATOM 7091 C C . SER H 1 35 ? 54.705 -40.641 32.673 1.00 19.53 104 SER H C 1
ATOM 7092 O O . SER H 1 35 ? 55.156 -41.617 33.283 1.00 19.42 104 SER H O 1
ATOM 7095 N N . THR H 1 36 ? 53.763 -39.846 33.169 1.00 19.45 105 THR H N 1
ATOM 7096 C CA . THR H 1 36 ? 53.148 -40.089 34.470 1.00 19.80 105 THR H CA 1
ATOM 7097 C C . THR H 1 36 ? 51.640 -39.914 34.336 1.00 19.31 105 THR H C 1
ATOM 7098 O O . THR H 1 36 ? 51.175 -39.281 33.389 1.00 19.18 105 THR H O 1
ATOM 7102 N N . LEU H 1 37 ? 50.873 -40.480 35.269 1.00 18.87 106 LEU H N 1
ATOM 7103 C CA . LEU H 1 37 ? 49.414 -40.299 35.260 1.00 18.70 106 LEU H CA 1
ATOM 7104 C C . LEU H 1 37 ? 49.027 -38.822 35.323 1.00 18.44 106 LEU H C 1
ATOM 7105 O O . LEU H 1 37 ? 49.629 -38.049 36.071 1.00 18.24 106 LEU H O 1
ATOM 7110 N N . ALA H 1 38 ? 48.027 -38.446 34.525 1.00 18.40 107 ALA H N 1
ATOM 7111 C CA . ALA H 1 38 ? 47.696 -37.038 34.277 1.00 18.30 107 ALA H CA 1
ATOM 7112 C C . ALA H 1 38 ? 47.298 -36.246 35.517 1.00 18.40 107 ALA H C 1
ATOM 7113 O O . ALA H 1 38 ? 46.496 -36.697 36.334 1.00 18.10 107 ALA H O 1
ATOM 7115 N N . ILE H 1 39 ? 47.869 -35.054 35.628 1.00 18.64 108 ILE H N 1
ATOM 7116 C CA . ILE H 1 39 ? 47.484 -34.092 36.656 1.00 19.07 108 ILE H CA 1
ATOM 7117 C C . ILE H 1 39 ? 46.557 -33.067 36.007 1.00 19.29 108 ILE H C 1
ATOM 7118 O O . ILE H 1 39 ? 46.992 -32.234 35.212 1.00 19.07 108 ILE H O 1
ATOM 7123 N N . VAL H 1 40 ? 45.273 -33.159 36.342 1.00 19.87 109 VAL H N 1
ATOM 7124 C CA . VAL H 1 40 ? 44.235 -32.347 35.715 1.00 20.51 109 VAL H CA 1
ATOM 7125 C C . VAL H 1 40 ? 43.797 -31.253 36.698 1.00 21.31 109 VAL H C 1
ATOM 7126 O O . VAL H 1 40 ? 42.704 -31.304 37.264 1.00 21.36 109 VAL H O 1
ATOM 7130 N N . ASN H 1 41 ? 44.669 -30.263 36.880 1.00 22.15 110 ASN H N 1
ATOM 7131 C CA . ASN H 1 41 ? 44.560 -29.299 37.977 1.00 23.02 110 ASN H CA 1
ATOM 7132 C C . ASN H 1 41 ? 44.049 -27.897 37.610 1.00 23.67 110 ASN H C 1
ATOM 7133 O O . ASN H 1 41 ? 44.210 -26.947 38.383 1.00 23.74 110 ASN H O 1
ATOM 7138 N N . THR H 1 42 ? 43.461 -27.770 36.423 1.00 24.11 111 THR H N 1
ATOM 7139 C CA . THR H 1 42 ? 42.711 -26.571 36.044 1.00 24.67 111 THR H CA 1
ATOM 7140 C C . THR H 1 42 ? 41.407 -27.019 35.382 1.00 24.84 111 THR H C 1
ATOM 7141 O O . THR H 1 42 ? 41.358 -28.113 34.803 1.00 25.20 111 THR H O 1
ATOM 7145 N N . PRO H 1 43 ? 40.340 -26.195 35.475 1.00 24.93 112 PRO H N 1
ATOM 7146 C CA . PRO H 1 43 ? 39.091 -26.529 34.779 1.00 24.86 112 PRO H CA 1
ATOM 7147 C C . PRO H 1 43 ? 39.280 -26.670 33.267 1.00 24.79 112 PRO H C 1
ATOM 7148 O O . PRO H 1 43 ? 38.612 -27.492 32.634 1.00 24.69 112 PRO H O 1
ATOM 7152 N N . GLU H 1 44 ? 40.197 -25.880 32.712 1.00 24.80 113 GLU H N 1
ATOM 7153 C CA . GLU H 1 44 ? 40.478 -25.862 31.279 1.00 24.60 113 GLU H CA 1
ATOM 7154 C C . GLU H 1 44 ? 41.145 -27.160 30.817 1.00 24.06 113 GLU H C 1
ATOM 7155 O O . GLU H 1 44 ? 40.894 -27.626 29.707 1.00 23.93 113 GLU H O 1
ATOM 7161 N N . LYS H 1 45 ? 41.992 -27.733 31.676 1.00 23.56 114 LYS H N 1
ATOM 7162 C CA . LYS H 1 45 ? 42.595 -29.045 31.430 1.00 22.98 114 LYS H CA 1
ATOM 7163 C C . LYS H 1 45 ? 41.536 -30.145 31.444 1.00 22.66 114 LYS H C 1
ATOM 7164 O O . LYS H 1 45 ? 41.595 -31.079 30.637 1.00 22.45 114 LYS H O 1
ATOM 7170 N N . LEU H 1 46 ? 40.581 -30.030 32.369 1.00 21.86 115 LEU H N 1
ATOM 7171 C CA . LEU H 1 46 ? 39.474 -30.976 32.470 1.00 21.55 115 LEU H CA 1
ATOM 7172 C C . LEU H 1 46 ? 38.593 -30.917 31.228 1.00 21.22 115 LEU H C 1
ATOM 7173 O O . LEU H 1 46 ? 38.262 -31.945 30.650 1.00 21.13 115 LEU H O 1
ATOM 7178 N N . LYS H 1 47 ? 38.235 -29.702 30.831 1.00 21.22 116 LYS H N 1
ATOM 7179 C CA . LYS H 1 47 ? 37.428 -29.456 29.644 1.00 21.36 116 LYS H CA 1
ATOM 7180 C C . LYS H 1 47 ? 38.083 -30.035 28.376 1.00 20.85 116 LYS H C 1
ATOM 7181 O O . LYS H 1 47 ? 37.421 -30.689 27.568 1.00 20.68 116 LYS H O 1
ATOM 7187 N N . PHE H 1 48 ? 39.383 -29.797 28.220 1.00 20.39 117 PHE H N 1
ATOM 7188 C CA . PHE H 1 48 ? 40.140 -30.290 27.063 1.00 19.93 117 PHE H CA 1
ATOM 7189 C C . PHE H 1 48 ? 40.068 -31.812 26.935 1.00 19.81 117 PHE H C 1
ATOM 7190 O O . PHE H 1 48 ? 39.862 -32.337 25.843 1.00 19.38 117 PHE H O 1
ATOM 7198 N N . LEU H 1 49 ? 40.237 -32.509 28.058 1.00 19.87 118 LEU H N 1
ATOM 7199 C CA . LEU H 1 49 ? 40.218 -33.967 28.068 1.00 19.87 118 LEU H CA 1
ATOM 7200 C C . LEU H 1 49 ? 38.806 -34.515 27.896 1.00 20.20 118 LEU H C 1
ATOM 7201 O O . LEU H 1 49 ? 38.598 -35.490 27.173 1.00 20.16 118 LEU H O 1
ATOM 7206 N N . GLN H 1 50 ? 37.844 -33.871 28.553 1.00 20.52 119 GLN H N 1
ATOM 7207 C CA . GLN H 1 50 ? 36.444 -34.280 28.492 1.00 20.93 119 GLN H CA 1
ATOM 7208 C C . GLN H 1 50 ? 35.845 -34.213 27.086 1.00 20.96 119 GLN H C 1
ATOM 7209 O O . GLN H 1 50 ? 34.872 -34.907 26.801 1.00 21.25 119 GLN H O 1
ATOM 7215 N N . ASP H 1 51 ? 36.415 -33.390 26.207 1.00 21.02 120 ASP H N 1
ATOM 7216 C CA . ASP H 1 51 ? 35.928 -33.352 24.824 1.00 21.01 120 ASP H CA 1
ATOM 7217 C C . ASP H 1 51 ? 36.404 -34.553 23.997 1.00 20.71 120 ASP H C 1
ATOM 7218 O O . ASP H 1 51 ? 35.752 -34.933 23.024 1.00 20.67 120 ASP H O 1
ATOM 7223 N N . ILE H 1 52 ? 37.527 -35.153 24.390 1.00 20.23 121 ILE H N 1
ATOM 7224 C CA . ILE H 1 52 ? 38.085 -36.284 23.644 1.00 19.98 121 ILE H CA 1
ATOM 7225 C C . ILE H 1 52 ? 37.992 -37.648 24.337 1.00 20.01 121 ILE H C 1
ATOM 7226 O O . ILE H 1 52 ? 38.366 -38.660 23.747 1.00 19.83 121 ILE H O 1
ATOM 7231 N N . THR H 1 53 ? 37.484 -37.683 25.569 1.00 19.95 122 THR H N 1
ATOM 7232 C CA . THR H 1 53 ? 37.243 -38.957 26.259 1.00 20.08 122 THR H CA 1
ATOM 7233 C C . THR H 1 53 ? 36.010 -39.674 25.717 1.00 20.25 122 THR H C 1
ATOM 7234 O O . THR H 1 53 ? 35.002 -39.038 25.387 1.00 20.37 122 THR H O 1
ATOM 7238 N N . ASP H 1 54 ? 36.096 -41.001 25.646 1.00 20.32 123 ASP H N 1
ATOM 7239 C CA . ASP H 1 54 ? 34.946 -41.853 25.379 1.00 20.58 123 ASP H CA 1
ATOM 7240 C C . ASP H 1 54 ? 34.017 -41.831 26.586 1.00 20.53 123 ASP H C 1
ATOM 7241 O O . ASP H 1 54 ? 34.377 -41.298 27.640 1.00 20.89 123 ASP H O 1
ATOM 7246 N N . ALA H 1 55 ? 32.832 -42.421 26.432 1.00 20.52 124 ALA H N 1
ATOM 7247 C CA . ALA H 1 55 ? 31.882 -42.559 27.535 1.00 20.11 124 ALA H CA 1
ATOM 7248 C C . ALA H 1 55 ? 32.319 -43.711 28.445 1.00 20.01 124 ALA H C 1
ATOM 7249 O O . ALA H 1 55 ? 31.613 -44.716 28.605 1.00 19.85 124 ALA H O 1
ATOM 7251 N N . GLU H 1 56 ? 33.514 -43.551 29.013 1.00 19.55 125 GLU H N 1
ATOM 7252 C CA . GLU H 1 56 ? 34.146 -44.546 29.878 1.00 19.39 125 GLU H CA 1
ATOM 7253 C C . GLU H 1 56 ? 34.867 -43.810 31.003 1.00 18.80 125 GLU H C 1
ATOM 7254 O O . GLU H 1 56 ? 35.072 -42.595 30.929 1.00 18.64 125 GLU H O 1
ATOM 7260 N N . LYS H 1 57 ? 35.260 -44.550 32.035 1.00 18.20 126 LYS H N 1
ATOM 7261 C CA . LYS H 1 57 ? 36.057 -43.998 33.130 1.00 17.96 126 LYS H CA 1
ATOM 7262 C C . LYS H 1 57 ? 37.552 -44.109 32.828 1.00 17.47 126 LYS H C 1
ATOM 7263 O O . LYS H 1 57 ? 38.017 -45.130 32.315 1.00 17.76 126 LYS H O 1
ATOM 7269 N N . TYR H 1 58 ? 38.289 -43.048 33.145 1.00 17.16 127 TYR H N 1
ATOM 7270 C CA . TYR H 1 58 ? 39.739 -42.974 32.924 1.00 16.84 127 TYR H CA 1
ATOM 7271 C C . TYR H 1 58 ? 40.451 -42.613 34.224 1.00 16.51 127 TYR H C 1
ATOM 7272 O O . TYR H 1 58 ? 40.165 -41.568 34.810 1.00 16.34 127 TYR H O 1
ATOM 7281 N N . PHE H 1 59 ? 41.384 -43.462 34.653 1.00 16.42 128 PHE H N 1
ATOM 7282 C CA . PHE H 1 59 ? 42.281 -43.158 35.770 1.00 16.36 128 PHE H CA 1
ATOM 7283 C C . PHE H 1 59 ? 43.145 -41.938 35.459 1.00 16.38 128 PHE H C 1
ATOM 7284 O O . PHE H 1 59 ? 43.667 -41.797 34.350 1.00 16.49 128 PHE H O 1
ATOM 7292 N N . ILE H 1 60 ? 43.280 -41.055 36.441 1.00 16.52 129 ILE H N 1
ATOM 7293 C CA . ILE H 1 60 ? 44.213 -39.929 36.359 1.00 16.09 129 ILE H CA 1
ATOM 7294 C C . ILE H 1 60 ? 45.118 -39.958 37.593 1.00 16.43 129 ILE H C 1
ATOM 7295 O O . ILE H 1 60 ? 44.919 -40.792 38.471 1.00 16.24 129 ILE H O 1
ATOM 7300 N N . GLY H 1 61 ? 46.096 -39.051 37.653 1.00 16.72 130 GLY H N 1
ATOM 7301 C CA . GLY H 1 61 ? 47.064 -38.994 38.755 1.00 17.20 130 GLY H CA 1
ATOM 7302 C C . GLY H 1 61 ? 46.556 -38.321 40.022 1.00 17.37 130 GLY H C 1
ATOM 7303 O O . GLY H 1 61 ? 47.152 -37.353 40.502 1.00 17.45 130 GLY H O 1
ATOM 7304 N N . LEU H 1 62 ? 45.463 -38.848 40.565 1.00 17.73 131 LEU H N 1
ATOM 7305 C CA . LEU H 1 62 ? 44.793 -38.271 41.731 1.00 17.96 131 LEU H CA 1
ATOM 7306 C C . LEU H 1 62 ? 44.443 -39.367 42.739 1.00 18.25 131 LEU H C 1
ATOM 7307 O O . LEU H 1 62 ? 43.685 -40.298 42.434 1.00 17.64 131 LEU H O 1
ATOM 7312 N N . ILE H 1 63 ? 45.009 -39.250 43.940 1.00 18.78 132 ILE H N 1
ATOM 7313 C CA . ILE H 1 63 ? 44.862 -40.281 44.973 1.00 19.70 132 ILE H CA 1
ATOM 7314 C C . ILE H 1 63 ? 44.430 -39.716 46.329 1.00 20.27 132 ILE H C 1
ATOM 7315 O O . ILE H 1 63 ? 44.648 -38.540 46.626 1.00 20.23 132 ILE H O 1
ATOM 7320 N N . TYR H 1 64 ? 43.814 -40.568 47.140 1.00 21.16 133 TYR H N 1
ATOM 7321 C CA . TYR H 1 64 ? 43.345 -40.168 48.457 1.00 22.18 133 TYR H CA 1
ATOM 7322 C C . TYR H 1 64 ? 44.332 -40.598 49.536 1.00 22.76 133 TYR H C 1
ATOM 7323 O O . TYR H 1 64 ? 44.803 -41.738 49.544 1.00 22.46 133 TYR H O 1
ATOM 7332 N N . HIS H 1 65 ? 44.648 -39.667 50.429 1.00 23.83 134 HIS H N 1
ATOM 7333 C CA . HIS H 1 65 ? 45.516 -39.944 51.569 1.00 25.01 134 HIS H CA 1
ATOM 7334 C C . HIS H 1 65 ? 44.662 -40.061 52.826 1.00 25.84 134 HIS H C 1
ATOM 7335 O O . HIS H 1 65 ? 44.102 -39.067 53.302 1.00 25.88 134 HIS H O 1
ATOM 7342 N N . ARG H 1 66 ? 44.556 -41.286 53.340 1.00 26.93 135 ARG H N 1
ATOM 7343 C CA . ARG H 1 66 ? 43.647 -41.624 54.440 1.00 28.04 135 ARG H CA 1
ATOM 7344 C C . ARG H 1 66 ? 44.049 -41.013 55.779 1.00 28.67 135 ARG H C 1
ATOM 7345 O O . ARG H 1 66 ? 43.192 -40.564 56.546 1.00 29.13 135 ARG H O 1
ATOM 7353 N N . GLU H 1 67 ? 45.352 -41.004 56.052 1.00 29.37 136 GLU H N 1
ATOM 7354 C CA . GLU H 1 67 ? 45.890 -40.475 57.305 1.00 29.93 136 GLU H CA 1
ATOM 7355 C C . GLU H 1 67 ? 45.560 -38.992 57.501 1.00 29.88 136 GLU H C 1
ATOM 7356 O O . GLU H 1 67 ? 45.168 -38.586 58.597 1.00 30.15 136 GLU H O 1
ATOM 7362 N N . GLU H 1 68 ? 45.717 -38.193 56.443 1.00 29.64 137 GLU H N 1
ATOM 7363 C CA . GLU H 1 68 ? 45.438 -36.754 56.515 1.00 29.53 137 GLU H CA 1
ATOM 7364 C C . GLU H 1 68 ? 44.028 -36.399 56.028 1.00 29.16 137 GLU H C 1
ATOM 7365 O O . GLU H 1 68 ? 43.577 -35.257 56.195 1.00 29.28 137 GLU H O 1
ATOM 7371 N N . LYS H 1 69 ? 43.344 -37.381 55.436 1.00 28.49 138 LYS H N 1
ATOM 7372 C CA . LYS H 1 69 ? 41.982 -37.218 54.907 1.00 27.95 138 LYS H CA 1
ATOM 7373 C C . LYS H 1 69 ? 41.909 -36.168 53.797 1.00 27.40 138 LYS H C 1
ATOM 7374 O O . LYS H 1 69 ? 41.049 -35.281 53.819 1.00 27.06 138 LYS H O 1
ATOM 7380 N N . ARG H 1 70 ? 42.813 -36.273 52.827 1.00 26.68 139 ARG H N 1
ATOM 7381 C CA . ARG H 1 70 ? 42.871 -35.304 51.733 1.00 26.22 139 ARG H CA 1
ATOM 7382 C C . ARG H 1 70 ? 43.260 -35.965 50.413 1.00 25.23 139 ARG H C 1
ATOM 7383 O O . ARG H 1 70 ? 44.023 -36.930 50.390 1.00 25.01 139 ARG H O 1
ATOM 7391 N N . TRP H 1 71 ? 42.719 -35.431 49.322 1.00 24.57 140 TRP H N 1
ATOM 7392 C CA . TRP H 1 71 ? 43.131 -35.805 47.977 1.00 23.78 140 TRP H CA 1
ATOM 7393 C C . TRP H 1 71 ? 44.336 -34.983 47.544 1.00 23.36 140 TRP H C 1
ATOM 7394 O O . TRP H 1 71 ? 44.366 -33.760 47.718 1.00 23.33 140 TRP H O 1
ATOM 7405 N N . ARG H 1 72 ? 45.322 -35.661 46.970 1.00 23.00 141 ARG H N 1
ATOM 7406 C CA . ARG H 1 72 ? 46.469 -34.993 46.365 1.00 23.06 141 ARG H CA 1
ATOM 7407 C C . ARG H 1 72 ? 46.732 -35.539 44.963 1.00 22.83 141 ARG H C 1
ATOM 7408 O O . ARG H 1 72 ? 46.407 -36.691 44.663 1.00 22.51 141 ARG H O 1
ATOM 7416 N N . TRP H 1 73 ? 47.321 -34.705 44.112 1.00 22.69 142 TRP H N 1
ATOM 7417 C CA . TRP H 1 73 ? 47.794 -35.153 42.807 1.00 22.91 142 TRP H CA 1
ATOM 7418 C C . TRP H 1 73 ? 49.034 -36.003 43.028 1.00 23.11 142 TRP H C 1
ATOM 7419 O O . TRP H 1 73 ? 49.638 -35.930 44.096 1.00 22.97 142 TRP H O 1
ATOM 7430 N N . ILE H 1 74 ? 49.419 -36.803 42.032 1.00 23.43 143 ILE H N 1
ATOM 7431 C CA . ILE H 1 74 ? 50.521 -37.757 42.217 1.00 23.86 143 ILE H CA 1
ATOM 7432 C C . ILE H 1 74 ? 51.879 -37.117 42.511 1.00 23.98 143 ILE H C 1
ATOM 7433 O O . ILE H 1 74 ? 52.797 -37.793 42.984 1.00 24.06 143 ILE H O 1
ATOM 7438 N N . ASN H 1 75 ? 52.001 -35.820 42.237 1.00 24.12 144 ASN H N 1
ATOM 7439 C CA . ASN H 1 75 ? 53.198 -35.072 42.618 1.00 24.28 144 ASN H CA 1
ATOM 7440 C C . ASN H 1 75 ? 53.076 -34.426 44.010 1.00 24.40 144 ASN H C 1
ATOM 7441 O O . ASN H 1 75 ? 53.872 -33.552 44.367 1.00 24.00 144 ASN H O 1
ATOM 7446 N N . ASN H 1 76 ? 52.071 -34.872 44.771 1.00 24.61 145 ASN H N 1
ATOM 7447 C CA . ASN H 1 76 ? 51.784 -34.420 46.149 1.00 25.17 145 ASN H CA 1
ATOM 7448 C C . ASN H 1 76 ? 51.239 -32.997 46.300 1.00 25.63 145 ASN H C 1
ATOM 7449 O O . ASN H 1 76 ? 51.083 -32.498 47.426 1.00 25.82 145 ASN H O 1
ATOM 7454 N N . SER H 1 77 ? 50.941 -32.350 45.176 1.00 25.87 146 SER H N 1
ATOM 7455 C CA . SER H 1 77 ? 50.297 -31.043 45.198 1.00 26.37 146 SER H CA 1
ATOM 7456 C C . SER H 1 77 ? 48.839 -31.168 45.648 1.00 26.78 146 SER H C 1
ATOM 7457 O O . SER H 1 77 ? 48.178 -32.178 45.384 1.00 26.61 146 SER H O 1
ATOM 7460 N N . VAL H 1 78 ? 48.352 -30.138 46.337 1.00 27.08 147 VAL H N 1
ATOM 7461 C CA . VAL H 1 78 ? 46.989 -30.125 46.858 1.00 27.47 147 VAL H CA 1
ATOM 7462 C C . VAL H 1 78 ? 45.964 -30.085 45.716 1.00 27.71 147 VAL H C 1
ATOM 7463 O O . VAL H 1 78 ? 46.117 -29.338 44.746 1.00 27.68 147 VAL H O 1
ATOM 7467 N N . PHE H 1 79 ? 44.940 -30.924 45.838 1.00 27.88 148 PHE H N 1
ATOM 7468 C CA . PHE H 1 79 ? 43.840 -30.964 44.885 1.00 28.18 148 PHE H CA 1
ATOM 7469 C C . PHE H 1 79 ? 42.765 -29.961 45.290 1.00 28.43 148 PHE H C 1
ATOM 7470 O O . PHE H 1 79 ? 42.182 -30.066 46.368 1.00 28.65 148 PHE H O 1
ATOM 7478 N N . ASN H 1 80 ? 42.535 -28.976 44.426 1.00 28.92 149 ASN H N 1
ATOM 7479 C CA . ASN H 1 80 ? 41.461 -28.005 44.614 1.00 29.34 149 ASN H CA 1
ATOM 7480 C C . ASN H 1 80 ? 40.232 -28.451 43.835 1.00 29.32 149 ASN H C 1
ATOM 7481 O O . ASN H 1 80 ? 40.234 -28.450 42.598 1.00 29.72 149 ASN H O 1
ATOM 7486 N N . GLY H 1 81 ? 39.191 -28.853 44.556 1.00 29.06 150 GLY H N 1
ATOM 7487 C CA . GLY H 1 81 ? 37.963 -29.302 43.916 1.00 28.87 150 GLY H CA 1
ATOM 7488 C C . GLY H 1 81 ? 37.188 -30.326 44.717 1.00 28.72 150 GLY H C 1
ATOM 7489 O O . GLY H 1 81 ? 37.379 -30.466 45.925 1.00 28.90 150 GLY H O 1
ATOM 7490 N N . ASN H 1 82 ? 36.314 -31.045 44.023 1.00 28.42 151 ASN H N 1
ATOM 7491 C CA . ASN H 1 82 ? 35.414 -32.003 44.641 1.00 28.04 151 ASN H CA 1
ATOM 7492 C C . ASN H 1 82 ? 35.507 -33.360 43.944 1.00 27.57 151 ASN H C 1
ATOM 7493 O O . ASN H 1 82 ? 35.572 -33.437 42.709 1.00 27.30 151 ASN H O 1
ATOM 7498 N N . VAL H 1 83 ? 35.538 -34.420 44.745 1.00 26.79 152 VAL H N 1
ATOM 7499 C CA . VAL H 1 83 ? 35.463 -35.781 44.229 1.00 26.26 152 VAL H CA 1
ATOM 7500 C C . VAL H 1 83 ? 34.122 -36.366 44.671 1.00 26.21 152 VAL H C 1
ATOM 7501 O O . VAL H 1 83 ? 33.751 -36.278 45.845 1.00 25.88 152 VAL H O 1
ATOM 7505 N N . THR H 1 84 ? 33.391 -36.943 43.720 1.00 26.20 153 THR H N 1
ATOM 7506 C CA . THR H 1 84 ? 32.049 -37.455 43.982 1.00 26.25 153 THR H CA 1
ATOM 7507 C C . THR H 1 84 ? 32.060 -38.909 44.453 1.00 26.19 153 THR H C 1
ATOM 7508 O O . THR H 1 84 ? 32.980 -39.669 44.141 1.00 25.87 153 THR H O 1
ATOM 7512 N N . ASN H 1 85 ? 31.009 -39.275 45.189 1.00 26.41 154 ASN H N 1
ATOM 7513 C CA . ASN H 1 85 ? 30.806 -40.631 45.715 1.00 26.59 154 ASN H CA 1
ATOM 7514 C C . ASN H 1 85 ? 32.031 -41.250 46.396 1.00 26.32 154 ASN H C 1
ATOM 7515 O O . ASN H 1 85 ? 32.428 -42.376 46.092 1.00 26.21 154 ASN H O 1
ATOM 7520 N N . GLN H 1 86 ? 32.622 -40.494 47.317 1.00 26.26 155 GLN H N 1
ATOM 7521 C CA . GLN H 1 86 ? 33.697 -41.005 48.159 1.00 26.06 155 GLN H CA 1
ATOM 7522 C C . GLN H 1 86 ? 33.148 -42.017 49.166 1.00 26.58 155 GLN H C 1
ATOM 7523 O O . GLN H 1 86 ? 32.000 -41.905 49.613 1.00 26.46 155 GLN H O 1
ATOM 7529 N N . ASN H 1 87 ? 33.963 -43.014 49.496 1.00 26.85 156 ASN H N 1
ATOM 7530 C CA . ASN H 1 87 ? 33.627 -43.972 50.552 1.00 27.21 156 ASN H CA 1
ATOM 7531 C C . ASN H 1 87 ? 34.854 -44.370 51.386 1.00 27.34 156 ASN H C 1
ATOM 7532 O O . ASN H 1 87 ? 35.879 -43.681 51.365 1.00 27.60 156 ASN H O 1
ATOM 7537 N N . GLN H 1 88 ? 34.741 -45.468 52.123 1.00 27.24 157 GLN H N 1
ATOM 7538 C CA . GLN H 1 88 ? 35.806 -45.906 53.019 1.00 27.42 157 GLN H CA 1
ATOM 7539 C C . GLN H 1 88 ? 36.913 -46.676 52.305 1.00 27.00 157 GLN H C 1
ATOM 7540 O O . GLN H 1 88 ? 37.994 -46.881 52.870 1.00 27.03 157 GLN H O 1
ATOM 7546 N N . ASN H 1 89 ? 36.642 -47.090 51.067 1.00 26.36 158 ASN H N 1
ATOM 7547 C CA . ASN H 1 89 ? 37.527 -47.996 50.336 1.00 25.96 158 ASN H CA 1
ATOM 7548 C C . ASN H 1 89 ? 38.223 -47.400 49.110 1.00 25.47 158 ASN H C 1
ATOM 7549 O O . ASN H 1 89 ? 39.394 -47.691 48.873 1.00 25.54 158 ASN H O 1
ATOM 7554 N N . PHE H 1 90 ? 37.508 -46.582 48.334 1.00 24.73 159 PHE H N 1
ATOM 7555 C CA . PHE H 1 90 ? 38.061 -46.007 47.100 1.00 24.16 159 PHE H CA 1
ATOM 7556 C C . PHE H 1 90 ? 39.132 -44.948 47.383 1.00 23.32 159 PHE H C 1
ATOM 7557 O O . PHE H 1 90 ? 38.829 -43.887 47.921 1.00 23.14 159 PHE H O 1
ATOM 7565 N N . ASN H 1 91 ? 40.378 -45.236 47.007 1.00 22.50 160 ASN H N 1
ATOM 7566 C CA . ASN H 1 91 ? 41.474 -44.278 47.184 1.00 21.69 160 ASN H CA 1
ATOM 7567 C C . ASN H 1 91 ? 41.998 -43.689 45.866 1.00 21.09 160 ASN H C 1
ATOM 7568 O O . ASN H 1 91 ? 42.989 -42.955 45.854 1.00 20.71 160 ASN H O 1
ATOM 7573 N N . CYS H 1 92 ? 41.312 -44.008 44.767 1.00 20.52 161 CYS H N 1
ATOM 7574 C CA . CYS H 1 92 ? 41.660 -43.512 43.438 1.00 19.69 161 CYS H CA 1
ATOM 7575 C C . CYS H 1 92 ? 40.496 -42.746 42.811 1.00 19.35 161 CYS H C 1
ATOM 7576 O O . CYS H 1 92 ? 39.393 -42.740 43.358 1.00 19.13 161 CYS H O 1
ATOM 7579 N N . ALA H 1 93 ? 40.747 -42.101 41.671 1.00 18.84 162 ALA H N 1
ATOM 7580 C CA . ALA H 1 93 ? 39.728 -41.281 41.001 1.00 18.63 162 ALA H CA 1
ATOM 7581 C C . ALA H 1 93 ? 39.788 -41.341 39.473 1.00 18.38 162 ALA H C 1
ATOM 7582 O O . ALA H 1 93 ? 40.857 -41.544 38.878 1.00 18.17 162 ALA H O 1
ATOM 7584 N N . THR H 1 94 ? 38.624 -41.168 38.851 1.00 18.31 163 THR H N 1
ATOM 7585 C CA . THR H 1 94 ? 38.506 -41.166 37.392 1.00 18.15 163 THR H CA 1
ATOM 7586 C C . THR H 1 94 ? 37.849 -39.891 36.863 1.00 18.43 163 THR H C 1
ATOM 7587 O O . THR H 1 94 ? 37.161 -39.171 37.595 1.00 18.53 163 THR H O 1
ATOM 7591 N N . ILE H 1 95 ? 38.082 -39.620 35.584 1.00 18.64 164 ILE H N 1
ATOM 7592 C CA . ILE H 1 95 ? 37.274 -38.670 34.828 1.00 19.10 164 ILE H CA 1
ATOM 7593 C C . ILE H 1 95 ? 36.718 -39.394 33.606 1.00 19.74 164 ILE H C 1
ATOM 7594 O O . ILE H 1 95 ? 37.088 -40.546 33.330 1.00 19.52 164 ILE H O 1
ATOM 7599 N N . GLY H 1 96 ? 35.846 -38.713 32.869 1.00 20.37 165 GLY H N 1
ATOM 7600 C CA . GLY H 1 96 ? 35.184 -39.318 31.728 1.00 21.21 165 GLY H CA 1
ATOM 7601 C C . GLY H 1 96 ? 33.853 -39.899 32.153 1.00 21.94 165 GLY H C 1
ATOM 7602 O O . GLY H 1 96 ? 33.613 -40.127 33.346 1.00 21.69 165 GLY H O 1
ATOM 7603 N N . LEU H 1 97 ? 32.994 -40.139 31.167 1.00 22.74 166 LEU H N 1
ATOM 7604 C CA . LEU H 1 97 ? 31.611 -40.586 31.382 1.00 23.34 166 LEU H CA 1
ATOM 7605 C C . LEU H 1 97 ? 30.764 -39.526 32.105 1.00 23.56 166 LEU H C 1
ATOM 7606 O O . LEU H 1 97 ? 29.777 -39.032 31.548 1.00 23.73 166 LEU H O 1
ATOM 7611 N N . THR H 1 98 ? 31.158 -39.181 33.333 1.00 23.54 167 THR H N 1
ATOM 7612 C CA . THR H 1 98 ? 30.547 -38.085 34.076 1.00 23.44 167 THR H CA 1
ATOM 7613 C C . THR H 1 98 ? 31.232 -36.765 33.724 1.00 23.43 167 THR H C 1
ATOM 7614 O O . THR H 1 98 ? 32.196 -36.739 32.955 1.00 23.52 167 THR H O 1
ATOM 7618 N N . LYS H 1 99 ? 30.741 -35.678 34.316 1.00 23.09 168 LYS H N 1
ATOM 7619 C CA . LYS H 1 99 ? 31.347 -34.356 34.166 1.00 22.78 168 LYS H CA 1
ATOM 7620 C C . LYS H 1 99 ? 32.361 -34.048 35.277 1.00 22.34 168 LYS H C 1
ATOM 7621 O O . LYS H 1 99 ? 33.007 -33.005 35.263 1.00 22.04 168 LYS H O 1
ATOM 7627 N N . THR H 1 100 ? 32.505 -34.972 36.224 1.00 21.89 169 THR H N 1
ATOM 7628 C CA . THR H 1 100 ? 33.235 -34.708 37.466 1.00 21.25 169 THR H CA 1
ATOM 7629 C C . THR H 1 100 ? 34.440 -35.632 37.701 1.00 21.12 169 THR H C 1
ATOM 7630 O O . THR H 1 100 ? 34.691 -36.561 36.925 1.00 20.89 169 THR H O 1
ATOM 7634 N N . PHE H 1 101 ? 35.185 -35.353 38.772 1.00 20.67 170 PHE H N 1
ATOM 7635 C CA . PHE H 1 101 ? 36.145 -36.305 39.316 1.00 20.70 170 PHE H CA 1
ATOM 7636 C C . PHE H 1 101 ? 35.361 -37.264 40.203 1.00 20.62 170 PHE H C 1
ATOM 7637 O O . PHE H 1 101 ? 34.679 -36.826 41.133 1.00 20.65 170 PHE H O 1
ATOM 7645 N N . ASP H 1 102 ? 35.431 -38.560 39.905 1.00 20.38 171 ASP H N 1
ATOM 7646 C CA . ASP H 1 102 ? 34.666 -39.551 40.657 1.00 20.46 171 ASP H CA 1
ATOM 7647 C C . ASP H 1 102 ? 35.586 -40.521 41.375 1.00 20.26 171 ASP H C 1
ATOM 7648 O O . ASP H 1 102 ? 36.573 -40.985 40.798 1.00 19.91 171 ASP H O 1
ATOM 7653 N N . ALA H 1 103 ? 35.250 -40.834 42.625 1.00 19.71 172 ALA H N 1
ATOM 7654 C CA . ALA H 1 103 ? 36.020 -41.802 43.400 1.00 19.44 172 ALA H CA 1
ATOM 7655 C C . ALA H 1 103 ? 35.929 -43.188 42.765 1.00 19.34 172 ALA H C 1
ATOM 7656 O O . ALA H 1 103 ? 34.873 -43.582 42.257 1.00 19.23 172 ALA H O 1
ATOM 7658 N N . ALA H 1 104 ? 37.042 -43.914 42.796 1.00 19.09 173 ALA H N 1
ATOM 7659 C CA . ALA H 1 104 ? 37.132 -45.228 42.165 1.00 19.31 173 ALA H CA 1
ATOM 7660 C C . ALA H 1 104 ? 38.087 -46.169 42.895 1.00 19.52 173 ALA H C 1
ATOM 7661 O O . ALA H 1 104 ? 39.022 -45.729 43.576 1.00 19.47 173 ALA H O 1
ATOM 7663 N N . SER H 1 105 ? 37.831 -47.467 42.746 1.00 20.02 174 SER H N 1
ATOM 7664 C CA . SER H 1 105 ? 38.696 -48.512 43.284 1.00 20.89 174 SER H CA 1
ATOM 7665 C C . SER H 1 105 ? 39.992 -48.590 42.488 1.00 21.10 174 SER H C 1
ATOM 7666 O O . SER H 1 105 ? 39.979 -48.698 41.260 1.00 21.00 174 SER H O 1
ATOM 7669 N N . CYS H 1 106 ? 41.108 -48.525 43.205 1.00 21.47 175 CYS H N 1
ATOM 7670 C CA . CYS H 1 106 ? 42.430 -48.601 42.597 1.00 21.93 175 CYS H CA 1
ATOM 7671 C C . CYS H 1 106 ? 42.659 -49.975 41.959 1.00 22.20 175 CYS H C 1
ATOM 7672 O O . CYS H 1 106 ? 43.591 -50.157 41.166 1.00 22.38 175 CYS H O 1
ATOM 7675 N N . ASP H 1 107 ? 41.786 -50.922 42.301 1.00 22.27 176 ASP H N 1
ATOM 7676 C CA . ASP H 1 107 ? 41.936 -52.326 41.923 1.00 22.39 176 ASP H CA 1
ATOM 7677 C C . ASP H 1 107 ? 41.206 -52.719 40.633 1.00 22.31 176 ASP H C 1
ATOM 7678 O O . ASP H 1 107 ? 41.580 -53.701 39.994 1.00 22.15 176 ASP H O 1
ATOM 7683 N N . ILE H 1 108 ? 40.177 -51.961 40.251 1.00 22.16 177 ILE H N 1
ATOM 7684 C CA . ILE H 1 108 ? 39.428 -52.248 39.024 1.00 21.93 177 ILE H CA 1
ATOM 7685 C C . ILE H 1 108 ? 40.166 -51.721 37.792 1.00 21.60 177 ILE H C 1
ATOM 7686 O O . ILE H 1 108 ? 40.808 -50.674 37.844 1.00 21.59 177 ILE H O 1
ATOM 7691 N N . SER H 1 109 ? 40.073 -52.457 36.688 1.00 21.28 178 SER H N 1
ATOM 7692 C CA . SER H 1 109 ? 40.654 -52.017 35.428 1.00 21.05 178 SER H CA 1
ATOM 7693 C C . SER H 1 109 ? 39.834 -50.899 34.781 1.00 20.37 178 SER H C 1
ATOM 7694 O O . SER H 1 109 ? 38.635 -51.041 34.548 1.00 20.61 178 SER H O 1
ATOM 7697 N N . TYR H 1 110 ? 40.502 -49.784 34.518 1.00 19.79 179 TYR H N 1
ATOM 7698 C CA . TYR H 1 110 ? 39.955 -48.710 33.704 1.00 19.26 179 TYR H CA 1
ATOM 7699 C C . TYR H 1 110 ? 41.028 -48.235 32.733 1.00 18.93 179 TYR H C 1
ATOM 7700 O O . TYR H 1 110 ? 42.212 -48.531 32.908 1.00 18.53 179 TYR H O 1
ATOM 7709 N N . ARG H 1 111 ? 40.596 -47.507 31.705 1.00 18.80 180 ARG H N 1
ATOM 7710 C CA . ARG H 1 111 ? 41.499 -46.751 30.846 1.00 18.69 180 ARG H CA 1
ATOM 7711 C C . ARG H 1 111 ? 42.255 -45.731 31.704 1.00 18.23 180 ARG H C 1
ATOM 7712 O O . ARG H 1 111 ? 41.885 -45.476 32.855 1.00 17.94 180 ARG H O 1
ATOM 7720 N N . ARG H 1 112 ? 43.328 -45.174 31.154 1.00 18.24 181 ARG H N 1
ATOM 7721 C CA . ARG H 1 112 ? 44.163 -44.217 31.875 1.00 18.36 181 ARG H CA 1
ATOM 7722 C C . ARG H 1 112 ? 44.630 -43.094 30.965 1.00 18.33 181 ARG H C 1
ATOM 7723 O O . ARG H 1 112 ? 44.688 -43.253 29.739 1.00 17.92 181 ARG H O 1
ATOM 7731 N N . ILE H 1 113 ? 44.929 -41.952 31.579 1.00 18.17 182 ILE H N 1
ATOM 7732 C CA . ILE H 1 113 ? 45.436 -40.787 30.864 1.00 18.17 182 ILE H CA 1
ATOM 7733 C C . ILE H 1 113 ? 46.847 -40.479 31.356 1.00 18.39 182 ILE H C 1
ATOM 7734 O O . ILE H 1 113 ? 47.046 -40.199 32.546 1.00 18.31 182 ILE H O 1
ATOM 7739 N N . CYS H 1 114 ? 47.814 -40.557 30.438 1.00 18.27 183 CYS H N 1
ATOM 7740 C CA . CYS H 1 114 ? 49.217 -40.260 30.738 1.00 18.59 183 CYS H CA 1
ATOM 7741 C C . CYS H 1 114 ? 49.597 -38.840 30.305 1.00 18.78 183 CYS H C 1
ATOM 7742 O O . CYS H 1 114 ? 48.959 -38.264 29.423 1.00 18.65 183 CYS H O 1
ATOM 7745 N N . GLU H 1 115 ? 50.655 -38.300 30.908 1.00 19.13 184 GLU H N 1
ATOM 7746 C CA . GLU H 1 115 ? 51.080 -36.921 30.662 1.00 19.95 184 GLU H CA 1
ATOM 7747 C C . GLU H 1 115 ? 52.601 -36.766 30.696 1.00 20.34 184 GLU H C 1
ATOM 7748 O O . GLU H 1 115 ? 53.256 -37.237 31.624 1.00 20.44 184 GLU H O 1
ATOM 7754 N N . LYS H 1 116 ? 53.155 -36.101 29.682 1.00 21.18 185 LYS H N 1
ATOM 7755 C CA . LYS H 1 116 ? 54.577 -35.753 29.660 1.00 21.74 185 LYS H CA 1
ATOM 7756 C C . LYS H 1 116 ? 54.850 -34.431 28.938 1.00 22.63 185 LYS H C 1
ATOM 7757 O O . LYS H 1 116 ? 53.958 -33.878 28.284 1.00 22.64 185 LYS H O 1
ATOM 7763 N N . ASN H 1 117 ? 56.079 -33.930 29.077 1.00 23.46 186 ASN H N 1
ATOM 7764 C CA . ASN H 1 117 ? 56.524 -32.706 28.403 1.00 24.51 186 ASN H CA 1
ATOM 7765 C C . ASN H 1 117 ? 56.453 -32.831 26.888 1.00 25.00 186 ASN H C 1
ATOM 7766 O O . ASN H 1 117 ? 56.803 -33.872 26.331 1.00 25.14 186 ASN H O 1
ATOM 7771 N N . ALA H 1 118 ? 55.999 -31.770 26.224 1.00 25.68 187 ALA H N 1
ATOM 7772 C CA . ALA H 1 118 ? 56.109 -31.683 24.771 1.00 26.32 187 ALA H CA 1
ATOM 7773 C C . ALA H 1 118 ? 57.569 -31.460 24.374 1.00 26.83 187 ALA H C 1
ATOM 7774 O O . ALA H 1 118 ? 58.350 -30.895 25.144 1.00 27.11 187 ALA H O 1
ATOM 7777 N N . MET I 1 1 ? 10.986 -16.079 11.294 1.00 43.72 70 MET I N 1
ATOM 7778 C CA . MET I 1 1 ? 11.182 -17.413 10.650 1.00 43.54 70 MET I CA 1
ATOM 7779 C C . MET I 1 1 ? 10.965 -17.364 9.137 1.00 43.21 70 MET I C 1
ATOM 7780 O O . MET I 1 1 ? 9.899 -16.970 8.661 1.00 43.35 70 MET I O 1
ATOM 7785 N N . CYS I 1 2 ? 11.993 -17.759 8.392 1.00 42.65 71 CYS I N 1
ATOM 7786 C CA . CYS I 1 2 ? 11.910 -17.872 6.936 1.00 42.16 71 CYS I CA 1
ATOM 7787 C C . CYS I 1 2 ? 12.720 -19.072 6.451 1.00 41.85 71 CYS I C 1
ATOM 7788 O O . CYS I 1 2 ? 13.660 -19.491 7.130 1.00 41.68 71 CYS I O 1
ATOM 7791 N N . PRO I 1 3 ? 12.356 -19.635 5.278 1.00 41.61 72 PRO I N 1
ATOM 7792 C CA . PRO I 1 3 ? 13.188 -20.657 4.641 1.00 41.42 72 PRO I CA 1
ATOM 7793 C C . PRO I 1 3 ? 14.616 -20.170 4.402 1.00 41.26 72 PRO I C 1
ATOM 7794 O O . PRO I 1 3 ? 14.854 -18.961 4.311 1.00 41.04 72 PRO I O 1
ATOM 7798 N N . LYS I 1 4 ? 15.553 -21.112 4.317 1.00 41.12 73 LYS I N 1
ATOM 7799 C CA . LYS I 1 4 ? 16.958 -20.802 4.064 1.00 40.95 73 LYS I CA 1
ATOM 7800 C C . LYS I 1 4 ? 17.101 -19.924 2.821 1.00 40.86 73 LYS I C 1
ATOM 7801 O O . LYS I 1 4 ? 16.473 -20.187 1.787 1.00 40.74 73 LYS I O 1
ATOM 7807 N N . ASP I 1 5 ? 17.912 -18.873 2.949 1.00 40.75 74 ASP I N 1
ATOM 7808 C CA . ASP I 1 5 ? 18.209 -17.924 1.860 1.00 40.70 74 ASP I CA 1
ATOM 7809 C C . ASP I 1 5 ? 17.065 -16.936 1.560 1.00 40.58 74 ASP I C 1
ATOM 7810 O O . ASP I 1 5 ? 17.159 -16.126 0.636 1.00 40.57 74 ASP I O 1
ATOM 7815 N N . TRP I 1 6 ? 15.996 -17.016 2.351 1.00 40.40 75 TRP I N 1
ATOM 7816 C CA . TRP I 1 6 ? 14.930 -16.015 2.353 1.00 40.23 75 TRP I CA 1
ATOM 7817 C C . TRP I 1 6 ? 15.115 -15.096 3.558 1.00 40.20 75 TRP I C 1
ATOM 7818 O O . TRP I 1 6 ? 15.529 -15.545 4.631 1.00 40.00 75 TRP I O 1
ATOM 7829 N N . GLU I 1 7 ? 14.799 -13.815 3.382 1.00 40.24 76 GLU I N 1
ATOM 7830 C CA . GLU I 1 7 ? 15.032 -12.810 4.423 1.00 40.30 76 GLU I CA 1
ATOM 7831 C C . GLU I 1 7 ? 13.733 -12.364 5.091 1.00 40.35 76 GLU I C 1
ATOM 7832 O O . GLU I 1 7 ? 12.751 -12.054 4.414 1.00 40.35 76 GLU I O 1
ATOM 7838 N N . PHE I 1 8 ? 13.744 -12.334 6.424 1.00 40.49 77 PHE I N 1
ATOM 7839 C CA . PHE I 1 8 ? 12.547 -12.034 7.214 1.00 40.63 77 PHE I CA 1
ATOM 7840 C C . PHE I 1 8 ? 12.374 -10.546 7.480 1.00 40.64 77 PHE I C 1
ATOM 7841 O O . PHE I 1 8 ? 13.321 -9.864 7.875 1.00 40.54 77 PHE I O 1
ATOM 7849 N N . TYR I 1 9 ? 11.152 -10.061 7.267 1.00 40.73 78 TYR I N 1
ATOM 7850 C CA . TYR I 1 9 ? 10.769 -8.707 7.657 1.00 40.86 78 TYR I CA 1
ATOM 7851 C C . TYR I 1 9 ? 9.262 -8.579 7.858 1.00 40.82 78 TYR I C 1
ATOM 7852 O O . TYR I 1 9 ? 8.485 -8.624 6.899 1.00 40.71 78 TYR I O 1
ATOM 7861 N N . GLN I 1 10 ? 8.876 -8.427 9.123 1.00 40.83 79 GLN I N 1
ATOM 7862 C CA . GLN I 1 10 ? 7.487 -8.202 9.545 1.00 40.84 79 GLN I CA 1
ATOM 7863 C C . GLN I 1 10 ? 6.449 -9.122 8.894 1.00 40.57 79 GLN I C 1
ATOM 7864 O O . GLN I 1 10 ? 5.657 -8.694 8.051 1.00 40.44 79 GLN I O 1
ATOM 7870 N N . ALA I 1 11 ? 6.484 -10.391 9.302 1.00 40.37 80 ALA I N 1
ATOM 7871 C CA . ALA I 1 11 ? 5.517 -11.423 8.896 1.00 40.06 80 ALA I CA 1
ATOM 7872 C C . ALA I 1 11 ? 5.645 -11.897 7.444 1.00 39.82 80 ALA I C 1
ATOM 7873 O O . ALA I 1 11 ? 4.861 -12.735 6.989 1.00 39.92 80 ALA I O 1
ATOM 7875 N N . ARG I 1 12 ? 6.634 -11.374 6.724 1.00 39.51 81 ARG I N 1
ATOM 7876 C CA . ARG I 1 12 ? 6.836 -11.741 5.322 1.00 39.28 81 ARG I CA 1
ATOM 7877 C C . ARG I 1 12 ? 8.231 -12.327 5.094 1.00 39.04 81 ARG I C 1
ATOM 7878 O O . ARG I 1 12 ? 9.165 -12.056 5.853 1.00 38.82 81 ARG I O 1
ATOM 7886 N N . CYS I 1 13 ? 8.359 -13.132 4.045 1.00 38.76 82 CYS I N 1
ATOM 7887 C CA . CYS I 1 13 ? 9.650 -13.683 3.649 1.00 38.67 82 CYS I CA 1
ATOM 7888 C C . CYS I 1 13 ? 10.011 -13.223 2.239 1.00 38.25 82 CYS I C 1
ATOM 7889 O O . CYS I 1 13 ? 9.243 -13.429 1.301 1.00 38.17 82 CYS I O 1
ATOM 7892 N N . PHE I 1 14 ? 11.176 -12.593 2.105 1.00 37.86 83 PHE I N 1
ATOM 7893 C CA . PHE I 1 14 ? 11.621 -12.045 0.822 1.00 37.61 83 PHE I CA 1
ATOM 7894 C C . PHE I 1 14 ? 12.813 -12.817 0.265 1.00 37.49 83 PHE I C 1
ATOM 7895 O O . PHE I 1 14 ? 13.734 -13.172 1.003 1.00 37.52 83 PHE I O 1
ATOM 7903 N N . PHE I 1 15 ? 12.786 -13.072 -1.039 1.00 37.34 84 PHE I N 1
ATOM 7904 C CA . PHE I 1 15 ? 13.884 -13.747 -1.720 1.00 37.07 84 PHE I CA 1
ATOM 7905 C C . PHE I 1 15 ? 14.498 -12.837 -2.778 1.00 36.98 84 PHE I C 1
ATOM 7906 O O . PHE I 1 15 ? 13.789 -12.310 -3.636 1.00 36.83 84 PHE I O 1
ATOM 7914 N N . LEU I 1 16 ? 15.818 -12.668 -2.716 1.00 36.82 85 LEU I N 1
ATOM 7915 C CA . LEU I 1 16 ? 16.549 -11.852 -3.688 1.00 36.63 85 LEU I CA 1
ATOM 7916 C C . LEU I 1 16 ? 17.295 -12.726 -4.689 1.00 36.42 85 LEU I C 1
ATOM 7917 O O . LEU I 1 16 ? 18.254 -13.414 -4.334 1.00 36.49 85 LEU I O 1
ATOM 7922 N N . SER I 1 17 ? 16.845 -12.692 -5.942 1.00 36.07 86 SER I N 1
ATOM 7923 C CA . SER I 1 17 ? 17.446 -13.493 -7.002 1.00 35.78 86 SER I CA 1
ATOM 7924 C C . SER I 1 17 ? 18.756 -12.890 -7.500 1.00 35.72 86 SER I C 1
ATOM 7925 O O . SER I 1 17 ? 18.950 -11.673 -7.457 1.00 35.49 86 SER I O 1
ATOM 7928 N N . THR I 1 18 ? 19.648 -13.758 -7.968 1.00 35.84 87 THR I N 1
ATOM 7929 C CA . THR I 1 18 ? 20.846 -13.327 -8.681 1.00 35.97 87 THR I CA 1
ATOM 7930 C C . THR I 1 18 ? 20.690 -13.519 -10.200 1.00 35.96 87 THR I C 1
ATOM 7931 O O . THR I 1 18 ? 21.363 -12.848 -10.987 1.00 35.95 87 THR I O 1
ATOM 7935 N N . SER I 1 19 ? 19.795 -14.425 -10.597 1.00 35.88 88 SER I N 1
ATOM 7936 C CA . SER I 1 19 ? 19.463 -14.637 -12.011 1.00 36.01 88 SER I CA 1
ATOM 7937 C C . SER I 1 19 ? 18.498 -13.572 -12.543 1.00 36.08 88 SER I C 1
ATOM 7938 O O . SER I 1 19 ? 17.603 -13.110 -11.829 1.00 36.09 88 SER I O 1
ATOM 7941 N N . GLU I 1 20 ? 18.689 -13.196 -13.804 1.00 36.01 89 GLU I N 1
ATOM 7942 C CA . GLU I 1 20 ? 17.934 -12.103 -14.414 1.00 36.10 89 GLU I CA 1
ATOM 7943 C C . GLU I 1 20 ? 17.003 -12.603 -15.516 1.00 35.84 89 GLU I C 1
ATOM 7944 O O . GLU I 1 20 ? 17.346 -13.530 -16.255 1.00 35.90 89 GLU I O 1
ATOM 7950 N N . SER I 1 21 ? 15.826 -11.985 -15.609 1.00 35.50 90 SER I N 1
ATOM 7951 C CA . SER I 1 21 ? 14.818 -12.335 -16.612 1.00 35.21 90 SER I CA 1
ATOM 7952 C C . SER I 1 21 ? 13.782 -11.222 -16.760 1.00 35.00 90 SER I C 1
ATOM 7953 O O . SER I 1 21 ? 13.779 -10.266 -15.981 1.00 35.08 90 SER I O 1
ATOM 7956 N N . SER I 1 22 ? 12.910 -11.352 -17.760 1.00 34.55 91 SER I N 1
ATOM 7957 C CA . SER I 1 22 ? 11.802 -10.416 -17.968 1.00 34.23 91 SER I CA 1
ATOM 7958 C C . SER I 1 22 ? 10.830 -10.442 -16.783 1.00 33.85 91 SER I C 1
ATOM 7959 O O . SER I 1 22 ? 10.951 -11.290 -15.894 1.00 33.94 91 SER I O 1
ATOM 7962 N N . TRP I 1 23 ? 9.874 -9.514 -16.771 1.00 33.34 92 TRP I N 1
ATOM 7963 C CA . TRP I 1 23 ? 8.897 -9.432 -15.687 1.00 32.87 92 TRP I CA 1
ATOM 7964 C C . TRP I 1 23 ? 8.013 -10.676 -15.637 1.00 32.77 92 TRP I C 1
ATOM 7965 O O . TRP I 1 23 ? 7.811 -11.254 -14.564 1.00 32.61 92 TRP I O 1
ATOM 7976 N N . ASN I 1 24 ? 7.496 -11.074 -16.802 1.00 32.67 93 ASN I N 1
ATOM 7977 C CA . ASN I 1 24 ? 6.687 -12.284 -16.937 1.00 32.51 93 ASN I CA 1
ATOM 7978 C C . ASN I 1 24 ? 7.419 -13.537 -16.474 1.00 32.40 93 ASN I C 1
ATOM 7979 O O . ASN I 1 24 ? 6.845 -14.365 -15.770 1.00 32.40 93 ASN I O 1
ATOM 7984 N N . GLU I 1 25 ? 8.685 -13.661 -16.869 1.00 32.44 94 GLU I N 1
ATOM 7985 C CA . GLU I 1 25 ? 9.542 -14.765 -16.428 1.00 32.56 94 GLU I CA 1
ATOM 7986 C C . GLU I 1 25 ? 9.757 -14.735 -14.920 1.00 32.30 94 GLU I C 1
ATOM 7987 O O . GLU I 1 25 ? 9.743 -15.778 -14.264 1.00 32.22 94 GLU I O 1
ATOM 7993 N N . SER I 1 26 ? 9.960 -13.534 -14.384 1.00 32.05 95 SER I N 1
ATOM 7994 C CA . SER I 1 26 ? 10.141 -13.336 -12.944 1.00 32.02 95 SER I CA 1
ATOM 7995 C C . SER I 1 26 ? 8.903 -13.762 -12.163 1.00 32.05 95 SER I C 1
ATOM 7996 O O . SER I 1 26 ? 9.016 -14.365 -11.098 1.00 31.73 95 SER I O 1
ATOM 7999 N N . ARG I 1 27 ? 7.729 -13.442 -12.707 1.00 32.45 96 ARG I N 1
ATOM 8000 C CA . ARG I 1 27 ? 6.457 -13.853 -12.120 1.00 33.06 96 ARG I CA 1
ATOM 8001 C C . ARG I 1 27 ? 6.354 -15.380 -12.037 1.00 33.10 96 ARG I C 1
ATOM 8002 O O . ARG I 1 27 ? 6.015 -15.920 -10.984 1.00 33.01 96 ARG I O 1
ATOM 8010 N N . ASP I 1 28 ? 6.670 -16.062 -13.141 1.00 33.38 97 ASP I N 1
ATOM 8011 C CA . ASP I 1 28 ? 6.711 -17.528 -13.171 1.00 33.61 97 ASP I CA 1
ATOM 8012 C C . ASP I 1 28 ? 7.770 -18.076 -12.211 1.00 33.75 97 ASP I C 1
ATOM 8013 O O . ASP I 1 28 ? 7.561 -19.113 -11.576 1.00 33.63 97 ASP I O 1
ATOM 8018 N N . PHE I 1 29 ? 8.899 -17.370 -12.118 1.00 33.91 98 PHE I N 1
ATOM 8019 C CA . PHE I 1 29 ? 10.019 -17.750 -11.250 1.00 34.13 98 PHE I CA 1
ATOM 8020 C C . PHE I 1 29 ? 9.618 -17.780 -9.773 1.00 34.24 98 PHE I C 1
ATOM 8021 O O . PHE I 1 29 ? 9.959 -18.723 -9.059 1.00 34.37 98 PHE I O 1
ATOM 8029 N N . CYS I 1 30 ? 8.906 -16.748 -9.322 1.00 34.37 99 CYS I N 1
ATOM 8030 C CA . CYS I 1 30 ? 8.418 -16.685 -7.941 1.00 34.36 99 CYS I CA 1
ATOM 8031 C C . CYS I 1 30 ? 7.267 -17.670 -7.700 1.00 34.58 99 CYS I C 1
ATOM 8032 O O . CYS I 1 30 ? 7.115 -18.201 -6.596 1.00 34.63 99 CYS I O 1
ATOM 8035 N N . LYS I 1 31 ? 6.469 -17.912 -8.738 1.00 34.73 100 LYS I N 1
ATOM 8036 C CA . LYS I 1 31 ? 5.354 -18.860 -8.681 1.00 35.08 100 LYS I CA 1
ATOM 8037 C C . LYS I 1 31 ? 5.834 -20.281 -8.366 1.00 35.03 100 LYS I C 1
ATOM 8038 O O . LYS I 1 31 ? 5.220 -20.991 -7.563 1.00 35.05 100 LYS I O 1
ATOM 8044 N N . GLY I 1 32 ? 6.940 -20.676 -8.992 1.00 35.18 101 GLY I N 1
ATOM 8045 C CA . GLY I 1 32 ? 7.565 -21.976 -8.743 1.00 35.25 101 GLY I CA 1
ATOM 8046 C C . GLY I 1 32 ? 8.222 -22.085 -7.378 1.00 35.28 101 GLY I C 1
ATOM 8047 O O . GLY I 1 32 ? 8.673 -23.165 -6.987 1.00 35.39 101 GLY I O 1
ATOM 8048 N N . LYS I 1 33 ? 8.277 -20.963 -6.660 1.00 35.22 102 LYS I N 1
ATOM 8049 C CA . LYS I 1 33 ? 8.811 -20.912 -5.299 1.00 35.05 102 LYS I CA 1
ATOM 8050 C C . LYS I 1 33 ? 7.703 -20.590 -4.288 1.00 34.88 102 LYS I C 1
ATOM 8051 O O . LYS I 1 33 ? 7.977 -20.167 -3.158 1.00 34.83 102 LYS I O 1
ATOM 8057 N N . GLY I 1 34 ? 6.455 -20.807 -4.706 1.00 34.67 103 GLY I N 1
ATOM 8058 C CA . GLY I 1 34 ? 5.273 -20.567 -3.871 1.00 34.51 103 GLY I CA 1
ATOM 8059 C C . GLY I 1 34 ? 5.117 -19.125 -3.415 1.00 34.44 103 GLY I C 1
ATOM 8060 O O . GLY I 1 34 ? 4.569 -18.864 -2.341 1.00 34.57 103 GLY I O 1
ATOM 8061 N N . SER I 1 35 ? 5.588 -18.193 -4.244 1.00 34.19 104 SER I N 1
ATOM 8062 C CA . SER I 1 35 ? 5.665 -16.778 -3.887 1.00 33.85 104 SER I CA 1
ATOM 8063 C C . SER I 1 35 ? 5.219 -15.868 -5.031 1.00 33.62 104 SER I C 1
ATOM 8064 O O . SER I 1 35 ? 4.980 -16.323 -6.154 1.00 33.74 104 SER I O 1
ATOM 8067 N N . THR I 1 36 ? 5.107 -14.579 -4.729 1.00 33.12 105 THR I N 1
ATOM 8068 C CA . THR I 1 36 ? 4.703 -13.567 -5.701 1.00 32.62 105 THR I CA 1
ATOM 8069 C C . THR I 1 36 ? 5.714 -12.420 -5.685 1.00 32.13 105 THR I C 1
ATOM 8070 O O . THR I 1 36 ? 6.477 -12.282 -4.726 1.00 32.16 105 THR I O 1
ATOM 8074 N N . LEU I 1 37 ? 5.726 -11.608 -6.742 1.00 31.31 106 LEU I N 1
ATOM 8075 C CA . LEU I 1 37 ? 6.634 -10.462 -6.815 1.00 30.46 106 LEU I CA 1
ATOM 8076 C C . LEU I 1 37 ? 6.346 -9.453 -5.704 1.00 29.87 106 LEU I C 1
ATOM 8077 O O . LEU I 1 37 ? 5.211 -9.011 -5.532 1.00 29.76 106 LEU I O 1
ATOM 8082 N N . ALA I 1 38 ? 7.394 -9.107 -4.958 1.00 29.20 107 ALA I N 1
ATOM 8083 C CA . ALA I 1 38 ? 7.287 -8.342 -3.711 1.00 28.67 107 ALA I CA 1
ATOM 8084 C C . ALA I 1 38 ? 6.388 -7.111 -3.785 1.00 28.41 107 ALA I C 1
ATOM 8085 O O . ALA I 1 38 ? 6.425 -6.359 -4.760 1.00 28.31 107 ALA I O 1
ATOM 8087 N N . ILE I 1 39 ? 5.584 -6.920 -2.741 1.00 28.25 108 ILE I N 1
ATOM 8088 C CA . ILE I 1 39 ? 4.766 -5.720 -2.584 1.00 28.25 108 ILE I CA 1
ATOM 8089 C C . ILE I 1 39 ? 5.400 -4.814 -1.520 1.00 28.46 108 ILE I C 1
ATOM 8090 O O . ILE I 1 39 ? 5.303 -5.067 -0.316 1.00 28.63 108 ILE I O 1
ATOM 8095 N N . VAL I 1 40 ? 6.066 -3.765 -1.986 1.00 28.47 109 VAL I N 1
ATOM 8096 C CA . VAL I 1 40 ? 6.831 -2.881 -1.112 1.00 28.69 109 VAL I CA 1
ATOM 8097 C C . VAL I 1 40 ? 5.965 -1.675 -0.724 1.00 28.92 109 VAL I C 1
ATOM 8098 O O . VAL I 1 40 ? 6.208 -0.549 -1.166 1.00 28.73 109 VAL I O 1
ATOM 8102 N N . ASN I 1 41 ? 4.957 -1.936 0.109 1.00 29.27 110 ASN I N 1
ATOM 8103 C CA . ASN I 1 41 ? 3.889 -0.964 0.395 1.00 29.72 110 ASN I CA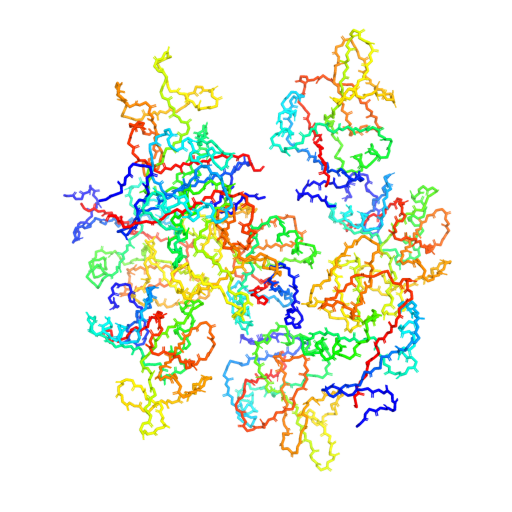 1
ATOM 8104 C C . ASN I 1 41 ? 4.130 0.012 1.553 1.00 29.71 110 ASN I C 1
ATOM 8105 O O . ASN I 1 41 ? 3.261 0.832 1.859 1.00 29.79 110 ASN I O 1
ATOM 8110 N N . THR I 1 42 ? 5.298 -0.080 2.189 1.00 29.88 111 THR I N 1
ATOM 8111 C CA . THR I 1 42 ? 5.693 0.860 3.250 1.00 29.97 111 THR I CA 1
ATOM 8112 C C . THR I 1 42 ? 7.122 1.374 3.043 1.00 29.91 111 THR I C 1
ATOM 8113 O O . THR I 1 42 ? 7.952 0.673 2.450 1.00 29.88 111 THR I O 1
ATOM 8117 N N . PRO I 1 43 ? 7.405 2.612 3.501 1.00 29.92 112 PRO I N 1
ATOM 8118 C CA . PRO I 1 43 ? 8.778 3.133 3.542 1.00 29.69 112 PRO I CA 1
ATOM 8119 C C . PRO I 1 43 ? 9.736 2.210 4.295 1.00 29.43 112 PRO I C 1
ATOM 8120 O O . PRO I 1 43 ? 10.904 2.086 3.912 1.00 29.40 112 PRO I O 1
ATOM 8124 N N . GLU I 1 44 ? 9.225 1.560 5.339 1.00 28.95 113 GLU I N 1
ATOM 8125 C CA . GLU I 1 44 ? 10.004 0.658 6.182 1.00 28.72 113 GLU I CA 1
ATOM 8126 C C . GLU I 1 44 ? 10.422 -0.610 5.439 1.00 27.96 113 GLU I C 1
ATOM 8127 O O . GLU I 1 44 ? 11.556 -1.066 5.580 1.00 27.95 113 GLU I O 1
ATOM 8133 N N . LYS I 1 45 ? 9.502 -1.172 4.656 1.00 27.20 114 LYS I N 1
ATOM 8134 C CA . LYS I 1 45 ? 9.802 -2.319 3.802 1.00 26.32 114 LYS I CA 1
ATOM 8135 C C . LYS I 1 45 ? 10.808 -1.954 2.711 1.00 25.54 114 LYS I C 1
ATOM 8136 O O . LYS I 1 45 ? 11.712 -2.739 2.407 1.00 25.26 114 LYS I O 1
ATOM 8142 N N . LEU I 1 46 ? 10.654 -0.759 2.141 1.00 24.60 115 LEU I N 1
ATOM 8143 C CA . LEU I 1 46 ? 11.579 -0.265 1.127 1.00 23.93 115 LEU I CA 1
ATOM 8144 C C . LEU I 1 46 ? 13.011 -0.175 1.651 1.00 23.60 115 LEU I C 1
ATOM 8145 O O . LEU I 1 46 ? 13.943 -0.631 0.985 1.00 23.20 115 LEU I O 1
ATOM 8150 N N . LYS I 1 47 ? 13.172 0.409 2.839 1.00 23.27 116 LYS I N 1
ATOM 8151 C CA . LYS I 1 47 ? 14.491 0.537 3.468 1.00 23.10 116 LYS I CA 1
ATOM 8152 C C . LYS I 1 47 ? 15.140 -0.807 3.807 1.00 22.86 116 LYS I C 1
ATOM 8153 O O . LYS I 1 47 ? 16.344 -0.977 3.594 1.00 22.58 116 LYS I O 1
ATOM 8159 N N . PHE I 1 48 ? 14.354 -1.760 4.314 1.00 22.82 117 PHE I N 1
ATOM 8160 C CA . PHE I 1 48 ? 14.880 -3.103 4.589 1.00 22.88 117 PHE I CA 1
ATOM 8161 C C . PHE I 1 48 ? 15.450 -3.741 3.334 1.00 22.74 117 PHE I C 1
ATOM 8162 O O . PHE I 1 48 ? 16.562 -4.273 3.352 1.00 22.92 117 PHE I O 1
ATOM 8170 N N . LEU I 1 49 ? 14.680 -3.682 2.249 1.00 22.43 118 LEU I N 1
ATOM 8171 C CA . LEU I 1 49 ? 15.087 -4.261 0.974 1.00 22.13 118 LEU I CA 1
ATOM 8172 C C . LEU I 1 49 ? 16.267 -3.521 0.350 1.00 22.26 118 LEU I C 1
ATOM 8173 O O . LEU I 1 49 ? 17.124 -4.140 -0.287 1.00 22.06 118 LEU I O 1
ATOM 8178 N N . GLN I 1 50 ? 16.317 -2.204 0.540 1.00 22.04 119 GLN I N 1
ATOM 8179 C CA . GLN I 1 50 ? 17.487 -1.422 0.128 1.00 22.45 119 GLN I CA 1
ATOM 8180 C C . GLN I 1 50 ? 18.735 -1.871 0.882 1.00 22.64 119 GLN I C 1
ATOM 8181 O O . GLN I 1 50 ? 19.812 -1.996 0.303 1.00 22.52 119 GLN I O 1
ATOM 8187 N N . ASP I 1 51 ? 18.572 -2.122 2.176 1.00 23.10 120 ASP I N 1
ATOM 8188 C CA . ASP I 1 51 ? 19.670 -2.574 3.024 1.00 23.82 120 ASP I CA 1
ATOM 8189 C C . ASP I 1 51 ? 20.280 -3.899 2.564 1.00 24.65 120 ASP I C 1
ATOM 8190 O O . ASP I 1 51 ? 21.494 -4.083 2.674 1.00 24.64 120 ASP I O 1
ATOM 8195 N N . ILE I 1 52 ? 19.450 -4.806 2.041 1.00 25.53 121 ILE I N 1
ATOM 8196 C CA . ILE I 1 52 ? 19.926 -6.151 1.669 1.00 26.63 121 ILE I CA 1
ATOM 8197 C C . ILE I 1 52 ? 20.235 -6.370 0.177 1.00 27.35 121 ILE I C 1
ATOM 8198 O O . ILE I 1 52 ? 20.954 -7.309 -0.180 1.00 27.49 121 ILE I O 1
ATOM 8203 N N . THR I 1 53 ? 19.715 -5.504 -0.688 1.00 28.39 122 THR I N 1
ATOM 8204 C CA . THR I 1 53 ? 19.984 -5.610 -2.123 1.00 29.25 122 THR I CA 1
ATOM 8205 C C . THR I 1 53 ? 21.385 -5.125 -2.492 1.00 29.90 122 THR I C 1
ATOM 8206 O O . THR I 1 53 ? 21.956 -4.265 -1.813 1.00 29.87 122 THR I O 1
ATOM 8210 N N . ASP I 1 54 ? 21.924 -5.686 -3.576 1.00 30.72 123 ASP I N 1
ATOM 8211 C CA . ASP I 1 54 ? 23.116 -5.150 -4.232 1.00 31.47 123 ASP I CA 1
ATOM 8212 C C . ASP I 1 54 ? 22.760 -3.851 -4.954 1.00 31.58 123 ASP I C 1
ATOM 8213 O O . ASP I 1 54 ? 21.593 -3.448 -4.984 1.00 31.69 123 ASP I O 1
ATOM 8218 N N . ALA I 1 55 ? 23.758 -3.199 -5.545 1.00 31.65 124 ALA I N 1
ATOM 8219 C CA . ALA I 1 55 ? 23.517 -1.980 -6.310 1.00 31.90 124 ALA I CA 1
ATOM 8220 C C . ALA I 1 55 ? 23.026 -2.307 -7.726 1.00 32.18 124 ALA I C 1
ATOM 8221 O O . ALA I 1 55 ? 23.572 -1.811 -8.720 1.00 32.27 124 ALA I O 1
ATOM 8223 N N . GLU I 1 56 ? 21.997 -3.153 -7.802 1.00 32.18 125 GLU I N 1
ATOM 8224 C CA . GLU I 1 56 ? 21.396 -3.558 -9.074 1.00 32.56 125 GLU I CA 1
ATOM 8225 C C . GLU I 1 56 ? 19.898 -3.263 -9.066 1.00 32.29 125 GLU I C 1
ATOM 8226 O O . GLU I 1 56 ? 19.331 -2.935 -8.021 1.00 32.21 125 GLU I O 1
ATOM 8232 N N . LYS I 1 57 ? 19.263 -3.380 -10.232 1.00 32.06 126 LYS I N 1
ATOM 8233 C CA . LYS I 1 57 ? 17.815 -3.199 -10.352 1.00 31.82 126 LYS I CA 1
ATOM 8234 C C . LYS I 1 57 ? 17.062 -4.512 -10.107 1.00 31.41 126 LYS I C 1
ATOM 8235 O O . LYS I 1 57 ? 17.378 -5.540 -10.712 1.00 31.27 126 LYS I O 1
ATOM 8241 N N . TYR I 1 58 ? 16.066 -4.465 -9.223 1.00 31.02 127 TYR I N 1
ATOM 8242 C CA . TYR I 1 58 ? 15.240 -5.633 -8.900 1.00 30.59 127 TYR I CA 1
ATOM 8243 C C . TYR I 1 58 ? 13.770 -5.397 -9.237 1.00 30.43 127 TYR I C 1
ATOM 8244 O O . TYR I 1 58 ? 13.156 -4.469 -8.711 1.00 30.34 127 TYR I O 1
ATOM 8253 N N . PHE I 1 59 ? 13.209 -6.251 -10.091 1.00 30.28 128 PHE I N 1
ATOM 8254 C CA . PHE I 1 59 ? 11.769 -6.245 -10.372 1.00 30.23 128 PHE I CA 1
ATOM 8255 C C . PHE I 1 59 ? 10.950 -6.502 -9.111 1.00 30.11 128 PHE I C 1
ATOM 8256 O O . PHE I 1 59 ? 11.290 -7.375 -8.308 1.00 29.79 128 PHE I O 1
ATOM 8264 N N . ILE I 1 60 ? 9.870 -5.738 -8.955 1.00 30.10 129 ILE I N 1
ATOM 8265 C CA . ILE I 1 60 ? 8.929 -5.908 -7.842 1.00 30.16 129 ILE I CA 1
ATOM 8266 C C . ILE I 1 60 ? 7.486 -5.926 -8.358 1.00 30.43 129 ILE I C 1
ATOM 8267 O O . ILE I 1 60 ? 7.241 -5.637 -9.528 1.00 30.54 129 ILE I O 1
ATOM 8272 N N . GLY I 1 61 ? 6.538 -6.263 -7.487 1.00 30.79 130 GLY I N 1
ATOM 8273 C CA . GLY I 1 61 ? 5.135 -6.403 -7.884 1.00 31.43 130 GLY I CA 1
ATOM 8274 C C . GLY I 1 61 ? 4.395 -5.097 -8.103 1.00 31.97 130 GLY I C 1
ATOM 8275 O O . GLY I 1 61 ? 3.289 -4.921 -7.597 1.00 31.89 130 GLY I O 1
ATOM 8276 N N . LEU I 1 62 ? 5.003 -4.190 -8.867 1.00 32.65 131 LEU I N 1
ATOM 8277 C CA . LEU I 1 62 ? 4.423 -2.882 -9.162 1.00 33.39 131 LEU I CA 1
ATOM 8278 C C . LEU I 1 62 ? 4.244 -2.686 -10.667 1.00 34.01 131 LEU I C 1
ATOM 8279 O O . LEU I 1 62 ? 5.221 -2.637 -11.418 1.00 33.72 131 LEU I O 1
ATOM 8284 N N . ILE I 1 63 ? 2.988 -2.568 -11.094 1.00 35.02 132 ILE I N 1
ATOM 8285 C CA . ILE I 1 63 ? 2.652 -2.417 -12.513 1.00 36.14 132 ILE I CA 1
ATOM 8286 C C . ILE I 1 63 ? 1.796 -1.181 -12.795 1.00 36.73 132 ILE I C 1
ATOM 8287 O O . ILE I 1 63 ? 1.035 -0.728 -11.937 1.00 36.79 132 ILE I O 1
ATOM 8292 N N . TYR I 1 64 ? 1.933 -0.651 -14.008 1.00 37.80 133 TYR I N 1
ATOM 8293 C CA . TYR I 1 64 ? 1.164 0.508 -14.463 1.00 38.75 133 TYR I CA 1
ATOM 8294 C C . TYR I 1 64 ? 0.007 0.100 -15.374 1.00 39.43 133 TYR I C 1
ATOM 8295 O O . TYR I 1 64 ? 0.197 -0.640 -16.340 1.00 39.58 133 TYR I O 1
ATOM 8304 N N . HIS I 1 65 ? -1.190 0.584 -15.051 1.00 40.42 134 HIS I N 1
ATOM 8305 C CA . HIS I 1 65 ? -2.362 0.396 -15.902 1.00 41.31 134 HIS I CA 1
ATOM 8306 C C . HIS I 1 65 ? -2.590 1.680 -16.693 1.00 42.01 134 HIS I C 1
ATOM 8307 O O . HIS I 1 65 ? -2.942 2.712 -16.118 1.00 42.11 134 HIS I O 1
ATOM 8314 N N . ARG I 1 66 ? -2.384 1.608 -18.008 1.00 43.03 135 ARG I N 1
ATOM 8315 C CA . ARG I 1 66 ? -2.412 2.792 -18.886 1.00 44.07 135 ARG I CA 1
ATOM 8316 C C . ARG I 1 66 ? -3.736 3.561 -18.864 1.00 44.59 135 ARG I C 1
ATOM 8317 O O . ARG I 1 66 ? -3.744 4.777 -18.681 1.00 44.69 135 ARG I O 1
ATOM 8325 N N . GLU I 1 67 ? -4.842 2.844 -19.057 1.00 45.29 136 GLU I N 1
ATOM 8326 C CA . GLU I 1 67 ? -6.181 3.440 -19.053 1.00 45.94 136 GLU I CA 1
ATOM 8327 C C . GLU I 1 67 ? -6.487 4.201 -17.756 1.00 46.22 136 GLU I C 1
ATOM 8328 O O . GLU I 1 67 ? -6.826 5.389 -17.798 1.00 46.23 136 GLU I O 1
ATOM 8334 N N . GLU I 1 68 ? -6.346 3.521 -16.616 1.00 46.47 137 GLU I N 1
ATOM 8335 C CA . GLU I 1 68 ? -6.594 4.120 -15.303 1.00 46.71 137 GLU I CA 1
ATOM 8336 C C . GLU I 1 68 ? -5.602 5.238 -14.983 1.00 46.78 137 GLU I C 1
ATOM 8337 O O . GLU I 1 68 ? -5.851 6.056 -14.092 1.00 46.78 137 GLU I O 1
ATOM 8343 N N . LYS I 1 69 ? -4.489 5.260 -15.721 1.00 46.83 138 LYS I N 1
ATOM 8344 C CA . LYS I 1 69 ? -3.391 6.212 -15.514 1.00 46.95 138 LYS I CA 1
ATOM 8345 C C . LYS I 1 69 ? -2.908 6.247 -14.059 1.00 46.86 138 LYS I C 1
ATOM 8346 O O . LYS I 1 69 ? -2.831 7.315 -13.442 1.00 46.85 138 LYS I O 1
ATOM 8352 N N . ARG I 1 70 ? -2.598 5.068 -13.520 1.00 46.76 139 ARG I N 1
ATOM 8353 C CA . ARG I 1 70 ? -2.051 4.938 -12.166 1.00 46.66 139 ARG I CA 1
ATOM 8354 C C . ARG I 1 70 ? -1.343 3.603 -11.941 1.00 46.41 139 ARG I C 1
ATOM 8355 O O . ARG I 1 70 ? -1.733 2.576 -12.509 1.00 46.49 139 ARG I O 1
ATOM 8363 N N . TRP I 1 71 ? -0.300 3.632 -11.111 1.00 45.91 140 TRP I N 1
ATOM 8364 C CA . TRP I 1 71 ? 0.412 2.424 -10.694 1.00 45.42 140 TRP I CA 1
ATOM 8365 C C . TRP I 1 71 ? -0.381 1.659 -9.637 1.00 45.25 140 TRP I C 1
ATOM 8366 O O . TRP I 1 71 ? -1.023 2.260 -8.772 1.00 45.21 140 TRP I O 1
ATOM 8377 N N . ARG I 1 72 ? -0.333 0.333 -9.720 1.00 45.06 141 ARG I N 1
ATOM 8378 C CA . ARG I 1 72 ? -0.946 -0.543 -8.720 1.00 44.90 141 ARG I CA 1
ATOM 8379 C C . ARG I 1 72 ? -0.053 -1.743 -8.437 1.00 44.69 141 ARG I C 1
ATOM 8380 O O . ARG I 1 72 ? 0.656 -2.224 -9.328 1.00 44.46 141 ARG I O 1
ATOM 8388 N N . TRP I 1 73 ? -0.102 -2.225 -7.197 1.00 44.52 142 TRP I N 1
ATOM 8389 C CA . TRP I 1 73 ? 0.531 -3.491 -6.836 1.00 44.55 142 TRP I CA 1
ATOM 8390 C C . TRP I 1 73 ? -0.232 -4.660 -7.471 1.00 44.62 142 TRP I C 1
ATOM 8391 O O . TRP I 1 73 ? -1.385 -4.504 -7.889 1.00 44.44 142 TRP I O 1
ATOM 8402 N N . ILE I 1 74 ? 0.415 -5.823 -7.542 1.00 44.75 143 ILE I N 1
ATOM 8403 C CA . ILE I 1 74 ? -0.174 -7.004 -8.191 1.00 44.93 143 ILE I CA 1
ATOM 8404 C C . ILE I 1 74 ? -1.379 -7.594 -7.448 1.00 44.92 143 ILE I C 1
ATOM 8405 O O . ILE I 1 74 ? -2.151 -8.355 -8.033 1.00 45.02 143 ILE I O 1
ATOM 8410 N N . ASN I 1 75 ? -1.538 -7.242 -6.172 1.00 44.98 144 ASN I N 1
ATOM 8411 C CA . ASN I 1 75 ? -2.744 -7.600 -5.417 1.00 45.03 144 ASN I CA 1
ATOM 8412 C C . ASN I 1 75 ? -3.847 -6.538 -5.543 1.00 45.08 144 ASN I C 1
ATOM 8413 O O . ASN I 1 75 ? -4.754 -6.462 -4.706 1.00 45.08 144 ASN I O 1
ATOM 8418 N N . ASN I 1 76 ? -3.742 -5.722 -6.594 1.00 45.10 145 ASN I N 1
ATOM 8419 C CA . ASN I 1 76 ? -4.714 -4.672 -6.927 1.00 45.11 145 ASN I CA 1
ATOM 8420 C C . ASN I 1 76 ? -4.718 -3.459 -5.982 1.00 45.07 145 ASN I C 1
ATOM 8421 O O . ASN I 1 76 ? -5.358 -2.446 -6.280 1.00 45.10 145 ASN I O 1
ATOM 8426 N N . SER I 1 77 ? -3.995 -3.553 -4.865 1.00 45.11 146 SER I N 1
ATOM 8427 C CA . SER I 1 77 ? -3.940 -2.468 -3.879 1.00 45.12 146 SER I CA 1
ATOM 8428 C C . SER I 1 77 ? -3.302 -1.196 -4.441 1.00 45.21 146 SER I C 1
ATOM 8429 O O . SER I 1 77 ? -2.385 -1.260 -5.266 1.00 45.19 146 SER I O 1
ATOM 8432 N N . VAL I 1 78 ? -3.809 -0.053 -3.980 1.00 45.26 147 VAL I N 1
ATOM 8433 C CA . VAL I 1 78 ? -3.394 1.272 -4.448 1.00 45.38 147 VAL I CA 1
ATOM 8434 C C . VAL I 1 78 ? -1.943 1.591 -4.072 1.00 45.40 147 VAL I C 1
ATOM 8435 O O . VAL I 1 78 ? -1.536 1.420 -2.920 1.00 45.49 147 VAL I O 1
ATOM 8439 N N . PHE I 1 79 ? -1.172 2.045 -5.059 1.00 45.42 148 PHE I N 1
ATOM 8440 C CA . PHE I 1 79 ? 0.194 2.501 -4.824 1.00 45.36 148 PHE I CA 1
ATOM 8441 C C . PHE I 1 79 ? 0.207 3.950 -4.333 1.00 45.26 148 PHE I C 1
ATOM 8442 O O . PHE I 1 79 ? -0.181 4.868 -5.061 1.00 45.33 148 PHE I O 1
ATOM 8450 N N . ASN I 1 80 ? 0.659 4.140 -3.095 1.00 45.09 149 ASN I N 1
ATOM 8451 C CA . ASN I 1 80 ? 0.730 5.465 -2.483 1.00 44.91 149 ASN I CA 1
ATOM 8452 C C . ASN I 1 80 ? 2.163 5.993 -2.394 1.00 44.71 149 ASN I C 1
ATOM 8453 O O . ASN I 1 80 ? 2.765 6.011 -1.314 1.00 44.82 149 ASN I O 1
ATOM 8458 N N . GLY I 1 81 ? 2.702 6.418 -3.536 1.00 44.27 150 GLY I N 1
ATOM 8459 C CA . GLY I 1 81 ? 4.066 6.942 -3.597 1.00 43.84 150 GLY I CA 1
ATOM 8460 C C . GLY I 1 81 ? 4.444 7.582 -4.919 1.00 43.51 150 GLY I C 1
ATOM 8461 O O . GLY I 1 81 ? 3.577 7.985 -5.702 1.00 43.56 150 GLY I O 1
ATOM 8462 N N . ASN I 1 82 ? 5.751 7.665 -5.164 1.00 43.07 151 ASN I N 1
ATOM 8463 C CA . ASN I 1 82 ? 6.293 8.296 -6.369 1.00 42.71 151 ASN I CA 1
ATOM 8464 C C . ASN I 1 82 ? 7.148 7.330 -7.191 1.00 42.17 151 ASN I C 1
ATOM 8465 O O . ASN I 1 82 ? 7.950 6.575 -6.637 1.00 42.00 151 ASN I O 1
ATOM 8470 N N . VAL I 1 83 ? 6.960 7.353 -8.509 1.00 41.64 152 VAL I N 1
ATOM 8471 C CA . VAL I 1 83 ? 7.733 6.516 -9.433 1.00 41.14 152 VAL I CA 1
ATOM 8472 C C . VAL I 1 83 ? 8.526 7.397 -10.398 1.00 40.82 152 VAL I C 1
ATOM 8473 O O . VAL I 1 83 ? 7.967 8.301 -11.027 1.00 40.87 152 VAL I O 1
ATOM 8477 N N . THR I 1 84 ? 9.825 7.129 -10.510 1.00 40.26 153 THR I N 1
ATOM 8478 C CA . THR I 1 84 ? 10.707 7.914 -11.376 1.00 39.84 153 THR I CA 1
ATOM 8479 C C . THR I 1 84 ? 10.789 7.319 -12.785 1.00 39.67 153 THR I C 1
ATOM 8480 O O . THR I 1 84 ? 10.309 6.212 -13.023 1.00 39.64 153 THR I O 1
ATOM 8484 N N . ASN I 1 85 ? 11.392 8.072 -13.705 1.00 39.39 154 ASN I N 1
ATOM 8485 C CA . ASN I 1 85 ? 11.660 7.623 -15.078 1.00 39.21 154 ASN I CA 1
ATOM 8486 C C . ASN I 1 85 ? 10.411 7.222 -15.883 1.00 38.90 154 ASN I C 1
ATOM 8487 O O . ASN I 1 85 ? 10.487 6.391 -16.795 1.00 38.83 154 ASN I O 1
ATOM 8492 N N . GLN I 1 86 ? 9.271 7.821 -15.548 1.00 38.56 155 GLN I N 1
ATOM 8493 C CA . GLN I 1 86 ? 8.005 7.495 -16.208 1.00 38.36 155 GLN I CA 1
ATOM 8494 C C . GLN I 1 86 ? 7.951 8.024 -17.641 1.00 38.19 155 GLN I C 1
ATOM 8495 O O . GLN I 1 86 ? 8.150 9.218 -17.886 1.00 38.08 155 GLN I O 1
ATOM 8501 N N . ASN I 1 87 ? 7.696 7.118 -18.580 1.00 38.05 156 ASN I N 1
ATOM 8502 C CA . ASN I 1 87 ? 7.527 7.478 -19.987 1.00 37.79 156 ASN I CA 1
ATOM 8503 C C . ASN I 1 87 ? 6.196 6.978 -20.557 1.00 37.73 156 ASN I C 1
ATOM 8504 O O . ASN I 1 87 ? 5.291 6.615 -19.802 1.00 37.71 156 ASN I O 1
ATOM 8509 N N . GLN I 1 88 ? 6.078 6.966 -21.883 1.00 37.72 157 GLN I N 1
ATOM 8510 C CA . GLN I 1 88 ? 4.839 6.545 -22.545 1.00 37.62 157 GLN I CA 1
ATOM 8511 C C . GLN I 1 88 ? 4.798 5.038 -22.877 1.00 37.37 157 GLN I C 1
ATOM 8512 O O . GLN I 1 88 ? 3.890 4.571 -23.575 1.00 37.34 157 GLN I O 1
ATOM 8518 N N . ASN I 1 89 ? 5.772 4.286 -22.361 1.00 36.85 158 ASN I N 1
ATOM 8519 C CA . ASN I 1 89 ? 5.865 2.843 -22.605 1.00 36.38 158 ASN I CA 1
ATOM 8520 C C . ASN I 1 89 ? 5.987 1.982 -21.342 1.00 35.88 158 ASN I C 1
ATOM 8521 O O . ASN I 1 89 ? 5.332 0.944 -21.228 1.00 35.79 158 ASN I O 1
ATOM 8526 N N . PHE I 1 90 ? 6.829 2.419 -20.407 1.00 35.19 159 PHE I N 1
ATOM 8527 C CA . PHE I 1 90 ? 7.216 1.618 -19.239 1.00 34.57 159 PHE I CA 1
ATOM 8528 C C . PHE I 1 90 ? 6.033 1.275 -18.332 1.00 34.03 159 PHE I C 1
ATOM 8529 O O . PHE I 1 90 ? 5.400 2.160 -17.755 1.00 33.96 159 PHE I O 1
ATOM 8537 N N . ASN I 1 91 ? 5.744 -0.021 -18.221 1.00 33.40 160 ASN I N 1
ATOM 8538 C CA . ASN I 1 91 ? 4.599 -0.507 -17.446 1.00 32.70 160 ASN I CA 1
ATOM 8539 C C . ASN I 1 91 ? 4.999 -1.289 -16.189 1.00 32.22 160 ASN I C 1
ATOM 8540 O O . ASN I 1 91 ? 4.140 -1.759 -15.436 1.00 32.12 160 ASN I O 1
ATOM 8545 N N . CYS I 1 92 ? 6.306 -1.407 -15.970 1.00 31.37 161 CYS I N 1
ATOM 8546 C CA . CYS I 1 92 ? 6.846 -2.107 -14.814 1.00 30.74 161 CYS I CA 1
ATOM 8547 C C . CYS I 1 92 ? 7.769 -1.195 -14.001 1.00 30.35 161 CYS I C 1
ATOM 8548 O O . CYS I 1 92 ? 8.013 -0.046 -14.391 1.00 30.18 161 CYS I O 1
ATOM 8551 N N . ALA I 1 93 ? 8.262 -1.701 -12.869 1.00 29.70 162 ALA I N 1
ATOM 8552 C CA . ALA I 1 93 ? 9.098 -0.913 -11.954 1.00 29.02 162 ALA I CA 1
ATOM 8553 C C . ALA I 1 93 ? 10.113 -1.758 -11.173 1.00 28.63 162 ALA I C 1
ATOM 8554 O O . ALA I 1 93 ? 9.885 -2.950 -10.930 1.00 28.34 162 ALA I O 1
ATOM 8556 N N . THR I 1 94 ? 11.224 -1.130 -10.784 1.00 28.08 163 THR I N 1
ATOM 8557 C CA . THR I 1 94 ? 12.269 -1.790 -9.986 1.00 27.82 163 THR I CA 1
ATOM 8558 C C . THR I 1 94 ? 12.651 -1.013 -8.720 1.00 27.73 163 THR I C 1
ATOM 8559 O O . THR I 1 94 ? 12.315 0.166 -8.579 1.00 27.79 163 THR I O 1
ATOM 8563 N N . ILE I 1 95 ? 13.339 -1.692 -7.800 1.00 27.62 164 ILE I N 1
ATOM 8564 C CA . ILE I 1 95 ? 14.054 -1.034 -6.699 1.00 27.52 164 ILE I CA 1
ATOM 8565 C C . ILE I 1 95 ? 15.517 -1.499 -6.654 1.00 27.90 164 ILE I C 1
ATOM 8566 O O . ILE I 1 95 ? 15.931 -2.356 -7.448 1.00 27.90 164 ILE I O 1
ATOM 8571 N N . GLY I 1 96 ? 16.292 -0.933 -5.730 1.00 28.06 165 GLY I N 1
ATOM 8572 C CA . GLY I 1 96 ? 17.728 -1.189 -5.666 1.00 28.15 165 GLY I CA 1
ATOM 8573 C C . GLY I 1 96 ? 18.480 -0.203 -6.541 1.00 28.39 165 GLY I C 1
ATOM 8574 O O . GLY I 1 96 ? 17.885 0.429 -7.423 1.00 28.43 165 GLY I O 1
ATOM 8575 N N . LEU I 1 97 ? 19.789 -0.089 -6.305 1.00 28.43 166 LEU I N 1
ATOM 8576 C CA . LEU I 1 97 ? 20.650 0.918 -6.949 1.00 28.47 166 LEU I CA 1
ATOM 8577 C C . LEU I 1 97 ? 20.287 2.328 -6.465 1.00 28.46 166 LEU I C 1
ATOM 8578 O O . LEU I 1 97 ? 21.014 2.919 -5.663 1.00 28.64 166 LEU I O 1
ATOM 8583 N N . THR I 1 98 ? 19.161 2.855 -6.940 1.00 28.11 167 THR I N 1
ATOM 8584 C CA . THR I 1 98 ? 18.638 4.121 -6.430 1.00 27.85 167 THR I CA 1
ATOM 8585 C C . THR I 1 98 ? 17.961 3.890 -5.077 1.00 27.60 167 THR I C 1
ATOM 8586 O O . THR I 1 98 ? 17.870 2.752 -4.605 1.00 27.51 167 THR I O 1
ATOM 8590 N N . LYS I 1 99 ? 17.491 4.970 -4.459 1.00 27.41 168 LYS I N 1
ATOM 8591 C CA . LYS I 1 99 ? 16.686 4.868 -3.241 1.00 27.20 168 LYS I CA 1
ATOM 8592 C C . LYS I 1 99 ? 15.200 5.050 -3.555 1.00 27.01 168 LYS I C 1
ATOM 8593 O O . LYS I 1 99 ? 14.389 5.287 -2.657 1.00 26.84 168 LYS I O 1
ATOM 8599 N N . THR I 1 100 ? 14.849 4.911 -4.834 1.00 26.69 169 THR I N 1
ATOM 8600 C CA . THR I 1 100 ? 13.485 5.181 -5.305 1.00 26.55 169 THR I CA 1
ATOM 8601 C C . THR I 1 100 ? 12.830 3.997 -6.035 1.00 26.54 169 THR I C 1
ATOM 8602 O O . THR I 1 100 ? 13.490 2.996 -6.320 1.00 26.30 169 THR I O 1
ATOM 8606 N N . PHE I 1 101 ? 11.525 4.115 -6.303 1.00 26.54 170 PHE I N 1
ATOM 8607 C CA . PHE I 1 101 ? 10.830 3.224 -7.239 1.00 26.83 170 PHE I CA 1
ATOM 8608 C C . PHE I 1 101 ? 11.002 3.802 -8.636 1.00 27.15 170 PHE I C 1
ATOM 8609 O O . PHE I 1 101 ? 10.620 4.946 -8.889 1.00 27.19 170 PHE I O 1
ATOM 8617 N N . ASP I 1 102 ? 11.573 3.006 -9.535 1.00 27.52 171 ASP I N 1
ATOM 8618 C CA . ASP I 1 102 ? 11.961 3.478 -10.862 1.00 27.79 171 ASP I CA 1
ATOM 8619 C C . ASP I 1 102 ? 11.220 2.718 -11.956 1.00 28.12 171 ASP I C 1
ATOM 8620 O O . ASP I 1 102 ? 11.204 1.487 -11.952 1.00 28.19 171 ASP I O 1
ATOM 8625 N N . ALA I 1 103 ? 10.615 3.456 -12.889 1.00 28.46 172 ALA I N 1
ATOM 8626 C CA . ALA I 1 103 ? 9.908 2.854 -14.024 1.00 28.78 172 ALA I CA 1
ATOM 8627 C C . ALA I 1 103 ? 10.864 2.064 -14.908 1.00 29.05 172 ALA I C 1
ATOM 8628 O O . ALA I 1 103 ? 11.985 2.506 -15.177 1.00 29.05 172 ALA I O 1
ATOM 8630 N N . ALA I 1 104 ? 10.406 0.892 -15.348 1.00 29.29 173 ALA I N 1
ATOM 8631 C CA . ALA I 1 104 ? 11.228 -0.043 -16.110 1.00 29.47 173 ALA I CA 1
ATOM 8632 C C . ALA I 1 104 ? 10.415 -0.734 -17.199 1.00 29.73 173 ALA I C 1
ATOM 8633 O O . ALA I 1 104 ? 9.202 -0.912 -17.063 1.00 29.89 173 ALA I O 1
ATOM 8635 N N . SER I 1 105 ? 11.087 -1.120 -18.279 1.00 30.22 174 SER I N 1
ATOM 8636 C CA . SER I 1 105 ? 10.460 -1.929 -19.319 1.00 30.65 174 SER I CA 1
ATOM 8637 C C . SER I 1 105 ? 10.293 -3.373 -18.843 1.00 31.02 174 SER I C 1
ATOM 8638 O O . SER I 1 105 ? 11.278 -4.055 -18.526 1.00 30.79 174 SER I O 1
ATOM 8641 N N . CYS I 1 106 ? 9.039 -3.826 -18.798 1.00 31.54 175 CYS I N 1
ATOM 8642 C CA . CYS I 1 106 ? 8.707 -5.207 -18.442 1.00 32.12 175 CYS I CA 1
ATOM 8643 C C . CYS I 1 106 ? 9.504 -6.234 -19.255 1.00 32.57 175 CYS I C 1
ATOM 8644 O O . CYS I 1 106 ? 9.735 -7.352 -18.792 1.00 32.66 175 CYS I O 1
ATOM 8647 N N . ASP I 1 107 ? 9.930 -5.839 -20.455 1.00 33.15 176 ASP I N 1
ATOM 8648 C CA . ASP I 1 107 ? 10.600 -6.746 -21.396 1.00 33.63 176 ASP I CA 1
ATOM 8649 C C . ASP I 1 107 ? 12.114 -6.849 -21.176 1.00 33.73 176 ASP I C 1
ATOM 8650 O O . ASP I 1 107 ? 12.768 -7.746 -21.723 1.00 33.77 176 ASP I O 1
ATOM 8655 N N . ILE I 1 108 ? 12.668 -5.929 -20.385 1.00 33.74 177 ILE I N 1
ATOM 8656 C CA . ILE I 1 108 ? 14.095 -5.948 -20.057 1.00 33.90 177 ILE I CA 1
ATOM 8657 C C . ILE I 1 108 ? 14.359 -6.957 -18.934 1.00 33.99 177 ILE I C 1
ATOM 8658 O O . ILE I 1 108 ? 13.507 -7.166 -18.063 1.00 34.17 177 ILE I O 1
ATOM 8663 N N . SER I 1 109 ? 15.531 -7.587 -18.968 1.00 33.97 178 SER I N 1
ATOM 8664 C CA . SER I 1 109 ? 15.902 -8.588 -17.974 1.00 33.94 178 SER I CA 1
ATOM 8665 C C . SER I 1 109 ? 16.566 -7.972 -16.745 1.00 33.82 178 SER I C 1
ATOM 8666 O O . SER I 1 109 ? 17.613 -7.329 -16.841 1.00 33.85 178 SER I O 1
ATOM 8669 N N . TYR I 1 110 ? 15.931 -8.165 -15.594 1.00 33.80 179 TYR I N 1
ATOM 8670 C CA . TYR I 1 110 ? 16.451 -7.697 -14.315 1.00 33.62 179 TYR I CA 1
ATOM 8671 C C . TYR I 1 110 ? 16.326 -8.801 -13.279 1.00 33.46 179 TYR I C 1
ATOM 8672 O O . TYR I 1 110 ? 15.613 -9.785 -13.493 1.00 33.40 179 TYR I O 1
ATOM 8681 N N . ARG I 1 111 ? 17.011 -8.621 -12.151 1.00 33.27 180 ARG I N 1
ATOM 8682 C CA . ARG I 1 111 ? 16.801 -9.452 -10.965 1.00 33.20 180 ARG I CA 1
ATOM 8683 C C . ARG I 1 111 ? 15.399 -9.195 -10.411 1.00 32.93 180 ARG I C 1
ATOM 8684 O O . ARG I 1 111 ? 14.706 -8.277 -10.858 1.00 32.47 180 ARG I O 1
ATOM 8692 N N . ARG I 1 112 ? 14.983 -10.012 -9.446 1.00 32.84 181 ARG I N 1
ATOM 8693 C CA . ARG I 1 112 ? 13.638 -9.907 -8.876 1.00 32.94 181 ARG I CA 1
ATOM 8694 C C . ARG I 1 112 ? 13.586 -10.272 -7.394 1.00 32.72 181 ARG I C 1
ATOM 8695 O O . ARG I 1 112 ? 14.428 -11.023 -6.897 1.00 32.63 181 ARG I O 1
ATOM 8703 N N . ILE I 1 113 ? 12.597 -9.720 -6.696 1.00 32.45 182 ILE I N 1
ATOM 8704 C CA . ILE I 1 113 ? 12.340 -10.072 -5.305 1.00 32.21 182 ILE I CA 1
ATOM 8705 C C . ILE I 1 113 ? 10.990 -10.774 -5.204 1.00 32.53 182 ILE I C 1
ATOM 8706 O O . ILE I 1 113 ? 9.965 -10.228 -5.629 1.00 32.16 182 ILE I O 1
ATOM 8711 N N . CYS I 1 114 ? 11.005 -11.986 -4.650 1.00 32.81 183 CYS I N 1
ATOM 8712 C CA . CYS I 1 114 ? 9.788 -12.760 -4.415 1.00 33.41 183 CYS I CA 1
ATOM 8713 C C . CYS I 1 114 ? 9.356 -12.619 -2.959 1.00 33.82 183 CYS I C 1
ATOM 8714 O O . CYS I 1 114 ? 10.183 -12.352 -2.087 1.00 33.91 183 CYS I O 1
ATOM 8717 N N . GLU I 1 115 ? 8.063 -12.802 -2.702 1.00 34.48 184 GLU I N 1
ATOM 8718 C CA . GLU I 1 115 ? 7.509 -12.635 -1.359 1.00 35.02 184 GLU I CA 1
ATOM 8719 C C . GLU I 1 115 ? 6.435 -13.674 -1.027 1.00 35.51 184 GLU I C 1
ATOM 8720 O O . GLU I 1 115 ? 5.602 -14.011 -1.868 1.00 35.61 184 GLU I O 1
ATOM 8726 N N . LYS I 1 116 ? 6.464 -14.165 0.211 1.00 36.11 185 LYS I N 1
ATOM 8727 C CA . LYS I 1 116 ? 5.449 -15.090 0.721 1.00 36.90 185 LYS I CA 1
ATOM 8728 C C . LYS I 1 116 ? 5.290 -14.924 2.233 1.00 37.19 185 LYS I C 1
ATOM 8729 O O . LYS I 1 116 ? 6.104 -14.254 2.876 1.00 37.17 185 LYS I O 1
ATOM 8735 N N . ASN I 1 117 ? 4.240 -15.533 2.784 1.00 37.79 186 ASN I N 1
ATOM 8736 C CA . ASN I 1 117 ? 3.981 -15.526 4.229 1.00 38.28 186 ASN I CA 1
ATOM 8737 C C . ASN I 1 117 ? 5.087 -16.203 5.037 1.00 38.45 186 ASN I C 1
ATOM 8738 O O . ASN I 1 117 ? 5.657 -17.208 4.603 1.00 38.51 186 ASN I O 1
ATOM 8743 N N . ALA I 1 118 ? 5.380 -15.648 6.212 1.00 38.72 187 ALA I N 1
ATOM 8744 C CA . ALA I 1 118 ? 6.337 -16.256 7.137 1.00 38.88 187 ALA I CA 1
ATOM 8745 C C . ALA I 1 118 ? 5.674 -17.344 7.974 1.00 39.04 187 ALA I C 1
ATOM 8746 O O . ALA I 1 118 ? 4.497 -17.231 8.326 1.00 39.13 187 ALA I O 1
#

Sequence (1062 aa):
MCPKDWEFYQARCFFLSTSESSWNESRDFCKGKGSTLAIVNTPEKLKFLQDITDAEKYFIGLIYHREEKRWRWINNSVFNGNVTNQNQNFNCATIGLTKTFDAASCDISYRRICEKNAMCPKDWEFYQARCFFLSTSESSWNESRDFCKGKGSTLAIVNTPEKLKFLQDITDAEKYFIGLIYHREEKRWRWINNSVFNGNVTNQNQNFNCATIGLTKTFDAASCDISYRRICEKNAMCPKDWEFYQARCFFLSTSESSWNESRDFCKGKGSTLAIVNTPEKLKFLQDITDAEKYFIGLIYHREEKRWRWINNSVFNGNVTNQNQNFNCATIGLTKTFDAASCDISYRRICEKNAMCPKDWEFYQARCFFLSTSESSWNESRDFCKGKGSTLAIVNTPEKLKFLQDITDAEKYFIGLIYHREEKRWRWINNSVFNGNVTNQNQNFNCATIGLTKTFDAASCDISYRRICEKNAMCPKDWEFYQARCFFLSTSESSWNESRDFCKGKGSTLAIVNTPEKLKFLQDITDAEKYFIGLIYHREEKRWRWINNSVFNGNVTNQNQNFNCATIGLTKTFDAASCDISYRRICEKNAMCPKDWEFYQARCFFLSTSESSWNESRDFCKGKGSTLAIVNTPEKLKFLQDITDAEKYFIGLIYHREEKRWRWINNSVFNGNVTNQNQNFNCATIGLTKTFDAASCDISYRRICEKNAMCPKDWEFYQARCFFLSTSESSWNESRDFCKGKGSTLAIVNTPEKLKFLQDITDAEKYFIGLIYHREEKRWRWINNSVFNGNVTNQNQNFNCATIGLTKTFDAASCDISYRRICEKNAMCPKDWEFYQARCFFLSTSESSWNESRDFCKGKGSTLAIVNTPEKLKFLQDITDAEKYFIGLIYHREEKRWRWINNSVFNGNVTNQNQNFNCATIGLTKTFDAASCDISYRRICEKNAMCPKDWEFYQARCFFLSTSESSWNESRDFCKGKGSTLAIVNTPEKLKFLQDITDAEKYFIGLIYHREEKRWRWINNSVFNGNVTNQNQNFNCATIGLTKTFDAASCDISYRRICEKNA

Nearest PDB structures (foldseek):
  2yhf-assembly2_B  TM=1.005E+00  e=2.483E-22  Homo sapiens
  3rs1-assembly1_B  TM=9.169E-01  e=6.050E-10  Mus musculus
  8ouq-assembly1_BBB  TM=9.082E-01  e=6.401E-10  Rattus norvegicus
  6e7d-assembly1_E  TM=9.171E-01  e=1.126E-09  Mus musculus
  5g6u-assembly1_A  TM=8.950E-01  e=2.096E-09  Homo sapiens

Radius of gyration: 33.3 Å; Cα contacts (8 Å, |Δi|>4): 2315; chains: 9; bounding box: 73×89×95 Å

Solvent-accessible surface area: 51404 Å² total; per-residue (Å²): 66,2,62,73,43,11,12,55,52,124,60,72,0,2,15,26,1,64,22,97,8,6,1,9,83,0,34,60,39,0,72,5,31,54,9,75,2,0,24,0,12,27,71,95,39,4,92,41,0,22,26,14,9,94,64,78,61,10,0,0,0,0,6,50,14,20,40,44,45,31,15,36,3,37,84,120,24,22,14,1,8,80,6,38,131,101,74,90,86,70,22,0,0,2,0,0,108,52,104,45,5,15,14,4,20,7,74,97,59,51,56,0,0,0,6,46,100,83,218,16,65,195,119,28,69,116,52,114,55,70,0,2,31,28,2,107,57,102,8,4,0,16,81,0,31,53,103,0,135,68,87,65,9,68,1,0,24,0,13,20,76,86,32,25,131,39,0,43,98,62,20,78,80,73,54,4,0,0,0,0,8,52,11,20,40,50,47,30,17,36,3,36,88,115,25,22,13,1,6,77,6,38,134,98,85,78,79,69,22,0,0,0,0,1,117,61,173,55,9,14,9,2,19,8,50,89,57,43,39,12,0,0,6,49,84,80,63,2,63,74,41,11,12,56,49,109,61,63,0,2,16,28,1,55,23,105,10,21,20,80,92,0,106,71,40,0,155,19,24,64,8,76,2,0,23,2,44,50,103,95,41,32,126,43,0,26,16,14,5,93,63,75,72,9,0,0,0,0,44,66,43,167,131,66,174,103,15,43,4,58,86,121,39,71,28,101,41,113,7,34,134,96,76,162,112,72,30,1,0,3,0,0,104,53,134,56,17,18,15,3,21,32,126,98,55,53,61,2,0,0,11,46,82,67,220,18,59,159,115,24,78,120,50,120,57,70,1,1,14,34,2,62,3,82,4,4,0,16,45,0,34,58,16,0,86,26,47,61,12,72,1,0,19,2,48,52,98,93,42,31,136,33,0,44,103,47,17,83,75,75,67,3,0,0,0,0,5,48,12,20,41,61,100,105,17,39,2,36,91,116,40,75,27,102,43,114,8,40,128,100,82,68,86,65,13,0,0,0,0,1,119,55,179,57,18,13,8,2,20,8,63,84,55,38,44,2,0,0,6,55,99,62,63,4,58,106,74,11,14,64,51,122,66,78,0,2,33,27,2,102,63,104,8,19,23,98,89,0,112,90,93,0,133,72,85,64,10,66,3,0,22,3,48,48,101,98,46,34,108,39,0,44,24,11,21,70,77,72,70,4,0,0,0,0,43,62,44,162,134,57,169,105,17,46,4,58,91,104,47,78,29,100,45,107,5,41,131,99,73,158,111,71,33,1,0,0,0,1,108,57,100,58,20,11,9,2,23,33,119,88,54,48,33,14,0,0,7,44,103,81,222,17,62,190,123,26,68,125,51,110,57,74,0,1,33,32,3,114,58,105,8,7,2,14,74,0,35,57,100,0,88,34,89,64,10,70,5,0,23,0,16,22,74,78,28,25,114,39,0,23,90,64,20,84,74,75,54,4,0,0,0,0,4,50,15,20,47,40,51,21,17,41,3,36,92,99,29,22,15,1,8,81,7,35,129,100,71,70,81,72,21,0,0,0,0,1,116,59,125,60,8,12,7,2,26,6,64,91,55,43,46,14,0,1,7,52,101,60,193,20,60,184,113,26,59,114,28,130,68,74,0,1,30,31,2,115,56,104,9,26,14,88,110,0,105,77,56,0,134,69,70,63,8,66,5,0,21,2,81,50,99,98,42,26,118,52,0,18,13,8,3,31,42,72,54,4,0,0,0,0,41,51,50,136,165,84,162,116,20,60,6,48,93,91,46,57,19,131,61,97,5,36,135,90,84,144,118,72,33,0,0,0,0,1,110,56,73,56,24,8,12,4,19,37,122,90,59,45,47,12,0,0,8,49,108,57,203,26,59,192,123,26,61,115,30,131,63,59,0,0,28,34,2,113,54,112,8,22,25,88,111,0,94,73,53,0,131,71,76,62,6,74,2,0,23,2,78,50,101,103,31,27,98,47,0,22,8,10,4,29,39,58,52,4,0,0,0,0,44,38,44,75,166,79,162,96,18,51,3,51,95,91,45,70,18,134,63,84,5,39,129,92,63,152,120,62,51,1,0,0,0,1,114,59,70,53,23,12,6,2,19,39,126,86,55,39,45,11,0,0,11,55,114,64,151,28,63,80,84,23,60,66,11,120,65,69,0,0,30,39,2,108,60,107,9,23,23,90,98,0,106,72,63,0,145,40,67,65,10,77,1,0,21,3,84,52,86,96,28,20,82,10,0,23,11,24,20,84,41,72,48,3,0,0,0,0,41,40,50,91,145,95,167,106,17,34,5,57,94,102,43,71,26,139,56,116,10,50,102,99,70,165,118,56,45,0,0,0,0,2,103,52,135,58,23,5,3,4,20,32,123,87,60,55,40,11,0,0,9,50,109,58

CATH classification: 3.10.100.10

GO terms:
  GO:0001618 virus receptor activity (F, IDA)
  GO:0045087 innate immune response (P, IDA)
  GO:0005886 plasma membrane (C, TAS)
  GO:0006968 cellular defense response (P, TAS)
  GO:0007165 signal transduction (P, TAS)
  GO:0035579 specific granule membrane (C, TAS)
  GO:0070821 tertiary granule membrane (C, TAS)
  GO:0005886 plasma membrane (C, IDA)
  GO:0005886 plasma membrane (C, EXP)

B-factor: mean 22.4, std 7.72, range [6.8, 68.85]

Secondary structure (DSSP, 8-state):
-PPTT-EEETTEEEEE-SS-B-HHHHHHHHHTTT-EE----SHHHHHHHHHHH-SS-EEEEEEEETTTTEEEETTTEE--S-EES--TT--EEEESSSSSEEEE-TTS-BEEEEEEE-/-PPTT-EEETTEEEEE-SS-B-HHHHHHHHHTTT-EE----SHHHHHHHHHHS-SS-EEEEEEEETTTTEEEETTTEE--S-EES--SS--EEEEESEEEEEEE-TTS-BEEEEEEE-/-PPTT-EEETTEEEEE-SS-B-HHHHHHHHHHTT-EE----SHHHHHHHHHHH-SS-EE-SEEEETTTTEEEETTTEE--S-EES--SS--EEEESSSSSEEEE-TTS-BEEEEEEE-/-PPTT-EEETTEEEEE-SS-B-HHHHHHHHHHTT-EE----SHHHHHHHHHHS-SS-EEEEEEEEGGGTEEEETTTEE--S-EES--TT--EEEEESEEEEEEE-SSS-BEEEEEEE-/-PPTT-EEETTEEEEE-SS-B-HHHHHHHHHTTT-EE----SHHHHHHHHHHS-SS-EEEEEEEETTTTEEEETTSPBP-S-EES--TT--EEEESSSSSEEEE-SSS-BEEEEEEE-/-PPTT-EEETTEEEEE-SS-B-HHHHHHHHHTTT-EE----SHHHHHHHHHHS-SS-EEEEEEEETTTTEEEETTSPBP-S-EES--TT--EEEESSSSSEEEE-TTS-BEEEEEEE-/-PPTT-EEETTEEEEE-SS-B-HHHHHHHHHHTT-EE----SHHHHHHHHHHS-SS-EEEEEEEETTTTEEEETTS-B--S-EES--SS--EEEESSSSSEEEE-TTS-BEEEEEEE-/-PPTT-EEETTEEEEE-SS-B-HHHHHHHHHTTT-EE----SHHHHHHHHHH--SS-EEEEEEEETTTTEEEETTSPBP-S-EES--SS--EEEESSSSSEEEE-TTS-BEEEEEEE-/---TT-EEETTEEEEE-SS-B-HHHHHHHHHTTT-EE----SHHHHHHHHHHS-SS-EEEEEEEETTTTEEEETTS-B--S-EES--SS--EEEESSSSSEEEE-TTS-BEEEEEEE-

InterPro domains:
  IPR001304 C-type lectin-like [PF00059] (89-185)
  IPR001304 C-type lectin-like [PS50041] (78-184)
  IPR001304 C-type lectin-like [SM00034] (71-184)
  IPR016186 C-type lectin-like/link domain superfamily [G3DSA:3.10.100.10] (70-187)
  IPR016187 C-type lectin fold [SSF56436] (54-187)
  IPR033992 Natural killer cell receptor-like, C-type lectin-like domain [cd03593] (71-185)
  IPR052869 C-type lectin domain-containing protein 5A [PTHR47536] (1-188)

Foldseek 3Di:
DDPPQWDDDDQKTKHWDPWKFFLVVQQVVLVVVVWGFADQQDPVSLVVVQVPQAAFKAWGQWWADPVVRAIAGVVPDGRDFDEPDDDPAFTTWIDYNDSHIYTDHRHDIGITMIMDGD/DDPPQWDDDDQKTKHWDPWWFFQVVLQVVLVVVVWGFADQQDPVSLVVCQVPADLFKAWGQKWADPVVRAIDGNVGHGRDFDEPDDDDAFTTWTDHNDSHTYTDHSGGIGITMIMDGD/DDPPQWDDDDQKTKHWDPWKFFQVVLQVVLVVVVWGFADQQDPVSLVVCQVPQEAFKAWGQWWADPVVRAIAGVVGHGRDFDEPDDDPAFTTWIDYNDSHIYTDHSHDMGITMIMDGD/DDPPQWDDDDQKTKHWFPWKFFQVVQQVVLVVVVWGFADQQDLVSLVVCQVVDDLFWAWGQWWADPVVRAIPRVVPDGHDFDEPDDDPAFTTWTHHNDSHIYTDHRGDITITMIMDGD/DDPPQWDDDDQKTKHWDPWWFFLVVQQVVLVVVVWGFDDQQDPVSLVVDQVPDDLFWAWGQKWADPVVGAIAGVVRHGRDDDEPPDDPQFTTWTDHNDSHIYTDHRGDIGITMIMDGD/DDPPQWDDDPQKTKHWDPWKFFLVVQQVVLVVVVWGFADQQDPRSLVVCQVPDDLFWAFGQWWADPVVGFIAGVVGHGHDFDEPDDDPQFTTWTDHNDSHIYGDHRGGIGITMIMDGD/DDDPQWDDDDQKTKHWDPFKFFLVVLQVVLVVVVWGFADQQDLVSLVVVQVVADLFWAWGQWWADLVVRAIAGVVRHGHDDDEPPDDNAFTTWTDHNDSDTYTDHSGDMGITMIMDGD/DDDPQWDDDPQKTKHWDPDKFFLVVLQVVLVVVVWGFADQQDVVSLVVVQVVADLFWAWGQWWADPVVGAIAGVVRHGHDDDEPPDDDAFGTWTDHNDSHTYTDHSGGMGITMIMDGD/DDPPQWDDDDQKTKHWDPFKFFLVVVQVVLVVVVWGFADQQDLVSLVVCQVPDDLFWAWGQWFADVVVRAIAGVVRHHRDDDEPPDDPAFTTWTDHNDSHIYTDHSHDMGITMTMDGD